Protein 8Q75 (pdb70)

InterPro domains:
  IPR001757 P-type ATPase [PR00120] (846-862)
  IPR001757 P-type ATPase [PR00120] (877-902)
  IPR001757 P-type ATPase [TIGR01494] (392-924)
  IPR006121 Heavy metal-associated domain, HMA [PF00403] (41-101)
  IPR006121 Heavy metal-associated domain, HMA [PF00403] (115-174)
  IPR006121 Heavy metal-associated domain, HMA [PS50846] (37-103)
  IPR006121 Heavy metal-associated domain, HMA [PS50846] (111-177)
  IPR006121 Heavy metal-associated domain, HMA [PS50846] (186-252)
  IPR006121 Heavy metal-associated domain, HMA [cd00371] (40-102)
  IPR006121 Heavy metal-associated domain, HMA [cd00371] (115-176)
  IPR006122 Heavy metal-associated domain, copper ion-binding [TIGR00003] (38-102)
  IPR006122 Heavy metal-associated domain, copper ion-binding [TIGR00003] (115-175)
  IPR008250 P-type ATPase, A domain superfamily [SSF81653] (439-525)
  IPR017969 Heavy-metal-associated, conserved site [PS01047] (117-146)
  IPR018303 P-type ATPase, phosphorylation site [PS00154] (641-647)
  IPR023214 HAD superfamily [G3DSA:3.40.50.1000] (606-903)
  IPR023298 P-type ATPase, transmembrane domain superfamily [SSF81665] (383-633)
  IPR023299 P-type ATPase, cytoplasmic domain N [G3DSA:3.40.1110.10] (646-725)
  IPR023299 P-type ATPase, cytoplasmic domain N [G3DSA:3.40.1110.10] (726-777)
  IPR027256 P-type ATPase, subfamily IB [TIGR01525] (352-955)

Solvent-accessible surface area: 35809 Å² total; per-residue (Å²): 83,36,76,104,14,56,2,55,2,67,29,13,100,45,77,115,37,3,107,75,0,35,56,78,2,95,92,38,151,55,32,111,90,26,46,60,57,60,98,49,46,15,2,20,0,13,4,71,61,97,70,65,1,4,77,97,9,34,106,14,0,25,82,2,25,114,119,116,118,120,2,58,6,51,113,111,79,95,122,116,103,66,64,41,76,32,95,98,64,41,84,62,53,92,58,56,34,78,169,0,21,125,77,1,63,34,0,79,93,61,16,54,62,35,23,158,87,81,101,121,4,101,168,10,129,124,120,53,85,77,26,14,6,63,0,21,70,61,12,80,129,30,0,26,46,0,1,79,103,26,1,158,66,1,68,75,12,20,151,110,2,120,182,180,18,172,7,30,26,28,20,4,0,8,56,1,1,30,16,0,6,115,16,0,24,59,7,0,86,33,2,72,93,13,134,64,12,137,29,97,2,21,0,31,12,0,0,42,2,1,7,25,3,4,41,2,53,39,36,50,13,57,12,132,15,136,21,76,28,30,44,55,74,0,74,96,54,29,11,117,40,16,34,34,0,44,46,102,88,146,65,42,51,135,39,81,53,122,41,34,12,116,34,9,36,98,92,15,28,0,59,7,88,69,46,47,81,1,4,18,22,0,38,2,81,106,19,84,0,52,3,65,3,39,1,60,52,30,35,57,145,54,54,61,10,111,68,51,50,125,3,41,4,15,4,61,2,105,68,26,31,3,6,1,75,0,14,104,28,56,63,96,14,21,14,14,67,7,33,88,55,0,81,57,19,36,146,79,64,79,109,62,130,10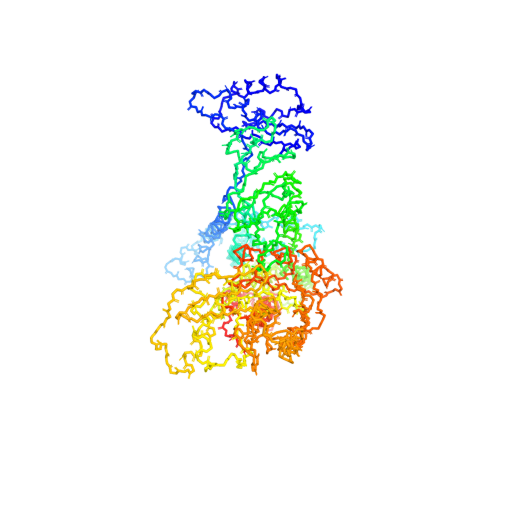5,77,12,49,125,20,0,100,100,19,10,71,66,4,72,86,26,10,104,102,17,56,78,27,28,50,59,20,9,97,149,80,125,23,54,166,129,61,37,24,125,58,23,80,23,88,29,0,0,61,36,1,4,36,0,1,30,11,6,0,2,1,3,0,2,17,15,2,36,5,31,12,76,17,44,8,58,36,61,0,48,84,33,7,2,73,4,45,8,5,47,2,4,39,43,0,38,79,0,79,0,0,1,1,16,10,20,24,9,6,1,78,24,86,34,19,9,74,96,28,102,60,3,6,125,42,93,47,37,45,0,3,15,6,5,9,0,0,6,43,90,11,118,78,50,30,3,80,0,8,50,92,11,3,74,116,8,10,134,123,91,64,75,79,64,103,132,45,65,90,3,82,80,95,35,54,45,128,70,0,22,26,0,0,39,1,81,56,66,46,0,0,5,0,36,118,108,0,0,71,54,80,122,11,99,64,49,80,33,15,86,22,21,34,50,97,25,58,96,68,26,5,0,16,61,73,23,1,2,1,65,40,29,61,1,0,6,0,9,7,31,30,77,20,119,33,3,22,150,0,7,63,76,1,65,82,52,40,0,52,15,18,0,0,2,14,15,73,103,46,40,0,101,10,17,2,158,81,14,51,14,51,61,31,70,4,98,34,63,2,61,14,3,3,80,47,0,106,68,18,46,150,123,57,60,29,0,0,0,0,0,18,11,16,7,0,0,1,0,0,0,15,0,29,0,0,0,0,6,33,81,24,52,105,4,0,45,12,5,6,22,2,10,0,79,135,66,6,9,12,0,0,2,2,2,2,20,8,0,85,101,26,44,56,110,20,128,69,2,6,79,94,0,23,30,102,0,62,146,8,19,60,50,0,17,2,82,48,10,58,165,71,45,99,69,22,30,55,147,131,13,15,40,19,12,54,45,0,19,108,25,11,89,44,59,40,154,52,88,64,135

Foldseek 3Di:
DQAKFKWQKDPDDDLVLVVQLVVLVVVDPQFPDKDRCSPRNIIITGGDPFDDFCVVSQVSQQVSQDPPGGIGIGDDDDPVVLVVVLVVVLVVLVVLLVVLCVLLVVLCVPPPPQLVDPPSVVQQCPPDQARQGVVLVSLLVRLVCQCPPSLPVLVVVQVVCPPVHQFFLSVLLVLQLVLQNVVLVVQNVVSNVDHPRDDHGLSNLNSVLSSLVSVLVSLCSLQQFDRAFPLCVLVVLAFQWFFFFLPDDVRRHGGGDIGTLQRDGAQTKGKAFAWDFARAKFAWQADWWFKQDCLWQNARDGHIHGHGDIGAGSITIHGGITMGRDDDGDCPGSSNVLSVLLVVLQVPQDFDDPCSRVCRSVLVVVLLVLLVVLLVPQLVCQVVVVDPPVLDDPPDDSNVVSSQLSSLLSNLQSLSCPSCQQSVCSLCCCPLVVVVQKHFRGSLQLQQLQQFQAEEFAVAVAQFVRQWAWDAWDAWDPDDPLVLLQVVLQLLAPPDDSVSVRSVVVNQVVCVVVPGPPDHWHHFAPQPDDVQFAGFGCTPNNTKGFGDDVSQCVVVADDDCQCQAADQLQGGHGAERHTTARIHGGPHHIHRGRHQGVCLLVLQVVCVVVNRAYHYEYQDDPSNQNNNCVVSVHDYRHYNGTLVVLLVVQVVVVVVPGQYEYEEAESSCLSVQSNGSFYEYELVGDPSSVSRGRMYRNPSHSSSSVQSNQSSNVVVVLSVPLNCLSSVLSVVCSCLSSCVCCVVPVDHDDSPVSSPSSVVSSVSSDDDNDDDDD

Nearest PDB structures (foldseek):
  8q76-assembly1_A  TM=9.875E-01  e=0.000E+00  Oryza sativa Japonica Group
  7si3-assembly1_A  TM=8.951E-01  e=1.256E-63  Xenopus tropicalis
  7si6-assembly1_A  TM=8.900E-01  e=1.781E-63  Xenopus tropicalis
  7si7-assembly1_A  TM=9.250E-01  e=3.108E-59  Xenopus tropicalis
  4byg-assembly1_A  TM=9.019E-01  e=8.913E-50  Legionella pneumophila subsp. pneumophila str. Philadelphia 1

Radius of gyration: 36.81 Å; Cα contacts (8 Å, |Δi|>4): 1569; chains: 1; bounding box: 63×71×120 Å

Sequence (774 aa):
DVNKVHLKLEGVSSPEDIKLIQSRLESVEGVNNVECDTAGQTIIVAYDPDVTGPRLLIQCIQDAAQPPKYFNASLYSPPKQREAERHHEIRNYRNQFLWSCLFSVPVFMFSMVLPMISPFGDWLFYKVCNNMTIGMLLRWLLCSPVQFIIGWRFYVGAYHALKRGYSNMDVLVALGTNAAYFYSVYIVLKALTSESFEGQDFFETSAMLISFILLGKYLEVVAKGKTSDALSKLTELAPETACLLTLDKDGNAISETEISTQLLQRNDVIKIVPGEKVPVDGVVIKGQSHVNESMITGEARPIAKKPGDKVIGGTVNDNGCIIVKVTHVGSETALSQIVQLVEAAQLARAPVQKLADRISRFFVPTVVVAAFLTWLGWFVAGQFDIYPREWIPKAMDSFELALQFGISVLVVACPCALGLATPTAVMVATGKGASQGVLIKGGNALEKAHKVKAIIFDKTGTLTVGKPSVVQTKVFSKIPLLELCDLAAGAEANSEHPLSKAIVEYTKKLREQYGSHSDHIMESKDFEVHPGAGVSANVEGKLVLVGNKRLMQEFEVPISSEVEGHMSETEELARTCVLVAIDRTICGALSVSDPLKPEAGRAISYLSSMGISSIMVTGDNWATAKSIAKEVGIGTVFAEIDPVGKAEKIKDLQMKGLTVAMVGDGINDSPALAAADVGLAIGAGTDVAIEAADIVLMRSSLEDVITAIDLSRKTLSRIRLNYVWALGYNVLGMPVAAGVLFPFTGIRLPPWLAGACMAASSVSVVCSSLLLQL

Organism: Oryza sativa subsp. japonica (NCBI:txid39947)

B-factor: mean 212.92, std 117.08, range [30.0, 550.79]

Structure (mmCIF, N/CA/C/O backbone):
data_8Q75
#
_entry.id   8Q75
#
_cell.length_a   1.00
_cell.length_b   1.00
_cell.length_c   1.00
_cell.angle_alpha   90.00
_cell.angle_beta   90.00
_cell.angle_gamma   90.00
#
_symmetry.space_group_name_H-M   'P 1'
#
loop_
_entity.id
_entity.type
_entity.pdbx_description
1 polymer 'Copper-transporting ATPase HMA4'
2 non-polymer 'TETRAFLUOROALUMINATE ION'
3 non-polymer 'MAGNESIUM ION'
#
loop_
_atom_site.group_PDB
_atom_site.id
_atom_site.type_symbol
_atom_site.label_atom_id
_atom_site.label_alt_id
_atom_site.label_comp_id
_atom_site.label_asym_id
_atom_site.label_entity_id
_atom_site.label_seq_id
_atom_site.pdbx_PDB_ins_code
_atom_site.Cartn_x
_atom_site.Cartn_y
_atom_site.Cartn_z
_atom_site.occupancy
_atom_site.B_iso_or_equiv
_atom_site.auth_seq_id
_atom_site.auth_comp_id
_atom_site.auth_asym_id
_atom_site.auth_atom_id
_atom_site.pdbx_PDB_model_num
ATOM 1 N N . ASP A 1 84 ? 157.624 155.934 165.203 1.00 550.68 184 ASP A N 1
ATOM 2 C CA . ASP A 1 84 ? 157.529 157.218 165.887 1.00 550.64 184 ASP A CA 1
ATOM 3 C C . ASP A 1 84 ? 158.872 157.628 166.478 1.00 550.43 184 ASP A C 1
ATOM 4 O O . ASP A 1 84 ? 159.539 158.525 165.964 1.00 550.53 184 ASP A O 1
ATOM 9 N N . VAL A 1 85 ? 159.265 156.959 167.565 1.00 537.16 185 VAL A N 1
ATOM 10 C CA . VAL A 1 85 ? 160.520 157.296 168.232 1.00 536.90 185 VAL A CA 1
ATOM 11 C C . VAL A 1 85 ? 161.706 157.039 167.313 1.00 536.86 185 VAL A C 1
ATOM 12 O O . VAL A 1 85 ? 162.751 157.691 167.434 1.00 536.90 185 VAL A O 1
ATOM 16 N N . ASN A 1 86 ? 161.568 156.102 166.377 1.00 540.93 186 ASN A N 1
ATOM 17 C CA . ASN A 1 86 ? 162.597 155.894 165.367 1.00 540.92 186 ASN A CA 1
ATOM 18 C C . ASN A 1 86 ? 162.440 156.918 164.250 1.00 541.06 186 ASN A C 1
ATOM 19 O O . ASN A 1 86 ? 163.337 157.731 164.010 1.00 541.29 186 ASN A O 1
ATOM 24 N N . LYS A 1 87 ? 161.300 156.885 163.564 1.00 545.48 187 LYS A N 1
ATOM 25 C CA . LYS A 1 87 ? 160.968 157.845 162.513 1.00 545.51 187 LYS A CA 1
ATOM 26 C C . LYS A 1 87 ? 159.521 158.280 162.714 1.00 545.53 187 LYS A C 1
ATOM 27 O O . LYS A 1 87 ? 158.593 157.559 162.335 1.00 545.58 187 LYS A O 1
ATOM 33 N N . VAL A 1 88 ? 159.325 159.455 163.309 1.00 546.81 188 VAL A N 1
ATOM 34 C CA . VAL A 1 88 ? 157.983 160.010 163.474 1.00 546.69 188 VAL A CA 1
ATOM 35 C C . VAL A 1 88 ? 157.615 160.720 162.173 1.00 546.46 188 VAL A C 1
ATOM 36 O O . VAL A 1 88 ? 158.363 161.557 161.664 1.00 546.59 188 VAL A O 1
ATOM 40 N N . HIS A 1 89 ? 156.475 160.344 161.601 1.00 530.45 189 HIS A N 1
ATOM 41 C CA . HIS A 1 89 ? 155.975 160.993 160.398 1.00 530.34 189 HIS A CA 1
ATOM 42 C C . HIS A 1 89 ? 155.065 162.144 160.803 1.00 530.57 189 HIS A C 1
ATOM 43 O O . HIS A 1 89 ? 154.013 161.925 161.413 1.00 530.54 189 HIS A O 1
ATOM 50 N N . LEU A 1 90 ? 155.469 163.367 160.474 1.00 546.85 190 LEU A N 1
ATOM 51 C CA . LEU A 1 90 ? 154.740 164.571 160.867 1.00 547.08 190 LEU A CA 1
ATOM 52 C C . LEU A 1 90 ? 154.119 165.184 159.617 1.00 547.33 190 LEU A C 1
ATOM 53 O O . LEU A 1 90 ? 154.700 166.068 158.983 1.00 547.52 190 LEU A O 1
ATOM 58 N N . LYS A 1 91 ? 152.927 164.709 159.267 1.00 543.65 191 LYS A N 1
ATOM 59 C CA . LYS A 1 91 ? 152.174 165.315 158.178 1.00 543.38 191 LYS A CA 1
ATOM 60 C C . LYS A 1 91 ? 151.535 166.608 158.662 1.00 543.30 191 LYS A C 1
ATOM 61 O O . LYS A 1 91 ? 150.608 166.586 159.478 1.00 543.44 191 LYS A O 1
ATOM 67 N N . LEU A 1 92 ? 152.036 167.733 158.164 1.00 539.80 192 LEU A N 1
ATOM 68 C CA . LEU A 1 92 ? 151.609 169.043 158.628 1.00 539.64 192 LEU A CA 1
ATOM 69 C C . LEU A 1 92 ? 150.140 169.282 158.303 1.00 539.54 192 LEU A C 1
ATOM 70 O O . LEU A 1 92 ? 149.662 168.968 157.210 1.00 539.32 192 LEU A O 1
ATOM 75 N N . GLU A 1 93 ? 149.425 169.846 159.275 1.00 531.38 193 GLU A N 1
ATOM 76 C CA . GLU A 1 93 ? 148.008 170.145 159.133 1.00 531.09 193 GLU A CA 1
ATOM 77 C C . GLU A 1 93 ? 147.834 171.654 159.095 1.00 531.13 193 GLU A C 1
ATOM 78 O O . GLU A 1 93 ? 148.397 172.366 159.931 1.00 531.20 193 GLU A O 1
ATOM 84 N N . GLY A 1 94 ? 147.056 172.133 158.129 1.00 531.06 194 GLY A N 1
ATOM 85 C CA . GLY A 1 94 ? 146.885 173.561 157.961 1.00 530.87 194 GLY A CA 1
ATOM 86 C C . GLY A 1 94 ? 148.071 174.256 157.338 1.00 531.08 194 GLY A C 1
ATOM 87 O O . GLY A 1 94 ? 148.166 175.485 157.403 1.00 531.17 194 GLY A O 1
ATOM 88 N N . VAL A 1 95 ? 148.986 173.500 156.732 1.00 529.62 195 VAL A N 1
ATOM 89 C CA . VAL A 1 95 ? 150.180 174.057 156.106 1.00 529.39 195 VAL A CA 1
ATOM 90 C C . VAL A 1 95 ? 150.074 173.829 154.606 1.00 529.18 195 VAL A C 1
ATOM 91 O O . VAL A 1 95 ? 149.954 172.683 154.156 1.00 529.18 195 VAL A O 1
ATOM 95 N N . SER A 1 96 ? 150.111 174.914 153.833 1.00 515.24 196 SER A N 1
ATOM 96 C CA . SER A 1 96 ? 150.083 174.820 152.382 1.00 514.75 196 SER A CA 1
ATOM 97 C C . SER A 1 96 ? 151.168 175.647 151.709 1.00 514.57 196 SER A C 1
ATOM 98 O O . SER A 1 96 ? 151.299 175.576 150.483 1.00 514.41 196 SER A O 1
ATOM 101 N N . SER A 1 97 ? 151.946 176.423 152.462 1.00 515.72 197 SER A N 1
ATOM 102 C CA . SER A 1 97 ? 153.002 177.251 151.908 1.00 515.70 197 SER A CA 1
ATOM 103 C C . SER A 1 97 ? 154.360 176.738 152.357 1.00 516.04 197 SER A C 1
ATOM 104 O O . SER A 1 97 ? 154.513 176.340 153.520 1.00 516.18 197 SER A O 1
ATOM 107 N N . PRO A 1 98 ? 155.361 176.723 151.473 1.00 528.17 198 PRO A N 1
ATOM 108 C CA . PRO A 1 98 ? 156.682 176.206 151.867 1.00 528.49 198 PRO A CA 1
ATOM 109 C C . PRO A 1 98 ? 157.384 177.043 152.924 1.00 528.49 198 PRO A C 1
ATOM 110 O O . PRO A 1 98 ? 158.325 176.545 153.552 1.00 528.81 198 PRO A O 1
ATOM 114 N N . GLU A 1 99 ? 156.975 178.297 153.134 1.00 524.03 199 GLU A N 1
ATOM 115 C CA . GLU A 1 99 ? 157.627 179.123 154.146 1.00 524.06 199 GLU A CA 1
ATOM 116 C C . GLU A 1 99 ? 157.385 178.579 155.549 1.00 524.18 199 GLU A C 1
ATOM 117 O O . GLU A 1 99 ? 158.295 178.582 156.388 1.00 524.45 199 GLU A O 1
ATOM 123 N N . ASP A 1 100 ? 156.166 178.111 155.825 1.00 528.65 200 ASP A N 1
ATOM 124 C CA . ASP A 1 100 ? 155.890 177.485 157.114 1.00 528.68 200 ASP A CA 1
ATOM 125 C C . ASP A 1 100 ? 156.717 176.218 157.294 1.00 528.93 200 ASP A C 1
ATOM 126 O O . ASP A 1 100 ? 157.241 175.957 158.386 1.00 528.98 200 ASP A O 1
ATOM 131 N N . ILE A 1 101 ? 156.846 175.423 156.230 1.00 540.77 201 ILE A N 1
ATOM 132 C CA . ILE A 1 101 ? 157.662 174.214 156.289 1.00 540.99 201 ILE A CA 1
ATOM 133 C C . ILE A 1 101 ? 159.113 174.570 156.585 1.00 541.12 201 ILE A C 1
ATOM 134 O O . ILE A 1 101 ? 159.790 173.891 157.362 1.00 541.29 201 ILE A O 1
ATOM 139 N N . LYS A 1 102 ? 159.612 175.642 155.965 1.00 537.12 202 LYS A N 1
ATOM 140 C CA . LYS A 1 102 ? 160.997 176.046 156.186 1.00 536.97 202 LYS A CA 1
ATOM 141 C C . LYS A 1 102 ? 161.207 176.573 157.602 1.00 536.93 202 LYS A C 1
ATOM 142 O O . LYS A 1 102 ? 162.257 176.331 158.208 1.00 536.99 202 LYS A O 1
ATOM 148 N N . LEU A 1 103 ? 160.229 177.303 158.141 1.00 529.28 203 LEU A N 1
ATOM 149 C CA . LEU A 1 103 ? 160.327 177.757 159.526 1.00 528.86 203 LEU A CA 1
ATOM 150 C C . LEU A 1 103 ? 160.347 176.568 160.482 1.00 528.89 203 LEU A C 1
ATOM 151 O O . LEU A 1 103 ? 161.137 176.529 161.436 1.00 528.77 203 LEU A O 1
ATOM 156 N N . ILE A 1 104 ? 159.486 175.580 160.228 1.00 529.85 204 ILE A N 1
ATOM 157 C CA . ILE A 1 104 ? 159.483 174.354 161.023 1.00 529.69 204 ILE A CA 1
ATOM 158 C C . ILE A 1 104 ? 160.829 173.647 160.911 1.00 529.66 204 ILE A C 1
ATOM 159 O O . ILE A 1 104 ? 161.374 173.141 161.900 1.00 529.60 204 ILE A O 1
ATOM 164 N N . GLN A 1 105 ? 161.381 173.604 159.698 1.00 528.58 205 GLN A N 1
ATOM 165 C CA . GLN A 1 105 ? 162.667 172.958 159.466 1.00 528.43 205 GLN A CA 1
ATOM 166 C C . GLN A 1 105 ? 163.775 173.644 160.251 1.00 528.25 205 GLN A C 1
ATOM 167 O O . GLN A 1 105 ? 164.628 172.984 160.850 1.00 528.09 205 GLN A O 1
ATOM 173 N N . SER A 1 106 ? 163.779 174.979 160.250 1.00 526.49 206 SER A N 1
ATOM 174 C CA . SER A 1 106 ? 164.780 175.719 161.011 1.00 526.31 206 SER A CA 1
ATOM 175 C C . SER A 1 106 ? 164.634 175.482 162.508 1.00 526.36 206 SER A C 1
ATOM 176 O O . SER A 1 106 ? 165.640 175.290 163.205 1.00 526.47 206 SER A O 1
ATOM 179 N N . ARG A 1 107 ? 163.400 175.483 163.018 1.00 523.67 207 ARG A N 1
ATOM 180 C CA . ARG A 1 107 ? 163.195 175.223 164.440 1.00 523.71 207 ARG A CA 1
ATOM 181 C C . ARG A 1 107 ? 163.666 173.823 164.815 1.00 523.72 207 ARG A C 1
ATOM 182 O O . ARG A 1 107 ? 164.254 173.618 165.884 1.00 523.92 207 ARG A O 1
ATOM 190 N N . LEU A 1 108 ? 163.416 172.841 163.945 1.00 517.78 208 LEU A N 1
ATOM 191 C CA . LEU A 1 108 ? 163.852 171.479 164.234 1.00 517.53 208 LEU A CA 1
ATOM 192 C C . LEU A 1 108 ? 165.367 171.339 164.138 1.00 517.59 208 LEU A C 1
ATOM 193 O O . LEU A 1 108 ? 165.971 170.612 164.936 1.00 517.72 208 LEU A O 1
ATOM 198 N N . GLU A 1 109 ? 165.997 172.017 163.174 1.00 510.88 209 GLU A N 1
ATOM 199 C CA . GLU A 1 109 ? 167.452 172.022 163.089 1.00 510.56 209 GLU A CA 1
ATOM 200 C C . GLU A 1 109 ? 168.091 172.704 164.288 1.00 510.60 209 GLU A C 1
ATOM 201 O O . GLU A 1 109 ? 169.214 172.351 164.662 1.00 510.35 209 GLU A O 1
ATOM 207 N N . SER A 1 110 ? 167.406 173.670 164.895 1.00 520.64 210 SER A N 1
ATOM 208 C CA . SER A 1 110 ? 167.869 174.280 166.133 1.00 520.56 210 SER A CA 1
ATOM 209 C C . SER A 1 110 ? 167.821 173.319 167.314 1.00 520.47 210 SER A C 1
ATOM 210 O O . SER A 1 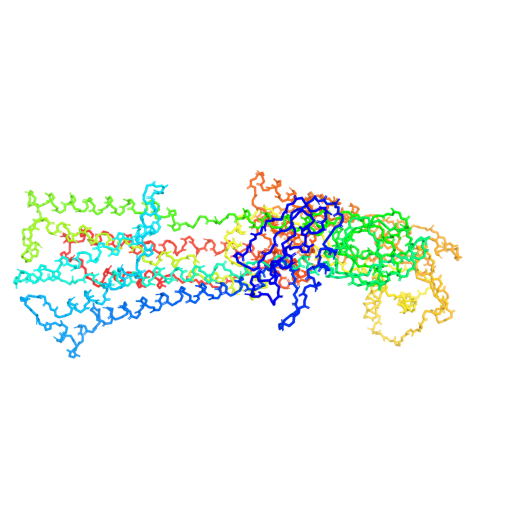110 ? 168.389 173.624 168.367 1.00 520.57 210 SER A O 1
ATOM 213 N N . VAL A 1 111 ? 167.161 172.173 167.164 1.00 506.83 211 VAL A N 1
ATOM 214 C CA . VAL A 1 111 ? 167.058 171.167 168.214 1.00 506.40 211 VAL A CA 1
ATOM 215 C C . VAL A 1 111 ? 168.001 170.020 167.880 1.00 506.25 211 VAL A C 1
ATOM 216 O O . VAL A 1 111 ? 167.968 169.483 166.765 1.00 506.60 211 VAL A O 1
ATOM 220 N N . GLU A 1 112 ? 168.840 169.644 168.841 1.00 491.57 212 GLU A N 1
ATOM 221 C CA . GLU A 1 112 ? 169.791 168.552 168.681 1.00 491.43 212 GLU A CA 1
ATOM 222 C C . GLU A 1 112 ? 169.264 167.318 169.396 1.00 491.43 212 GLU A C 1
ATOM 223 O O . GLU A 1 112 ? 168.682 167.424 170.481 1.00 491.28 212 GLU A O 1
ATOM 229 N N . GLY A 1 113 ? 169.469 166.156 168.785 1.00 509.89 213 GLY A N 1
ATOM 230 C CA . GLY A 1 113 ? 168.927 164.912 169.294 1.00 510.10 213 GLY A CA 1
ATOM 231 C C . GLY A 1 113 ? 168.299 164.102 168.180 1.00 510.29 213 GLY A C 1
ATOM 232 O O . GLY A 1 113 ? 168.098 162.890 168.309 1.00 510.45 213 GLY A O 1
ATOM 233 N N . VAL A 1 114 ? 167.983 164.774 167.078 1.00 521.46 214 VAL A N 1
ATOM 234 C CA . VAL A 1 114 ? 167.422 164.114 165.906 1.00 521.60 214 VAL A CA 1
ATOM 235 C C . VAL A 1 114 ? 168.561 163.638 165.016 1.00 521.52 214 VAL A C 1
ATOM 236 O O . VAL A 1 114 ? 169.410 164.433 164.594 1.00 521.79 214 VAL A O 1
ATOM 240 N N . ASN A 1 115 ? 168.585 162.336 164.731 1.00 513.00 215 ASN A N 1
ATOM 241 C CA . ASN A 1 115 ? 169.641 161.756 163.912 1.00 512.87 215 ASN A CA 1
ATOM 242 C C . ASN A 1 115 ? 169.649 162.295 162.489 1.00 512.98 215 ASN A C 1
ATOM 243 O O . ASN A 1 115 ? 170.723 162.601 161.958 1.00 512.85 215 ASN A O 1
ATOM 248 N N . ASN A 1 116 ? 168.480 162.423 161.863 1.00 524.76 216 ASN A N 1
ATOM 249 C CA . ASN A 1 116 ? 168.391 162.936 160.502 1.00 524.85 216 ASN A CA 1
ATOM 250 C C . ASN A 1 116 ? 166.977 163.399 160.182 1.00 524.99 216 ASN A C 1
ATOM 251 O O . ASN A 1 116 ? 166.000 162.767 160.598 1.00 525.11 216 ASN A O 1
ATOM 256 N N . VAL A 1 117 ? 166.858 164.499 159.449 1.00 531.60 217 VAL A N 1
ATOM 257 C CA . VAL A 1 117 ? 165.569 165.027 159.021 1.00 531.63 217 VAL A CA 1
ATOM 258 C C . VAL A 1 117 ? 165.469 164.836 157.514 1.00 531.50 217 VAL A C 1
ATOM 259 O O . VAL A 1 117 ? 166.219 165.451 156.749 1.00 531.54 217 VAL A O 1
ATOM 263 N N . GLU A 1 118 ? 164.543 163.984 157.084 1.00 526.93 218 GLU A N 1
ATOM 264 C CA . GLU A 1 118 ? 164.273 163.769 155.669 1.00 526.78 218 GLU A CA 1
ATOM 265 C C . GLU A 1 118 ? 163.270 164.822 155.216 1.00 526.87 218 GLU A C 1
ATOM 266 O O . GLU A 1 118 ? 162.075 164.716 155.510 1.00 527.19 218 GLU A O 1
ATOM 272 N N . CYS A 1 119 ? 163.760 165.831 154.503 1.00 516.13 219 CYS A N 1
ATOM 273 C CA . CYS A 1 119 ? 162.979 167.017 154.164 1.00 516.06 219 CYS A CA 1
ATOM 274 C C . CYS A 1 119 ? 162.170 166.728 152.905 1.00 515.96 219 CYS A C 1
ATOM 275 O O . CYS A 1 119 ? 162.658 166.899 151.785 1.00 515.77 219 CYS A O 1
ATOM 278 N N . ASP A 1 120 ? 160.926 166.285 153.093 1.00 518.97 220 ASP A N 1
ATOM 279 C CA . ASP A 1 120 ? 160.007 166.050 151.981 1.00 518.76 220 ASP A CA 1
ATOM 280 C C . ASP A 1 120 ? 159.208 167.328 151.743 1.00 518.72 220 ASP A C 1
ATOM 281 O O . ASP A 1 120 ? 158.021 167.434 152.063 1.00 519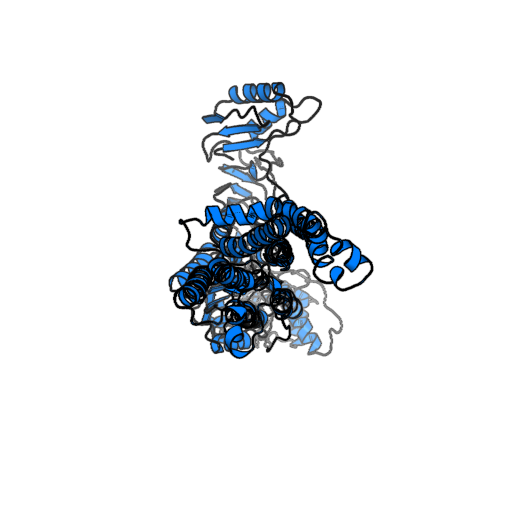.34 220 ASP A O 1
ATOM 286 N N . THR A 1 121 ? 159.887 168.322 151.163 1.00 497.81 221 THR A N 1
ATOM 287 C CA . THR A 1 121 ? 159.240 169.603 150.894 1.00 497.75 221 THR A CA 1
ATOM 288 C C . THR A 1 121 ? 158.059 169.437 149.947 1.00 497.62 221 THR A C 1
ATOM 289 O O . THR A 1 121 ? 157.022 170.089 150.118 1.00 497.99 221 THR A O 1
ATOM 293 N N . ALA A 1 122 ? 158.194 168.573 148.945 1.00 485.69 222 ALA A N 1
ATOM 294 C CA . ALA A 1 122 ? 157.089 168.235 148.060 1.00 485.69 222 ALA A CA 1
ATOM 295 C C . ALA A 1 122 ? 156.206 167.205 148.753 1.00 485.92 222 ALA A C 1
ATOM 296 O O . ALA A 1 122 ? 156.607 166.048 148.921 1.00 486.03 222 ALA A O 1
ATOM 298 N N . GLY A 1 123 ? 155.010 167.625 149.154 1.00 505.31 223 GLY A N 1
ATOM 299 C CA . GLY A 1 123 ? 154.096 166.787 149.910 1.00 505.53 223 GLY A CA 1
ATOM 300 C C . GLY A 1 123 ? 153.619 167.392 151.214 1.00 505.72 223 GLY A C 1
ATOM 301 O O . GLY A 1 123 ? 152.726 166.816 151.853 1.00 505.62 223 GLY A O 1
ATOM 302 N N . GLN A 1 124 ? 154.178 168.530 151.634 1.00 522.48 224 GLN A N 1
ATOM 303 C CA . GLN A 1 124 ? 153.773 169.227 152.857 1.00 522.61 224 GLN A CA 1
ATOM 304 C C . GLN A 1 124 ? 153.883 168.326 154.087 1.00 523.02 224 GLN A C 1
ATOM 305 O O . GLN A 1 124 ? 153.010 168.327 154.956 1.00 522.83 224 GLN A O 1
ATOM 311 N N . THR A 1 125 ? 154.964 167.554 154.161 1.00 548.43 225 THR A N 1
ATOM 312 C CA . THR A 1 125 ? 155.252 166.699 155.302 1.00 548.55 225 THR A CA 1
ATOM 313 C C . THR A 1 125 ? 156.742 166.763 155.612 1.00 548.72 225 THR A C 1
ATOM 314 O O . THR A 1 125 ? 157.565 167.097 154.756 1.00 548.95 225 THR A O 1
ATOM 318 N N . ILE A 1 126 ? 157.088 166.449 156.857 1.00 549.59 226 ILE A N 1
ATOM 319 C CA . ILE A 1 126 ? 158.476 166.414 157.299 1.00 549.44 226 ILE A CA 1
ATOM 320 C C . ILE A 1 126 ? 158.713 165.104 158.038 1.00 549.40 226 ILE A C 1
ATOM 321 O O . ILE A 1 126 ? 157.845 164.640 158.787 1.00 549.50 226 ILE A O 1
ATOM 326 N N . ILE A 1 127 ? 159.869 164.492 157.799 1.00 545.66 227 ILE A N 1
ATOM 327 C CA . ILE A 1 127 ? 160.226 163.213 158.401 1.00 545.50 227 ILE A CA 1
ATOM 328 C C . ILE A 1 127 ? 161.334 163.462 159.413 1.00 545.46 227 ILE A C 1
ATOM 329 O O . ILE A 1 127 ? 162.368 164.056 159.082 1.00 545.40 227 ILE A O 1
ATOM 334 N N . VAL A 1 128 ? 161.124 163.006 160.644 1.00 549.70 228 VAL A N 1
ATOM 335 C CA . VAL A 1 128 ? 162.077 163.187 161.733 1.00 549.54 228 VAL A CA 1
ATOM 336 C C . VAL A 1 128 ? 162.579 161.802 162.120 1.00 549.47 228 VAL A C 1
ATOM 337 O O . VAL A 1 128 ? 161.839 161.003 162.705 1.00 549.60 228 VAL A O 1
ATOM 341 N N . ALA A 1 129 ? 163.837 161.513 161.797 1.00 541.70 229 ALA A N 1
ATOM 342 C CA . ALA A 1 129 ? 164.446 160.227 162.107 1.00 541.67 229 ALA A CA 1
ATOM 343 C C . ALA A 1 129 ? 165.452 160.402 163.238 1.00 541.43 229 ALA A C 1
ATOM 344 O O . ALA A 1 129 ? 166.355 161.241 163.148 1.00 541.23 229 ALA A O 1
ATOM 346 N N . TYR A 1 130 ? 165.299 159.611 164.294 1.00 530.48 230 TYR A N 1
ATOM 347 C CA . TYR A 1 130 ? 166.207 159.658 165.435 1.00 530.17 230 TYR A CA 1
ATOM 348 C C . TYR A 1 130 ? 166.189 158.289 166.109 1.00 530.32 230 TYR A C 1
ATOM 349 O O . TYR A 1 130 ? 165.525 157.352 165.652 1.00 530.75 230 TYR A O 1
ATOM 358 N N . ASP A 1 131 ? 166.935 158.160 167.207 1.00 522.71 231 ASP A N 1
ATOM 359 C CA . ASP A 1 131 ? 167.146 156.880 167.879 1.00 522.69 231 ASP A CA 1
ATOM 360 C C . ASP A 1 131 ? 165.848 156.386 168.507 1.00 522.72 231 ASP A C 1
ATOM 361 O O . ASP A 1 131 ? 165.106 157.185 169.089 1.00 522.56 231 ASP A O 1
ATOM 366 N N . PRO A 1 132 ? 165.530 155.098 168.387 1.00 517.63 232 PRO A N 1
ATOM 367 C CA . PRO A 1 132 ? 164.391 154.552 169.132 1.00 517.29 232 PRO A CA 1
ATOM 368 C C . PRO A 1 132 ? 164.685 154.494 170.624 1.00 516.82 232 PRO A C 1
ATOM 369 O O . PRO A 1 132 ? 165.840 154.421 171.051 1.00 517.21 232 PRO A O 1
ATOM 373 N N . ASP A 1 133 ? 163.611 154.529 171.416 1.00 465.66 233 ASP A N 1
ATOM 374 C CA . ASP A 1 133 ? 163.683 154.416 172.875 1.00 464.93 233 ASP A CA 1
ATOM 375 C C . ASP A 1 133 ? 164.540 155.535 173.472 1.00 464.76 233 ASP A C 1
ATOM 376 O O . ASP A 1 133 ? 165.513 155.292 174.189 1.00 464.66 233 ASP A O 1
ATOM 381 N N . VAL A 1 134 ? 164.173 156.777 173.159 1.00 457.78 234 VAL A N 1
ATOM 382 C CA . VAL A 1 134 ? 164.815 157.950 173.748 1.00 457.01 234 VAL A CA 1
ATOM 383 C C . VAL A 1 134 ? 163.907 159.155 173.524 1.00 456.50 234 VAL A C 1
ATOM 384 O O . VAL A 1 134 ? 163.153 159.206 172.549 1.00 456.83 234 VAL A O 1
ATOM 388 N N . THR A 1 135 ? 163.984 160.121 174.447 1.00 416.96 235 THR A N 1
ATOM 389 C CA . THR A 1 135 ? 163.238 161.382 174.441 1.00 416.71 235 THR A CA 1
ATOM 390 C C . THR A 1 135 ? 161.793 161.235 173.951 1.00 416.23 235 THR A C 1
ATOM 391 O O . THR A 1 135 ? 160.971 160.651 174.663 1.00 415.92 235 THR A O 1
ATOM 395 N N . GLY A 1 136 ? 161.454 161.730 172.758 1.00 435.97 236 GLY A N 1
ATOM 396 C CA . GLY A 1 136 ? 160.125 161.537 172.230 1.00 436.34 236 GLY A CA 1
ATOM 397 C C . GLY A 1 136 ? 159.564 162.683 171.408 1.00 436.52 236 GLY A C 1
ATOM 398 O O . GLY A 1 136 ? 160.195 163.727 171.211 1.00 436.88 236 GLY A O 1
ATOM 399 N N . PRO A 1 137 ? 158.355 162.481 170.891 1.00 432.35 237 PRO A N 1
ATOM 400 C CA . PRO A 1 137 ? 157.696 163.501 170.057 1.00 432.26 237 PRO A CA 1
ATOM 401 C C . PRO A 1 137 ? 157.533 164.861 170.727 1.00 432.72 237 PRO A C 1
ATOM 402 O O . PRO A 1 137 ? 157.682 165.897 170.065 1.00 433.67 237 PRO A O 1
ATOM 406 N N . ARG A 1 138 ? 157.177 164.858 172.012 1.00 433.40 238 ARG A N 1
ATOM 407 C CA . ARG A 1 138 ? 156.660 166.006 172.757 1.00 433.92 238 ARG A CA 1
ATOM 408 C C . ARG A 1 138 ? 157.323 167.338 172.440 1.00 434.77 238 ARG A C 1
ATOM 409 O O . ARG A 1 138 ? 156.639 168.281 172.023 1.00 435.19 238 ARG A O 1
ATOM 417 N N . LEU A 1 139 ? 158.632 167.424 172.645 1.00 469.42 239 LEU A N 1
ATOM 418 C CA . LEU A 1 139 ? 159.349 168.673 172.430 1.00 469.48 239 LEU A CA 1
ATOM 419 C C . LEU A 1 139 ? 159.325 169.015 170.949 1.00 470.33 239 LEU A C 1
ATOM 420 O O . LEU A 1 139 ? 159.157 170.179 170.570 1.00 470.56 239 LEU A O 1
ATOM 425 N N . LEU A 1 140 ? 159.492 167.995 170.105 1.00 497.90 240 LEU A N 1
ATOM 426 C CA . LEU A 1 140 ? 159.434 168.216 168.665 1.00 498.33 240 LEU A CA 1
ATOM 427 C C . LEU A 1 140 ? 158.060 168.723 168.245 1.00 498.66 240 LEU A C 1
ATOM 428 O O . LEU A 1 140 ? 157.956 169.643 167.428 1.00 499.09 240 LEU A O 1
ATOM 433 N N . ILE A 1 141 ? 156.995 168.147 168.806 1.00 492.86 241 ILE A N 1
ATOM 434 C CA . ILE A 1 141 ? 155.647 168.590 168.457 1.00 492.69 241 ILE A CA 1
ATOM 435 C C . ILE A 1 141 ? 155.401 170.012 168.949 1.00 493.00 241 ILE A C 1
ATOM 436 O O . ILE A 1 141 ? 154.755 170.817 168.267 1.00 493.49 241 ILE A O 1
ATOM 441 N N . GLN A 1 142 ? 155.916 170.350 170.133 1.00 501.18 242 GLN A N 1
ATOM 442 C CA . GLN A 1 142 ? 155.811 171.727 170.607 1.00 501.12 242 GLN A CA 1
ATOM 443 C C . GLN A 1 142 ? 156.554 172.685 169.684 1.00 501.64 242 GLN A C 1
ATOM 444 O O . GLN A 1 142 ? 156.070 173.788 169.404 1.00 501.91 242 GLN A O 1
ATOM 450 N N . CYS A 1 143 ? 157.728 172.279 169.197 1.00 522.52 243 CYS A N 1
ATOM 451 C CA . CYS A 1 143 ? 158.444 173.100 168.224 1.00 522.67 243 CYS A CA 1
ATOM 452 C C . CYS A 1 143 ? 157.634 173.268 166.944 1.00 522.91 243 CYS A C 1
ATOM 453 O O . CYS A 1 143 ? 157.639 174.346 166.339 1.00 523.04 243 CYS A O 1
ATOM 456 N N . ILE A 1 144 ? 156.936 172.214 166.515 1.00 521.30 244 ILE A N 1
ATOM 457 C CA . ILE A 1 144 ? 156.054 172.335 165.353 1.00 521.02 244 ILE A CA 1
ATOM 458 C C . ILE A 1 144 ? 154.961 173.361 165.629 1.00 521.15 244 ILE A C 1
ATOM 459 O O . ILE A 1 144 ? 154.649 174.211 164.786 1.00 521.20 244 ILE A O 1
ATOM 464 N N . GLN A 1 145 ? 154.364 173.291 166.821 1.00 516.52 245 GLN A N 1
ATOM 465 C CA . GLN A 1 145 ? 153.259 174.184 167.163 1.00 516.18 245 GLN A CA 1
ATOM 466 C C . GLN A 1 145 ? 153.719 175.633 167.276 1.00 516.10 245 GLN A C 1
ATOM 467 O O . GLN A 1 145 ? 152.937 176.558 167.030 1.00 516.04 245 GLN A O 1
ATOM 473 N N . ASP A 1 146 ? 154.979 175.853 167.658 1.00 511.16 246 ASP A N 1
ATOM 474 C CA . ASP A 1 146 ? 155.463 177.217 167.862 1.00 510.65 246 ASP A CA 1
ATOM 475 C C . ASP A 1 146 ? 155.411 178.078 166.604 1.00 510.46 246 ASP A C 1
ATOM 476 O O . ASP A 1 146 ? 155.475 179.306 166.723 1.00 510.30 246 ASP A O 1
ATOM 481 N N . ALA A 1 147 ? 155.295 177.487 165.418 1.00 502.78 247 ALA A N 1
ATOM 482 C CA . ALA A 1 147 ? 155.169 178.253 164.185 1.00 502.61 247 ALA A CA 1
ATOM 483 C C . ALA A 1 147 ? 153.722 178.555 163.820 1.00 502.38 247 ALA A C 1
ATOM 484 O O . ALA A 1 147 ? 153.478 179.152 162.767 1.00 502.47 247 ALA A O 1
ATOM 486 N N . ALA A 1 148 ? 152.765 178.162 164.659 1.00 480.10 248 ALA A N 1
ATOM 487 C CA . ALA A 1 148 ? 151.355 178.324 164.331 1.00 479.77 248 ALA A CA 1
ATOM 488 C C . ALA A 1 148 ? 150.989 179.798 164.204 1.00 479.10 248 ALA A C 1
ATOM 489 O O . ALA A 1 148 ? 150.968 180.535 165.194 1.00 479.07 248 ALA A O 1
ATOM 491 N N . GLN A 1 149 ? 150.698 180.218 162.979 1.00 447.11 249 GLN A N 1
ATOM 492 C CA . GLN A 1 149 ? 150.258 181.576 162.690 1.00 446.41 249 GLN A CA 1
ATOM 493 C C . GLN A 1 149 ? 149.116 181.491 161.689 1.00 446.25 249 GLN A C 1
ATOM 494 O O . GLN A 1 149 ? 148.941 180.458 161.027 1.00 447.04 249 GLN A O 1
ATOM 500 N N . PRO A 1 150 ? 148.304 182.542 161.576 1.00 421.42 250 PRO A N 1
ATOM 501 C CA . PRO A 1 150 ? 147.194 182.536 160.606 1.00 421.08 250 PRO A CA 1
ATOM 502 C C . PRO A 1 150 ? 147.663 182.112 159.226 1.00 421.03 250 PRO A C 1
ATOM 503 O O . PRO A 1 150 ? 148.821 182.349 158.851 1.00 421.21 250 PRO A O 1
ATOM 507 N N . PRO A 1 151 ? 146.783 181.497 158.425 1.00 418.79 251 PRO A N 1
ATOM 508 C CA . PRO A 1 151 ? 145.353 181.252 158.680 1.00 418.76 251 PRO A CA 1
ATOM 509 C C . PRO A 1 151 ? 145.016 179.969 159.445 1.00 419.29 251 PRO A C 1
ATOM 510 O O . PRO A 1 151 ? 143.843 179.739 159.723 1.00 418.84 251 PRO A O 1
ATOM 514 N N . LYS A 1 152 ? 145.971 179.112 159.805 1.00 451.10 252 LYS A N 1
ATOM 515 C CA . LYS A 1 152 ? 145.635 177.818 160.387 1.00 451.56 252 LYS A CA 1
ATOM 516 C C . LYS A 1 152 ? 146.586 177.502 161.536 1.00 452.23 252 LYS A C 1
ATOM 517 O O . LYS A 1 152 ? 147.618 178.154 161.717 1.00 452.55 252 LYS A O 1
ATOM 523 N N . TYR A 1 153 ? 146.224 176.483 162.313 1.00 489.72 253 TYR A N 1
ATOM 524 C CA . TYR A 1 153 ? 147.056 175.983 163.399 1.00 489.85 253 TYR A CA 1
ATOM 525 C C . TYR A 1 153 ? 147.860 174.792 162.891 1.00 490.16 253 TYR A C 1
ATOM 526 O O . TYR A 1 153 ? 147.303 173.878 162.275 1.00 490.39 253 TYR A O 1
ATOM 535 N N . PHE A 1 154 ? 149.167 174.805 163.150 1.00 512.27 254 PHE A N 1
ATOM 536 C CA . PHE A 1 154 ? 150.100 173.926 162.442 1.00 512.72 254 PHE A CA 1
ATOM 537 C C . PHE A 1 154 ? 150.306 172.620 163.212 1.00 513.03 254 PHE A C 1
ATOM 538 O O . PHE A 1 154 ? 151.348 172.366 163.819 1.00 513.22 254 PHE A O 1
ATOM 546 N N . ASN A 1 155 ? 149.281 171.773 163.160 1.00 525.78 255 ASN A N 1
ATOM 547 C CA . ASN A 1 155 ? 149.404 170.418 163.672 1.00 525.96 255 ASN A CA 1
ATOM 548 C C . ASN A 1 155 ? 150.261 169.572 162.734 1.00 526.32 255 ASN A C 1
ATOM 549 O O . ASN A 1 155 ? 150.402 169.864 161.544 1.00 526.64 255 ASN A O 1
ATOM 554 N N . ALA A 1 156 ? 150.840 168.508 163.288 1.00 540.31 256 ALA A N 1
ATOM 555 C CA . ALA A 1 156 ? 151.676 167.607 162.508 1.00 540.26 256 ALA A CA 1
ATOM 556 C C . ALA A 1 156 ? 151.632 166.215 163.117 1.00 540.15 256 ALA A C 1
ATOM 557 O O . ALA A 1 156 ? 152.010 166.023 164.276 1.00 539.64 256 ALA A O 1
ATOM 559 N N . SER A 1 157 ? 151.175 165.250 162.320 1.00 545.21 257 SER A N 1
ATOM 560 C CA . SER A 1 157 ? 151.114 163.850 162.722 1.00 545.05 257 SER A CA 1
ATOM 561 C C . SER A 1 157 ? 150.841 162.984 161.500 1.00 545.06 257 SER A C 1
ATOM 562 O O . SER A 1 157 ? 150.172 163.429 160.562 1.00 545.26 257 SER A O 1
ATOM 565 N N . LEU A 1 158 ? 151.358 161.756 161.496 1.00 528.75 258 LEU A N 1
ATOM 566 C CA . LEU A 1 158 ? 151.162 160.854 160.368 1.00 528.36 258 LEU A CA 1
ATOM 567 C C . LEU A 1 158 ? 149.680 160.607 160.126 1.00 528.28 258 LEU A C 1
ATOM 568 O O . LEU A 1 158 ? 148.962 160.129 161.009 1.00 528.51 258 LEU A O 1
ATOM 573 N N . TYR A 1 159 ? 149.227 160.939 158.923 1.00 509.65 259 TYR A N 1
ATOM 574 C CA . TYR A 1 159 ? 147.836 160.764 158.540 1.00 509.22 259 TYR A CA 1
ATOM 575 C C . TYR A 1 159 ? 147.676 159.498 157.710 1.00 508.41 259 TYR A C 1
ATOM 576 O O . TYR A 1 159 ? 148.456 159.228 156.792 1.00 508.80 259 TYR A O 1
ATOM 585 N N . SER A 1 160 ? 146.652 158.726 158.043 1.00 424.15 260 SER A N 1
ATOM 586 C CA . SER A 1 160 ? 146.426 157.428 157.425 1.00 422.97 260 SER A CA 1
ATOM 587 C C . SER A 1 160 ? 145.034 157.428 156.823 1.00 422.12 260 SER A C 1
ATOM 588 O O . SER A 1 160 ? 144.155 158.179 157.264 1.00 422.34 260 SER A O 1
ATOM 591 N N . PRO A 1 161 ? 144.802 156.607 155.803 1.00 368.51 261 PRO A N 1
ATOM 592 C CA . PRO A 1 161 ? 143.474 156.536 155.191 1.00 367.75 261 PRO A CA 1
ATOM 593 C C . PRO A 1 161 ? 142.441 156.045 156.189 1.00 367.52 261 PRO A C 1
ATOM 594 O O . PRO A 1 161 ? 142.484 154.884 156.622 1.00 367.97 261 PRO A O 1
ATOM 598 N N . PRO A 1 162 ? 141.498 156.903 156.585 1.00 326.86 262 PRO A N 1
ATOM 599 C CA . PRO A 1 162 ? 140.492 156.488 157.570 1.00 325.64 262 PRO A CA 1
ATOM 600 C C . PRO A 1 162 ? 139.494 155.486 157.012 1.00 324.92 262 PRO A C 1
ATOM 601 O O . PRO A 1 162 ? 139.258 154.434 157.616 1.00 324.86 262 PRO A O 1
ATOM 605 N N . LYS A 1 163 ? 138.902 155.798 155.860 1.00 274.26 263 LYS A N 1
ATOM 606 C CA . LYS A 1 163 ? 137.917 154.928 155.237 1.00 272.81 263 LYS A CA 1
ATOM 607 C C . LYS A 1 163 ? 138.163 154.749 153.743 1.00 271.80 263 LYS A C 1
ATOM 608 O O . LYS A 1 163 ? 137.217 154.469 152.997 1.00 271.39 263 LYS A O 1
ATOM 614 N N . GLN A 1 164 ? 139.412 154.904 153.296 1.00 266.55 264 GLN A N 1
ATOM 615 C CA . GLN A 1 164 ? 139.767 154.625 151.908 1.00 265.76 264 GLN A CA 1
ATOM 616 C C . GLN A 1 164 ? 139.468 153.178 151.549 1.00 265.43 264 GLN A C 1
ATOM 617 O O . GLN A 1 164 ? 139.310 152.834 150.377 1.00 266.15 264 GLN A O 1
ATOM 623 N N . ARG A 1 165 ? 139.396 152.313 152.557 1.00 223.66 265 ARG A N 1
ATOM 624 C CA . ARG A 1 165 ? 138.995 150.930 152.338 1.00 220.95 265 ARG A CA 1
ATOM 625 C C . ARG A 1 165 ? 137.558 150.818 151.834 1.00 220.52 265 ARG A C 1
ATOM 626 O O . ARG A 1 165 ? 137.298 150.188 150.804 1.00 218.98 265 ARG A O 1
ATOM 634 N N . GLU A 1 166 ? 136.610 151.440 152.536 1.00 233.43 266 GLU A N 1
ATOM 635 C CA . GLU A 1 166 ? 135.216 151.355 152.119 1.00 233.35 266 GLU A CA 1
ATOM 636 C C . GLU A 1 166 ? 134.987 152.161 150.849 1.00 234.61 266 GLU A C 1
ATOM 637 O O . GLU A 1 166 ? 134.231 151.749 149.960 1.00 232.71 266 GLU A O 1
ATOM 643 N N . ALA A 1 167 ? 135.638 153.320 150.749 1.00 231.59 267 ALA A N 1
ATOM 644 C CA . ALA A 1 167 ? 135.546 154.126 149.540 1.00 229.91 267 ALA A CA 1
ATOM 645 C C . ALA A 1 167 ? 136.080 153.357 148.339 1.00 227.50 267 ALA A C 1
ATOM 646 O O . ALA A 1 167 ? 135.476 153.361 147.265 1.00 226.23 267 ALA A O 1
ATOM 648 N N . GLU A 1 168 ? 137.210 152.673 148.514 1.00 211.90 268 GLU A N 1
ATOM 649 C CA . GLU A 1 168 ? 137.808 151.888 147.442 1.00 210.30 268 GLU A CA 1
ATOM 650 C C . GLU A 1 168 ? 136.945 150.690 147.082 1.00 209.75 268 GLU A C 1
ATOM 651 O O . GLU A 1 168 ? 136.817 150.337 145.909 1.00 211.27 268 GLU A O 1
ATOM 657 N N . ARG A 1 169 ? 136.355 150.039 148.084 1.00 182.37 269 ARG A N 1
ATOM 658 C CA . ARG A 1 169 ? 135.444 148.932 147.820 1.00 182.58 269 ARG A CA 1
ATOM 659 C C . ARG A 1 169 ? 134.261 149.398 146.983 1.00 182.85 269 ARG A C 1
ATOM 660 O O . ARG A 1 169 ? 133.935 148.806 145.945 1.00 183.73 269 ARG A O 1
ATOM 668 N N . HIS A 1 170 ? 133.616 150.481 147.421 1.00 189.74 270 HIS A N 1
ATOM 669 C CA . HIS A 1 170 ? 132.486 151.030 146.685 1.00 191.37 270 HIS A CA 1
ATOM 670 C C . HIS A 1 170 ? 132.904 151.472 145.291 1.00 191.98 270 HIS A C 1
ATOM 671 O O . HIS A 1 170 ? 132.167 151.271 144.322 1.00 191.20 270 HIS A O 1
ATOM 678 N N . HIS A 1 171 ? 134.094 152.059 145.168 1.00 184.85 271 HIS A N 1
ATOM 679 C CA . HIS A 1 171 ? 134.547 152.559 143.878 1.00 184.35 271 HIS A CA 1
ATOM 680 C C . HIS A 1 171 ? 134.880 151.423 142.923 1.00 183.39 271 HIS A C 1
ATOM 681 O O . HIS A 1 171 ? 134.607 151.522 141.728 1.00 182.73 271 HIS A O 1
ATOM 688 N N . GLU A 1 172 ? 135.475 150.340 143.424 1.00 179.07 272 GLU A N 1
ATOM 689 C CA . GLU A 1 172 ? 135.744 149.186 142.573 1.00 178.24 272 GLU A CA 1
ATOM 690 C C . GLU A 1 172 ? 134.448 148.525 142.128 1.00 175.74 272 GLU A C 1
ATOM 691 O O . GLU A 1 172 ? 134.301 148.144 140.960 1.00 179.06 272 GLU A O 1
ATOM 697 N N . ILE A 1 173 ? 133.489 148.386 143.047 1.00 155.38 273 ILE A N 1
ATOM 698 C CA . ILE A 1 173 ? 132.195 147.819 142.672 1.00 157.73 273 ILE A CA 1
ATOM 699 C C . ILE A 1 173 ? 131.532 148.692 141.615 1.00 162.63 273 ILE A C 1
ATOM 700 O O . ILE A 1 173 ? 131.030 148.201 140.598 1.00 165.88 273 ILE A O 1
ATOM 705 N N . ARG A 1 174 ? 131.550 150.009 141.830 1.00 165.15 274 ARG A N 1
ATOM 706 C CA . ARG A 1 174 ? 130.936 150.929 140.881 1.00 162.62 274 ARG A CA 1
ATOM 707 C C . ARG A 1 174 ? 131.667 150.916 139.547 1.00 163.40 274 ARG A C 1
ATOM 708 O O . ARG A 1 174 ? 131.045 151.023 138.490 1.00 165.85 274 ARG A O 1
ATOM 716 N N . ASN A 1 175 ? 132.993 150.792 139.574 1.00 152.41 275 ASN A N 1
ATOM 717 C CA . ASN A 1 175 ? 133.777 150.794 138.346 1.00 154.01 275 ASN A CA 1
ATOM 718 C C . ASN A 1 175 ? 133.494 149.553 137.513 1.00 155.98 275 ASN A C 1
ATOM 719 O O . ASN A 1 175 ? 133.300 149.633 136.295 1.00 157.74 275 ASN A O 1
ATOM 724 N N . TYR A 1 176 ? 133.477 148.387 138.158 1.00 144.64 276 TYR A N 1
ATOM 725 C CA . TYR A 1 176 ? 133.150 147.165 137.435 1.00 141.44 276 TYR A CA 1
ATOM 726 C C . TYR A 1 176 ? 131.712 147.197 136.939 1.00 140.42 276 TYR A C 1
ATOM 727 O O . TYR A 1 176 ? 131.425 146.763 135.817 1.00 144.15 276 TYR A O 1
ATOM 736 N N . ARG A 1 177 ? 130.796 147.731 137.750 1.00 132.64 277 ARG A N 1
ATOM 737 C CA . ARG A 1 177 ? 129.416 147.878 137.308 1.00 134.81 277 ARG A CA 1
ATOM 738 C C . ARG A 1 177 ? 129.328 148.794 136.096 1.00 138.43 277 ARG A C 1
ATOM 739 O O . ARG A 1 177 ? 128.588 148.519 135.148 1.00 142.69 277 ARG A O 1
ATOM 747 N N . ASN A 1 178 ? 130.073 149.898 136.117 1.00 148.90 278 ASN A N 1
ATOM 748 C CA . ASN A 1 178 ? 130.047 150.841 135.010 1.00 150.86 278 ASN A CA 1
ATOM 749 C C . ASN A 1 178 ? 130.620 150.220 133.747 1.00 149.47 278 ASN A C 1
ATOM 750 O O . ASN A 1 178 ? 130.091 150.424 132.653 1.00 151.17 278 ASN A O 1
ATOM 755 N N . GLN A 1 179 ? 131.710 149.463 133.876 1.00 144.81 279 GLN A N 1
ATOM 756 C CA . GLN A 1 179 ? 132.269 148.794 132.707 1.00 144.00 279 GLN A CA 1
ATOM 757 C C . GLN A 1 179 ? 131.281 147.784 132.142 1.00 144.35 279 GLN A C 1
ATOM 758 O O . GLN A 1 179 ? 131.087 147.698 130.925 1.00 152.90 279 GLN A O 1
ATOM 764 N N . PHE A 1 180 ? 130.628 147.021 133.019 1.00 117.66 280 PHE A N 1
ATOM 765 C CA . PHE A 1 180 ? 129.637 146.061 132.553 1.00 121.20 280 PHE A CA 1
ATOM 766 C C . PHE A 1 180 ? 128.466 146.749 131.865 1.00 125.39 280 PHE A C 1
ATOM 767 O O . PHE A 1 180 ? 128.017 146.301 130.804 1.00 131.11 280 PHE A O 1
ATOM 775 N N . LEU A 1 181 ? 127.973 147.849 132.434 1.00 136.42 281 LEU A N 1
ATOM 776 C CA . LEU A 1 181 ? 126.837 148.544 131.839 1.00 138.88 281 LEU A CA 1
ATOM 777 C C . LEU A 1 181 ? 127.224 149.209 130.524 1.00 142.56 281 LEU A C 1
ATOM 778 O O . LEU A 1 181 ? 126.433 149.238 129.578 1.00 147.54 281 LEU A O 1
ATOM 783 N N . TRP A 1 182 ? 128.435 149.758 130.448 1.00 133.89 282 TRP A N 1
ATOM 784 C CA . TRP A 1 182 ? 128.910 150.332 129.197 1.00 133.22 282 TRP A CA 1
ATOM 785 C C . TRP A 1 182 ? 129.035 149.262 128.124 1.00 131.95 282 TRP A C 1
ATOM 786 O O . TRP A 1 182 ? 128.685 149.487 126.961 1.00 135.02 282 TRP A O 1
ATOM 797 N N . SER A 1 183 ? 129.536 148.085 128.500 1.00 117.47 283 SER A N 1
ATOM 798 C CA . SER A 1 183 ? 129.602 146.977 127.557 1.00 114.50 283 SER A CA 1
ATOM 799 C C . SER A 1 183 ? 128.208 146.596 127.088 1.00 118.99 283 SER A C 1
ATOM 800 O O . SER A 1 183 ? 127.992 146.312 125.907 1.00 133.67 283 SER A O 1
ATOM 803 N N . CYS A 1 184 ? 127.249 146.582 128.010 1.00 121.19 284 CYS A N 1
ATOM 804 C CA . CYS A 1 184 ? 125.869 146.283 127.653 1.00 125.52 284 CYS A CA 1
ATOM 805 C C . CYS A 1 184 ? 125.319 147.310 126.673 1.00 132.32 284 CYS A C 1
ATOM 806 O O . CYS A 1 184 ? 124.701 146.937 125.675 1.00 134.42 284 CYS A O 1
ATOM 809 N N . LEU A 1 185 ? 125.576 148.591 126.912 1.00 133.33 285 LEU A N 1
ATOM 810 C CA . LEU A 1 185 ? 124.998 149.651 126.085 1.00 129.87 285 LEU A CA 1
ATOM 811 C C . LEU A 1 185 ? 125.623 149.736 124.698 1.00 129.47 285 LEU A C 1
ATOM 812 O O . LEU A 1 185 ? 125.384 150.697 123.964 1.00 132.52 285 LEU A O 1
ATOM 817 N N . PHE A 1 186 ? 126.434 148.750 124.321 1.00 129.02 286 PHE A N 1
ATOM 818 C CA . PHE A 1 186 ? 126.850 148.588 122.934 1.00 127.74 286 PHE A CA 1
ATOM 819 C C . PHE A 1 186 ? 126.591 147.164 122.460 1.00 128.69 286 PHE A C 1
ATOM 820 O O . PHE A 1 186 ? 126.340 146.938 121.273 1.00 136.54 286 PHE A O 1
ATOM 828 N N . SER A 1 187 ? 126.632 146.197 123.377 1.00 112.43 287 SER A N 1
ATOM 829 C CA . SER A 1 187 ? 126.440 144.804 122.995 1.00 112.59 287 SER A CA 1
ATOM 830 C C . SER A 1 187 ? 124.963 144.488 122.817 1.00 120.20 287 SER A C 1
ATOM 831 O O . SER A 1 187 ? 124.557 143.891 121.814 1.00 130.04 287 SER A O 1
ATOM 834 N N . VAL A 1 188 ? 124.145 144.873 123.790 1.00 117.99 288 VAL A N 1
ATOM 835 C CA . VAL A 1 188 ? 122.697 144.720 123.718 1.00 121.44 288 VAL A CA 1
ATOM 836 C C . VAL A 1 188 ? 122.198 145.396 122.445 1.00 126.16 288 VAL A C 1
ATOM 837 O O . VAL A 1 188 ? 121.239 144.908 121.841 1.00 126.23 288 VAL A O 1
ATOM 841 N N . PRO A 1 189 ? 122.776 146.527 122.008 1.00 137.13 289 PRO A N 1
ATOM 842 C CA . PRO A 1 189 ? 122.515 146.979 120.638 1.00 136.72 289 PRO A CA 1
ATOM 843 C C . PRO A 1 189 ? 122.772 145.921 119.571 1.00 136.16 289 PRO A C 1
ATOM 844 O O . PRO A 1 189 ? 121.892 145.673 118.749 1.00 139.03 289 PRO A O 1
ATOM 848 N N . VAL A 1 190 ? 123.948 145.292 119.565 1.00 125.29 290 VAL A N 1
ATOM 849 C CA . VAL A 1 190 ? 124.331 144.337 118.523 1.00 125.14 290 VAL A CA 1
ATOM 850 C C . VAL A 1 190 ? 123.382 143.144 118.510 1.00 127.00 290 VAL A C 1
ATOM 851 O O . VAL A 1 190 ? 123.096 142.561 117.450 1.00 134.50 290 VAL A O 1
ATOM 855 N N . PHE A 1 191 ? 122.891 142.784 119.697 1.00 151.02 291 PHE A N 1
ATOM 856 C CA . PHE A 1 191 ? 122.055 141.600 119.858 1.00 153.97 291 PHE A CA 1
ATOM 857 C C . PHE A 1 191 ? 120.578 141.925 119.649 1.00 156.19 291 PHE A C 1
ATOM 858 O O . PHE A 1 191 ? 119.797 141.055 119.252 1.00 158.28 291 PHE A O 1
ATOM 866 N N . MET A 1 192 ? 120.173 143.169 119.921 1.00 173.43 292 MET A N 1
ATOM 867 C CA . MET A 1 192 ? 118.843 143.635 119.535 1.00 177.12 292 MET A CA 1
ATOM 868 C C . MET A 1 192 ? 118.748 143.792 118.025 1.00 176.64 292 MET A C 1
ATOM 869 O O . MET A 1 192 ? 117.718 143.489 117.417 1.00 175.92 292 MET A O 1
ATOM 874 N N . PHE A 1 193 ? 119.842 144.226 117.408 1.00 144.87 293 PHE A N 1
ATOM 875 C CA . PHE A 1 193 ? 120.143 144.072 115.994 1.00 140.72 293 PHE A CA 1
ATOM 876 C C . PHE A 1 193 ? 120.491 142.603 115.840 1.00 143.79 293 PHE A C 1
ATOM 877 O O . PHE A 1 193 ? 119.899 141.771 116.532 1.00 145.24 293 PHE A O 1
ATOM 885 N N . SER A 1 194 ? 121.421 142.236 114.971 1.00 151.21 294 SER A N 1
ATOM 886 C CA . SER A 1 194 ? 121.175 141.020 114.198 1.00 152.81 294 SER A CA 1
ATOM 887 C C . SER A 1 194 ? 121.085 139.734 115.009 1.00 152.35 294 SER A C 1
ATOM 888 O O . SER A 1 194 ? 121.901 138.819 114.862 1.00 151.85 294 SER A O 1
ATOM 891 N N . MET A 1 195 ? 120.053 139.666 115.849 1.00 167.67 295 MET A N 1
ATOM 892 C CA . MET A 1 195 ? 119.524 138.444 116.440 1.00 167.78 295 MET A CA 1
ATOM 893 C C . MET A 1 195 ? 117.999 138.359 116.359 1.00 172.21 295 MET A C 1
ATOM 894 O O . MET A 1 195 ? 117.452 137.279 116.120 1.00 174.50 295 MET A O 1
ATOM 899 N N . VAL A 1 196 ? 117.308 139.492 116.515 1.00 177.47 296 VAL A N 1
ATOM 900 C CA . VAL A 1 196 ? 115.847 139.513 116.553 1.00 177.17 296 VAL A CA 1
ATOM 901 C C . VAL A 1 196 ? 115.259 140.522 115.569 1.00 178.19 296 VAL A C 1
ATOM 902 O O . VAL A 1 196 ? 114.356 140.183 114.797 1.00 180.79 296 VAL A O 1
ATOM 906 N N . LEU A 1 197 ? 115.739 141.764 115.597 1.00 175.49 297 LEU A N 1
ATOM 907 C CA . LEU A 1 197 ? 115.200 142.791 114.704 1.00 176.18 297 LEU A CA 1
ATOM 908 C C . LEU A 1 197 ? 115.305 142.434 113.226 1.00 177.65 297 LEU A C 1
ATOM 909 O O . LEU A 1 197 ? 114.363 142.739 112.481 1.00 178.68 297 LEU A O 1
ATOM 914 N N . PRO A 1 198 ? 116.389 141.827 112.729 1.00 173.38 298 PRO A N 1
ATOM 915 C CA . PRO A 1 198 ? 116.382 141.404 111.319 1.00 172.13 298 PRO A CA 1
ATOM 916 C C . PRO A 1 198 ? 115.253 140.443 110.995 1.00 173.61 298 PRO A C 1
ATOM 917 O O . PRO A 1 198 ? 114.775 140.407 109.856 1.00 175.94 298 PRO A O 1
ATOM 921 N N . MET A 1 199 ? 114.809 139.664 111.979 1.00 184.35 299 MET A N 1
ATOM 922 C CA . MET A 1 199 ? 113.745 138.690 111.781 1.00 186.67 299 MET A CA 1
ATOM 923 C C . MET A 1 199 ? 112.424 139.422 111.560 1.00 188.71 299 MET A C 1
ATOM 924 O O . MET A 1 199 ? 111.546 138.931 110.844 1.00 187.31 299 MET A O 1
ATOM 929 N N . ILE A 1 200 ? 112.300 140.629 112.107 1.00 193.55 300 ILE A N 1
ATOM 930 C CA . ILE A 1 200 ? 111.029 141.345 112.102 1.00 191.75 300 ILE A CA 1
ATOM 931 C C . ILE A 1 200 ? 111.134 142.550 111.176 1.00 191.49 300 ILE A C 1
ATOM 932 O O . ILE A 1 200 ? 112.171 143.214 111.102 1.00 193.22 300 ILE A O 1
ATOM 937 N N . SER A 1 201 ? 110.057 142.803 110.437 1.00 180.15 301 SER A N 1
ATOM 938 C CA . SER A 1 201 ? 109.960 143.977 109.590 1.00 180.01 301 SER A CA 1
ATOM 939 C C . SER A 1 201 ? 109.347 145.123 110.391 1.00 181.08 301 SER A C 1
ATOM 940 O O . SER A 1 201 ? 108.741 144.902 111.441 1.00 179.95 301 SER A O 1
ATOM 943 N N . PRO A 1 202 ? 109.492 146.378 109.928 1.00 181.21 302 PRO A N 1
ATOM 944 C CA . PRO A 1 202 ? 110.243 146.850 108.749 1.00 179.89 302 PRO A CA 1
ATOM 945 C C . PRO A 1 202 ? 111.738 146.928 109.012 1.00 180.27 302 PRO A C 1
ATOM 946 O O . PRO A 1 202 ? 112.528 147.140 108.096 1.00 178.48 302 PRO A O 1
ATOM 950 N N . PHE A 1 203 ? 112.142 146.769 110.273 1.00 183.58 303 PHE A N 1
ATOM 951 C CA . PHE A 1 203 ? 113.545 146.912 110.641 1.00 182.79 303 PHE A CA 1
ATOM 952 C C . PHE A 1 203 ? 114.422 145.904 109.913 1.00 182.71 303 PHE A C 1
ATOM 953 O O . PHE A 1 203 ? 115.568 146.200 109.559 1.00 181.44 303 PHE A O 1
ATOM 961 N N . GLY A 1 204 ? 113.900 144.702 109.691 1.00 183.87 304 GLY A N 1
ATOM 962 C CA . GLY A 1 204 ? 114.627 143.693 108.949 1.00 182.69 304 GLY A CA 1
ATOM 963 C C . GLY A 1 204 ? 114.938 144.143 107.538 1.00 181.39 304 GLY A C 1
ATOM 964 O O . GLY A 1 204 ? 116.027 143.881 107.020 1.00 181.68 304 GLY A O 1
ATOM 965 N N . ASP A 1 205 ? 113.982 144.828 106.908 1.00 187.25 305 ASP A N 1
ATOM 966 C CA . ASP A 1 205 ? 114.208 145.348 105.564 1.00 189.25 305 ASP A CA 1
ATOM 967 C C . ASP A 1 205 ? 115.333 146.375 105.555 1.00 189.80 305 ASP A C 1
ATOM 968 O O . ASP A 1 205 ? 116.203 146.353 104.677 1.00 189.87 305 ASP A O 1
ATOM 973 N N . TRP A 1 206 ? 115.329 147.289 106.528 1.00 172.84 306 TRP A N 1
ATOM 974 C CA . TRP A 1 206 ? 116.379 148.301 106.591 1.00 171.75 306 TRP A CA 1
ATOM 975 C C . TRP A 1 206 ? 117.738 147.669 106.860 1.00 171.14 306 TRP A C 1
ATOM 976 O O . TRP A 1 206 ? 118.739 148.044 106.239 1.00 169.62 306 TRP A O 1
ATOM 987 N N . LEU A 1 207 ? 117.794 146.707 107.783 1.00 167.79 307 LEU A N 1
ATOM 988 C CA . LEU A 1 207 ? 119.048 146.014 108.056 1.00 166.56 307 LEU A CA 1
ATOM 989 C C . LEU A 1 207 ? 119.520 145.240 106.834 1.00 166.84 307 LEU A C 1
ATOM 990 O O . LEU A 1 207 ? 120.711 145.241 106.504 1.00 167.18 307 LEU A O 1
ATOM 995 N N . PHE A 1 208 ? 118.596 144.573 106.147 1.00 168.50 308 PHE A N 1
ATOM 996 C CA . PHE A 1 208 ? 118.930 143.817 104.949 1.00 167.54 308 PHE A CA 1
ATOM 997 C C . PHE A 1 208 ? 118.961 144.675 103.696 1.00 168.88 308 PHE A C 1
ATOM 998 O O . PHE A 1 208 ? 119.267 144.152 102.620 1.00 169.50 308 PHE A O 1
ATOM 1006 N N . TYR A 1 209 ? 118.645 145.963 103.797 1.00 164.29 309 TYR A N 1
ATOM 1007 C CA . TYR A 1 209 ? 118.841 146.851 102.663 1.00 164.31 309 TYR A CA 1
ATOM 1008 C C . TYR A 1 209 ? 120.324 146.921 102.332 1.00 162.37 309 TYR A C 1
ATOM 1009 O O . TYR A 1 209 ? 121.157 147.210 103.194 1.00 163.34 309 TYR A O 1
ATOM 1018 N N . LYS A 1 210 ? 120.651 146.654 101.077 1.00 141.72 310 LYS A N 1
ATOM 1019 C CA . LYS A 1 210 ? 122.027 146.409 100.682 1.00 140.48 310 LYS A CA 1
ATOM 1020 C C . LYS A 1 210 ? 122.791 147.710 100.479 1.00 141.71 310 LYS A C 1
ATOM 1021 O O . LYS A 1 210 ? 122.223 148.795 100.338 1.00 140.53 310 LYS A O 1
ATOM 1027 N N . VAL A 1 211 ? 124.112 147.572 100.477 1.00 145.25 311 VAL A N 1
ATOM 1028 C CA . VAL A 1 211 ? 125.058 148.634 100.166 1.00 144.25 311 VAL A CA 1
ATOM 1029 C C . VAL A 1 211 ? 125.904 147.992 99.071 1.00 147.48 311 VAL A C 1
ATOM 1030 O O . VAL A 1 211 ? 125.532 146.925 98.570 1.00 148.35 311 VAL A O 1
ATOM 1034 N N . CYS A 1 212 ? 126.997 148.639 98.656 1.00 163.84 312 CYS A N 1
ATOM 1035 C CA . CYS A 1 212 ? 127.828 148.154 97.557 1.00 164.61 312 CYS A CA 1
ATOM 1036 C C . CYS A 1 212 ? 127.949 146.635 97.566 1.00 161.97 312 CYS A C 1
ATOM 1037 O O . CYS A 1 212 ? 128.294 146.026 98.581 1.00 161.91 312 CYS A O 1
ATOM 1040 N N . ASN A 1 213 ? 127.664 146.034 96.410 1.00 152.76 313 ASN A N 1
ATOM 1041 C CA . ASN A 1 213 ? 127.527 144.591 96.250 1.00 151.88 313 ASN A CA 1
ATOM 1042 C C . ASN A 1 213 ? 126.616 143.971 97.304 1.00 149.95 313 ASN A C 1
ATOM 1043 O O . ASN A 1 213 ? 125.409 144.230 97.311 1.00 149.86 313 ASN A O 1
ATOM 1048 N N . ASN A 1 214 ? 127.176 143.159 98.203 1.00 156.51 314 ASN A N 1
ATOM 1049 C CA . ASN A 1 214 ? 126.364 142.382 99.129 1.00 155.79 314 ASN A CA 1
ATOM 1050 C C . ASN A 1 214 ? 126.481 142.810 100.581 1.00 162.19 314 ASN A C 1
ATOM 1051 O O . ASN A 1 214 ? 125.666 142.368 101.396 1.00 166.81 314 ASN A O 1
ATOM 1056 N N . MET A 1 215 ? 127.468 143.631 100.933 1.00 159.23 315 MET A N 1
ATOM 1057 C CA . MET A 1 215 ? 127.528 144.157 102.290 1.00 154.62 315 MET A CA 1
ATOM 1058 C C . MET A 1 215 ? 126.261 144.937 102.605 1.00 154.02 315 MET A C 1
ATOM 1059 O O . MET A 1 215 ? 126.017 145.992 102.015 1.00 159.34 315 MET A O 1
ATOM 1064 N N . THR A 1 216 ? 125.446 144.429 103.518 1.00 147.29 316 THR A N 1
ATOM 1065 C CA . THR A 1 216 ? 124.254 145.155 103.914 1.00 155.20 316 THR A CA 1
ATOM 1066 C C . THR A 1 216 ? 124.600 146.162 105.003 1.00 158.97 316 THR A C 1
ATOM 1067 O O . THR A 1 216 ? 125.629 146.057 105.675 1.00 157.21 316 THR A O 1
ATOM 1071 N N . ILE A 1 217 ? 123.726 147.156 105.164 1.00 148.32 317 ILE A N 1
ATOM 1072 C CA . ILE A 1 217 ? 123.980 148.195 106.156 1.00 140.67 317 ILE A CA 1
ATOM 1073 C C . ILE A 1 217 ? 123.958 147.606 107.558 1.00 141.36 317 ILE A C 1
ATOM 1074 O O . ILE A 1 217 ? 124.523 148.181 108.495 1.00 144.95 317 ILE A O 1
ATOM 1079 N N . GLY A 1 218 ? 123.313 146.456 107.727 1.00 124.89 318 GLY A N 1
ATOM 1080 C CA . GLY A 1 218 ? 123.340 145.770 108.999 1.00 122.66 318 GLY A CA 1
ATOM 1081 C C . GLY A 1 218 ? 124.751 145.385 109.387 1.00 123.27 318 GLY A C 1
ATOM 1082 O O . GLY A 1 218 ? 125.159 145.579 110.536 1.00 126.72 318 GLY A O 1
ATOM 1083 N N . MET A 1 219 ? 125.508 144.841 108.433 1.00 139.02 319 MET A N 1
ATOM 1084 C CA . MET A 1 219 ? 126.879 144.437 108.723 1.00 142.10 319 MET A CA 1
ATOM 1085 C C . MET A 1 219 ? 127.736 145.636 109.100 1.00 140.34 319 MET A C 1
ATOM 1086 O O . MET A 1 219 ? 128.517 145.573 110.054 1.00 146.25 319 MET A O 1
ATOM 1091 N N . LEU A 1 220 ? 127.600 146.742 108.367 1.00 125.60 320 LEU A N 1
ATOM 1092 C CA . LEU A 1 220 ? 128.357 147.941 108.710 1.00 129.36 320 LEU A CA 1
ATOM 1093 C C . LEU A 1 220 ? 127.978 148.454 110.089 1.00 136.23 320 LEU A C 1
ATOM 1094 O O . LEU A 1 220 ? 128.848 148.833 110.882 1.00 140.87 320 LEU A O 1
ATOM 1099 N N . LEU A 1 221 ? 126.682 148.472 110.392 1.00 137.62 321 LEU A N 1
ATOM 1100 C CA . LEU A 1 221 ? 126.231 148.969 111.684 1.00 134.09 321 LEU A CA 1
ATOM 1101 C C . LEU A 1 221 ? 126.785 148.119 112.816 1.00 133.81 321 LEU A C 1
ATOM 1102 O O . LEU A 1 221 ? 127.257 148.647 113.828 1.00 132.88 321 LEU A O 1
ATOM 1107 N N . ARG A 1 222 ? 126.751 146.797 112.657 1.00 127.79 322 ARG A N 1
ATOM 1108 C CA . ARG A 1 222 ? 127.241 145.914 113.709 1.00 127.77 322 ARG A CA 1
ATOM 1109 C C . ARG A 1 222 ? 128.753 146.011 113.842 1.00 126.49 322 ARG A C 1
ATOM 1110 O O . ARG A 1 222 ? 129.296 145.959 114.948 1.00 133.37 322 ARG A O 1
ATOM 1118 N N . TRP A 1 223 ? 129.452 146.151 112.720 1.00 108.44 323 TRP A N 1
ATOM 1119 C CA . TRP A 1 223 ? 130.897 146.312 112.738 1.00 106.80 323 TRP A CA 1
ATOM 1120 C C . TRP A 1 223 ? 131.275 147.583 113.480 1.00 119.10 323 TRP A C 1
ATOM 1121 O O . TRP A 1 223 ? 132.246 147.600 114.242 1.00 129.18 323 TRP A O 1
ATOM 1132 N N . LEU A 1 224 ? 130.514 148.652 113.262 1.00 127.04 324 LEU A N 1
ATOM 1133 C CA . LEU A 1 224 ? 130.790 149.919 113.922 1.00 125.44 324 LEU A CA 1
ATOM 1134 C C . LEU A 1 224 ? 130.437 149.846 115.403 1.00 126.50 324 LEU A C 1
ATOM 1135 O O . LEU A 1 224 ? 131.136 150.425 116.235 1.00 130.84 324 LEU A O 1
ATOM 1140 N N . LEU A 1 225 ? 129.344 149.164 115.741 1.00 121.56 325 LEU A N 1
ATOM 1141 C CA . LEU A 1 225 ? 128.877 149.108 117.121 1.00 121.89 325 LEU A CA 1
ATOM 1142 C C . LEU A 1 225 ? 129.710 148.184 118.002 1.00 121.36 325 LEU A C 1
ATOM 1143 O O . LEU A 1 225 ? 129.998 148.520 119.154 1.00 128.00 325 LEU A O 1
ATOM 1148 N N . CYS A 1 226 ? 130.081 147.012 117.489 1.00 116.28 326 CYS A N 1
ATOM 1149 C CA . CYS A 1 226 ? 130.849 146.062 118.283 1.00 119.18 326 CYS A CA 1
ATOM 1150 C C . CYS A 1 226 ? 132.311 146.465 118.405 1.00 121.30 326 CYS A C 1
ATOM 1151 O O . CYS A 1 226 ? 132.977 146.049 119.358 1.00 131.24 326 CYS A O 1
ATOM 1154 N N . SER A 1 227 ? 132.817 147.276 117.480 1.00 108.79 327 SER A N 1
ATOM 1155 C CA . SER A 1 227 ? 134.223 147.678 117.516 1.00 110.52 327 SER A CA 1
ATOM 1156 C C . SER A 1 227 ? 134.626 148.384 118.805 1.00 119.19 327 SER A C 1
ATOM 1157 O O . SER A 1 227 ? 135.670 148.020 119.371 1.00 127.88 327 SER A O 1
ATOM 1160 N N . PRO A 1 228 ? 133.887 149.392 119.317 1.00 119.44 328 PRO A N 1
ATOM 1161 C CA . PRO A 1 228 ? 134.296 150.006 120.587 1.00 120.66 328 PRO A CA 1
ATOM 1162 C C . PRO A 1 228 ? 134.364 148.991 121.709 1.00 120.00 328 PRO A C 1
ATOM 1163 O O . PRO A 1 228 ? 135.308 149.024 122.498 1.00 120.75 328 PRO A O 1
ATOM 1167 N N . VAL A 1 229 ? 133.409 148.060 121.763 1.00 118.13 329 VAL A N 1
ATOM 1168 C CA . VAL A 1 229 ? 133.453 147.014 122.784 1.00 117.93 329 VAL A CA 1
ATOM 1169 C C . VAL A 1 229 ? 134.784 146.282 122.719 1.00 116.20 329 VAL A C 1
ATOM 1170 O O . VAL A 1 229 ? 135.638 146.426 123.601 1.00 120.10 329 VAL A O 1
ATOM 1174 N N . GLN A 1 230 ? 135.014 145.587 121.605 1.00 121.23 330 GLN A N 1
ATOM 1175 C CA . GLN A 1 230 ? 136.152 144.685 121.488 1.00 124.09 330 GLN A CA 1
ATOM 1176 C C . GLN A 1 230 ? 137.473 145.427 121.640 1.00 127.70 330 GLN A C 1
ATOM 1177 O O . GLN A 1 230 ? 138.434 144.894 122.204 1.00 131.25 330 GLN A O 1
ATOM 1183 N N . PHE A 1 231 ? 137.544 146.662 121.147 1.00 123.22 331 PHE A N 1
ATOM 1184 C CA . PHE A 1 231 ? 138.834 147.332 121.066 1.00 120.97 331 PHE A CA 1
ATOM 1185 C C . PHE A 1 231 ? 139.051 148.391 122.139 1.00 123.88 331 PHE A C 1
ATOM 1186 O O . PHE A 1 231 ? 140.123 149.005 122.172 1.00 133.21 331 PHE A O 1
ATOM 1194 N N . ILE A 1 232 ? 138.080 148.622 123.021 1.00 114.82 332 ILE A N 1
ATOM 1195 C CA . ILE A 1 232 ? 138.253 149.567 124.114 1.00 116.29 332 ILE A CA 1
ATOM 1196 C C . ILE A 1 232 ? 137.957 148.854 125.422 1.00 118.32 332 ILE A C 1
ATOM 1197 O O . ILE A 1 232 ? 138.811 148.781 126.312 1.00 124.58 332 ILE A O 1
ATOM 1202 N N . ILE A 1 233 ? 136.744 148.321 125.544 1.00 102.17 333 ILE A N 1
ATOM 1203 C CA . ILE A 1 233 ? 136.311 147.682 126.775 1.00 97.71 333 ILE A CA 1
ATOM 1204 C C . ILE A 1 233 ? 137.138 146.418 126.946 1.00 100.07 333 ILE A C 1
ATOM 1205 O O . ILE A 1 233 ? 137.356 145.944 128.065 1.00 109.46 333 ILE A O 1
ATOM 1210 N N . GLY A 1 234 ? 137.629 145.886 125.833 1.00 121.38 334 GLY A N 1
ATOM 1211 C CA . GLY A 1 234 ? 138.375 144.650 125.859 1.00 127.81 334 GLY A CA 1
ATOM 1212 C C . GLY A 1 234 ? 139.880 144.787 125.959 1.00 131.46 334 GLY A C 1
ATOM 1213 O O . GLY A 1 234 ? 140.585 143.786 125.806 1.00 137.62 334 GLY A O 1
ATOM 1214 N N . TRP A 1 235 ? 140.401 145.991 126.212 1.00 134.53 335 TRP A N 1
ATOM 1215 C CA . TRP A 1 235 ? 141.828 146.093 126.500 1.00 133.55 335 TRP A CA 1
ATOM 1216 C C . TRP A 1 235 ? 142.201 145.209 127.677 1.00 136.81 335 TRP A C 1
ATOM 1217 O O . TRP A 1 235 ? 143.313 144.679 127.723 1.00 138.46 335 TRP A O 1
ATOM 1228 N N . ARG A 1 236 ? 141.289 145.058 128.636 1.00 135.37 336 ARG A N 1
ATOM 1229 C CA . ARG A 1 236 ? 141.541 144.199 129.784 1.00 140.23 336 ARG A CA 1
ATOM 1230 C C . ARG A 1 236 ? 141.912 142.801 129.317 1.00 141.02 336 ARG A C 1
ATOM 1231 O O . ARG A 1 236 ? 142.916 142.237 129.758 1.00 147.76 336 ARG A O 1
ATOM 1239 N N . PHE A 1 237 ? 141.120 142.249 128.400 1.00 123.88 337 PHE A N 1
ATOM 1240 C CA . PHE A 1 237 ? 141.328 140.876 127.962 1.00 123.43 337 PHE A CA 1
ATOM 1241 C C . PHE A 1 237 ? 142.600 140.742 127.140 1.00 124.57 337 PHE A C 1
ATOM 1242 O O . PHE A 1 237 ? 143.346 139.768 127.281 1.00 121.09 337 PHE A O 1
ATOM 1250 N N . TYR A 1 238 ? 142.867 141.723 126.278 1.00 131.59 338 TYR A N 1
ATOM 1251 C CA . TYR A 1 238 ? 144.074 141.675 125.462 1.00 134.13 338 TYR A CA 1
ATOM 1252 C C . TYR A 1 238 ? 145.326 141.753 126.326 1.00 136.67 338 TYR A C 1
ATOM 1253 O O . TYR A 1 238 ? 146.271 140.978 126.139 1.00 136.65 338 TYR A O 1
ATOM 1262 N N . VAL A 1 239 ? 145.349 142.677 127.290 1.00 149.42 339 VAL A N 1
ATOM 1263 C CA . VAL A 1 239 ? 146.529 142.809 128.139 1.00 151.04 339 VAL A CA 1
ATOM 1264 C C . VAL A 1 239 ? 146.654 141.609 129.067 1.00 153.55 339 VAL A C 1
ATOM 1265 O O . VAL A 1 239 ? 147.764 141.176 129.388 1.00 156.58 339 VAL A O 1
ATOM 1269 N N . GLY A 1 240 ? 145.527 141.037 129.498 1.00 160.23 340 GLY A N 1
ATOM 1270 C CA . GLY A 1 240 ? 145.592 139.817 130.280 1.00 159.79 340 GLY A CA 1
ATOM 1271 C C . GLY A 1 240 ? 146.168 138.656 129.500 1.00 159.42 340 GLY A C 1
ATOM 1272 O O . GLY A 1 240 ? 146.980 137.893 130.027 1.00 159.55 340 GLY A O 1
ATOM 1273 N N . ALA A 1 241 ? 145.774 138.515 128.235 1.00 147.04 341 ALA A N 1
ATOM 1274 C CA . ALA A 1 241 ? 146.358 137.477 127.396 1.00 148.64 341 ALA A CA 1
ATOM 1275 C C . ALA A 1 241 ? 147.844 137.721 127.171 1.00 152.38 341 ALA A C 1
ATOM 1276 O O . ALA A 1 241 ? 148.650 136.783 127.224 1.00 152.29 341 ALA A O 1
ATOM 1278 N N . TYR A 1 242 ? 148.226 138.974 126.922 1.00 165.58 342 TYR A N 1
ATOM 1279 C CA . TYR A 1 242 ? 149.623 139.265 126.627 1.00 166.31 342 TYR A CA 1
ATOM 1280 C C . TYR A 1 242 ? 150.491 139.127 127.872 1.00 166.19 342 TYR A C 1
ATOM 1281 O O . TYR A 1 242 ? 151.694 138.864 127.771 1.00 165.57 342 TYR A O 1
ATOM 1290 N N . HIS A 1 243 ? 149.905 139.313 129.055 1.00 165.53 343 HIS A N 1
ATOM 1291 C CA . HIS A 1 243 ? 150.630 139.076 130.296 1.00 163.54 343 HIS A CA 1
ATOM 1292 C C . HIS A 1 243 ? 150.625 137.616 130.706 1.00 165.61 343 HIS A C 1
ATOM 1293 O O . HIS A 1 243 ? 151.519 137.204 131.451 1.00 167.43 343 HIS A O 1
ATOM 1300 N N . ALA A 1 244 ? 149.646 136.832 130.262 1.00 162.96 344 ALA A N 1
ATOM 1301 C CA . ALA A 1 244 ? 149.741 135.387 130.400 1.00 162.01 344 ALA A CA 1
ATOM 1302 C C . ALA A 1 244 ? 150.870 134.837 129.546 1.00 162.13 344 ALA A C 1
ATOM 1303 O O . ALA A 1 244 ? 151.700 134.068 130.043 1.00 160.78 344 ALA A O 1
ATOM 1305 N N . LEU A 1 245 ? 150.910 135.246 128.274 1.00 162.10 345 LEU A N 1
ATOM 1306 C CA . LEU A 1 245 ? 152.041 135.041 127.373 1.00 163.02 345 LEU A CA 1
ATOM 1307 C C . LEU A 1 245 ? 152.617 133.638 127.534 1.00 164.25 345 LEU A C 1
ATOM 1308 O O . LEU A 1 245 ? 151.929 132.647 127.273 1.00 164.02 345 LEU A O 1
ATOM 1313 N N . LYS A 1 246 ? 153.873 133.543 127.970 1.00 170.50 346 LYS A N 1
ATOM 1314 C CA . LYS A 1 246 ? 154.507 132.271 128.269 1.00 170.59 346 LYS A CA 1
ATOM 1315 C C . LYS A 1 246 ? 154.805 132.098 129.751 1.00 169.08 346 LYS A C 1
ATOM 1316 O O . LYS A 1 246 ? 154.981 130.960 130.201 1.00 171.43 346 LYS A O 1
ATOM 1322 N N . ARG A 1 247 ? 154.845 133.189 130.523 1.00 178.99 347 ARG A N 1
ATOM 1323 C CA . ARG A 1 247 ? 155.063 133.074 131.963 1.00 182.96 347 ARG A CA 1
ATOM 1324 C C . ARG A 1 247 ? 154.002 132.190 132.604 1.00 185.34 347 ARG A C 1
ATOM 1325 O O . ARG A 1 247 ? 154.275 131.483 133.581 1.00 184.96 347 ARG A O 1
ATOM 1333 N N . GLY A 1 248 ? 152.787 132.220 132.067 1.00 178.54 348 GLY A N 1
ATOM 1334 C CA . GLY A 1 248 ? 151.763 131.269 132.436 1.00 175.57 348 GLY A CA 1
ATOM 1335 C C . GLY A 1 248 ? 151.492 130.351 131.266 1.00 173.92 348 GLY A C 1
ATOM 1336 O O . GLY A 1 248 ? 152.151 130.462 130.228 1.00 171.82 348 GLY A O 1
ATOM 1337 N N . TYR A 1 249 ? 150.529 129.443 131.404 1.00 151.05 349 TYR A N 1
ATOM 1338 C CA . TYR A 1 249 ? 150.199 128.513 130.332 1.00 151.08 349 TYR A CA 1
ATOM 1339 C C . TYR A 1 249 ? 148.988 129.017 129.557 1.00 150.45 349 TYR A C 1
ATOM 1340 O O . TYR A 1 249 ? 149.100 129.316 128.366 1.00 151.38 349 TYR A O 1
ATOM 1349 N N . SER A 1 250 ? 147.834 129.136 130.208 1.00 128.82 350 SER A N 1
ATOM 1350 C CA . SER A 1 250 ? 146.668 129.773 129.614 1.00 125.61 350 SER A CA 1
ATOM 1351 C C . SER A 1 250 ? 145.652 130.102 130.698 1.00 127.27 350 SER A C 1
ATOM 1352 O O . SER A 1 250 ? 145.085 129.196 131.316 1.00 131.33 350 SER A O 1
ATOM 1355 N N . ASN A 1 251 ? 145.403 131.383 130.930 1.00 126.36 351 ASN A N 1
ATOM 1356 C CA . ASN A 1 251 ? 144.431 131.800 131.929 1.00 123.35 351 ASN A CA 1
ATOM 1357 C C . ASN A 1 251 ? 143.061 131.936 131.263 1.00 121.82 351 ASN A C 1
ATOM 1358 O O . ASN A 1 251 ? 142.865 131.501 130.127 1.00 128.97 351 ASN A O 1
ATOM 1363 N N . MET A 1 252 ? 142.091 132.517 131.964 1.00 115.40 352 MET A N 1
ATOM 1364 C CA . MET A 1 252 ? 140.798 132.777 131.346 1.00 118.50 352 MET A CA 1
ATOM 1365 C C . MET A 1 252 ? 140.896 133.879 130.299 1.00 123.17 352 MET A C 1
ATOM 1366 O O . MET A 1 252 ? 140.136 133.879 129.321 1.00 123.93 352 MET A O 1
ATOM 1371 N N . ASP A 1 253 ? 141.841 134.804 130.480 1.00 134.46 353 ASP A N 1
ATOM 1372 C CA . ASP A 1 253 ? 141.967 135.941 129.576 1.00 134.82 353 ASP A CA 1
ATOM 1373 C C . ASP A 1 253 ? 142.297 135.494 128.159 1.00 133.46 353 ASP A C 1
ATOM 1374 O O . ASP A 1 253 ? 141.735 136.011 127.191 1.00 137.27 353 ASP A O 1
ATOM 1379 N N . VAL A 1 254 ? 143.211 134.531 128.013 1.00 122.05 354 VAL A N 1
ATOM 1380 C CA . VAL A 1 254 ? 143.554 134.064 126.671 1.00 121.08 354 VAL A CA 1
ATOM 1381 C C . VAL A 1 254 ? 142.366 133.357 126.038 1.00 117.59 354 VAL A C 1
ATOM 1382 O O . VAL A 1 254 ? 142.150 133.442 124.827 1.00 127.61 354 VAL A O 1
ATOM 1386 N N . LEU A 1 255 ? 141.581 132.642 126.841 1.00 105.99 355 LEU A N 1
ATOM 1387 C CA . LEU A 1 255 ? 140.404 131.968 126.308 1.00 111.73 355 LEU A CA 1
ATOM 1388 C C . LEU A 1 255 ? 139.403 132.979 125.766 1.00 115.55 355 LEU A C 1
ATOM 1389 O O . LEU A 1 255 ? 138.880 132.827 124.651 1.00 124.89 355 LEU A O 1
ATOM 1394 N N . VAL A 1 256 ? 139.147 134.038 126.536 1.00 107.50 356 VAL A N 1
ATOM 1395 C CA . VAL A 1 256 ? 138.275 135.105 126.055 1.00 111.28 356 VAL A CA 1
ATOM 1396 C C . VAL A 1 256 ? 138.869 135.754 124.814 1.00 112.37 356 VAL A C 1
ATOM 1397 O O . VAL A 1 256 ? 138.147 136.122 123.880 1.00 110.82 356 VAL A O 1
ATOM 1401 N N . ALA A 1 257 ? 140.194 135.904 124.782 1.00 111.61 357 ALA A N 1
ATOM 1402 C CA . ALA A 1 257 ? 140.847 136.530 123.641 1.00 106.17 357 ALA A CA 1
ATOM 1403 C C . ALA A 1 257 ? 140.628 135.717 122.373 1.00 114.83 357 ALA A C 1
ATOM 1404 O O . ALA A 1 257 ? 140.182 136.248 121.354 1.00 121.11 357 ALA A O 1
ATOM 1406 N N . LEU A 1 258 ? 140.935 134.421 122.418 1.00 131.21 358 LEU A N 1
ATOM 1407 C CA . LEU A 1 258 ? 140.678 133.566 121.265 1.00 129.21 358 LEU A CA 1
ATOM 1408 C C . LEU A 1 258 ? 139.221 133.637 120.842 1.00 131.74 358 LEU A C 1
ATOM 1409 O O . LEU A 1 258 ? 138.942 133.924 119.676 1.00 136.52 358 LEU A O 1
ATOM 1414 N N . GLY A 1 259 ? 138.290 133.421 121.768 1.00 122.44 359 GLY A N 1
ATOM 1415 C CA . GLY A 1 259 ? 136.889 133.477 121.392 1.00 121.81 359 GLY A CA 1
ATOM 1416 C C . GLY A 1 259 ? 136.500 134.764 120.687 1.00 127.52 359 GLY A C 1
ATOM 1417 O O . GLY A 1 259 ? 136.077 134.754 119.520 1.00 133.43 359 GLY A O 1
ATOM 1418 N N . THR A 1 260 ? 136.677 135.885 121.388 1.00 126.73 360 THR A N 1
ATOM 1419 C CA . THR A 1 260 ? 136.217 137.172 120.884 1.00 124.90 360 THR A CA 1
ATOM 1420 C C . THR A 1 260 ? 136.942 137.563 119.604 1.00 126.45 360 THR A C 1
ATOM 1421 O O . THR A 1 260 ? 136.312 137.970 118.624 1.00 133.24 360 THR A O 1
ATOM 1425 N N . ASN A 1 261 ? 138.275 137.478 119.599 1.00 120.03 361 ASN A N 1
ATOM 1426 C CA . ASN A 1 261 ? 139.038 137.894 118.432 1.00 122.24 361 ASN A CA 1
ATOM 1427 C C . ASN A 1 261 ? 138.746 137.023 117.221 1.00 124.88 361 ASN A C 1
ATOM 1428 O O . ASN A 1 261 ? 138.622 137.530 116.104 1.00 129.99 361 ASN A O 1
ATOM 1433 N N . ALA A 1 262 ? 138.648 135.706 117.411 1.00 98.44 362 ALA A N 1
ATOM 1434 C CA . ALA A 1 262 ? 138.305 134.836 116.296 1.00 101.38 362 ALA A CA 1
ATOM 1435 C C . ALA A 1 262 ? 136.955 135.223 115.714 1.00 103.67 362 ALA A C 1
ATOM 1436 O O . ALA A 1 262 ? 136.823 135.423 114.501 1.00 112.94 362 ALA A O 1
ATOM 1438 N N . ALA A 1 263 ? 135.942 135.367 116.575 1.00 106.24 363 ALA A N 1
ATOM 1439 C CA . ALA A 1 263 ? 134.623 135.734 116.074 1.00 109.01 363 ALA A CA 1
ATOM 1440 C C . ALA A 1 263 ? 134.647 137.075 115.352 1.00 116.37 363 ALA A C 1
ATOM 1441 O O . ALA A 1 263 ? 134.112 137.195 114.243 1.00 122.04 363 ALA A O 1
ATOM 1443 N N . TYR A 1 264 ? 135.293 138.079 115.941 1.00 117.30 364 TYR A N 1
ATOM 1444 C CA . TYR A 1 264 ? 135.330 139.418 115.369 1.00 112.69 364 TYR A CA 1
ATOM 1445 C C . TYR A 1 264 ? 136.049 139.444 114.029 1.00 114.05 364 TYR A C 1
ATOM 1446 O O . TYR A 1 264 ? 135.528 139.992 113.055 1.00 126.17 364 TYR A O 1
ATOM 1455 N N . PHE A 1 265 ? 137.252 138.874 113.967 1.00 104.43 365 PHE A N 1
ATOM 1456 C CA . PHE A 1 265 ? 138.011 138.929 112.727 1.00 110.88 365 PHE A CA 1
ATOM 1457 C C . PHE A 1 265 ? 137.364 138.087 111.641 1.00 117.11 365 PHE A C 1
ATOM 1458 O O . PHE A 1 265 ? 137.411 138.450 110.461 1.00 124.99 365 PHE A O 1
ATOM 1466 N N . TYR A 1 266 ? 136.735 136.970 112.008 1.00 112.38 366 TYR A N 1
ATOM 1467 C CA . TYR A 1 266 ? 136.019 136.205 110.998 1.00 114.05 366 TYR A CA 1
ATOM 1468 C C . TYR A 1 266 ? 134.823 136.993 110.483 1.00 113.42 366 TYR A C 1
ATOM 1469 O O . TYR A 1 266 ? 134.494 136.940 109.293 1.00 123.59 366 TYR A O 1
ATOM 1478 N N . SER A 1 267 ? 134.162 137.741 111.369 1.00 112.62 367 SER A N 1
ATOM 1479 C CA . SER A 1 267 ? 133.070 138.598 110.926 1.00 118.69 367 SER A CA 1
ATOM 1480 C C . SER A 1 267 ? 133.568 139.675 109.973 1.00 120.10 367 SER A C 1
ATOM 1481 O O . SER A 1 267 ? 132.913 139.980 108.971 1.00 127.96 367 SER A O 1
ATOM 1484 N N . VAL A 1 268 ? 134.721 140.272 110.278 1.00 112.29 368 VAL A N 1
ATOM 1485 C CA . VAL A 1 268 ? 135.293 141.283 109.390 1.00 111.13 368 VAL A CA 1
ATOM 1486 C C . VAL A 1 268 ? 135.618 140.670 108.036 1.00 115.81 368 VAL A C 1
ATOM 1487 O O . VAL A 1 268 ? 135.377 141.272 106.984 1.00 120.98 368 VAL A O 1
ATOM 1491 N N . TYR A 1 269 ? 136.185 139.463 108.049 1.00 117.46 369 TYR A N 1
ATOM 1492 C CA . TYR A 1 269 ? 136.445 138.735 106.814 1.00 115.13 369 TYR A CA 1
ATOM 1493 C C . TYR A 1 269 ? 135.167 138.554 106.008 1.00 116.63 369 TYR A C 1
ATOM 1494 O O . TYR A 1 269 ? 135.135 138.806 104.799 1.00 124.87 369 TYR A O 1
ATOM 1503 N N . ILE A 1 270 ? 134.099 138.122 106.672 1.00 110.40 370 ILE A N 1
ATOM 1504 C CA . ILE A 1 270 ? 132.826 137.862 106.013 1.00 111.24 370 ILE A CA 1
ATOM 1505 C C . ILE A 1 270 ? 132.291 139.143 105.388 1.00 118.46 370 ILE A C 1
ATOM 1506 O O . ILE A 1 270 ? 131.866 139.147 104.228 1.00 124.68 370 ILE A O 1
ATOM 1511 N N . VAL A 1 271 ? 132.318 140.239 106.143 1.00 117.27 371 VAL A N 1
ATOM 1512 C CA . VAL A 1 271 ? 131.781 141.510 105.665 1.00 111.15 371 VAL A CA 1
ATOM 1513 C C . VAL A 1 271 ? 132.584 142.015 104.475 1.00 113.70 371 VAL A C 1
ATOM 1514 O O . VAL A 1 271 ? 132.011 142.421 103.457 1.00 121.82 371 VAL A O 1
ATOM 1518 N N . LEU A 1 272 ? 133.911 141.994 104.584 1.00 121.06 372 LEU A N 1
ATOM 1519 C CA . LEU A 1 272 ? 134.741 142.507 103.504 1.00 124.56 372 LEU A CA 1
ATOM 1520 C C . LEU A 1 272 ? 134.569 141.653 102.253 1.00 130.42 372 LEU A C 1
ATOM 1521 O O . LEU A 1 272 ? 134.527 142.183 101.137 1.00 136.63 372 LEU A O 1
ATOM 1526 N N . LYS A 1 273 ? 134.457 140.334 102.420 1.00 129.28 373 LYS A N 1
ATOM 1527 C CA . LYS A 1 273 ? 134.261 139.477 101.258 1.00 128.03 373 LYS A CA 1
ATOM 1528 C C . LYS A 1 273 ? 132.909 139.734 100.611 1.00 130.58 373 LYS A C 1
ATOM 1529 O O . LYS A 1 273 ? 132.805 139.828 99.383 1.00 139.59 373 LYS A O 1
ATOM 1535 N N . ALA A 1 274 ? 131.856 139.859 101.422 1.00 134.01 374 ALA A N 1
ATOM 1536 C CA . ALA A 1 274 ? 130.540 140.177 100.882 1.00 138.68 374 ALA A CA 1
ATOM 1537 C C . ALA A 1 274 ? 130.579 141.498 100.130 1.00 140.40 374 ALA A C 1
ATOM 1538 O O . ALA A 1 274 ? 129.873 141.688 99.135 1.00 141.33 374 ALA A O 1
ATOM 1540 N N . LEU A 1 275 ? 131.406 142.429 100.606 1.00 143.33 375 LEU A N 1
ATOM 1541 C CA . LEU A 1 275 ? 131.616 143.670 99.873 1.00 142.90 375 LEU A CA 1
ATOM 1542 C C . LEU A 1 275 ? 132.274 143.414 98.525 1.00 139.52 375 LEU A C 1
ATOM 1543 O O . LEU A 1 275 ? 131.856 143.970 97.505 1.00 140.58 375 LEU A O 1
ATOM 1548 N N . THR A 1 276 ? 133.308 142.575 98.497 1.00 149.00 376 THR A N 1
ATOM 1549 C CA . THR A 1 276 ? 134.058 142.391 97.261 1.00 151.69 376 THR A CA 1
ATOM 1550 C C . THR A 1 276 ? 133.504 141.284 96.374 1.00 154.72 376 THR A C 1
ATOM 1551 O O . THR A 1 276 ? 133.994 141.117 95.253 1.00 156.36 376 THR A O 1
ATOM 1555 N N . SER A 1 277 ? 132.510 140.527 96.833 1.00 163.51 377 SER A N 1
ATOM 1556 C CA . SER A 1 277 ? 131.933 139.459 96.035 1.00 162.07 377 SER A CA 1
ATOM 1557 C C . SER A 1 277 ? 130.569 139.893 95.495 1.00 162.27 377 SER A C 1
ATOM 1558 O O . SER A 1 277 ? 130.143 141.038 95.698 1.00 165.33 377 SER A O 1
ATOM 1561 N N . GLU A 1 278 ? 129.888 138.977 94.808 1.00 171.36 378 GLU A N 1
ATOM 1562 C CA . GLU A 1 278 ? 128.570 139.264 94.248 1.00 172.72 378 GLU A CA 1
ATOM 1563 C C . GLU A 1 278 ? 127.468 138.343 94.742 1.00 172.09 378 GLU A C 1
ATOM 1564 O O . GLU A 1 278 ? 126.309 138.770 94.770 1.00 172.62 378 GLU A O 1
ATOM 1570 N N . SER A 1 279 ? 127.768 137.106 95.135 1.00 168.45 379 SER A N 1
ATOM 1571 C CA . SER A 1 279 ? 126.757 136.213 95.692 1.00 170.06 379 SER A CA 1
ATOM 1572 C C . SER A 1 279 ? 127.124 135.636 97.047 1.00 169.91 379 SER A C 1
ATOM 1573 O O . SER A 1 279 ? 126.340 134.848 97.587 1.00 170.67 379 SER A O 1
ATOM 1576 N N . PHE A 1 280 ? 128.275 135.985 97.618 1.00 150.23 380 PHE A N 1
ATOM 1577 C CA . PHE A 1 280 ? 128.697 135.452 98.905 1.00 151.61 380 PHE A CA 1
ATOM 1578 C C . PHE A 1 280 ? 127.751 135.869 100.021 1.00 150.35 380 PHE A C 1
ATOM 1579 O O . PHE A 1 280 ? 127.701 137.044 100.394 1.00 152.63 380 PHE A O 1
ATOM 1587 N N . GLU A 1 281 ? 127.004 134.915 100.564 1.00 153.39 381 GLU A N 1
ATOM 1588 C CA . GLU A 1 281 ? 126.171 135.185 101.721 1.00 152.26 381 GLU A CA 1
ATOM 1589 C C . GLU A 1 281 ? 126.913 134.778 102.992 1.00 152.67 381 GLU A C 1
ATOM 1590 O O . GLU A 1 281 ? 128.106 134.467 102.975 1.00 154.13 381 GLU A O 1
ATOM 1596 N N . GLY A 1 282 ? 126.202 134.787 104.114 1.00 134.50 382 GLY A N 1
ATOM 1597 C CA . GLY A 1 282 ? 126.799 134.387 105.372 1.00 133.59 382 GLY A CA 1
ATOM 1598 C C . GLY A 1 282 ? 126.707 135.452 106.441 1.00 131.94 382 GLY A C 1
ATOM 1599 O O . GLY A 1 282 ? 127.195 136.571 106.258 1.00 132.35 382 GLY A O 1
ATOM 1600 N N . GLN A 1 283 ? 126.085 135.113 107.564 1.00 155.08 383 GLN A N 1
ATOM 1601 C CA . GLN A 1 283 ? 125.915 136.068 108.644 1.00 156.81 383 GLN A CA 1
ATOM 1602 C C . GLN A 1 283 ? 127.251 136.339 109.330 1.00 154.63 383 GLN A C 1
ATOM 1603 O O . GLN A 1 283 ? 128.172 135.518 109.314 1.00 154.72 383 GLN A O 1
ATOM 1609 N N . ASP A 1 284 ? 127.350 137.515 109.933 1.00 146.95 384 ASP A N 1
ATOM 1610 C CA . ASP A 1 284 ? 128.510 137.893 110.722 1.00 145.68 384 ASP A CA 1
ATOM 1611 C C . ASP A 1 284 ? 128.373 137.362 112.143 1.00 145.20 384 ASP A C 1
ATOM 1612 O O . ASP A 1 284 ? 127.278 137.291 112.704 1.00 146.96 384 ASP A O 1
ATOM 1617 N N . PHE A 1 285 ? 129.509 136.983 112.723 1.00 138.58 385 PHE A N 1
ATOM 1618 C CA . PHE A 1 285 ? 129.565 136.508 114.099 1.00 138.75 385 PHE A CA 1
ATOM 1619 C C . PHE A 1 285 ? 129.795 137.653 115.077 1.00 139.04 385 PHE A C 1
ATOM 1620 O O . PHE A 1 285 ? 130.293 137.442 116.185 1.00 142.37 385 PHE A O 1
ATOM 1628 N N . PHE A 1 286 ? 129.440 138.874 114.675 1.00 125.64 386 PHE A N 1
ATOM 1629 C CA . PHE A 1 286 ? 129.640 140.038 115.526 1.00 125.27 386 PHE A CA 1
ATOM 1630 C C . PHE A 1 286 ? 128.850 139.950 116.818 1.00 127.58 386 PHE A C 1
ATOM 1631 O O . PHE A 1 286 ? 129.203 140.622 117.792 1.00 124.80 386 PHE A O 1
ATOM 1639 N N . GLU A 1 287 ? 127.791 139.143 116.845 1.00 151.16 387 GLU A N 1
ATOM 1640 C CA . GLU A 1 287 ? 126.970 139.014 118.041 1.00 149.39 387 GLU A CA 1
ATOM 1641 C C . GLU A 1 287 ? 127.769 138.403 119.182 1.00 147.40 387 GLU A C 1
ATOM 1642 O O . GLU A 1 287 ? 127.815 138.950 120.289 1.00 150.60 387 GLU A O 1
ATOM 1648 N N . THR A 1 288 ? 128.419 137.268 118.921 1.00 132.88 388 THR A N 1
ATOM 1649 C CA . THR A 1 288 ? 129.119 136.539 119.970 1.00 135.54 388 THR A CA 1
ATOM 1650 C C . THR A 1 288 ? 130.265 137.350 120.555 1.00 134.58 388 THR A C 1
ATOM 1651 O O . THR A 1 288 ? 130.462 137.377 121.772 1.00 141.89 388 THR A O 1
ATOM 1655 N N . SER A 1 289 ? 131.031 138.023 119.696 1.00 129.63 389 SER A N 1
ATOM 1656 C CA . SER A 1 289 ? 132.190 138.775 120.162 1.00 134.14 389 SER A CA 1
ATOM 1657 C C . SER A 1 289 ? 131.784 139.849 121.162 1.00 136.20 389 SER A C 1
ATOM 1658 O O . SER A 1 289 ? 132.385 139.983 122.232 1.00 143.99 389 SER A O 1
ATOM 1661 N N . ALA A 1 290 ? 130.759 140.629 120.824 1.00 130.39 390 ALA A N 1
ATOM 1662 C CA . ALA A 1 290 ? 130.306 141.679 121.728 1.00 134.24 390 ALA A CA 1
ATOM 1663 C C . ALA A 1 290 ? 129.605 141.092 122.945 1.00 133.52 390 ALA A C 1
ATOM 1664 O O . ALA A 1 290 ? 129.762 141.589 124.065 1.00 137.68 390 ALA A O 1
ATOM 1666 N N . MET A 1 291 ? 128.822 140.034 122.744 1.00 123.41 391 MET A N 1
ATOM 1667 C CA . MET A 1 291 ? 128.006 139.491 123.822 1.00 122.64 391 MET A CA 1
ATOM 1668 C C . MET A 1 291 ? 128.889 138.747 124.815 1.00 124.89 391 MET A C 1
ATOM 1669 O O . MET A 1 291 ? 128.561 138.656 126.001 1.00 128.82 391 MET A O 1
ATOM 1674 N N . LEU A 1 292 ? 130.010 138.207 124.335 1.00 114.66 392 LEU A N 1
ATOM 1675 C CA . LEU A 1 292 ? 130.967 137.554 125.222 1.00 110.57 392 LEU A CA 1
ATOM 1676 C C . LEU A 1 292 ? 131.543 138.540 126.225 1.00 117.80 392 LEU A C 1
ATOM 1677 O O . LEU A 1 292 ? 131.694 138.227 127.411 1.00 129.11 392 LEU A O 1
ATOM 1682 N N . ILE A 1 293 ? 131.877 139.744 125.760 1.00 109.21 393 ILE A N 1
ATOM 1683 C CA . ILE A 1 293 ? 132.484 140.741 126.636 1.00 112.25 393 ILE A CA 1
ATOM 1684 C C . ILE A 1 293 ? 131.551 141.059 127.793 1.00 109.82 393 ILE A C 1
ATOM 1685 O O . ILE A 1 293 ? 131.989 141.268 128.930 1.00 108.87 393 ILE A O 1
ATOM 1690 N N . SER A 1 294 ? 130.247 141.096 127.520 1.00 97.90 394 SER A N 1
ATOM 1691 C CA . SER A 1 294 ? 129.270 141.386 128.562 1.00 100.11 394 SER A CA 1
ATOM 1692 C C . SER A 1 294 ? 129.304 140.331 129.661 1.00 109.15 394 SER A C 1
ATOM 1693 O O . SER A 1 294 ? 129.285 140.658 130.852 1.00 120.67 394 SER A O 1
ATOM 1696 N N . PHE A 1 295 ? 129.356 139.054 129.280 1.00 111.27 395 PHE A N 1
ATOM 1697 C CA . PHE A 1 295 ? 129.286 1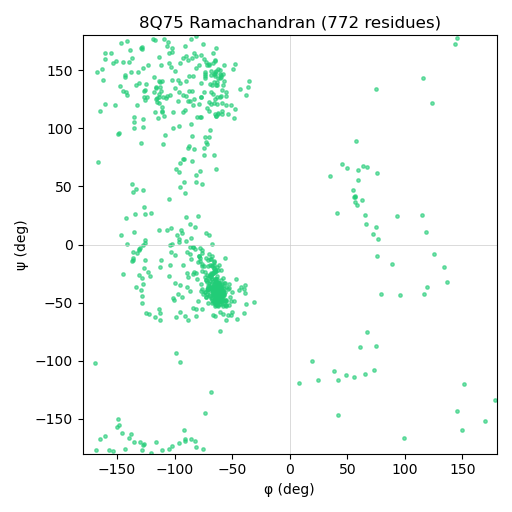37.994 130.279 1.00 112.82 395 PHE A CA 1
ATOM 1698 C C . PHE A 1 295 ? 130.551 137.929 131.122 1.00 116.76 395 PHE A C 1
ATOM 1699 O O . PHE A 1 295 ? 130.479 137.774 132.346 1.00 123.04 395 PHE A O 1
ATOM 1707 N N . ILE A 1 296 ? 131.720 138.045 130.492 1.00 110.69 396 ILE A N 1
ATOM 1708 C CA . ILE A 1 296 ? 132.966 137.979 131.250 1.00 115.28 396 ILE A CA 1
ATOM 1709 C C . ILE A 1 296 ? 133.064 139.159 132.207 1.00 123.51 396 ILE A C 1
ATOM 1710 O O . ILE A 1 296 ? 133.500 139.016 133.355 1.00 124.44 396 ILE A O 1
ATOM 1715 N N . LEU A 1 297 ? 132.659 140.345 131.749 1.00 113.78 397 LEU A N 1
ATOM 1716 C CA . LEU A 1 297 ? 132.604 141.491 132.649 1.00 108.39 397 LEU A CA 1
ATOM 1717 C C . LEU A 1 297 ? 131.620 141.247 133.782 1.00 110.20 397 LEU A C 1
ATOM 1718 O O . LEU A 1 297 ? 131.871 141.637 134.927 1.00 116.62 397 LEU A O 1
ATOM 1723 N N . LEU A 1 298 ? 130.493 140.603 133.481 1.00 97.50 398 LEU A N 1
ATOM 1724 C CA . LEU A 1 298 ? 129.538 140.258 134.526 1.00 94.51 398 LEU A CA 1
ATOM 1725 C C . LEU A 1 298 ? 130.184 139.351 135.562 1.00 94.17 398 LEU A C 1
ATOM 1726 O O . LEU A 1 298 ? 129.961 139.504 136.767 1.00 101.09 398 LEU A O 1
ATOM 1731 N N . GLY A 1 299 ? 130.993 138.402 135.106 1.00 103.46 399 GLY A N 1
ATOM 1732 C CA . GLY A 1 299 ? 131.738 137.553 136.011 1.00 114.50 399 GLY A CA 1
ATOM 1733 C C . GLY A 1 299 ? 132.726 138.339 136.841 1.00 116.19 399 GLY A C 1
ATOM 1734 O O . GLY A 1 299 ? 132.834 138.131 138.053 1.00 120.98 399 GLY A O 1
ATOM 1735 N N . LYS A 1 300 ? 133.454 139.254 136.198 1.00 112.98 400 LYS A N 1
ATOM 1736 C CA . LYS A 1 300 ? 134.390 140.094 136.932 1.00 118.48 400 LYS A CA 1
ATOM 1737 C C . LYS A 1 300 ? 133.673 140.981 137.936 1.00 124.42 400 LYS A C 1
ATOM 1738 O O . LYS A 1 300 ? 134.170 141.191 139.047 1.00 128.78 400 LYS A O 1
ATOM 1744 N N . TYR A 1 301 ? 132.511 141.519 137.564 1.00 128.54 401 TYR A N 1
ATOM 1745 C CA . TYR A 1 301 ? 131.721 142.298 138.510 1.00 125.85 401 TYR A CA 1
ATOM 1746 C C . TYR A 1 301 ? 131.259 141.436 139.676 1.00 129.03 401 TYR A C 1
ATOM 1747 O O . TYR A 1 301 ? 131.370 141.832 140.841 1.00 132.37 401 TYR A O 1
ATOM 1756 N N . LEU A 1 302 ? 130.737 140.245 139.378 1.00 123.01 402 LEU A N 1
ATOM 1757 C CA . LEU A 1 302 ? 130.266 139.366 140.441 1.00 121.70 402 LEU A CA 1
ATOM 1758 C C . LEU A 1 302 ? 131.423 138.851 141.280 1.00 124.43 402 LEU A C 1
ATOM 1759 O O . LEU A 1 302 ? 131.243 138.495 142.449 1.00 127.49 402 LEU A O 1
ATOM 1764 N N . GLU A 1 303 ? 132.621 138.802 140.701 1.00 147.31 403 GLU A N 1
ATOM 1765 C CA . GLU A 1 303 ? 133.809 138.420 141.450 1.00 147.96 403 GLU A CA 1
ATOM 1766 C C . GLU A 1 303 ? 134.040 139.384 142.603 1.00 148.86 403 GLU A C 1
ATOM 1767 O O . GLU A 1 303 ? 134.281 138.962 143.738 1.00 151.91 403 GLU A O 1
ATOM 1773 N N . VAL A 1 304 ? 133.964 140.682 142.320 1.00 140.74 404 VAL A N 1
ATOM 1774 C CA . VAL A 1 304 ? 134.223 141.710 143.318 1.00 140.37 404 VAL A CA 1
ATOM 1775 C C . VAL A 1 304 ? 133.125 141.707 144.370 1.00 141.22 404 VAL A C 1
ATOM 1776 O O . VAL A 1 304 ? 133.405 141.758 145.572 1.00 145.64 404 VAL A O 1
ATOM 1780 N N . VAL A 1 305 ? 131.868 141.645 143.928 1.00 133.73 405 VAL A N 1
ATOM 1781 C CA . VAL A 1 305 ? 130.750 141.680 144.868 1.00 135.56 405 VAL A CA 1
ATOM 1782 C C . VAL A 1 305 ? 130.810 140.482 145.805 1.00 139.09 405 VAL A C 1
ATOM 1783 O O . VAL A 1 305 ? 130.620 140.607 147.020 1.00 140.54 405 VAL A O 1
ATOM 1787 N N . ALA A 1 306 ? 131.084 139.302 145.253 1.00 146.42 406 ALA A N 1
ATOM 1788 C CA . ALA A 1 306 ? 131.142 138.096 146.065 1.00 144.72 406 ALA A CA 1
ATOM 1789 C C . ALA A 1 306 ? 132.492 137.903 146.736 1.00 143.72 406 ALA A C 1
ATOM 1790 O O . ALA A 1 306 ? 132.663 136.930 147.478 1.00 145.61 406 ALA A O 1
ATOM 1792 N N . LYS A 1 307 ? 133.455 138.792 146.489 1.00 149.82 407 LYS A N 1
ATOM 1793 C CA . LYS A 1 307 ? 134.751 138.691 147.148 1.00 149.96 407 LYS A CA 1
ATOM 1794 C C . LYS A 1 307 ? 134.604 138.814 148.657 1.00 149.47 407 LYS A C 1
ATOM 1795 O O . LYS A 1 307 ? 135.241 138.080 149.420 1.00 153.29 407 LYS A O 1
ATOM 1801 N N . GLY A 1 308 ? 133.771 139.747 149.104 1.00 157.88 408 GLY A N 1
ATOM 1802 C CA . GLY A 1 308 ? 133.482 139.855 150.517 1.00 161.34 408 GLY A CA 1
ATOM 1803 C C . GLY A 1 308 ? 133.307 141.269 151.021 1.00 161.64 408 GLY A C 1
ATOM 1804 O O . GLY A 1 308 ? 133.536 142.236 150.290 1.00 162.43 408 GLY A O 1
ATOM 1805 N N . LYS A 1 309 ? 132.896 141.394 152.280 1.00 169.96 409 LYS A N 1
ATOM 1806 C CA . LYS A 1 309 ? 132.783 142.693 152.925 1.00 172.64 409 LYS A CA 1
ATOM 1807 C C . LYS A 1 309 ? 134.172 143.308 153.046 1.00 172.50 409 LYS A C 1
ATOM 1808 O O . LYS A 1 309 ? 135.180 142.598 152.992 1.00 167.99 409 LYS A O 1
ATOM 1814 N N . THR A 1 310 ? 134.222 144.634 153.177 1.00 196.41 410 THR A N 1
ATOM 1815 C CA . THR A 1 310 ? 135.479 145.368 153.264 1.00 196.28 410 THR A CA 1
ATOM 1816 C C . THR A 1 310 ? 136.410 144.729 154.284 1.00 195.81 410 THR A C 1
ATOM 1817 O O . THR A 1 310 ? 136.172 144.845 155.490 1.00 197.75 410 THR A O 1
ATOM 1821 N N . SER A 1 311 ? 137.483 144.096 153.792 1.00 191.24 411 SER A N 1
ATOM 1822 C CA . SER A 1 311 ? 138.458 143.306 154.548 1.00 193.02 411 SER A CA 1
ATOM 1823 C C . SER A 1 311 ? 138.082 143.057 156.006 1.00 193.93 411 SER A C 1
ATOM 1824 O O . SER A 1 311 ? 137.056 142.426 156.281 1.00 192.19 411 SER A O 1
ATOM 1827 N N . ASP A 1 312 ? 138.906 143.517 156.950 1.00 202.94 412 ASP A N 1
ATOM 1828 C CA . ASP A 1 312 ? 138.671 143.168 158.346 1.00 202.79 412 ASP A CA 1
ATOM 1829 C C . ASP A 1 312 ? 138.617 144.370 159.287 1.00 201.23 412 ASP A C 1
ATOM 1830 O O . ASP A 1 312 ? 137.833 144.357 160.238 1.00 199.77 412 ASP A O 1
ATOM 1835 N N . ALA A 1 313 ? 139.406 145.416 159.015 1.00 177.87 413 ALA A N 1
ATOM 1836 C CA . ALA A 1 313 ? 139.588 146.573 159.897 1.00 178.29 413 ALA A CA 1
ATOM 1837 C C . ALA A 1 313 ? 140.304 146.269 161.209 1.00 177.60 413 ALA A C 1
ATOM 1838 O O . ALA A 1 313 ? 139.698 146.346 162.282 1.00 175.71 413 ALA A O 1
ATOM 1840 N N . LEU A 1 314 ? 141.593 145.914 161.122 1.00 162.69 414 LEU A N 1
ATOM 1841 C CA . LEU A 1 314 ? 142.461 145.695 162.278 1.00 157.82 414 LEU A CA 1
ATOM 1842 C C . LEU A 1 314 ? 142.266 146.755 163.353 1.00 159.55 414 LEU A C 1
ATOM 1843 O O . LEU A 1 314 ? 142.337 146.455 164.549 1.00 161.37 414 LEU A O 1
ATOM 1848 N N . SER A 1 315 ? 142.028 147.995 162.918 1.00 155.50 415 SER A N 1
ATOM 1849 C CA . SER A 1 315 ? 142.036 149.201 163.741 1.00 155.26 415 SER A CA 1
ATOM 1850 C C . SER A 1 315 ? 141.431 149.010 165.124 1.00 156.12 415 SER A C 1
ATOM 1851 O O . SER A 1 315 ? 141.893 149.622 166.091 1.00 157.36 415 SER A O 1
ATOM 1854 N N . LYS A 1 316 ? 140.397 148.173 165.225 1.00 150.38 416 LYS A N 1
ATOM 1855 C CA . LYS A 1 316 ? 139.693 147.949 166.481 1.00 149.70 416 LYS A CA 1
ATOM 1856 C C . LYS A 1 316 ? 140.656 147.573 167.602 1.00 150.88 416 LYS A C 1
ATOM 1857 O O . LYS A 1 316 ? 140.435 147.941 168.760 1.00 154.86 416 LYS A O 1
ATOM 1863 N N . LEU A 1 317 ? 141.725 146.847 167.271 1.00 146.57 417 LEU A N 1
ATOM 1864 C CA . LEU A 1 317 ? 142.756 146.554 168.260 1.00 147.84 417 LEU A CA 1
ATOM 1865 C C . LEU A 1 317 ? 143.387 147.836 168.790 1.00 150.47 417 LEU A C 1
ATOM 1866 O O . LEU A 1 317 ? 143.592 147.992 169.999 1.00 150.82 417 LEU A O 1
ATOM 1871 N N . THR A 1 318 ? 143.704 148.769 167.891 1.00 160.57 418 THR A N 1
ATOM 1872 C CA . THR A 1 318 ? 144.299 150.030 168.318 1.00 160.33 418 THR A CA 1
ATOM 1873 C C . THR A 1 318 ? 143.334 150.833 169.179 1.00 161.13 418 THR A C 1
ATOM 1874 O O . THR A 1 318 ? 143.754 151.548 170.096 1.00 160.09 418 THR A O 1
ATOM 1878 N N . GLU A 1 319 ? 142.033 150.725 168.903 1.00 172.24 419 GLU A N 1
ATOM 1879 C CA . GLU A 1 319 ? 141.053 151.432 169.717 1.00 171.08 419 GLU A CA 1
ATOM 1880 C C . GLU A 1 319 ? 140.925 150.837 171.110 1.00 170.23 419 GLU A C 1
ATOM 1881 O O . GLU A 1 319 ? 140.405 151.505 172.010 1.00 171.06 419 GLU A O 1
ATOM 1887 N N . LEU A 1 320 ? 141.381 149.598 171.311 1.00 161.78 420 LEU A N 1
ATOM 1888 C CA . LEU A 1 320 ? 141.357 149.019 172.648 1.00 162.17 420 LEU A CA 1
ATOM 1889 C C . LEU A 1 320 ? 142.223 149.805 173.618 1.00 162.84 420 LEU A C 1
ATOM 1890 O O . LEU A 1 320 ? 141.812 150.026 174.761 1.00 160.84 420 LEU A O 1
ATOM 1895 N N . ALA A 1 321 ? 143.403 150.226 173.196 1.00 168.50 421 ALA A N 1
ATOM 1896 C CA . ALA A 1 321 ? 144.180 151.129 174.022 1.00 166.84 421 ALA A CA 1
ATOM 1897 C C . ALA A 1 321 ? 143.560 152.522 173.996 1.00 166.19 421 ALA A C 1
ATOM 1898 O O . ALA A 1 321 ? 143.049 152.961 172.962 1.00 165.49 421 ALA A O 1
ATOM 1900 N N . PRO A 1 322 ? 143.584 153.233 175.117 1.00 174.88 422 PRO A N 1
ATOM 1901 C CA . PRO A 1 322 ? 143.099 154.613 175.118 1.00 176.38 422 PRO A CA 1
ATOM 1902 C C . PRO A 1 322 ? 144.013 155.519 174.312 1.00 178.96 422 PRO A C 1
ATOM 1903 O O . PRO A 1 322 ? 145.222 155.297 174.210 1.00 181.79 422 PRO A O 1
ATOM 1907 N N . GLU A 1 323 ? 143.411 156.548 173.724 1.00 185.17 423 GLU A N 1
ATOM 1908 C CA . GLU A 1 323 ? 144.153 157.487 172.895 1.00 184.39 423 GLU A CA 1
ATOM 1909 C C . GLU A 1 323 ? 144.947 158.499 173.706 1.00 182.52 423 GLU A C 1
ATOM 1910 O O . GLU A 1 323 ? 145.822 159.170 173.146 1.00 182.73 423 GLU A O 1
ATOM 1916 N N . THR A 1 324 ? 144.673 158.620 175.000 1.00 189.99 424 THR A N 1
ATOM 1917 C CA . THR A 1 324 ? 145.293 159.650 175.820 1.00 192.90 424 THR A CA 1
ATOM 1918 C C . THR A 1 324 ? 145.289 159.190 177.268 1.00 193.17 424 THR A C 1
ATOM 1919 O O . THR A 1 324 ? 144.581 158.250 177.637 1.00 194.05 424 THR A O 1
ATOM 1923 N N . ALA A 1 325 ? 146.089 159.871 178.085 1.00 194.59 425 ALA A N 1
ATOM 1924 C CA . ALA A 1 325 ? 146.246 159.513 179.486 1.00 193.39 425 ALA A CA 1
ATOM 1925 C C . ALA A 1 325 ? 146.723 160.734 180.258 1.00 194.91 425 ALA A C 1
ATOM 1926 O O . ALA A 1 325 ? 146.858 161.830 179.709 1.00 197.20 425 ALA A O 1
ATOM 1928 N N . CYS A 1 326 ? 146.979 160.534 181.547 1.00 210.27 426 CYS A N 1
ATOM 1929 C CA . CYS A 1 326 ? 147.432 161.617 182.405 1.00 212.19 426 CYS A CA 1
ATOM 1930 C C . CYS A 1 326 ? 148.843 161.353 182.917 1.00 212.22 426 CYS A C 1
ATOM 1931 O O . CYS A 1 326 ? 149.130 160.305 183.503 1.00 211.80 426 CYS A O 1
ATOM 1934 N N . LEU A 1 327 ? 149.727 162.325 182.692 1.00 220.18 427 LEU A N 1
ATOM 1935 C CA . LEU A 1 327 ? 151.083 162.265 183.225 1.00 220.06 427 LEU A CA 1
ATOM 1936 C C . LEU A 1 327 ? 151.032 162.562 184.718 1.00 220.53 427 LEU A C 1
ATOM 1937 O O . LEU A 1 327 ? 150.056 163.150 185.195 1.00 221.17 427 LEU A O 1
ATOM 1942 N N . LEU A 1 328 ? 152.059 162.173 185.471 1.00 233.89 428 LEU A N 1
ATOM 1943 C CA . LEU A 1 328 ? 151.930 162.245 186.919 1.00 234.82 428 LEU A CA 1
ATOM 1944 C C . LEU A 1 328 ? 152.847 163.282 187.556 1.00 236.11 428 LEU A C 1
ATOM 1945 O O . LEU A 1 328 ? 152.362 164.289 188.077 1.00 237.44 428 LEU A O 1
ATOM 1950 N N . THR A 1 329 ? 154.163 163.074 187.462 1.00 248.70 429 THR A N 1
ATOM 1951 C CA . THR A 1 329 ? 155.166 163.966 188.042 1.00 249.45 429 THR A CA 1
ATOM 1952 C C . THR A 1 329 ? 154.688 164.564 189.368 1.00 250.40 429 THR A C 1
ATOM 1953 O O . THR A 1 329 ? 154.564 165.786 189.494 1.00 250.01 429 THR A O 1
ATOM 1957 N N . LEU A 1 330 ? 154.382 163.715 190.351 1.00 265.95 430 LEU A N 1
ATOM 1958 C CA . LEU A 1 330 ? 153.664 164.140 191.548 1.00 265.70 430 LEU A CA 1
ATOM 1959 C C . LEU A 1 330 ? 154.165 163.417 192.795 1.00 265.80 430 LEU A C 1
ATOM 1960 O O . LEU A 1 330 ? 154.536 162.242 192.738 1.00 265.78 430 LEU A O 1
ATOM 1965 N N . ASP A 1 331 ? 154.186 164.155 193.914 1.00 267.44 431 ASP A N 1
ATOM 1966 C CA . ASP A 1 331 ? 154.651 163.716 195.233 1.00 267.19 431 ASP A CA 1
ATOM 1967 C C . ASP A 1 331 ? 156.149 163.446 195.304 1.00 267.06 431 ASP A C 1
ATOM 1968 O O . ASP A 1 331 ? 156.894 164.250 195.874 1.00 267.03 431 ASP A O 1
ATOM 1973 N N . LYS A 1 332 ? 156.590 162.317 194.750 1.00 263.76 432 LYS A N 1
ATOM 1974 C CA . LYS A 1 332 ? 157.963 161.844 194.913 1.00 263.35 432 LYS A CA 1
ATOM 1975 C C . LYS A 1 332 ? 158.983 162.922 194.572 1.00 264.23 432 LYS A C 1
ATOM 1976 O O . LYS A 1 332 ? 159.019 163.405 193.437 1.00 265.73 432 LYS A O 1
ATOM 1982 N N . ASP A 1 333 ? 159.814 163.284 195.557 1.00 256.99 433 ASP A N 1
ATOM 1983 C CA . ASP A 1 333 ? 160.789 164.378 195.522 1.00 257.66 433 ASP A CA 1
ATOM 1984 C C . ASP A 1 333 ? 160.527 165.421 194.433 1.00 259.29 433 ASP A C 1
ATOM 1985 O O . ASP A 1 333 ? 159.672 166.294 194.613 1.00 259.77 433 ASP A O 1
ATOM 1990 N N . GLY A 1 334 ? 161.244 165.352 193.309 1.00 265.96 434 GLY A N 1
ATOM 1991 C CA . GLY A 1 334 ? 161.059 166.346 192.262 1.00 264.92 434 GLY A CA 1
ATOM 1992 C C . GLY A 1 334 ? 159.680 166.295 191.636 1.00 265.00 434 GLY A C 1
ATOM 1993 O O . GLY A 1 334 ? 159.104 167.326 191.280 1.00 265.07 434 GLY A O 1
ATOM 1994 N N . ASN A 1 335 ? 159.136 165.091 191.483 1.00 267.01 435 ASN A N 1
ATOM 1995 C CA . ASN A 1 335 ? 157.807 164.913 190.913 1.00 266.46 435 ASN A CA 1
ATOM 1996 C C . ASN A 1 335 ? 156.766 165.587 191.802 1.00 266.81 435 ASN A C 1
ATOM 1997 O O . ASN A 1 335 ? 156.549 165.166 192.940 1.00 267.48 435 ASN A O 1
ATOM 2002 N N . ALA A 1 336 ? 156.137 166.655 191.299 1.00 264.26 436 ALA A N 1
ATOM 2003 C CA . ALA A 1 336 ? 155.292 167.439 192.196 1.00 264.11 436 ALA A CA 1
ATOM 2004 C C . ALA A 1 336 ? 153.801 167.492 191.862 1.00 264.20 436 ALA A C 1
ATOM 2005 O O . ALA A 1 336 ? 152.978 167.038 192.664 1.00 263.81 436 ALA A O 1
ATOM 2007 N N . ILE A 1 337 ? 153.427 168.037 190.699 1.00 255.75 437 ILE A N 1
ATOM 2008 C CA . ILE A 1 337 ? 152.031 168.424 190.483 1.00 255.07 437 ILE A CA 1
ATOM 2009 C C . ILE A 1 337 ? 151.509 168.006 189.108 1.00 254.89 437 ILE A C 1
ATOM 2010 O O . ILE A 1 337 ? 150.293 167.963 188.881 1.00 254.14 437 ILE A O 1
ATOM 2015 N N . SER A 1 338 ? 152.406 167.621 188.203 1.00 254.40 438 SER A N 1
ATOM 2016 C CA . SER A 1 338 ? 152.139 167.724 186.765 1.00 254.48 438 SER A CA 1
ATOM 2017 C C . SER A 1 338 ? 151.104 166.693 186.314 1.00 253.66 438 SER A C 1
ATOM 2018 O O . SER A 1 338 ? 151.422 165.593 185.854 1.00 253.01 438 SER A O 1
ATOM 2021 N N . GLU A 1 339 ? 149.835 167.077 186.430 1.00 240.70 439 GLU A N 1
ATOM 2022 C CA . GLU A 1 339 ? 148.715 166.284 185.919 1.00 239.98 439 GLU A CA 1
ATOM 2023 C C . GLU A 1 339 ? 148.313 166.755 184.522 1.00 239.08 439 GLU A C 1
ATOM 2024 O O . GLU A 1 339 ? 147.254 167.348 184.316 1.00 238.68 439 GLU A O 1
ATOM 2030 N N . THR A 1 340 ? 149.176 166.482 183.546 1.00 230.77 440 THR A N 1
ATOM 2031 C CA . THR A 1 340 ? 148.875 166.846 182.167 1.00 230.64 440 THR A CA 1
ATOM 2032 C C . THR A 1 340 ? 147.963 165.814 181.518 1.00 230.88 440 THR A C 1
ATOM 2033 O O . THR A 1 340 ? 147.497 164.882 182.180 1.00 231.74 440 THR A O 1
ATOM 2037 N N . GLU A 1 341 ? 147.705 165.973 180.221 1.00 225.54 441 GLU A N 1
ATOM 2038 C CA . GLU A 1 341 ? 146.766 165.106 179.522 1.00 225.15 441 GLU A CA 1
ATOM 2039 C C . GLU A 1 341 ? 147.381 164.729 178.176 1.00 224.70 441 GLU A C 1
ATOM 2040 O O . GLU A 1 341 ? 146.727 164.777 177.133 1.00 225.71 441 GLU A O 1
ATOM 2046 N N . ILE A 1 342 ? 148.667 164.369 178.192 1.00 209.87 442 ILE A N 1
ATOM 2047 C CA . ILE A 1 342 ? 149.339 163.987 176.958 1.00 210.13 442 ILE A CA 1
ATOM 2048 C C . ILE A 1 342 ? 148.725 162.706 176.403 1.00 211.16 442 ILE A C 1
ATOM 2049 O O . ILE A 1 342 ? 148.275 161.826 177.149 1.00 211.93 442 ILE A O 1
ATOM 2054 N N . SER A 1 343 ? 148.700 162.605 175.077 1.00 207.45 443 SER A N 1
ATOM 2055 C CA . SER A 1 343 ? 148.176 161.414 174.428 1.00 206.96 443 SER A CA 1
ATOM 2056 C C . SER A 1 343 ? 149.117 160.234 174.637 1.00 207.18 443 SER A C 1
ATOM 2057 O O . SER A 1 343 ? 150.320 160.397 174.857 1.00 207.06 443 SER A O 1
ATOM 2060 N N . THR A 1 344 ? 148.548 159.029 174.562 1.00 203.31 444 THR A N 1
ATOM 2061 C CA . THR A 1 344 ? 149.309 157.821 174.866 1.00 203.06 444 THR A CA 1
ATOM 2062 C C . THR A 1 344 ? 150.459 157.611 173.890 1.00 201.04 444 THR A C 1
ATOM 2063 O O . THR A 1 344 ? 151.504 157.064 174.259 1.00 200.53 444 THR A O 1
ATOM 2067 N N . GLN A 1 345 ? 150.286 158.037 172.638 1.00 200.34 445 GLN A N 1
ATOM 2068 C CA . GLN A 1 345 ? 151.332 157.840 171.640 1.00 201.00 445 GLN A CA 1
ATOM 2069 C C . GLN A 1 345 ? 152.612 158.564 172.036 1.00 201.41 445 GLN A C 1
ATOM 2070 O O . GLN A 1 345 ? 153.716 158.039 171.860 1.00 204.13 445 GLN A O 1
ATOM 2076 N N . LEU A 1 346 ? 152.482 159.776 172.576 1.00 218.62 446 LEU A N 1
ATOM 2077 C CA . LEU A 1 346 ? 153.668 160.553 172.918 1.00 220.70 446 LEU A CA 1
ATOM 2078 C C . LEU A 1 346 ? 154.322 160.043 174.196 1.00 220.78 446 LEU A C 1
ATOM 2079 O O . LEU A 1 346 ? 155.490 160.344 174.465 1.00 222.51 446 LEU A O 1
ATOM 2084 N N . LEU A 1 347 ? 153.585 159.279 175.000 1.00 207.02 447 LEU A N 1
ATOM 2085 C CA . LEU A 1 347 ? 154.155 158.697 176.209 1.00 207.74 447 LEU A CA 1
ATOM 2086 C C . LEU A 1 347 ? 155.274 157.728 175.855 1.00 207.59 447 LEU A C 1
ATOM 2087 O O . LEU A 1 347 ? 155.155 156.940 174.914 1.00 208.34 447 LEU A O 1
ATOM 2092 N N . GLN A 1 348 ? 156.366 157.792 176.615 1.00 225.15 448 GLN A N 1
ATOM 2093 C CA . GLN A 1 348 ? 157.551 157.013 176.283 1.00 225.43 448 GLN A CA 1
ATOM 2094 C C . GLN A 1 348 ? 158.078 156.218 177.471 1.00 225.09 448 GLN A C 1
ATOM 2095 O O . GLN A 1 348 ? 157.423 156.120 178.513 1.00 223.84 448 GLN A O 1
ATOM 2101 N N . ARG A 1 349 ? 159.266 155.644 177.304 1.00 209.02 449 ARG A N 1
ATOM 2102 C CA . ARG A 1 349 ? 159.960 154.880 178.325 1.00 208.52 449 ARG A CA 1
ATOM 2103 C C . ARG A 1 349 ? 160.248 155.766 179.538 1.00 208.33 449 ARG A C 1
ATOM 2104 O O . ARG A 1 349 ? 160.410 156.983 179.427 1.00 208.48 449 ARG A O 1
ATOM 2112 N N . ASN A 1 350 ? 160.298 155.141 180.717 1.00 200.66 450 ASN A N 1
ATOM 2113 C CA . ASN A 1 350 ? 160.575 155.821 181.979 1.00 200.98 450 ASN A CA 1
ATOM 2114 C C . ASN A 1 350 ? 159.588 156.948 182.252 1.00 200.86 450 ASN A C 1
ATOM 2115 O O . ASN A 1 350 ? 159.981 158.022 182.718 1.00 201.35 450 ASN A O 1
ATOM 2120 N N . ASP A 1 351 ? 158.314 156.721 181.965 1.00 210.41 451 ASP A N 1
ATOM 2121 C CA . ASP A 1 351 ? 157.273 157.692 182.252 1.00 212.67 451 ASP A CA 1
ATOM 2122 C C . ASP A 1 351 ? 156.447 157.220 183.447 1.00 211.96 451 ASP A C 1
ATOM 2123 O O . ASP A 1 351 ? 156.584 156.086 183.919 1.00 211.90 451 ASP A O 1
ATOM 2128 N N . VAL A 1 352 ? 155.582 158.104 183.942 1.00 205.05 452 VAL A N 1
ATOM 2129 C CA . VAL A 1 352 ? 154.706 157.795 185.066 1.00 204.44 452 VAL A CA 1
ATOM 2130 C C . VAL A 1 352 ? 153.297 158.257 184.722 1.00 205.17 452 VAL A C 1
ATOM 2131 O O . VAL A 1 352 ? 153.096 159.338 184.164 1.00 207.13 452 VAL A O 1
ATOM 2135 N N . ILE A 1 353 ? 152.316 157.415 185.044 1.00 194.73 453 ILE A N 1
ATOM 2136 C CA . ILE A 1 353 ? 150.924 157.680 184.694 1.00 194.81 453 ILE A CA 1
ATOM 2137 C C . ILE A 1 353 ? 150.041 157.519 185.924 1.00 195.25 453 ILE A C 1
ATOM 2138 O O . ILE A 1 353 ? 150.484 157.003 186.956 1.00 195.48 453 ILE A O 1
ATOM 2143 N N . LYS A 1 354 ? 148.782 157.944 185.818 1.00 194.92 454 LYS A N 1
ATOM 2144 C CA . LYS A 1 354 ? 147.903 158.036 186.979 1.00 195.95 454 LYS A CA 1
ATOM 2145 C C . LYS A 1 354 ? 146.926 156.871 187.073 1.00 196.10 454 LYS A C 1
ATOM 2146 O O . LYS A 1 354 ? 146.740 156.303 188.153 1.00 197.58 454 LYS A O 1
ATOM 2152 N N . ILE A 1 355 ? 146.291 156.525 185.954 1.00 184.93 455 ILE A N 1
ATOM 2153 C CA . ILE A 1 355 ? 145.309 155.444 185.885 1.00 185.25 455 ILE A CA 1
ATOM 2154 C C . ILE A 1 355 ? 144.158 155.686 186.855 1.00 184.67 455 ILE A C 1
ATOM 2155 O O . ILE A 1 355 ? 144.194 155.249 188.011 1.00 184.38 455 ILE A O 1
ATOM 2160 N N . VAL A 1 356 ? 143.137 156.392 186.379 1.00 181.89 456 VAL A N 1
ATOM 2161 C CA . VAL A 1 356 ? 141.915 156.639 187.152 1.00 181.65 456 VAL A CA 1
ATOM 2162 C C . VAL A 1 356 ? 141.269 155.305 187.505 1.00 181.26 456 VAL A C 1
ATOM 2163 O O . VAL A 1 356 ? 141.387 154.338 186.727 1.00 180.89 456 VAL A O 1
ATOM 2167 N N . PRO A 1 357 ? 140.619 155.165 188.668 1.00 180.60 457 PRO A N 1
ATOM 2168 C CA . PRO A 1 357 ? 139.847 153.943 188.928 1.00 180.26 457 PRO A CA 1
ATOM 2169 C C . PRO A 1 357 ? 138.809 153.680 187.848 1.00 181.08 457 PRO A C 1
ATOM 2170 O O . PRO A 1 357 ? 137.920 154.504 187.615 1.00 181.11 457 PRO A O 1
ATOM 2174 N N . GLY A 1 358 ? 138.919 152.534 187.183 1.00 182.57 458 GLY A N 1
ATOM 2175 C CA . GLY A 1 358 ? 137.991 152.176 186.129 1.00 182.56 458 GLY A CA 1
ATOM 2176 C C . GLY A 1 358 ? 138.216 152.907 184.822 1.00 182.58 458 GLY A C 1
ATOM 2177 O O . GLY A 1 358 ? 137.338 153.640 184.357 1.00 183.38 458 GLY A O 1
ATOM 2178 N N . GLU A 1 359 ? 139.387 152.716 184.216 1.00 188.36 459 GLU A N 1
ATOM 2179 C CA . GLU A 1 359 ? 139.665 153.287 182.904 1.00 188.82 459 GLU A CA 1
ATOM 2180 C C . GLU A 1 359 ? 140.699 152.433 182.181 1.00 190.13 459 GLU A C 1
ATOM 2181 O O . GLU A 1 359 ? 141.475 151.718 182.823 1.00 191.89 459 GLU A O 1
ATOM 2187 N N . LYS A 1 360 ? 140.714 152.497 180.853 1.00 169.48 460 LYS A N 1
ATOM 2188 C CA . LYS A 1 360 ? 141.597 151.653 180.058 1.00 167.73 460 LYS A CA 1
ATOM 2189 C C . LYS A 1 360 ? 143.058 151.966 180.346 1.00 168.46 460 LYS A C 1
ATOM 2190 O O . LYS A 1 360 ? 143.510 153.096 180.145 1.00 170.91 460 LYS A O 1
ATOM 2196 N N . VAL A 1 361 ? 143.795 150.960 180.806 1.00 165.14 461 VAL A N 1
ATOM 2197 C CA . VAL A 1 361 ? 145.208 151.171 181.145 1.00 164.93 461 VAL A CA 1
ATOM 2198 C C . VAL A 1 361 ? 145.958 151.642 179.906 1.00 163.56 461 VAL A C 1
ATOM 2199 O O . VAL A 1 361 ? 145.857 151.004 178.840 1.00 162.05 461 VAL A O 1
ATOM 2203 N N . PRO A 1 362 ? 146.699 152.749 179.979 1.00 171.87 462 PRO A N 1
ATOM 2204 C CA . PRO A 1 362 ? 147.296 153.334 178.772 1.00 171.45 462 PRO A CA 1
ATOM 2205 C C . PRO A 1 362 ? 148.203 152.378 178.022 1.00 172.05 462 PRO A C 1
ATOM 2206 O O . PRO A 1 362 ? 147.958 152.055 176.856 1.00 173.25 462 PRO A O 1
ATOM 2210 N N . VAL A 1 363 ? 149.250 151.913 178.695 1.00 169.11 463 VAL A N 1
ATOM 2211 C CA . VAL A 1 363 ? 150.185 150.945 178.136 1.00 169.94 463 VAL A CA 1
ATOM 2212 C C . VAL A 1 363 ? 150.564 149.976 179.243 1.00 171.48 463 VAL A C 1
ATOM 2213 O O . VAL A 1 363 ? 150.163 150.152 180.398 1.00 174.58 463 VAL A O 1
ATOM 2217 N N . ASP A 1 364 ? 151.338 148.951 178.907 1.00 183.69 464 ASP A N 1
ATOM 2218 C CA . ASP A 1 364 ? 151.826 148.007 179.898 1.00 184.29 464 ASP A CA 1
ATOM 2219 C C . ASP A 1 364 ? 152.923 148.660 180.727 1.00 183.62 464 ASP A C 1
ATOM 2220 O O . ASP A 1 364 ? 153.665 149.513 180.233 1.00 183.56 464 ASP A O 1
ATOM 2225 N N . GLY A 1 365 ? 152.998 148.283 181.994 1.00 170.99 465 GLY A N 1
ATOM 2226 C CA . GLY A 1 365 ? 153.955 148.903 182.881 1.00 170.46 465 GLY A CA 1
ATOM 2227 C C . GLY A 1 365 ? 154.089 148.150 184.182 1.00 172.53 465 GLY A C 1
ATOM 2228 O O . GLY A 1 365 ? 153.474 147.101 184.379 1.00 173.50 465 GLY A O 1
ATOM 2229 N N . VAL A 1 366 ? 154.911 148.702 185.070 1.00 183.14 466 VAL A N 1
ATOM 2230 C CA . VAL A 1 366 ? 155.126 148.156 186.404 1.00 182.34 466 VAL A CA 1
ATOM 2231 C C . VAL A 1 366 ? 154.615 149.167 187.418 1.00 181.51 466 VAL A C 1
ATOM 2232 O O . VAL A 1 366 ? 155.060 150.321 187.432 1.00 183.33 466 VAL A O 1
ATOM 2236 N N . VAL A 1 367 ? 153.680 148.733 188.262 1.00 182.96 467 VAL A N 1
ATOM 2237 C CA . VAL A 1 367 ? 153.078 149.620 189.250 1.00 186.08 467 VAL A CA 1
ATOM 2238 C C . VAL A 1 367 ? 154.114 150.002 190.300 1.00 186.85 467 VAL A C 1
ATOM 2239 O O . VAL A 1 367 ? 154.999 149.208 190.644 1.00 184.34 467 VAL A O 1
ATOM 2243 N N . ILE A 1 368 ? 154.016 151.232 190.804 1.00 184.25 468 ILE A N 1
ATOM 2244 C CA . ILE A 1 368 ? 154.914 151.725 191.842 1.00 182.26 468 ILE A CA 1
ATOM 2245 C C . ILE A 1 368 ? 154.226 151.645 193.197 1.00 183.08 468 ILE A C 1
ATOM 2246 O O . ILE A 1 368 ? 154.813 151.168 194.174 1.00 183.98 468 ILE A O 1
ATOM 2251 N N . LYS A 1 369 ? 152.985 152.120 193.273 1.00 187.84 469 LYS A N 1
ATOM 2252 C CA . LYS A 1 369 ? 152.217 152.001 194.502 1.00 189.56 469 LYS A CA 1
ATOM 2253 C C . LYS A 1 369 ? 150.738 151.934 194.156 1.00 189.27 469 LYS A C 1
ATOM 2254 O O . LYS A 1 369 ? 150.315 152.367 193.081 1.00 186.14 469 LYS A O 1
ATOM 2260 N N . GLY A 1 370 ? 149.957 151.387 195.083 1.00 187.66 470 GLY A N 1
ATOM 2261 C CA . GLY A 1 370 ? 148.530 151.249 194.885 1.00 185.52 470 GLY A CA 1
ATOM 2262 C C . GLY A 1 370 ? 148.084 149.804 194.827 1.00 185.23 470 GLY A C 1
ATOM 2263 O O . GLY A 1 370 ? 148.795 148.947 194.294 1.00 186.97 470 GLY A O 1
ATOM 2264 N N . GLN A 1 371 ? 146.907 149.521 195.376 1.00 172.90 471 GLN A N 1
ATOM 2265 C CA . GLN A 1 371 ? 146.327 148.185 195.363 1.00 172.53 471 GLN A CA 1
ATOM 2266 C C . GLN A 1 371 ? 145.040 148.229 194.556 1.00 174.15 471 GLN A C 1
ATOM 2267 O O . GLN A 1 371 ? 144.150 149.036 194.847 1.00 174.96 471 GLN A O 1
ATOM 2273 N N . SER A 1 372 ? 144.941 147.366 193.550 1.00 170.83 472 SER A N 1
ATOM 2274 C CA . SER A 1 372 ? 143.738 147.297 192.735 1.00 172.61 472 SER A CA 1
ATOM 2275 C C . SER A 1 372 ? 143.699 145.959 192.019 1.00 170.19 472 SER A C 1
ATOM 2276 O O . SER A 1 372 ? 144.698 145.240 191.943 1.00 167.11 472 SER A O 1
ATOM 2279 N N . HIS A 1 373 ? 142.523 145.639 191.495 1.00 165.69 473 HIS A N 1
ATOM 2280 C CA . HIS A 1 373 ? 142.320 144.466 190.664 1.00 164.56 473 HIS A CA 1
ATOM 2281 C C . HIS A 1 373 ? 141.983 144.902 189.245 1.00 165.41 473 HIS A C 1
ATOM 2282 O O . HIS A 1 373 ? 141.257 145.877 189.033 1.00 164.60 473 HIS A O 1
ATOM 2289 N N . VAL A 1 374 ? 142.523 144.170 188.273 1.00 154.53 474 VAL A N 1
ATOM 2290 C CA . VAL A 1 374 ? 142.412 144.535 186.869 1.00 150.82 474 VAL A CA 1
ATOM 2291 C C . VAL A 1 374 ? 141.661 143.447 186.118 1.00 151.54 474 VAL A C 1
ATOM 2292 O O . VAL A 1 374 ? 141.961 142.257 186.229 1.00 151.03 474 VAL A O 1
ATOM 2296 N N . ASN A 1 375 ? 140.669 143.878 185.340 1.00 156.35 475 ASN A N 1
ATOM 2297 C CA . ASN A 1 375 ? 139.917 142.973 184.479 1.00 157.48 475 ASN A CA 1
ATOM 2298 C C . ASN A 1 375 ? 140.730 142.647 183.235 1.00 154.97 475 ASN A C 1
ATOM 2299 O O . ASN A 1 375 ? 140.330 142.983 182.116 1.00 152.00 475 ASN A O 1
ATOM 2304 N N . GLU A 1 376 ? 141.878 142.004 183.423 1.00 165.34 476 GLU A N 1
ATOM 2305 C CA . GLU A 1 376 ? 142.765 141.712 182.307 1.00 165.07 476 GLU A CA 1
ATOM 2306 C C . GLU A 1 376 ? 142.148 140.649 181.408 1.00 165.62 476 GLU A C 1
ATOM 2307 O O . GLU A 1 376 ? 141.973 139.500 181.824 1.00 168.29 476 GLU A O 1
ATOM 2313 N N . SER A 1 377 ? 141.817 141.024 180.172 1.00 154.99 477 SER A N 1
ATOM 2314 C CA . SER A 1 377 ? 141.276 140.087 179.195 1.00 156.47 477 SER A CA 1
ATOM 2315 C C . SER A 1 377 ? 142.086 140.098 177.905 1.00 155.09 477 SER A C 1
ATOM 2316 O O . SER A 1 377 ? 141.553 139.775 176.841 1.00 151.24 477 SER A O 1
ATOM 2319 N N . MET A 1 378 ? 143.365 140.465 177.982 1.00 174.46 478 MET A N 1
ATOM 2320 C CA . MET A 1 378 ? 144.225 140.568 176.810 1.00 174.27 478 MET A CA 1
ATOM 2321 C C . MET A 1 378 ? 145.184 139.388 176.708 1.00 174.65 478 MET A C 1
ATOM 2322 O O . MET A 1 378 ? 145.747 139.137 175.638 1.00 178.97 478 MET A O 1
ATOM 2327 N N . ILE A 1 379 ? 145.378 138.654 177.799 1.00 158.07 479 ILE A N 1
ATOM 2328 C CA . ILE A 1 379 ? 146.226 137.470 177.780 1.00 160.41 479 ILE A CA 1
ATOM 2329 C C . ILE A 1 379 ? 145.399 136.273 178.221 1.00 158.82 479 ILE A C 1
ATOM 2330 O O . ILE A 1 379 ? 145.239 135.303 177.473 1.00 158.55 479 ILE A O 1
ATOM 2335 N N . THR A 1 380 ? 144.867 136.335 179.441 1.00 165.25 480 THR A N 1
ATOM 2336 C CA . THR A 1 380 ? 144.046 135.245 179.951 1.00 166.44 480 THR A CA 1
ATOM 2337 C C . THR A 1 380 ? 142.740 135.125 179.179 1.00 166.12 480 THR A C 1
ATOM 2338 O O . THR A 1 380 ? 142.285 134.017 178.880 1.00 168.03 480 THR A O 1
ATOM 2342 N N . GLY A 1 381 ? 142.121 136.255 178.849 1.00 162.70 481 GLY A N 1
ATOM 2343 C CA . GLY A 1 381 ? 140.824 136.251 178.216 1.00 163.76 481 GLY A CA 1
ATOM 2344 C C . GLY A 1 381 ? 139.674 135.961 179.151 1.00 164.89 481 GLY A C 1
ATOM 2345 O O . GLY A 1 381 ? 138.534 135.841 178.687 1.00 166.29 481 GLY A O 1
ATOM 2346 N N . GLU A 1 382 ? 139.936 135.838 180.446 1.00 171.42 482 GLU A N 1
ATOM 2347 C CA . GLU A 1 382 ? 138.906 135.532 181.426 1.00 172.92 482 GLU A CA 1
ATOM 2348 C C . GLU A 1 382 ? 138.736 136.745 182.345 1.00 173.23 482 GLU A C 1
ATOM 2349 O O . GLU A 1 382 ? 139.618 137.603 182.426 1.00 173.15 482 GLU A O 1
ATOM 2355 N N . ALA A 1 383 ? 137.610 136.830 183.052 1.00 177.17 483 ALA A N 1
ATOM 2356 C CA . ALA A 1 383 ? 137.218 138.078 183.695 1.00 178.01 483 ALA A CA 1
ATOM 2357 C C . ALA A 1 383 ? 137.464 138.108 185.199 1.00 176.81 483 ALA A C 1
ATOM 2358 O O . ALA A 1 383 ? 136.935 138.987 185.887 1.00 177.85 483 ALA A O 1
ATOM 2360 N N . ARG A 1 384 ? 138.241 137.170 185.730 1.00 164.08 484 ARG A N 1
ATOM 2361 C CA . ARG A 1 384 ? 138.606 137.252 187.135 1.00 163.73 484 ARG A CA 1
ATOM 2362 C C . ARG A 1 384 ? 139.466 138.491 187.371 1.00 163.30 484 ARG A C 1
ATOM 2363 O O . ARG A 1 384 ? 140.489 138.664 186.692 1.00 162.73 484 ARG A O 1
ATOM 2371 N N . PRO A 1 385 ? 139.089 139.366 188.294 1.00 161.47 485 PRO A N 1
ATOM 2372 C CA . PRO A 1 385 ? 139.951 140.508 188.615 1.00 163.41 485 PRO A CA 1
ATOM 2373 C C . PRO A 1 385 ? 141.263 140.052 189.228 1.00 162.11 485 PRO A C 1
ATOM 2374 O O . PRO A 1 385 ? 141.279 139.528 190.346 1.00 161.62 485 PRO A O 1
ATOM 2378 N N . ILE A 1 386 ? 142.370 140.239 188.510 1.00 154.72 486 ILE A N 1
ATOM 2379 C CA . ILE A 1 386 ? 143.655 139.773 189.009 1.00 154.97 486 ILE A CA 1
ATOM 2380 C C . ILE A 1 386 ? 144.287 140.845 189.890 1.00 157.90 486 ILE A C 1
ATOM 2381 O O . ILE A 1 386 ? 144.130 142.051 189.659 1.00 160.47 486 ILE A O 1
ATOM 2386 N N . ALA A 1 387 ? 144.991 140.401 190.924 1.00 162.47 487 ALA A N 1
ATOM 2387 C CA . ALA A 1 387 ? 145.551 141.281 191.936 1.00 161.71 487 ALA A CA 1
ATOM 2388 C C . ALA A 1 387 ? 146.753 142.045 191.398 1.00 162.57 487 ALA A C 1
ATOM 2389 O O . ALA A 1 387 ? 147.534 141.540 190.588 1.00 163.40 487 ALA A O 1
ATOM 2391 N N . LYS A 1 388 ? 146.891 143.284 191.865 1.00 160.88 488 LYS A N 1
ATOM 2392 C CA . LYS A 1 388 ? 148.038 144.117 191.519 1.00 160.61 488 LYS A CA 1
ATOM 2393 C C . LYS A 1 388 ? 148.558 144.793 192.775 1.00 162.65 488 LYS A C 1
ATOM 2394 O O . LYS A 1 388 ? 147.940 145.737 193.277 1.00 161.51 488 LYS A O 1
ATOM 2400 N N . LYS A 1 389 ? 149.688 144.311 193.273 1.00 170.54 489 LYS A N 1
ATOM 2401 C CA . LYS A 1 389 ? 150.418 144.899 194.381 1.00 168.70 489 LYS A CA 1
ATOM 2402 C C . LYS A 1 389 ? 151.628 145.647 193.843 1.00 167.43 489 LYS A C 1
ATOM 2403 O O . LYS A 1 389 ? 152.147 145.308 192.774 1.00 167.85 489 LYS A O 1
ATOM 2409 N N . PRO A 1 390 ? 152.098 146.680 194.550 1.00 170.49 490 PRO A N 1
ATOM 2410 C CA . PRO A 1 390 ? 153.237 147.459 194.045 1.00 170.97 490 PRO A CA 1
ATOM 2411 C C . PRO A 1 390 ? 154.441 146.596 193.708 1.00 169.66 490 PRO A C 1
ATOM 2412 O O . PRO A 1 390 ? 155.068 146.011 194.596 1.00 169.40 490 PRO A O 1
ATOM 2416 N N . GLY A 1 391 ? 154.770 146.513 192.421 1.00 169.10 491 GLY A N 1
ATOM 2417 C CA . GLY A 1 391 ? 155.900 145.719 191.987 1.00 170.94 491 GLY A CA 1
ATOM 2418 C C . GLY A 1 391 ? 155.654 144.871 190.755 1.00 172.22 491 GLY A C 1
ATOM 2419 O O . GLY A 1 391 ? 156.578 144.647 189.968 1.00 172.76 491 GLY A O 1
ATOM 2420 N N . ASP A 1 392 ? 154.426 144.392 190.564 1.00 173.33 492 ASP A N 1
ATOM 2421 C CA . ASP A 1 392 ? 154.155 143.513 189.436 1.00 171.40 492 ASP A CA 1
ATOM 2422 C C . ASP A 1 392 ? 153.948 144.336 188.167 1.00 169.98 492 ASP A C 1
ATOM 2423 O O . ASP A 1 392 ? 154.002 145.569 188.171 1.00 169.44 492 ASP A O 1
ATOM 2428 N N . LYS A 1 393 ? 153.699 143.639 187.064 1.00 163.26 493 LYS A N 1
ATOM 2429 C CA . LYS A 1 393 ? 153.568 144.257 185.752 1.00 164.41 493 LYS A CA 1
ATOM 2430 C C . LYS A 1 393 ? 152.104 144.262 185.339 1.00 165.55 493 LYS A C 1
ATOM 2431 O O . LYS A 1 393 ? 151.444 143.218 185.365 1.00 165.81 493 LYS A O 1
ATOM 2437 N N . VAL A 1 394 ? 151.603 145.430 184.963 1.00 158.64 494 VAL A N 1
ATOM 2438 C CA . VAL A 1 394 ? 150.256 145.571 184.426 1.00 156.01 494 VAL A CA 1
ATOM 2439 C C . VAL A 1 394 ? 150.343 145.573 182.908 1.00 152.61 494 VAL A C 1
ATOM 2440 O O . VAL A 1 394 ? 151.280 146.130 182.328 1.00 152.80 494 VAL A O 1
ATOM 2444 N N . ILE A 1 395 ? 149.377 144.927 182.259 1.00 144.91 495 ILE A N 1
ATOM 2445 C CA . ILE A 1 395 ? 149.362 144.824 180.805 1.00 145.51 495 ILE A CA 1
ATOM 2446 C C . ILE A 1 395 ? 148.479 145.927 180.237 1.00 147.35 495 ILE A C 1
ATOM 2447 O O . ILE A 1 395 ? 147.409 146.221 180.781 1.00 151.28 495 ILE A O 1
ATOM 2452 N N . GLY A 1 396 ? 148.919 146.543 179.143 1.00 154.63 496 GLY A N 1
ATOM 2453 C CA . GLY A 1 396 ? 148.170 147.622 178.530 1.00 157.47 496 GLY A CA 1
ATOM 2454 C C . GLY A 1 396 ? 146.856 147.168 177.933 1.00 157.92 496 GLY A C 1
ATOM 2455 O O . GLY A 1 396 ? 146.634 145.970 177.746 1.00 157.48 496 GLY A O 1
ATOM 2456 N N . GLY A 1 397 ? 145.974 148.117 177.634 1.00 167.06 497 GLY A N 1
ATOM 2457 C CA . GLY A 1 397 ? 144.667 147.796 177.099 1.00 165.54 497 GLY A CA 1
ATOM 2458 C C . GLY A 1 397 ? 143.822 146.980 178.055 1.00 165.98 497 GLY A C 1
ATOM 2459 O O . GLY A 1 397 ? 143.085 146.083 177.638 1.00 165.59 497 GLY A O 1
ATOM 2460 N N . THR A 1 398 ? 143.916 147.288 179.344 1.00 160.60 498 THR A N 1
ATOM 2461 C CA . THR A 1 398 ? 143.174 146.583 180.376 1.00 158.52 498 THR A CA 1
ATOM 2462 C C . THR A 1 398 ? 142.436 147.589 181.245 1.00 160.59 498 THR A C 1
ATOM 2463 O O . THR A 1 398 ? 142.674 148.796 181.161 1.00 163.31 498 THR A O 1
ATOM 2467 N N . VAL A 1 399 ? 141.526 147.085 182.072 1.00 165.49 499 VAL A N 1
ATOM 2468 C CA . VAL A 1 399 ? 140.654 147.922 182.887 1.00 167.05 499 VAL A CA 1
ATOM 2469 C C . VAL A 1 399 ? 140.791 147.503 184.344 1.00 168.58 499 VAL A C 1
ATOM 2470 O O . VAL A 1 399 ? 140.584 146.332 184.683 1.00 168.74 499 VAL A O 1
ATOM 2474 N N . ASN A 1 400 ? 141.132 148.456 185.210 1.00 179.02 500 ASN A N 1
ATOM 2475 C CA . ASN A 1 400 ? 141.133 148.204 186.642 1.00 179.05 500 ASN A CA 1
ATOM 2476 C C . ASN A 1 400 ? 139.772 148.552 187.241 1.00 180.17 500 ASN A C 1
ATOM 2477 O O . ASN A 1 400 ? 138.903 149.133 186.585 1.00 179.51 500 ASN A O 1
ATOM 2482 N N . ASP A 1 401 ? 139.574 148.184 188.506 1.00 194.56 501 ASP A N 1
ATOM 2483 C CA . ASP A 1 401 ? 138.343 148.545 189.196 1.00 195.48 501 ASP A CA 1
ATOM 2484 C C . ASP A 1 401 ? 138.591 149.193 190.553 1.00 195.48 501 ASP A C 1
ATOM 2485 O O . ASP A 1 401 ? 137.890 150.136 190.933 1.00 195.23 501 ASP A O 1
ATOM 2490 N N . ASN A 1 402 ? 139.582 148.698 191.292 1.00 190.94 502 ASN A N 1
ATOM 2491 C CA . ASN A 1 402 ? 139.711 149.055 192.700 1.00 190.56 502 ASN A CA 1
ATOM 2492 C C . ASN A 1 402 ? 140.734 150.153 192.968 1.00 190.35 502 ASN A C 1
ATOM 2493 O O . ASN A 1 402 ? 141.742 149.913 193.638 1.00 189.82 502 ASN A O 1
ATOM 2498 N N . GLY A 1 403 ? 140.479 151.356 192.478 1.00 195.50 503 GLY A N 1
ATOM 2499 C CA . GLY A 1 403 ? 141.268 152.504 192.875 1.00 195.56 503 GLY A CA 1
ATOM 2500 C C . GLY A 1 403 ? 142.341 152.879 191.874 1.00 196.23 503 GLY A C 1
ATOM 2501 O O . GLY A 1 403 ? 142.367 152.435 190.722 1.00 195.75 503 GLY A O 1
ATOM 2502 N N . CYS A 1 404 ? 143.246 153.730 192.346 1.00 209.54 504 CYS A N 1
ATOM 2503 C CA . CYS A 1 404 ? 144.292 154.321 191.527 1.00 210.91 504 CYS A CA 1
ATOM 2504 C C . CYS A 1 404 ? 145.543 153.452 191.533 1.00 209.45 504 CYS A C 1
ATOM 2505 O O . CYS A 1 404 ? 145.929 152.887 192.559 1.00 206.27 504 CYS A O 1
ATOM 2508 N N . ILE A 1 405 ? 146.178 153.356 190.368 1.00 190.10 505 ILE A N 1
ATOM 2509 C CA . ILE A 1 405 ? 147.368 152.537 190.174 1.00 188.32 505 ILE A CA 1
ATOM 2510 C C . ILE A 1 405 ? 148.463 153.410 189.580 1.00 188.67 505 ILE A C 1
ATOM 2511 O O . ILE A 1 405 ? 148.251 154.066 188.556 1.00 188.10 505 ILE A O 1
ATOM 2516 N N . ILE A 1 406 ? 149.631 153.408 190.209 1.00 185.92 506 ILE A N 1
ATOM 2517 C CA . ILE A 1 406 ? 150.702 154.328 189.848 1.00 186.24 506 ILE A CA 1
ATOM 2518 C C . ILE A 1 406 ? 151.829 153.533 189.209 1.00 186.69 506 ILE A C 1
ATOM 2519 O O . ILE A 1 406 ? 152.436 152.670 189.851 1.00 186.42 506 ILE A O 1
ATOM 2524 N N . VAL A 1 407 ? 152.133 153.835 187.946 1.00 186.36 507 VAL A N 1
ATOM 2525 C CA . VAL A 1 407 ? 152.915 152.935 187.103 1.00 187.24 507 VAL A CA 1
ATOM 2526 C C . VAL A 1 407 ? 154.123 153.663 186.530 1.00 187.20 507 VAL A C 1
ATOM 2527 O O . VAL A 1 407 ? 153.995 154.782 186.022 1.00 187.86 507 VAL A O 1
ATOM 2531 N N . LYS A 1 408 ? 155.290 153.027 186.609 1.00 181.44 508 LYS A N 1
ATOM 2532 C CA . LYS A 1 408 ? 156.401 153.379 185.736 1.00 180.90 508 LYS A CA 1
ATOM 2533 C C . LYS A 1 408 ? 156.249 152.633 184.417 1.00 180.89 508 LYS A C 1
ATOM 2534 O O . LYS A 1 408 ? 156.009 151.422 184.401 1.00 180.24 508 LYS A O 1
ATOM 2540 N N . VAL A 1 409 ? 156.394 153.352 183.312 1.00 188.72 509 VAL A N 1
ATOM 2541 C CA . VAL A 1 409 ? 156.046 152.812 182.003 1.00 188.81 509 VAL A CA 1
ATOM 2542 C C . VAL A 1 409 ? 157.131 151.861 181.517 1.00 189.02 509 VAL A C 1
ATOM 2543 O O . VAL A 1 409 ? 158.316 152.212 181.472 1.00 190.39 509 VAL A O 1
ATOM 2547 N N . THR A 1 410 ? 156.720 150.656 181.153 1.00 177.30 510 THR A N 1
ATOM 2548 C CA . THR A 1 410 ? 157.579 149.655 180.526 1.00 176.75 510 THR A CA 1
ATOM 2549 C C . THR A 1 410 ? 157.472 149.816 179.007 1.00 176.88 510 THR A C 1
ATOM 2550 O O . THR A 1 410 ? 157.116 150.910 178.558 1.00 176.93 510 THR A O 1
ATOM 2554 N N . HIS A 1 411 ? 157.815 148.801 178.212 1.00 183.91 511 HIS A N 1
ATOM 2555 C CA . HIS A 1 411 ? 157.830 148.849 176.752 1.00 185.35 511 HIS A CA 1
ATOM 2556 C C . HIS A 1 411 ? 156.691 149.688 176.187 1.00 185.31 511 HIS A C 1
ATOM 2557 O O . HIS A 1 411 ? 155.546 149.586 176.630 1.00 184.69 511 HIS A O 1
ATOM 2564 N N . VAL A 1 412 ? 157.016 150.523 175.202 1.00 178.30 512 VAL A N 1
ATOM 2565 C CA . VAL A 1 412 ? 156.030 151.394 174.573 1.00 176.03 512 VAL A CA 1
ATOM 2566 C C . VAL A 1 412 ? 155.930 151.061 173.092 1.00 176.90 512 VAL A C 1
ATOM 2567 O O . VAL A 1 412 ? 156.668 150.210 172.585 1.00 177.15 512 VAL A O 1
ATOM 2571 N N . GLY A 1 413 ? 155.018 151.732 172.393 1.00 180.24 513 GLY A N 1
ATOM 2572 C CA . GLY A 1 413 ? 154.898 151.611 170.953 1.00 180.84 513 GLY A CA 1
ATOM 2573 C C . GLY A 1 413 ? 154.699 150.204 170.430 1.00 182.16 513 GLY A C 1
ATOM 2574 O O . GLY A 1 413 ? 153.669 149.574 170.685 1.00 183.75 513 GLY A O 1
ATOM 2575 N N . SER A 1 414 ? 155.690 149.700 169.695 1.00 187.79 514 SER A N 1
ATOM 2576 C CA . SER A 1 414 ? 155.591 148.425 169.000 1.00 187.95 514 SER A CA 1
ATOM 2577 C C . SER A 1 414 ? 155.960 147.238 169.881 1.00 188.81 514 SER A C 1
ATOM 2578 O O . SER A 1 414 ? 156.020 146.107 169.385 1.00 188.59 514 SER A O 1
ATOM 2581 N N . GLU A 1 415 ? 156.210 147.463 171.168 1.00 190.45 515 GLU A N 1
ATOM 2582 C CA . GLU A 1 415 ? 156.528 146.381 172.085 1.00 189.84 515 GLU A CA 1
ATOM 2583 C C . GLU A 1 415 ? 155.462 146.155 173.148 1.00 190.84 515 GLU A C 1
ATOM 2584 O O . GLU A 1 415 ? 155.722 145.434 174.118 1.00 191.20 515 GLU A O 1
ATOM 2590 N N . THR A 1 416 ? 154.280 146.746 173.002 1.00 181.77 516 THR A N 1
ATOM 2591 C CA . THR A 1 416 ? 153.187 146.458 173.917 1.00 179.82 516 THR A CA 1
ATOM 2592 C C . THR A 1 416 ? 152.469 145.181 173.499 1.00 178.68 516 THR A C 1
ATOM 2593 O O . THR A 1 416 ? 152.631 144.689 172.379 1.00 180.45 516 THR A O 1
ATOM 2597 N N . ALA A 1 417 ? 151.668 144.640 174.417 1.00 159.52 517 ALA A N 1
ATOM 2598 C CA . ALA A 1 417 ? 150.904 143.436 174.111 1.00 161.39 517 ALA A CA 1
ATOM 2599 C C . ALA A 1 417 ? 149.941 143.681 172.957 1.00 162.97 517 ALA A C 1
ATOM 2600 O O . ALA A 1 417 ? 149.845 142.872 172.026 1.00 163.82 517 ALA A O 1
ATOM 2602 N N . LEU A 1 418 ? 149.230 144.811 172.995 1.00 155.03 518 LEU A N 1
ATOM 2603 C CA . LEU A 1 418 ? 148.353 145.171 171.887 1.00 153.75 518 LEU A CA 1
ATOM 2604 C C . LEU A 1 418 ? 149.140 145.299 170.595 1.00 156.60 518 LEU A C 1
ATOM 2605 O O . LEU A 1 418 ? 148.682 144.873 169.529 1.00 160.59 518 LEU A O 1
ATOM 2610 N N . SER A 1 419 ? 150.332 145.890 170.672 1.00 168.76 519 SER A N 1
ATOM 2611 C CA . SER A 1 419 ? 151.187 145.977 169.496 1.00 171.06 519 SER A CA 1
ATOM 2612 C C . SER A 1 419 ? 151.454 144.595 168.917 1.00 173.60 519 SER A C 1
ATOM 2613 O O . SER A 1 419 ? 151.223 144.358 167.726 1.00 174.14 519 SER A O 1
ATOM 2616 N N . GLN A 1 420 ? 151.908 143.662 169.757 1.00 171.24 520 GLN A N 1
ATOM 2617 C CA . GLN A 1 420 ? 152.206 142.311 169.295 1.00 168.90 520 GLN A CA 1
ATOM 2618 C C . GLN A 1 420 ? 150.984 141.670 168.655 1.00 167.48 520 GLN A C 1
ATOM 2619 O O . GLN A 1 420 ? 151.083 141.009 167.616 1.00 170.68 520 GLN A O 1
ATOM 2625 N N . ILE A 1 421 ? 149.814 141.856 169.270 1.00 148.67 521 ILE A N 1
ATOM 2626 C CA . ILE A 1 421 ? 148.583 141.349 168.669 1.00 151.05 521 ILE A CA 1
ATOM 2627 C C . ILE A 1 421 ? 148.403 141.940 167.277 1.00 153.47 521 ILE A C 1
ATOM 2628 O O . ILE A 1 421 ? 148.007 141.247 166.331 1.00 155.23 521 ILE A O 1
ATOM 2633 N N . VAL A 1 422 ? 148.704 143.232 167.133 1.00 149.32 522 VAL A N 1
ATOM 2634 C CA . VAL A 1 422 ? 148.525 143.908 165.848 1.00 147.91 522 VAL A CA 1
ATOM 2635 C C . VAL A 1 422 ? 149.440 143.306 164.789 1.00 149.80 522 VAL A C 1
ATOM 2636 O O . VAL A 1 422 ? 149.006 142.993 163.675 1.00 151.93 522 VAL A O 1
ATOM 2640 N N . GLN A 1 423 ? 150.728 143.145 165.111 1.00 159.10 523 GLN A N 1
ATOM 2641 C CA . GLN A 1 423 ? 151.623 142.549 164.116 1.00 159.54 523 GLN A CA 1
ATOM 2642 C C . GLN A 1 423 ? 151.228 141.116 163.784 1.00 158.57 523 GLN A C 1
ATOM 2643 O O . GLN A 1 423 ? 151.271 140.719 162.615 1.00 158.62 523 GLN A O 1
ATOM 2649 N N . LEU A 1 424 ? 150.848 140.320 164.784 1.00 146.58 524 LEU A N 1
ATOM 2650 C CA . LEU A 1 424 ? 150.455 138.942 164.500 1.00 145.00 524 LEU A CA 1
ATOM 2651 C C . LEU A 1 424 ? 149.242 138.887 163.580 1.00 146.74 524 LEU A C 1
ATOM 2652 O O . LEU A 1 424 ? 149.234 138.146 162.589 1.00 150.58 524 LEU A O 1
ATOM 2657 N N . VAL A 1 425 ? 148.206 139.676 163.878 1.00 136.99 525 VAL A N 1
ATOM 2658 C CA . VAL A 1 425 ? 147.016 139.632 163.039 1.00 137.04 525 VAL A CA 1
ATOM 2659 C C . VAL A 1 425 ? 147.301 140.192 161.653 1.00 140.74 525 VAL A C 1
ATOM 2660 O O . VAL A 1 425 ? 146.796 139.660 160.658 1.00 142.63 525 VAL A O 1
ATOM 2664 N N . GLU A 1 426 ? 148.125 141.237 161.554 1.00 154.52 526 GLU A N 1
ATOM 2665 C CA . GLU A 1 426 ? 148.468 141.795 160.252 1.00 154.86 526 GLU A CA 1
ATOM 2666 C C . GLU A 1 426 ? 149.221 140.778 159.407 1.00 156.95 526 GLU A C 1
ATOM 2667 O O . GLU A 1 426 ? 148.918 140.586 158.225 1.00 159.52 526 GLU A O 1
ATOM 2673 N N . ALA A 1 427 ? 150.206 140.105 160.004 1.00 148.00 527 ALA A N 1
ATOM 2674 C CA . ALA A 1 427 ? 150.974 139.096 159.291 1.00 149.71 527 ALA A CA 1
ATOM 2675 C C . ALA A 1 427 ? 150.090 137.938 158.850 1.00 146.66 527 ALA A C 1
ATOM 2676 O O . ALA A 1 427 ? 150.195 137.455 157.718 1.00 146.37 527 ALA A O 1
ATOM 2678 N N . ALA A 1 428 ? 149.206 137.483 159.740 1.00 139.26 528 ALA A N 1
ATOM 2679 C CA . ALA A 1 428 ? 148.317 136.380 159.394 1.00 141.85 528 ALA A CA 1
ATOM 2680 C C . ALA A 1 428 ? 147.404 136.756 158.236 1.00 143.00 528 ALA A C 1
ATOM 2681 O O . ALA A 1 428 ? 147.200 135.969 157.306 1.00 144.99 528 ALA A O 1
ATOM 2683 N N . GLN A 1 429 ? 146.850 137.968 158.275 1.00 150.94 529 GLN A N 1
ATOM 2684 C CA . GLN A 1 429 ? 145.925 138.395 157.233 1.00 151.42 529 GLN A CA 1
ATOM 2685 C C . GLN A 1 429 ? 146.640 138.648 155.913 1.00 154.28 529 GLN A C 1
ATOM 2686 O O . GLN A 1 429 ? 146.110 138.338 154.840 1.00 156.87 529 GLN A O 1
ATOM 2692 N N . LEU A 1 430 ? 147.844 139.209 155.970 1.00 161.50 530 LEU A N 1
ATOM 2693 C CA . LEU A 1 430 ? 148.599 139.575 154.775 1.00 163.80 530 LEU A CA 1
ATOM 2694 C C . LEU A 1 430 ? 149.258 138.358 154.141 1.00 165.68 530 LEU A C 1
ATOM 2695 O O . LEU A 1 430 ? 149.724 138.410 153.000 1.00 165.17 530 LEU A O 1
ATOM 2700 N N . ALA A 1 431 ? 149.269 137.230 154.848 1.00 158.11 531 ALA A N 1
ATOM 2701 C CA . ALA A 1 431 ? 149.862 136.010 154.317 1.00 155.81 531 ALA A CA 1
ATOM 2702 C C . ALA A 1 431 ? 148.788 135.055 153.818 1.00 153.86 531 ALA A C 1
ATOM 2703 O O . ALA A 1 431 ? 149.098 133.959 153.340 1.00 153.78 531 ALA A O 1
ATOM 2705 N N . ARG A 1 432 ? 147.522 135.455 153.923 1.00 153.09 532 ARG A N 1
ATOM 2706 C CA . ARG A 1 432 ? 146.442 134.632 153.396 1.00 154.19 532 ARG A CA 1
ATOM 2707 C C . ARG A 1 432 ? 146.425 134.702 151.876 1.00 155.68 532 ARG A C 1
ATOM 2708 O O . ARG A 1 432 ? 145.799 135.595 151.296 1.00 154.78 532 ARG A O 1
ATOM 2716 N N . ALA A 1 433 ? 147.111 133.767 151.226 1.00 176.78 533 ALA A N 1
ATOM 2717 C CA . ALA A 1 433 ? 147.175 133.754 149.776 1.00 177.32 533 ALA A CA 1
ATOM 2718 C C . ALA A 1 433 ? 145.817 133.395 149.179 1.00 177.11 533 ALA A C 1
ATOM 2719 O O . ALA A 1 433 ? 145.127 132.502 149.678 1.00 175.80 533 ALA A O 1
ATOM 2721 N N . PRO A 1 434 ? 145.408 134.081 148.118 1.00 183.89 534 PRO A N 1
ATOM 2722 C CA . PRO A 1 434 ? 144.143 133.748 147.462 1.00 184.17 534 PRO A CA 1
ATOM 2723 C C . PRO A 1 434 ? 144.195 132.373 146.815 1.00 185.56 534 PRO A C 1
ATOM 2724 O O . PRO A 1 434 ? 145.232 131.917 146.329 1.00 185.17 534 PRO A O 1
ATOM 2728 N N . VAL A 1 435 ? 143.040 131.712 146.817 1.00 192.97 535 VAL A N 1
ATOM 2729 C CA . VAL A 1 435 ? 142.927 130.373 146.254 1.00 192.29 535 VAL A CA 1
ATOM 2730 C C . VAL A 1 435 ? 142.960 130.473 144.735 1.00 192.14 535 VAL A C 1
ATOM 2731 O O . VAL A 1 435 ? 142.521 131.474 144.158 1.00 192.81 535 VAL A O 1
ATOM 2735 N N . GLN A 1 436 ? 143.494 129.448 144.078 1.00 197.22 536 GLN A N 1
ATOM 2736 C CA . GLN A 1 436 ? 143.543 129.380 142.623 1.00 196.95 536 GLN A CA 1
ATOM 2737 C C . GLN A 1 436 ? 142.162 128.986 142.120 1.00 195.66 536 GLN A C 1
ATOM 2738 O O . GLN A 1 436 ? 141.728 127.845 142.314 1.00 197.22 536 GLN A O 1
ATOM 2744 N N . LYS A 1 437 ? 141.473 129.934 141.492 1.00 156.63 537 LYS A N 1
ATOM 2745 C CA . LYS A 1 437 ? 140.173 129.656 140.900 1.00 155.88 537 LYS A CA 1
ATOM 2746 C C . LYS A 1 437 ? 140.297 128.549 139.865 1.00 157.70 537 LYS A C 1
ATOM 2747 O O . LYS A 1 437 ? 141.197 128.568 139.022 1.00 159.22 537 LYS A O 1
ATOM 2753 N N . LEU A 1 438 ? 139.385 127.576 139.934 1.00 152.75 538 LEU A N 1
ATOM 2754 C CA . LEU A 1 438 ? 139.453 126.443 139.018 1.00 151.87 538 LEU A CA 1
ATOM 2755 C C . LEU A 1 438 ? 139.210 126.878 137.581 1.00 149.76 538 LEU A C 1
ATOM 2756 O O . LEU A 1 438 ? 139.500 126.130 136.640 1.00 153.38 538 LEU A O 1
ATOM 2761 N N . ALA A 1 439 ? 138.674 128.085 137.390 1.00 146.48 539 ALA A N 1
ATOM 2762 C CA . ALA A 1 439 ? 138.550 128.647 136.054 1.00 150.80 539 ALA A CA 1
ATOM 2763 C C . ALA A 1 439 ? 139.916 128.741 135.387 1.00 153.74 539 ALA A C 1
ATOM 2764 O O . ALA A 1 439 ? 140.075 128.401 134.211 1.00 157.44 539 ALA A O 1
ATOM 2766 N N . ASP A 1 440 ? 140.916 129.202 136.138 1.00 160.54 540 ASP A N 1
ATOM 2767 C CA . ASP A 1 440 ? 142.282 129.208 135.629 1.00 162.14 540 ASP A CA 1
ATOM 2768 C C . ASP A 1 440 ? 142.778 127.790 135.375 1.00 160.79 540 ASP A C 1
ATOM 2769 O O . ASP A 1 440 ? 143.427 127.519 134.359 1.00 161.59 540 ASP A O 1
ATOM 2774 N N . ARG A 1 441 ? 142.490 126.871 136.299 1.00 147.64 541 ARG A N 1
ATOM 2775 C CA . ARG A 1 441 ? 142.879 125.479 136.099 1.00 147.20 541 ARG A CA 1
ATOM 2776 C C . ARG A 1 441 ? 142.190 124.893 134.875 1.00 147.80 541 ARG A C 1
ATOM 2777 O O . ARG A 1 441 ? 142.820 124.204 134.065 1.00 149.66 541 ARG A O 1
ATOM 2785 N N . ILE A 1 442 ? 140.889 125.150 134.727 1.00 138.79 542 ILE A N 1
ATOM 2786 C CA . ILE A 1 442 ? 140.167 124.651 133.561 1.00 138.19 542 ILE A CA 1
ATOM 2787 C C . ILE A 1 442 ? 140.734 125.268 132.292 1.00 136.84 542 ILE A C 1
ATOM 2788 O O . ILE A 1 442 ? 141.015 124.573 131.310 1.00 139.35 542 ILE A O 1
ATOM 2793 N N . SER A 1 443 ? 140.940 126.584 132.308 1.00 131.39 543 SER A N 1
ATOM 2794 C CA . SER A 1 443 ? 141.447 127.262 131.121 1.00 130.90 543 SER A CA 1
ATOM 2795 C C . SER A 1 443 ? 142.893 126.880 130.839 1.00 131.46 543 SER A C 1
ATOM 2796 O O . SER A 1 443 ? 143.394 127.102 129.731 1.00 134.92 543 SER A O 1
ATOM 2799 N N . ARG A 1 444 ? 143.587 126.319 131.827 1.00 133.12 544 ARG A N 1
ATOM 2800 C CA . ARG A 1 444 ? 144.976 125.931 131.629 1.00 133.52 544 ARG A CA 1
ATOM 2801 C C . ARG A 1 444 ? 145.065 124.815 130.597 1.00 135.12 544 ARG A C 1
ATOM 2802 O O . ARG A 1 444 ? 145.976 124.803 129.764 1.00 136.70 544 ARG A O 1
ATOM 2810 N N . PHE A 1 445 ? 144.117 123.881 130.636 1.00 129.15 545 PHE A N 1
ATOM 2811 C CA . PHE A 1 445 ? 144.069 122.778 129.685 1.00 125.10 545 PHE A CA 1
ATOM 2812 C C . PHE A 1 445 ? 143.076 123.017 128.556 1.00 126.58 545 PHE A C 1
ATOM 2813 O O . PHE A 1 445 ? 143.302 122.570 127.429 1.00 133.07 545 PHE A O 1
ATOM 2821 N N . PHE A 1 446 ? 141.972 123.708 128.841 1.00 115.19 546 PHE A N 1
ATOM 2822 C CA . PHE A 1 446 ? 140.895 123.818 127.865 1.00 115.39 546 PHE A CA 1
ATOM 2823 C C . PHE A 1 446 ? 141.332 124.607 126.636 1.00 114.01 546 PHE A C 1
ATOM 2824 O O . PHE A 1 446 ? 140.984 124.254 125.505 1.00 119.01 546 PHE A O 1
ATOM 2832 N N . VAL A 1 447 ? 142.089 125.681 126.838 1.00 110.36 547 VAL A N 1
ATOM 2833 C CA . VAL A 1 447 ? 142.552 126.507 125.724 1.00 109.08 547 VAL A CA 1
ATOM 2834 C C . VAL A 1 447 ? 143.433 125.682 124.790 1.00 110.87 547 VAL A C 1
ATOM 2835 O O . VAL A 1 447 ? 143.250 125.760 123.568 1.00 122.00 547 VAL A O 1
ATOM 2839 N N . PRO A 1 448 ? 144.398 124.894 125.286 1.00 111.61 548 PRO A N 1
ATOM 2840 C CA . PRO A 1 448 ? 145.101 123.980 124.372 1.00 117.42 548 PRO A CA 1
ATOM 2841 C C . PRO A 1 448 ? 144.170 123.030 123.640 1.00 118.02 548 PRO A C 1
ATOM 2842 O O . PRO A 1 448 ? 144.392 122.734 122.461 1.00 121.86 548 PRO A O 1
ATOM 2846 N N . THR A 1 449 ? 143.124 122.547 124.313 1.00 118.33 549 THR A N 1
ATOM 2847 C CA . THR A 1 449 ? 142.213 121.589 123.697 1.00 117.73 549 THR A CA 1
ATOM 2848 C C . THR A 1 449 ? 141.506 122.196 122.492 1.00 119.87 549 THR A C 1
ATOM 2849 O O . THR A 1 449 ? 141.376 121.558 121.443 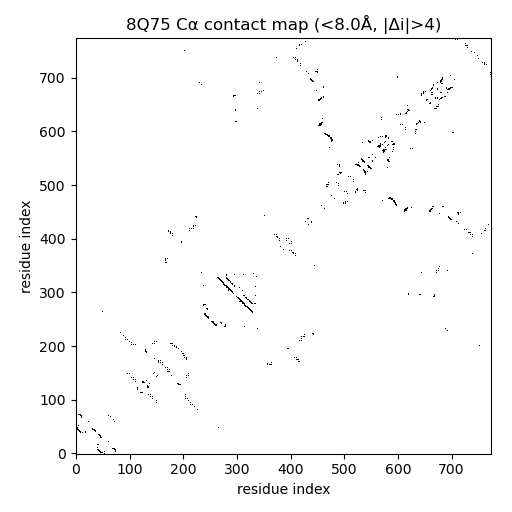1.00 124.88 549 THR A O 1
ATOM 2853 N N . VAL A 1 450 ? 141.047 123.436 122.625 1.00 117.73 550 VAL A N 1
ATOM 2854 C CA . VAL A 1 450 ? 140.326 124.103 121.548 1.00 113.52 550 VAL A CA 1
ATOM 2855 C C . VAL A 1 450 ? 141.232 124.267 120.337 1.00 112.06 550 VAL A C 1
ATOM 2856 O O . VAL A 1 450 ? 140.821 124.003 119.202 1.00 113.32 550 VAL A O 1
ATOM 2860 N N . VAL A 1 451 ? 142.473 124.695 120.569 1.00 109.50 551 VAL A N 1
ATOM 2861 C CA . VAL A 1 451 ? 143.385 124.947 119.457 1.00 110.73 551 VAL A CA 1
ATOM 2862 C C . VAL A 1 451 ? 143.727 123.647 118.743 1.00 118.02 551 VAL A C 1
ATOM 2863 O O . VAL A 1 451 ? 143.822 123.601 117.511 1.00 126.18 551 VAL A O 1
ATOM 2867 N N . VAL A 1 452 ? 143.900 122.565 119.499 1.00 120.74 552 VAL A N 1
ATOM 2868 C CA . VAL A 1 452 ? 144.263 121.290 118.891 1.00 119.48 552 VAL A CA 1
A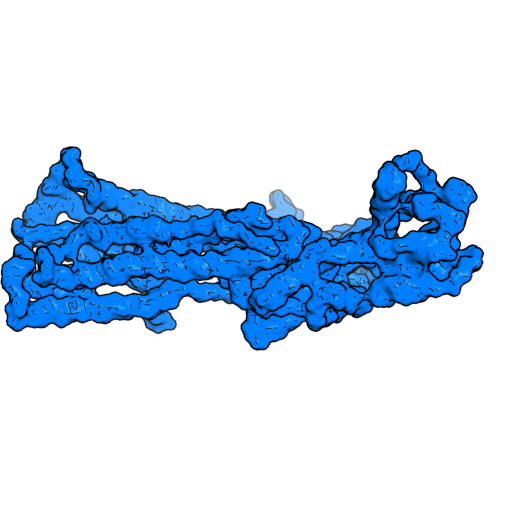TOM 2869 C C . VAL A 1 452 ? 142.990 120.641 118.363 1.00 119.36 552 VAL A C 1
ATOM 2870 O O . VAL A 1 452 ? 143.033 119.590 117.716 1.00 121.33 552 VAL A O 1
ATOM 2874 N N . ALA A 1 453 ? 141.857 121.265 118.616 1.00 113.52 553 ALA A N 1
ATOM 2875 C CA . ALA A 1 453 ? 140.616 120.800 118.010 1.00 112.21 553 ALA A CA 1
ATOM 2876 C C . ALA A 1 453 ? 140.256 121.587 116.763 1.00 111.98 553 ALA A C 1
ATOM 2877 O O . ALA A 1 453 ? 139.840 120.991 115.767 1.00 116.66 553 ALA A O 1
ATOM 2879 N N . ALA A 1 454 ? 140.406 122.910 116.790 1.00 113.16 554 ALA A N 1
ATOM 2880 C CA . ALA A 1 454 ? 140.171 123.703 115.591 1.00 116.04 554 ALA A CA 1
ATOM 2881 C C . ALA A 1 454 ? 141.156 123.325 114.495 1.00 113.91 554 ALA A C 1
ATOM 2882 O O . ALA A 1 454 ? 140.782 123.171 113.328 1.00 117.71 554 ALA A O 1
ATOM 2884 N N . PHE A 1 455 ? 142.428 123.160 114.860 1.00 118.21 555 PHE A N 1
ATOM 2885 C CA . PHE A 1 455 ? 143.443 122.809 113.874 1.00 119.63 555 PHE A CA 1
ATOM 2886 C C . PHE A 1 455 ? 143.136 121.468 113.226 1.00 121.43 555 PHE A C 1
ATOM 2887 O O . PHE A 1 455 ? 143.231 121.318 112.003 1.00 128.59 555 PHE A O 1
ATOM 2895 N N . LEU A 1 456 ? 142.761 120.476 114.033 1.00 106.55 556 LEU A N 1
ATOM 2896 C CA . LEU A 1 456 ? 142.372 119.187 113.474 1.00 111.84 556 LEU A CA 1
ATOM 2897 C C . LEU A 1 456 ? 141.123 119.325 112.618 1.00 119.48 556 LEU A C 1
ATOM 2898 O O . LEU A 1 456 ? 140.985 118.657 111.588 1.00 127.47 556 LEU A O 1
ATOM 2903 N N . THR A 1 457 ? 140.195 120.190 113.031 1.00 110.72 557 THR A N 1
ATOM 2904 C CA . THR A 1 457 ? 139.039 120.470 112.189 1.00 108.32 557 THR A CA 1
ATOM 2905 C C . THR A 1 457 ? 139.474 121.069 110.860 1.00 113.59 557 THR A C 1
ATOM 2906 O O . THR A 1 457 ? 138.953 120.698 109.802 1.00 117.72 557 THR A O 1
ATOM 2910 N N . TRP A 1 458 ? 140.430 121.997 110.894 1.00 125.22 558 TRP A N 1
ATOM 2911 C CA . TRP A 1 458 ? 140.997 122.503 109.650 1.00 123.48 558 TRP A CA 1
ATOM 2912 C C . TRP A 1 458 ? 141.775 121.412 108.928 1.00 124.64 558 TRP A C 1
ATOM 2913 O O . TRP A 1 458 ? 141.675 121.272 107.705 1.00 128.95 558 TRP A O 1
ATOM 2924 N N . LEU A 1 459 ? 142.550 120.618 109.671 1.00 120.68 559 LEU A N 1
ATOM 2925 C CA . LEU A 1 459 ? 143.261 119.496 109.067 1.00 118.71 559 LEU A CA 1
ATOM 2926 C C . LEU A 1 459 ? 142.305 118.390 108.646 1.00 117.17 559 LEU A C 1
ATOM 2927 O O . LEU A 1 459 ? 142.748 117.308 108.248 1.00 120.89 559 LEU A O 1
ATOM 2932 N N . GLY A 1 460 ? 141.008 118.646 108.723 1.00 113.18 560 GLY A N 1
ATOM 2933 C CA . GLY A 1 460 ? 139.981 117.748 108.253 1.00 118.65 560 GLY A CA 1
ATOM 2934 C C . GLY A 1 460 ? 139.518 118.205 106.890 1.00 120.46 560 GLY A C 1
ATOM 2935 O O . GLY A 1 460 ? 140.089 117.817 105.870 1.00 123.23 560 GLY A O 1
ATOM 2936 N N . TRP A 1 461 ? 138.462 119.013 106.871 1.00 106.48 561 TRP A N 1
ATOM 2937 C CA . TRP A 1 461 ? 137.848 119.524 105.652 1.00 110.76 561 TRP A CA 1
ATOM 2938 C C . TRP A 1 461 ? 138.859 119.913 104.579 1.00 111.75 561 TRP A C 1
ATOM 2939 O O . TRP A 1 461 ? 138.617 119.688 103.390 1.00 117.37 561 TRP A O 1
ATOM 2950 N N . PHE A 1 462 ? 139.989 120.501 104.978 1.00 124.29 562 PHE A N 1
ATOM 2951 C CA . PHE A 1 462 ? 140.995 120.898 103.997 1.00 126.31 562 PHE A CA 1
ATOM 2952 C C . PHE A 1 462 ? 141.553 119.695 103.248 1.00 131.48 562 PHE A C 1
ATOM 2953 O O . PHE A 1 462 ? 141.564 119.674 102.012 1.00 133.14 562 PHE A O 1
ATOM 2961 N N . VAL A 1 463 ? 142.028 118.679 103.975 1.00 136.39 563 VAL A N 1
ATOM 2962 C CA . VAL A 1 463 ? 142.603 117.517 103.302 1.00 135.63 563 VAL A CA 1
ATOM 2963 C C . VAL A 1 463 ? 141.513 116.741 102.577 1.00 135.53 563 VAL A C 1
ATOM 2964 O O . VAL A 1 463 ? 141.770 116.068 101.573 1.00 138.37 563 VAL A O 1
ATOM 2968 N N . ALA A 1 464 ? 140.277 116.833 103.065 1.00 132.77 564 ALA A N 1
ATOM 2969 C CA . ALA A 1 464 ? 139.145 116.276 102.339 1.00 134.59 564 ALA A CA 1
ATOM 2970 C C . ALA A 1 464 ? 138.839 117.039 101.060 1.00 136.16 564 ALA A C 1
ATOM 2971 O O . ALA A 1 464 ? 138.063 116.546 100.235 1.00 135.87 564 ALA A O 1
ATOM 2973 N N . GLY A 1 465 ? 139.419 118.222 100.880 1.00 147.48 565 GLY A N 1
ATOM 2974 C CA . GLY A 1 465 ? 139.238 118.980 99.660 1.00 147.04 565 GLY A CA 1
ATOM 2975 C C . GLY A 1 465 ? 140.267 118.634 98.606 1.00 148.55 565 GLY A C 1
ATOM 2976 O O . GLY A 1 465 ? 139.956 118.603 97.413 1.00 149.70 565 GLY A O 1
ATOM 2977 N N . GLN A 1 466 ? 141.505 118.379 99.036 1.00 157.87 566 GLN A N 1
ATOM 2978 C CA . GLN A 1 466 ? 142.552 118.010 98.090 1.00 157.83 566 GLN A CA 1
ATOM 2979 C C . GLN A 1 466 ? 142.232 116.697 97.390 1.00 160.05 566 GLN A C 1
ATOM 2980 O O . GLN A 1 466 ? 142.413 116.572 96.174 1.00 160.07 566 GLN A O 1
ATOM 2986 N N . PHE A 1 467 ? 141.749 115.705 98.139 1.00 158.84 567 PHE A N 1
ATOM 2987 C CA . PHE A 1 467 ? 141.410 114.404 97.577 1.00 155.49 567 PHE A CA 1
ATOM 2988 C C . PHE A 1 467 ? 139.925 114.285 97.253 1.00 155.23 567 PHE A C 1
ATOM 2989 O O . PHE A 1 467 ? 139.459 113.210 96.863 1.00 157.27 567 PHE A O 1
ATOM 2997 N N . ASP A 1 468 ? 139.173 115.374 97.420 1.00 160.05 568 ASP A N 1
ATOM 2998 C CA . ASP A 1 468 ? 137.797 115.475 96.947 1.00 160.51 568 ASP A CA 1
ATOM 2999 C C . ASP A 1 468 ? 136.874 114.408 97.522 1.00 158.64 568 ASP A C 1
ATOM 3000 O O . ASP A 1 468 ? 135.958 113.951 96.832 1.00 158.72 568 ASP A O 1
ATOM 3005 N N . ILE A 1 469 ? 137.095 113.997 98.773 1.00 135.54 569 ILE A N 1
ATOM 3006 C CA . ILE A 1 469 ? 136.185 113.032 99.385 1.00 135.54 569 ILE A CA 1
ATOM 3007 C C . ILE A 1 469 ? 134.794 113.630 99.508 1.00 139.58 569 ILE A C 1
ATOM 3008 O O . ILE A 1 469 ? 133.798 113.025 99.094 1.00 140.29 569 ILE A O 1
ATOM 3013 N N . TYR A 1 470 ? 134.704 114.822 100.071 1.00 142.43 570 TYR A N 1
ATOM 3014 C CA . TYR A 1 470 ? 133.414 115.468 100.254 1.00 143.24 570 TYR A CA 1
ATOM 3015 C C . TYR A 1 470 ? 132.928 116.040 98.929 1.00 142.28 570 TYR A C 1
ATOM 3016 O O . TYR A 1 470 ? 133.737 116.581 98.164 1.00 137.36 570 TYR A O 1
ATOM 3025 N N . PRO A 1 471 ? 131.640 115.913 98.602 1.00 148.95 571 PRO A N 1
ATOM 3026 C CA . PRO A 1 471 ? 131.142 116.397 97.306 1.00 146.04 571 PRO A CA 1
ATOM 3027 C C . PRO A 1 471 ? 131.344 117.890 97.110 1.00 147.65 571 PRO A C 1
ATOM 3028 O O . PRO A 1 471 ? 131.271 118.666 98.067 1.00 153.77 571 PRO A O 1
ATOM 3032 N N . ARG A 1 472 ? 131.593 118.299 95.867 1.00 150.49 572 ARG A N 1
ATOM 3033 C CA . ARG A 1 472 ? 131.874 119.693 95.545 1.00 151.29 572 ARG A CA 1
ATOM 3034 C C . ARG A 1 472 ? 130.720 120.620 95.906 1.00 155.18 572 ARG A C 1
ATOM 3035 O O . ARG A 1 472 ? 130.948 121.745 96.358 1.00 155.61 572 ARG A O 1
ATOM 3043 N N . GLU A 1 473 ? 129.479 120.166 95.715 1.00 154.70 573 GLU A N 1
ATOM 3044 C CA . GLU A 1 473 ? 128.335 121.044 95.934 1.00 153.98 573 GLU A CA 1
ATOM 3045 C C . GLU A 1 473 ? 128.174 121.453 97.392 1.00 153.56 573 GLU A C 1
ATOM 3046 O O . GLU A 1 473 ? 127.417 122.386 97.680 1.00 152.62 573 GLU A O 1
ATOM 3052 N N . TRP A 1 474 ? 128.857 120.779 98.320 1.00 148.46 574 TRP A N 1
ATOM 3053 C CA . TRP A 1 474 ? 128.772 121.178 99.722 1.00 145.24 574 TRP A CA 1
ATOM 3054 C C . TRP A 1 474 ? 129.361 122.560 99.949 1.00 143.46 574 TRP A C 1
ATOM 3055 O O . TRP A 1 474 ? 128.914 123.285 100.845 1.00 145.40 574 TRP A O 1
ATOM 3066 N N . ILE A 1 475 ? 130.365 122.937 99.165 1.00 125.77 575 ILE A N 1
ATOM 3067 C CA . ILE A 1 475 ? 131.020 124.228 99.383 1.00 127.33 575 ILE A CA 1
ATOM 3068 C C . ILE A 1 475 ? 130.027 125.349 99.094 1.00 129.75 575 ILE A C 1
ATOM 3069 O O . ILE A 1 475 ? 129.213 125.232 98.156 1.00 131.79 575 ILE A O 1
ATOM 3074 N N . PRO A 1 476 ? 129.997 126.412 99.884 1.00 126.36 576 PRO A N 1
ATOM 3075 C CA . PRO A 1 476 ? 129.069 127.515 99.628 1.00 125.12 576 PRO A CA 1
ATOM 3076 C C . PRO A 1 476 ? 129.548 128.361 98.453 1.00 131.15 576 PRO A C 1
ATOM 3077 O O . PRO A 1 476 ? 130.643 128.178 97.925 1.00 132.96 576 PRO A O 1
ATOM 3081 N N . LYS A 1 477 ? 128.696 129.299 98.052 1.00 136.63 577 LYS A N 1
ATOM 3082 C CA . LYS A 1 477 ? 128.969 130.118 96.881 1.00 134.04 577 LYS A CA 1
ATOM 3083 C C . LYS A 1 477 ? 130.214 130.974 97.092 1.00 135.44 577 LYS A C 1
ATOM 3084 O O . LYS A 1 477 ? 130.454 131.519 98.171 1.00 139.03 577 LYS A O 1
ATOM 3090 N N . ALA A 1 478 ? 131.010 131.081 96.028 1.00 145.22 578 ALA A N 1
ATOM 3091 C CA . ALA A 1 478 ? 132.194 131.941 95.997 1.00 148.66 578 ALA A CA 1
ATOM 3092 C C . ALA A 1 478 ? 133.165 131.625 97.130 1.00 146.81 578 ALA A C 1
ATOM 3093 O O . ALA A 1 478 ? 133.739 132.527 97.741 1.00 146.53 578 ALA A O 1
ATOM 3095 N N . MET A 1 479 ? 133.362 130.343 97.421 1.00 142.24 579 MET A N 1
ATOM 3096 C CA . MET A 1 479 ? 134.314 129.926 98.439 1.00 141.85 579 MET A CA 1
ATOM 3097 C C . MET A 1 479 ? 135.198 128.812 97.902 1.00 144.92 579 MET A C 1
ATOM 3098 O O . MET A 1 479 ? 134.767 128.008 97.072 1.00 149.74 579 MET A O 1
ATOM 3103 N N . ASP A 1 480 ? 136.438 128.778 98.381 1.00 143.11 580 ASP A N 1
ATOM 3104 C CA . ASP A 1 480 ? 137.415 127.763 98.014 1.00 143.23 580 ASP A CA 1
ATOM 3105 C C . ASP A 1 480 ? 137.549 126.791 99.176 1.00 141.59 580 ASP A C 1
ATOM 3106 O O . ASP A 1 480 ? 137.227 127.142 100.315 1.00 142.40 580 ASP A O 1
ATOM 3111 N N . SER A 1 481 ? 137.996 125.568 98.881 1.00 140.60 581 SER A N 1
ATOM 3112 C CA . SER A 1 481 ? 138.155 124.515 99.880 1.00 138.96 581 SER A CA 1
ATOM 3113 C C . SER A 1 481 ? 138.808 125.031 101.155 1.00 139.96 581 SER A C 1
ATOM 3114 O O . SER A 1 481 ? 138.428 124.629 102.258 1.00 141.02 581 SER A O 1
ATOM 3117 N N . PHE A 1 482 ? 139.790 125.923 101.015 1.00 139.44 582 PHE A N 1
ATOM 3118 C CA . PHE A 1 482 ? 140.416 126.529 102.184 1.00 138.46 582 PHE A CA 1
ATOM 3119 C C . PHE A 1 482 ? 139.405 127.314 103.006 1.00 134.67 582 PHE A C 1
ATOM 3120 O O . PHE A 1 482 ? 139.401 127.250 104.239 1.00 136.74 582 PHE A O 1
ATOM 3128 N N . GLU A 1 483 ? 138.543 128.072 102.331 1.00 135.28 583 GLU A N 1
ATOM 3129 C CA . GLU A 1 483 ? 137.556 128.885 103.030 1.00 138.18 583 GLU A CA 1
ATOM 3130 C C . GLU A 1 483 ? 136.570 128.013 103.796 1.00 141.32 583 GLU A C 1
ATOM 3131 O O . GLU A 1 483 ? 136.194 128.325 104.931 1.00 146.18 583 GLU A O 1
ATOM 3137 N N . LEU A 1 484 ? 136.137 126.908 103.185 1.00 123.27 584 LEU A N 1
ATOM 3138 C CA . LEU A 1 484 ? 135.220 126.003 103.868 1.00 121.38 584 LEU A CA 1
ATOM 3139 C C . LEU A 1 484 ? 135.860 125.410 105.113 1.00 124.73 584 LEU A C 1
ATOM 3140 O O . LEU A 1 484 ? 135.206 125.274 106.153 1.00 127.62 584 LEU A O 1
ATOM 3145 N N . ALA A 1 485 ? 137.138 125.043 105.026 1.00 121.59 585 ALA A N 1
ATOM 3146 C CA . ALA A 1 485 ? 137.850 124.566 106.205 1.00 119.01 585 ALA A CA 1
ATOM 3147 C C . ALA A 1 485 ? 137.938 125.660 107.259 1.00 118.05 585 ALA A C 1
ATOM 3148 O O . ALA A 1 485 ? 137.751 125.407 108.454 1.00 123.35 585 ALA A O 1
ATOM 3150 N N . LEU A 1 486 ? 138.218 126.892 106.831 1.00 121.01 586 LEU A N 1
ATOM 3151 C CA . LEU A 1 486 ? 138.281 128.009 107.766 1.00 120.91 586 LEU A CA 1
ATOM 3152 C C . LEU A 1 486 ? 136.933 128.258 108.423 1.00 117.93 586 LEU A C 1
ATOM 3153 O O . LEU A 1 486 ? 136.856 128.516 109.627 1.00 126.72 586 LEU A O 1
ATOM 3158 N N . GLN A 1 487 ? 135.855 128.187 107.641 1.00 114.58 587 GLN A N 1
ATOM 3159 C CA . GLN A 1 487 ? 134.525 128.383 108.204 1.00 118.98 587 GLN A CA 1
ATOM 3160 C C . GLN A 1 487 ? 134.251 127.376 109.308 1.00 124.31 587 GLN A C 1
ATOM 3161 O O . GLN A 1 487 ? 133.675 127.713 110.347 1.00 132.05 587 GLN A O 1
ATOM 3167 N N . PHE A 1 488 ? 134.656 126.126 109.097 1.00 118.71 588 PHE A N 1
ATOM 3168 C CA . PHE A 1 488 ? 134.453 125.113 110.122 1.00 119.36 588 PHE A CA 1
ATOM 3169 C C . PHE A 1 488 ? 135.474 125.253 111.243 1.00 125.75 588 PHE A C 1
ATOM 3170 O O . PHE A 1 488 ? 135.136 125.099 112.421 1.00 127.83 588 PHE A O 1
ATOM 3178 N N . GLY A 1 489 ? 136.723 125.555 110.898 1.00 116.87 589 GLY A N 1
ATOM 3179 C CA . GLY A 1 489 ? 137.768 125.696 111.892 1.00 107.92 589 GLY A CA 1
ATOM 3180 C C . GLY A 1 489 ? 137.567 126.859 112.838 1.00 103.99 589 GLY A C 1
ATOM 3181 O O . GLY A 1 489 ? 137.691 126.702 114.055 1.00 112.84 589 GLY A O 1
ATOM 3182 N N . ILE A 1 490 ? 137.252 128.036 112.294 1.00 105.71 590 ILE A N 1
ATOM 3183 C CA . ILE A 1 490 ? 136.990 129.194 113.143 1.00 109.25 590 ILE A CA 1
ATOM 3184 C C . ILE A 1 490 ? 135.726 128.969 113.958 1.00 112.15 590 ILE A C 1
ATOM 3185 O O . ILE A 1 490 ? 135.601 129.450 115.090 1.00 120.85 590 ILE A O 1
ATOM 3190 N N . SER A 1 491 ? 134.773 128.224 113.398 1.00 102.02 591 SER A N 1
ATOM 3191 C CA . SER A 1 491 ? 133.547 127.917 114.124 1.00 104.53 591 SER A CA 1
ATOM 3192 C C . SER A 1 491 ? 133.838 127.188 115.427 1.00 112.71 591 SER A C 1
ATOM 3193 O O . SER A 1 491 ? 133.158 127.408 116.434 1.00 118.42 591 SER A O 1
ATOM 3196 N N . VAL A 1 492 ? 134.843 126.310 115.427 1.00 102.85 592 VAL A N 1
ATOM 3197 C CA . VAL A 1 492 ? 135.192 125.577 116.643 1.00 102.49 592 VAL A CA 1
ATOM 3198 C C . VAL A 1 492 ? 135.620 126.545 117.737 1.00 98.85 592 VAL A C 1
ATOM 3199 O O . VAL A 1 492 ? 135.194 126.438 118.891 1.00 103.05 592 VAL A O 1
ATOM 3203 N N . LEU A 1 493 ? 136.458 127.520 117.381 1.00 89.66 593 LEU A N 1
ATOM 3204 C CA . LEU A 1 493 ? 136.950 128.472 118.370 1.00 87.92 593 LEU A CA 1
ATOM 3205 C C . LEU A 1 493 ? 135.810 129.267 118.990 1.00 94.67 593 LEU A C 1
ATOM 3206 O O . LEU A 1 493 ? 135.779 129.487 120.205 1.00 105.75 593 LEU A O 1
ATOM 3211 N N . VAL A 1 494 ? 134.860 129.709 118.166 1.00 91.50 594 VAL A N 1
ATOM 3212 C CA . VAL A 1 494 ? 133.794 130.579 118.655 1.00 92.58 594 VAL A CA 1
ATOM 3213 C C . VAL A 1 494 ? 132.893 129.830 119.628 1.00 100.99 594 VAL A C 1
ATOM 3214 O O . VAL A 1 494 ? 132.594 130.311 120.726 1.00 110.67 594 VAL A O 1
ATOM 3218 N N . VAL A 1 495 ? 132.448 128.635 119.238 1.00 104.76 595 VAL A N 1
ATOM 3219 C CA . VAL A 1 495 ? 131.514 127.890 120.076 1.00 107.86 595 VAL A CA 1
ATOM 3220 C C . VAL A 1 495 ? 132.197 127.349 121.322 1.00 110.82 595 VAL A C 1
ATOM 3221 O O . VAL A 1 495 ? 131.569 127.232 122.381 1.00 113.97 595 VAL A O 1
ATOM 3225 N N . ALA A 1 496 ? 133.483 127.012 121.228 1.00 119.72 596 ALA A N 1
ATOM 3226 C CA . ALA A 1 496 ? 134.151 126.356 122.347 1.00 118.04 596 ALA A CA 1
ATOM 3227 C C . ALA A 1 496 ? 134.317 127.299 123.531 1.00 120.29 596 ALA A C 1
ATOM 3228 O O . ALA A 1 496 ? 134.446 126.850 124.675 1.00 129.25 596 ALA A O 1
ATOM 3230 N N . CYS A 1 497 ? 134.328 128.607 123.279 1.00 132.12 597 CYS A N 1
ATOM 3231 C CA . CYS A 1 497 ? 134.484 129.565 124.367 1.00 134.66 597 CYS A CA 1
ATOM 3232 C C . CYS A 1 497 ? 133.334 129.399 125.353 1.00 136.95 597 CYS A C 1
ATOM 3233 O O . CYS A 1 497 ? 132.163 129.446 124.957 1.00 137.22 597 CYS A O 1
ATOM 3236 N N . PRO A 1 498 ? 133.626 129.212 126.642 1.00 136.73 598 PRO A N 1
ATOM 3237 C CA . PRO A 1 498 ? 132.594 128.793 127.593 1.00 136.40 598 PRO A CA 1
ATOM 3238 C C . PRO A 1 498 ? 131.666 129.894 128.068 1.00 138.53 598 PRO A C 1
ATOM 3239 O O . PRO A 1 498 ? 130.672 129.582 128.738 1.00 139.08 598 PRO A O 1
ATOM 3243 N N . CYS A 1 499 ? 131.969 131.156 127.763 1.00 147.27 599 CYS A N 1
ATOM 3244 C CA . CYS A 1 499 ? 131.081 132.267 128.076 1.00 148.96 599 CYS A CA 1
ATOM 3245 C C . CYS A 1 499 ? 130.849 132.371 129.575 1.00 146.50 599 CYS A C 1
ATOM 3246 O O . CYS A 1 499 ? 131.575 133.080 130.279 1.00 145.91 599 CYS A O 1
ATOM 3249 N N . ALA A 1 500 ? 129.841 131.656 130.072 1.00 128.72 600 ALA A N 1
ATOM 3250 C CA . ALA A 1 500 ? 129.476 131.724 131.479 1.00 126.05 600 ALA A CA 1
ATOM 3251 C C . ALA A 1 500 ? 130.372 130.837 132.330 1.00 124.83 600 ALA A C 1
ATOM 3252 O O . ALA A 1 500 ? 129.883 129.994 133.088 1.00 123.74 600 ALA A O 1
ATOM 3254 N N . LEU A 1 501 ? 131.685 131.017 132.212 1.00 125.63 601 LEU A N 1
ATOM 3255 C CA . LEU A 1 501 ? 132.626 130.349 133.096 1.00 125.28 601 LEU A CA 1
ATOM 3256 C C . LEU A 1 501 ? 133.033 131.214 134.276 1.00 127.01 601 LEU A C 1
ATOM 3257 O O . LEU A 1 501 ? 133.231 130.684 135.374 1.00 130.37 601 LEU A O 1
ATOM 3262 N N . GLY A 1 502 ? 133.151 132.523 134.078 1.00 120.82 602 GLY A N 1
ATOM 3263 C CA . GLY A 1 502 ? 133.355 133.437 135.181 1.00 118.99 602 GLY A CA 1
ATOM 3264 C C . GLY A 1 502 ? 132.171 133.405 136.120 1.00 117.45 602 GLY A C 1
ATOM 3265 O O . GLY A 1 502 ? 132.332 133.480 137.339 1.00 116.30 602 GLY A O 1
ATOM 3266 N N . LEU A 1 503 ? 130.970 133.289 135.558 1.00 129.14 603 LEU A N 1
ATOM 3267 C CA . LEU A 1 503 ? 129.765 133.137 136.361 1.00 129.83 603 LEU A CA 1
ATOM 3268 C C . LEU A 1 503 ? 129.591 131.695 136.807 1.00 129.98 603 LEU A C 1
ATOM 3269 O O . LEU A 1 503 ? 128.594 131.058 136.452 1.00 133.28 603 LEU A O 1
ATOM 3274 N N . ALA A 1 504 ? 130.552 131.149 137.545 1.00 130.91 604 ALA A N 1
ATOM 3275 C CA . ALA A 1 504 ? 130.321 129.833 138.122 1.00 130.83 604 ALA A CA 1
ATOM 3276 C C . ALA A 1 504 ? 130.596 129.811 139.619 1.00 139.33 604 ALA A C 1
ATOM 3277 O O . ALA A 1 504 ? 129.815 129.241 140.387 1.00 144.88 604 ALA A O 1
ATOM 3279 N N . THR A 1 505 ? 131.697 130.420 140.048 1.00 135.89 605 THR A N 1
ATOM 3280 C CA . THR A 1 505 ? 131.935 130.605 141.474 1.00 133.69 605 THR A CA 1
ATOM 3281 C C . THR A 1 505 ? 131.177 131.822 142.003 1.00 131.05 605 THR A C 1
ATOM 3282 O O . THR A 1 505 ? 130.394 131.683 142.951 1.00 130.09 605 THR A O 1
ATOM 3286 N N . PRO A 1 506 ? 131.352 133.021 141.433 1.00 141.69 606 PRO A N 1
ATOM 3287 C CA . PRO A 1 506 ? 130.643 134.186 141.975 1.00 144.95 606 PRO A CA 1
ATOM 3288 C C . PRO A 1 50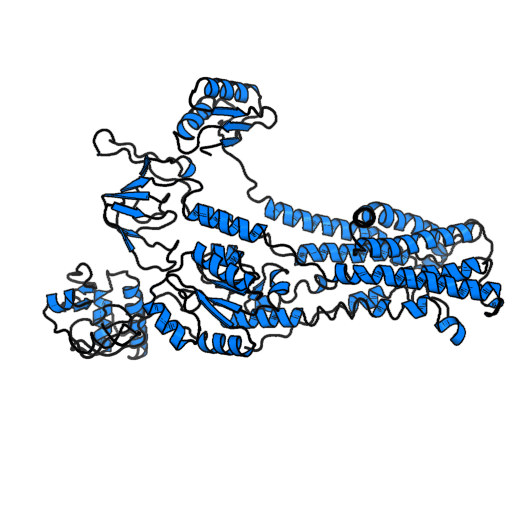6 ? 129.177 134.252 141.600 1.00 146.95 606 PRO A C 1
ATOM 3289 O O . PRO A 1 506 ? 128.438 135.010 142.233 1.00 153.35 606 PRO A O 1
ATOM 3293 N N . THR A 1 507 ? 128.724 133.512 140.592 1.00 160.46 607 THR A N 1
ATOM 3294 C CA . THR A 1 507 ? 127.314 133.518 140.230 1.00 164.72 607 THR A CA 1
ATOM 3295 C C . THR A 1 507 ? 126.450 132.959 141.340 1.00 161.72 607 THR A C 1
ATOM 3296 O O . THR A 1 507 ? 125.255 133.261 141.397 1.00 164.77 607 THR A O 1
ATOM 3300 N N . ALA A 1 508 ? 127.032 132.143 142.218 1.00 150.70 608 ALA A N 1
ATOM 3301 C CA . ALA A 1 508 ? 126.338 131.739 143.427 1.00 156.28 608 ALA A CA 1
ATOM 3302 C C . ALA A 1 508 ? 126.198 132.906 144.389 1.00 162.47 608 ALA A C 1
ATOM 3303 O O . ALA A 1 508 ? 125.548 132.766 145.428 1.00 155.74 608 ALA A O 1
ATOM 3305 N N . VAL A 1 509 ? 126.855 134.036 144.091 1.00 183.39 609 VAL A N 1
ATOM 3306 C CA . VAL A 1 509 ? 126.992 135.210 144.958 1.00 177.42 609 VAL A CA 1
ATOM 3307 C C . VAL A 1 509 ? 127.234 134.708 146.376 1.00 173.59 609 VAL A C 1
ATOM 3308 O O . VAL A 1 509 ? 126.932 135.387 147.363 1.00 175.45 609 VAL A O 1
ATOM 3312 N N . MET A 1 510 ? 127.823 133.515 146.467 1.00 160.61 610 MET A N 1
ATOM 3313 C CA . MET A 1 510 ? 127.863 132.741 147.691 1.00 161.92 610 MET A CA 1
ATOM 3314 C C . MET A 1 510 ? 126.480 132.741 148.331 1.00 162.50 610 MET A C 1
ATOM 3315 O O . MET A 1 510 ? 126.286 133.386 149.363 1.00 162.70 610 MET A O 1
ATOM 3320 N N . VAL A 1 511 ? 125.505 132.064 147.711 1.00 145.35 611 VAL A N 1
ATOM 3321 C CA . VAL A 1 511 ? 124.144 131.972 148.247 1.00 147.14 611 VAL A CA 1
ATOM 3322 C C . VAL A 1 511 ? 124.201 131.623 149.729 1.00 151.09 611 VAL A C 1
ATOM 3323 O O . VAL A 1 511 ? 123.322 132.014 150.505 1.00 152.38 611 VAL A O 1
ATOM 3327 N N . ALA A 1 512 ? 125.246 130.904 150.136 1.00 141.61 612 ALA A N 1
ATOM 3328 C CA . ALA A 1 512 ? 125.519 130.692 151.550 1.00 141.25 612 ALA A CA 1
ATOM 3329 C C . ALA A 1 512 ? 125.544 132.028 152.282 1.00 139.75 612 ALA A C 1
ATOM 3330 O O . ALA A 1 512 ? 124.935 132.168 153.346 1.00 140.53 612 ALA A O 1
ATOM 3332 N N . THR A 1 513 ? 126.221 133.024 151.716 1.00 127.83 613 THR A N 1
ATOM 3333 C CA . THR A 1 513 ? 126.070 134.382 152.221 1.00 131.74 613 THR A CA 1
ATOM 3334 C C . THR A 1 513 ? 124.689 134.846 151.788 1.00 134.67 613 THR A C 1
ATOM 3335 O O . THR A 1 513 ? 124.529 135.454 150.726 1.00 138.56 613 THR A O 1
ATOM 3339 N N . GLY A 1 514 ? 123.690 134.558 152.612 1.00 151.04 614 GLY A N 1
ATOM 3340 C CA . GLY A 1 514 ? 122.328 134.425 152.142 1.00 150.49 614 GLY A CA 1
ATOM 3341 C C . GLY A 1 514 ? 121.606 133.461 153.055 1.00 152.27 614 GLY A C 1
ATOM 3342 O O . GLY A 1 514 ? 121.461 133.737 154.249 1.00 155.33 614 GLY A O 1
ATOM 3343 N N . LYS A 1 515 ? 121.111 132.353 152.500 1.00 147.84 615 LYS A N 1
ATOM 3344 C CA . LYS A 1 515 ? 120.545 131.267 153.295 1.00 147.69 615 LYS A CA 1
ATOM 3345 C C . LYS A 1 515 ? 121.328 131.005 154.575 1.00 151.00 615 LYS A C 1
ATOM 3346 O O . LYS A 1 515 ? 120.731 130.783 155.633 1.00 155.84 615 LYS A O 1
ATOM 3352 N N . GLY A 1 516 ? 122.654 131.038 154.495 1.00 145.63 616 GLY A N 1
ATOM 3353 C CA . GLY A 1 516 ? 123.477 130.852 155.673 1.00 148.90 616 GLY A CA 1
ATOM 3354 C C . GLY A 1 516 ? 123.215 131.886 156.747 1.00 148.35 616 GLY A C 1
ATOM 3355 O O . GLY A 1 516 ? 123.222 131.564 157.939 1.00 150.36 616 GLY A O 1
ATOM 3356 N N . ALA A 1 517 ? 122.987 133.137 156.340 1.00 141.10 617 ALA A N 1
ATOM 3357 C CA . ALA A 1 517 ? 122.668 134.188 157.297 1.00 140.70 617 ALA A CA 1
ATOM 3358 C C . ALA A 1 517 ? 121.382 133.864 158.045 1.00 142.63 617 ALA A C 1
ATOM 3359 O O . ALA A 1 517 ? 121.278 134.078 159.257 1.00 144.94 617 ALA A O 1
ATOM 3361 N N . SER A 1 518 ? 120.388 133.343 157.325 1.00 153.06 618 SER A N 1
ATOM 3362 C CA . SER A 1 518 ? 119.160 132.893 157.969 1.00 153.88 618 SER A CA 1
ATOM 3363 C C . SER A 1 518 ? 119.446 131.746 158.930 1.00 154.67 618 SER A C 1
ATOM 3364 O O . SER A 1 518 ? 118.867 131.665 160.018 1.00 155.95 618 SER A O 1
ATOM 3367 N N . GLN A 1 519 ? 120.344 130.841 158.533 1.00 166.40 619 GLN A N 1
ATOM 3368 C CA . GLN A 1 519 ? 120.702 129.728 159.405 1.00 167.79 619 GLN A CA 1
ATOM 3369 C C . GLN A 1 519 ? 121.435 130.216 160.647 1.00 168.93 619 GLN A C 1
ATOM 3370 O O . GLN A 1 519 ? 121.427 129.547 161.687 1.00 166.87 619 GLN A O 1
ATOM 3376 N N . GLY A 1 520 ? 122.075 131.378 160.557 1.00 160.43 620 GLY A N 1
ATOM 3377 C CA . GLY A 1 520 ? 122.796 131.935 161.683 1.00 156.75 620 GLY A CA 1
ATOM 3378 C C . GLY A 1 520 ? 124.288 132.007 161.441 1.00 153.97 620 GLY A C 1
ATOM 3379 O O . GLY A 1 520 ? 125.081 132.006 162.387 1.00 157.23 620 GLY A O 1
ATOM 3380 N N . VAL A 1 521 ? 124.683 132.074 160.174 1.00 134.14 621 VAL A N 1
ATOM 3381 C CA . VAL A 1 521 ? 126.092 132.101 159.801 1.00 132.35 621 VAL A CA 1
ATOM 3382 C C . VAL A 1 521 ? 126.297 133.209 158.781 1.00 137.34 621 VAL A C 1
ATOM 3383 O O . VAL A 1 521 ? 125.692 133.190 157.705 1.00 141.71 621 VAL A O 1
ATOM 3387 N N . LEU A 1 522 ? 127.148 134.171 159.110 1.00 133.08 622 LEU A N 1
ATOM 3388 C CA . LEU A 1 522 ? 127.453 135.291 158.223 1.00 132.30 622 LEU A CA 1
ATOM 3389 C C . LEU A 1 522 ? 128.880 135.096 157.724 1.00 131.62 622 LEU A C 1
ATOM 3390 O O . LEU A 1 522 ? 129.843 135.228 158.480 1.00 135.59 622 LEU A O 1
ATOM 3395 N N . ILE A 1 523 ? 129.011 134.782 156.438 1.00 121.35 623 ILE A N 1
ATOM 3396 C CA . ILE A 1 523 ? 130.326 134.568 155.847 1.00 127.01 623 ILE A CA 1
ATOM 3397 C C . ILE A 1 523 ? 130.859 135.920 155.389 1.00 129.30 623 ILE A C 1
ATOM 3398 O O . ILE A 1 523 ? 130.215 136.615 154.598 1.00 130.31 623 ILE A O 1
ATOM 3403 N N . LYS A 1 524 ? 132.034 136.299 155.882 1.00 143.98 624 LYS A N 1
ATOM 3404 C CA . LYS A 1 524 ? 132.643 137.580 155.530 1.00 142.32 624 LYS A CA 1
ATOM 3405 C C . LYS A 1 524 ? 133.562 137.420 154.317 1.00 146.02 624 LYS A C 1
ATOM 3406 O O . LYS A 1 524 ? 134.737 137.782 154.332 1.00 148.94 624 LYS A O 1
ATOM 3412 N N . GLY A 1 525 ? 132.998 136.862 153.254 1.00 151.96 625 GLY A N 1
ATOM 3413 C CA . GLY A 1 525 ? 133.741 136.699 152.019 1.00 152.59 625 GLY A CA 1
ATOM 3414 C C . GLY A 1 525 ? 133.257 135.479 151.255 1.00 150.29 625 GLY A C 1
ATOM 3415 O O . GLY A 1 525 ? 132.140 135.010 151.451 1.00 150.38 625 GLY A O 1
ATOM 3416 N N . GLY A 1 526 ? 134.122 135.005 150.365 1.00 137.86 626 GLY A N 1
ATOM 3417 C CA . GLY A 1 526 ? 133.893 133.759 149.665 1.00 137.89 626 GLY A CA 1
ATOM 3418 C C . GLY A 1 526 ? 135.042 132.804 149.902 1.00 135.42 626 GLY A C 1
ATOM 3419 O O . GLY A 1 526 ? 134.892 131.582 149.798 1.00 137.96 626 GLY A O 1
ATOM 3420 N N . ASN A 1 527 ? 136.203 133.371 150.233 1.00 146.32 627 ASN A N 1
ATOM 3421 C CA . ASN A 1 527 ? 137.384 132.578 150.543 1.00 152.40 627 ASN A CA 1
ATOM 3422 C C . ASN A 1 527 ? 137.120 131.680 151.746 1.00 153.73 627 ASN A C 1
ATOM 3423 O O . ASN A 1 527 ? 137.580 130.534 151.802 1.00 157.55 627 ASN A O 1
ATOM 3428 N N . ALA A 1 528 ? 136.374 132.197 152.719 1.00 147.09 628 ALA A N 1
ATOM 3429 C CA . ALA A 1 528 ? 136.004 131.424 153.895 1.00 150.20 628 ALA A CA 1
ATOM 3430 C C . ALA A 1 528 ? 135.210 130.189 153.500 1.00 151.49 628 ALA A C 1
ATOM 3431 O O . ALA A 1 528 ? 135.500 129.082 153.964 1.00 154.26 628 ALA A O 1
ATOM 3433 N N . LEU A 1 529 ? 134.205 130.370 152.648 1.00 138.55 629 LEU A N 1
ATOM 3434 C CA . LEU A 1 529 ? 133.395 129.248 152.196 1.00 138.25 629 LEU A CA 1
ATOM 3435 C C . LEU A 1 529 ? 134.242 128.262 151.409 1.00 137.33 629 LEU A C 1
ATOM 3436 O O . LEU A 1 529 ? 134.074 127.046 151.542 1.00 137.43 629 LEU A O 1
ATOM 3441 N N . GLU A 1 530 ? 135.148 128.778 150.580 1.00 161.05 630 GLU A N 1
ATOM 3442 C CA . GLU A 1 530 ? 135.980 127.901 149.766 1.00 162.79 630 GLU A CA 1
ATOM 3443 C C . GLU A 1 530 ? 136.874 127.031 150.642 1.00 160.90 630 GLU A C 1
ATOM 3444 O O . GLU A 1 530 ? 137.011 125.827 150.407 1.00 163.89 630 GLU A O 1
ATOM 3450 N N . LYS A 1 531 ? 137.493 127.623 151.659 1.00 140.75 631 LYS A N 1
ATOM 3451 C CA . LYS A 1 531 ? 138.405 126.845 152.501 1.00 141.69 631 LYS A CA 1
ATOM 3452 C C . LYS A 1 531 ? 137.718 126.103 153.630 1.00 145.26 631 LYS A C 1
ATOM 3453 O O . LYS A 1 531 ? 138.387 125.251 154.221 1.00 146.35 631 LYS A O 1
ATOM 3459 N N . ALA A 1 532 ? 136.459 126.340 153.989 1.00 132.68 632 ALA A N 1
ATOM 3460 C CA . ALA A 1 532 ? 135.885 125.683 155.154 1.00 130.40 632 ALA A CA 1
ATOM 3461 C C . ALA A 1 532 ? 135.434 124.254 154.899 1.00 133.74 632 ALA A C 1
ATOM 3462 O O . ALA A 1 532 ? 135.194 123.518 155.861 1.00 130.64 632 ALA A O 1
ATOM 3464 N N . HIS A 1 533 ? 135.306 123.833 153.639 1.00 138.49 633 HIS A N 1
ATOM 3465 C CA . HIS A 1 533 ? 134.824 122.481 153.380 1.00 133.26 633 HIS A CA 1
ATOM 3466 C C . HIS A 1 533 ? 135.872 121.446 153.755 1.00 129.71 633 HIS A C 1
ATOM 3467 O O . HIS A 1 533 ? 135.534 120.364 154.244 1.00 129.28 633 HIS A O 1
ATOM 3474 N N . LYS A 1 534 ? 137.147 121.763 153.537 1.00 128.05 634 LYS A N 1
ATOM 3475 C CA . LYS A 1 534 ? 138.248 120.846 153.789 1.00 130.18 634 LYS A CA 1
ATOM 3476 C C . LYS A 1 534 ? 138.742 120.915 155.226 1.00 132.91 634 LYS A C 1
ATOM 3477 O O . LYS A 1 534 ? 139.857 120.470 155.513 1.00 137.40 634 LYS A O 1
ATOM 3483 N N . VAL A 1 535 ? 137.942 121.475 156.132 1.00 125.52 635 VAL A N 1
ATOM 3484 C CA . VAL A 1 535 ? 138.351 121.584 157.525 1.00 125.76 635 VAL A CA 1
ATOM 3485 C C . VAL A 1 535 ? 138.394 120.195 158.143 1.00 126.49 635 VAL A C 1
ATOM 3486 O O . VAL A 1 535 ? 137.431 119.425 158.047 1.00 129.50 635 VAL A O 1
ATOM 3490 N N . LYS A 1 536 ? 139.483 119.890 158.804 1.00 123.21 636 LYS A N 1
ATOM 3491 C CA . LYS A 1 536 ? 139.607 118.591 159.374 1.00 124.22 636 LYS A CA 1
ATOM 3492 C C . LYS A 1 536 ? 139.918 118.696 160.812 1.00 124.98 636 LYS A C 1
ATOM 3493 O O . LYS A 1 536 ? 139.839 117.724 161.538 1.00 124.73 636 LYS A O 1
ATOM 3499 N N . ALA A 1 537 ? 140.280 119.873 161.248 1.00 123.70 637 ALA A N 1
ATOM 3500 C CA . ALA A 1 537 ? 140.501 120.050 162.652 1.00 125.48 637 ALA A CA 1
ATOM 3501 C C . ALA A 1 537 ? 140.041 121.402 163.101 1.00 124.84 637 ALA A C 1
ATOM 3502 O O . ALA A 1 537 ? 140.165 122.359 162.373 1.00 127.96 637 ALA A O 1
ATOM 3504 N N . ILE A 1 538 ? 139.536 121.512 164.307 1.00 111.49 638 ILE A N 1
ATOM 3505 C CA . ILE A 1 538 ? 139.016 122.773 164.702 1.00 110.74 638 ILE A CA 1
ATOM 3506 C C . ILE A 1 538 ? 139.361 123.028 166.149 1.00 118.62 638 ILE A C 1
ATOM 3507 O O . ILE A 1 538 ? 139.183 122.168 166.982 1.00 125.77 638 ILE A O 1
ATOM 3512 N N . ILE A 1 539 ? 139.945 124.183 166.437 1.00 121.68 639 ILE A N 1
ATOM 3513 C CA . ILE A 1 539 ? 140.360 124.562 167.782 1.00 122.86 639 ILE A CA 1
ATOM 3514 C C . ILE A 1 539 ? 139.213 125.250 168.474 1.00 124.48 639 ILE A C 1
ATOM 3515 O O . ILE A 1 539 ? 138.322 125.721 167.812 1.00 128.11 639 ILE A O 1
ATOM 3520 N N . PHE A 1 540 ? 139.189 125.303 169.792 1.00 127.64 640 PHE A N 1
ATOM 3521 C CA . PHE A 1 540 ? 138.072 125.876 170.490 1.00 123.52 640 PHE A CA 1
ATOM 3522 C C . PHE A 1 540 ? 138.490 126.601 171.747 1.00 123.50 640 PHE A C 1
ATOM 3523 O O . PHE A 1 540 ? 139.234 126.066 172.526 1.00 131.08 640 PHE A O 1
ATOM 3531 N N . ASP A 1 541 ? 138.014 127.812 171.964 1.00 134.29 641 ASP A N 1
ATOM 3532 C CA . ASP A 1 541 ? 138.318 128.545 173.163 1.00 136.34 641 ASP A CA 1
ATOM 3533 C C . ASP A 1 541 ? 137.404 128.048 174.185 1.00 139.99 641 ASP A C 1
ATOM 3534 O O . ASP A 1 541 ? 136.317 127.653 173.871 1.00 142.83 641 ASP A O 1
ATOM 3539 N N . LYS A 1 542 ? 137.775 128.092 175.433 1.00 148.06 642 LYS A N 1
ATOM 3540 C CA . LYS A 1 542 ? 136.885 127.509 176.373 1.00 146.22 642 LYS A CA 1
ATOM 3541 C C . LYS A 1 542 ? 135.946 128.532 176.791 1.00 149.86 642 LYS A C 1
ATOM 3542 O O . LYS A 1 542 ? 134.754 128.462 176.544 1.00 152.08 642 LYS A O 1
ATOM 3548 N N . THR A 1 543 ? 136.484 129.515 177.447 1.00 159.67 643 THR A N 1
ATOM 3549 C CA . THR A 1 543 ? 135.608 130.536 178.008 1.00 159.40 643 THR A CA 1
ATOM 3550 C C . THR A 1 543 ? 134.958 131.374 176.918 1.00 159.76 643 THR A C 1
ATOM 3551 O O . THR A 1 543 ? 135.649 132.012 176.118 1.00 164.85 643 THR A O 1
ATOM 3555 N N . GLY A 1 544 ? 133.630 131.383 176.886 1.00 151.11 644 GLY A N 1
ATOM 3556 C CA . GLY A 1 544 ? 132.900 132.153 175.901 1.00 154.62 644 GLY A CA 1
ATOM 3557 C C . GLY A 1 544 ? 132.495 131.330 174.697 1.00 153.35 644 GLY A C 1
ATOM 3558 O O . GLY A 1 544 ? 131.361 131.430 174.220 1.00 152.44 644 GLY A O 1
ATOM 3559 N N . THR A 1 545 ? 133.412 130.502 174.201 1.00 151.25 645 THR A N 1
ATOM 3560 C CA . THR A 1 545 ? 133.133 129.696 173.021 1.00 149.51 645 THR A CA 1
ATOM 3561 C C . THR A 1 545 ? 132.561 128.334 173.387 1.00 148.68 645 THR A C 1
ATOM 3562 O O . THR A 1 545 ? 131.430 128.012 173.011 1.00 151.15 645 THR A O 1
ATOM 3566 N N . LEU A 1 546 ? 133.323 127.527 174.126 1.00 146.79 646 LEU A N 1
ATOM 3567 C CA . LEU A 1 546 ? 132.802 126.244 174.582 1.00 146.98 646 LEU A CA 1
ATOM 3568 C C . LEU A 1 546 ? 131.840 126.453 175.739 1.00 147.45 646 LEU A C 1
ATOM 3569 O O . LEU A 1 546 ? 130.681 126.027 175.697 1.00 149.05 646 LEU A O 1
ATOM 3574 N N . THR A 1 547 ? 132.314 127.115 176.783 1.00 159.03 647 THR A N 1
ATOM 3575 C CA . THR A 1 547 ? 131.484 127.449 177.922 1.00 160.32 647 THR A CA 1
ATOM 3576 C C . THR A 1 547 ? 130.886 128.839 177.747 1.00 161.29 647 THR A C 1
ATOM 3577 O O . THR A 1 547 ? 131.367 129.645 176.948 1.00 161.64 647 THR A O 1
ATOM 3581 N N . VAL A 1 548 ? 129.819 129.110 178.496 1.00 170.75 648 VAL A N 1
ATOM 3582 C CA . VAL A 1 548 ? 129.098 130.372 178.370 1.00 171.07 648 VAL A CA 1
ATOM 3583 C C . VAL A 1 548 ? 129.998 131.529 178.779 1.00 170.40 648 VAL A C 1
ATOM 3584 O O . VAL A 1 548 ? 130.103 132.531 178.064 1.00 172.09 648 VAL A O 1
ATOM 3588 N N . GLY A 1 549 ? 130.653 131.401 179.928 1.00 178.60 649 GLY A N 1
ATOM 3589 C CA . GLY A 1 549 ? 131.598 132.411 180.362 1.00 181.36 649 GLY A CA 1
ATOM 3590 C C . GLY A 1 549 ? 131.202 133.121 181.639 1.00 181.20 649 GLY A C 1
ATOM 3591 O O . GLY A 1 549 ? 132.042 133.346 182.515 1.00 181.65 649 GLY A O 1
ATOM 3592 N N . LYS A 1 550 ? 129.932 133.479 181.759 1.00 196.04 650 LYS A N 1
ATOM 3593 C CA . LYS A 1 550 ? 129.462 134.129 182.972 1.00 196.64 650 LYS A CA 1
ATOM 3594 C C . LYS A 1 550 ? 129.133 133.064 184.014 1.00 197.19 650 LYS A C 1
ATOM 3595 O O . LYS A 1 550 ? 128.260 132.222 183.771 1.00 198.53 650 LYS A O 1
ATOM 3601 N N . PRO A 1 551 ? 129.788 133.073 185.175 1.00 202.72 651 PRO A N 1
ATOM 3602 C CA . PRO A 1 551 ? 129.610 131.979 186.138 1.00 203.64 651 PRO A CA 1
ATOM 3603 C C . PRO A 1 551 ? 128.156 131.809 186.556 1.00 203.59 651 PRO A C 1
ATOM 3604 O O . PRO A 1 551 ? 127.391 132.771 186.628 1.00 204.02 651 PRO A O 1
ATOM 3608 N N . SER A 1 552 ? 127.777 130.558 186.814 1.00 213.57 652 SER A N 1
ATOM 3609 C CA . SER A 1 552 ? 126.416 130.231 187.225 1.00 214.77 652 SER A CA 1
ATOM 3610 C C . SER A 1 552 ? 126.487 129.206 188.342 1.00 215.04 652 SER A C 1
ATOM 3611 O O . SER A 1 552 ? 127.409 128.386 188.371 1.00 215.88 652 SER A O 1
ATOM 3614 N N . VAL A 1 553 ? 125.519 129.245 189.254 1.00 233.73 653 VAL A N 1
ATOM 3615 C CA . VAL A 1 553 ? 125.499 128.274 190.339 1.00 234.42 653 VAL A CA 1
ATOM 3616 C C . VAL A 1 553 ? 124.563 127.137 189.951 1.00 235.55 653 VAL A C 1
ATOM 3617 O O . VAL A 1 553 ? 123.336 127.270 190.038 1.00 236.16 653 VAL A O 1
ATOM 3621 N N . VAL A 1 554 ? 125.133 126.009 189.524 1.00 246.63 654 VAL A N 1
ATOM 3622 C CA . VAL A 1 554 ? 124.330 124.963 188.896 1.00 247.15 654 VAL A CA 1
ATOM 3623 C C . VAL A 1 554 ? 124.259 123.683 189.729 1.00 246.95 654 VAL A C 1
ATOM 3624 O O . VAL A 1 554 ? 123.162 123.217 190.055 1.00 246.98 654 VAL A O 1
ATOM 3628 N N . GLN A 1 555 ? 125.405 123.100 190.082 1.00 276.89 655 GLN A N 1
ATOM 3629 C CA . GLN A 1 555 ? 125.416 121.823 190.801 1.00 277.94 655 GLN A CA 1
ATOM 3630 C C . GLN A 1 555 ? 125.346 122.094 192.304 1.00 278.28 655 GLN A C 1
ATOM 3631 O O . GLN A 1 555 ? 126.342 122.114 193.028 1.00 278.00 655 GLN A O 1
ATOM 3637 N N . THR A 1 556 ? 124.120 122.290 192.766 1.00 277.19 656 THR A N 1
ATOM 3638 C CA . THR A 1 556 ? 123.881 122.862 194.079 1.00 277.62 656 THR A CA 1
ATOM 3639 C C . THR A 1 556 ? 123.493 121.795 195.098 1.00 278.12 656 THR A C 1
ATOM 3640 O O . THR A 1 556 ? 123.157 120.659 194.757 1.00 278.15 656 THR A O 1
ATOM 3644 N N . LYS A 1 557 ? 123.545 122.192 196.368 1.00 296.98 657 LYS A N 1
ATOM 3645 C CA . LYS A 1 557 ? 123.201 121.335 197.495 1.00 297.28 657 LYS A CA 1
ATOM 3646 C C . LYS A 1 557 ? 122.554 122.200 198.574 1.00 298.38 657 LYS A C 1
ATOM 3647 O O . LYS A 1 557 ? 122.106 123.315 198.290 1.00 299.49 657 LYS A O 1
ATOM 3653 N N . VAL A 1 558 ? 122.494 121.699 199.806 1.00 305.22 658 VAL A N 1
ATOM 3654 C CA . VAL A 1 558 ? 121.932 122.434 200.936 1.00 305.65 658 VAL A CA 1
ATOM 3655 C C . VAL A 1 558 ? 123.126 122.784 201.818 1.00 305.42 658 VAL A C 1
ATOM 3656 O O . VAL A 1 558 ? 124.253 122.412 201.490 1.00 304.89 658 VAL A O 1
ATOM 3660 N N . PHE A 1 559 ? 122.916 123.528 202.907 1.00 310.22 659 PHE A N 1
ATOM 3661 C CA . PHE A 1 559 ? 123.993 123.870 203.837 1.00 310.10 659 PHE A CA 1
ATOM 3662 C C . PHE A 1 559 ? 123.486 124.503 205.133 1.00 310.26 659 PHE A C 1
ATOM 3663 O O . PHE A 1 559 ? 123.038 123.773 206.021 1.00 310.04 659 PHE A O 1
ATOM 3671 N N . SER A 1 560 ? 123.577 125.826 205.279 1.00 312.25 660 SER A N 1
ATOM 3672 C CA . SER A 1 560 ? 123.258 126.513 206.531 1.00 311.86 660 SER A CA 1
ATOM 3673 C C . SER A 1 560 ? 121.932 126.071 207.143 1.00 311.69 660 SER A C 1
ATOM 3674 O O . SER A 1 560 ? 121.035 125.601 206.436 1.00 312.25 660 SER A O 1
ATOM 3677 N N . LYS A 1 561 ? 121.795 126.228 208.461 1.00 299.81 661 LYS A N 1
ATOM 3678 C CA . LYS A 1 561 ? 120.655 125.667 209.176 1.00 299.30 661 LYS A CA 1
ATOM 3679 C C . LYS A 1 561 ? 119.399 126.499 208.952 1.00 299.34 661 LYS A C 1
ATOM 3680 O O . LYS A 1 561 ? 118.716 126.878 209.908 1.00 299.25 661 LYS A O 1
ATOM 3686 N N . ILE A 1 562 ? 119.081 126.759 207.687 1.00 289.14 662 ILE A N 1
ATOM 3687 C CA . ILE A 1 562 ? 117.870 127.456 207.258 1.00 288.11 662 ILE A CA 1
ATOM 3688 C C . ILE A 1 562 ? 117.446 126.824 205.936 1.00 287.77 662 ILE A C 1
ATOM 3689 O O . ILE A 1 562 ? 118.281 126.206 205.260 1.00 287.71 662 ILE A O 1
ATOM 3694 N N . PRO A 1 563 ? 116.173 126.913 205.548 1.00 276.08 663 PRO A N 1
ATOM 3695 C CA . PRO A 1 563 ? 115.724 126.235 204.324 1.00 275.56 663 PRO A CA 1
ATOM 3696 C C . PRO A 1 563 ? 116.518 126.664 203.097 1.00 275.38 663 PRO A C 1
ATOM 3697 O O . PRO A 1 563 ? 117.075 127.762 203.047 1.00 276.09 663 PRO A O 1
ATOM 3701 N N . LEU A 1 564 ? 116.562 125.773 202.103 1.00 265.53 664 LEU A N 1
ATOM 3702 C CA . LEU A 1 564 ? 117.257 126.008 200.840 1.00 266.07 664 LEU A CA 1
ATOM 3703 C C . LEU A 1 564 ? 116.835 127.332 200.220 1.00 266.73 664 LEU A C 1
ATOM 3704 O O . LEU A 1 564 ? 117.677 128.153 199.823 1.00 267.27 664 LEU A O 1
ATOM 3709 N N . LEU A 1 565 ? 115.523 127.547 200.143 1.00 274.86 665 LEU A N 1
ATOM 3710 C CA . LEU A 1 565 ? 115.016 128.835 199.693 1.00 275.52 665 LEU A CA 1
ATOM 3711 C C . LEU A 1 565 ? 115.512 129.947 200.604 1.00 275.95 665 LEU A C 1
ATOM 3712 O O . LEU A 1 565 ? 115.965 130.995 200.137 1.00 275.50 665 LEU A O 1
ATOM 3717 N N . GLU A 1 566 ? 115.451 129.724 201.919 1.00 286.67 666 GLU A N 1
ATOM 3718 C CA . GLU A 1 566 ? 115.957 130.718 202.858 1.00 286.54 666 GLU A CA 1
ATOM 3719 C C . GLU A 1 566 ? 117.476 130.816 202.786 1.00 286.02 666 GLU A C 1
ATOM 3720 O O . GLU A 1 566 ? 118.045 131.892 203.005 1.00 285.72 666 GLU A O 1
ATOM 3726 N N . LEU A 1 567 ? 118.149 129.702 202.479 1.00 285.79 667 LEU A N 1
ATOM 3727 C CA . LEU A 1 567 ? 119.582 129.744 202.201 1.00 286.15 667 LEU A CA 1
ATOM 3728 C C . LEU A 1 567 ? 119.894 130.808 201.159 1.00 286.29 667 LEU A C 1
ATOM 3729 O O . LEU A 1 567 ? 120.628 131.770 201.422 1.00 286.20 667 LEU A O 1
ATOM 3734 N N . CYS A 1 568 ? 119.319 130.654 199.965 1.00 278.58 668 CYS A N 1
ATOM 3735 C CA . CYS A 1 568 ? 119.609 131.604 198.897 1.00 277.74 668 CYS A CA 1
ATOM 3736 C C . CYS A 1 568 ? 119.012 132.975 199.179 1.00 277.70 668 CYS A C 1
ATOM 3737 O O . CYS A 1 568 ? 119.542 133.985 198.708 1.00 277.50 668 CYS A O 1
ATOM 3740 N N . ASP A 1 569 ? 117.935 133.039 199.962 1.00 294.92 669 ASP A N 1
ATOM 3741 C CA . ASP A 1 569 ? 117.359 134.325 200.336 1.00 296.15 669 ASP A CA 1
ATOM 3742 C C . ASP A 1 569 ? 118.350 135.143 201.152 1.00 296.55 669 ASP A C 1
ATOM 3743 O O . ASP A 1 569 ? 118.644 136.299 200.828 1.00 297.08 669 ASP A O 1
ATOM 3748 N N . LEU A 1 570 ? 118.891 134.543 202.214 1.00 299.29 670 LEU A N 1
ATOM 3749 C CA . LEU A 1 570 ? 119.888 135.229 203.026 1.00 299.41 670 LEU A CA 1
ATOM 3750 C C . LEU A 1 570 ? 121.159 135.497 202.234 1.00 299.34 670 LEU A C 1
ATOM 3751 O O . LEU A 1 570 ? 121.783 136.553 202.403 1.00 299.62 670 LEU A O 1
ATOM 3756 N N . ALA A 1 571 ? 121.556 134.563 201.367 1.00 295.02 671 ALA A N 1
ATOM 3757 C CA . ALA A 1 571 ? 122.727 134.787 200.527 1.00 295.05 671 ALA A CA 1
ATOM 3758 C C . ALA A 1 571 ? 122.551 136.037 199.671 1.00 295.12 671 ALA A C 1
ATOM 3759 O O . ALA A 1 571 ? 123.388 136.945 199.694 1.00 295.67 671 ALA A O 1
ATOM 3761 N N . ALA A 1 572 ? 121.442 136.110 198.931 1.00 295.23 672 ALA A N 1
ATOM 3762 C CA . ALA A 1 572 ? 121.175 137.269 198.087 1.00 295.26 672 ALA A CA 1
ATOM 3763 C C . ALA A 1 572 ? 121.045 138.538 198.914 1.00 296.25 672 ALA A C 1
ATOM 3764 O O . ALA A 1 572 ? 121.442 139.621 198.469 1.00 296.14 672 ALA A O 1
ATOM 3766 N N . GLY A 1 573 ? 120.485 138.427 200.118 1.00 309.23 673 GLY A N 1
ATOM 3767 C CA . GLY A 1 573 ? 120.430 139.555 201.024 1.00 309.05 673 GLY A CA 1
ATOM 3768 C C . GLY A 1 573 ? 121.819 140.083 201.300 1.00 309.45 673 GLY A C 1
ATOM 3769 O O . GLY A 1 573 ? 122.046 141.297 201.306 1.00 309.50 673 GLY A O 1
ATOM 3770 N N . ALA A 1 574 ? 122.764 139.168 201.525 1.00 309.54 674 ALA A N 1
ATOM 3771 C CA . ALA A 1 574 ? 124.158 139.567 201.666 1.00 308.98 674 ALA A CA 1
ATOM 3772 C C . ALA A 1 574 ? 124.746 140.094 200.365 1.00 309.25 674 ALA A C 1
ATOM 3773 O O . ALA A 1 574 ? 125.766 140.789 200.400 1.00 308.57 674 ALA A O 1
ATOM 3775 N N . GLU A 1 575 ? 124.126 139.792 199.225 1.00 299.70 675 GLU A N 1
ATOM 3776 C CA . GLU A 1 575 ? 124.689 140.158 197.933 1.00 299.01 675 GLU A CA 1
ATOM 3777 C C . GLU A 1 575 ? 124.151 141.483 197.408 1.00 298.72 675 GLU A C 1
ATOM 3778 O O . GLU A 1 575 ? 124.347 141.792 196.227 1.00 298.48 675 GLU A O 1
ATOM 3784 N N . ALA A 1 576 ? 123.471 142.263 198.247 1.00 286.55 676 ALA A N 1
ATOM 3785 C CA . ALA A 1 576 ? 122.894 143.529 197.814 1.00 285.09 676 ALA A CA 1
ATOM 3786 C C . ALA A 1 576 ? 123.982 144.530 197.447 1.00 285.15 676 ALA A C 1
ATOM 3787 O O . ALA A 1 576 ? 124.051 144.988 196.302 1.00 284.18 676 ALA A O 1
ATOM 3789 N N . ASN A 1 577 ? 124.838 144.875 198.412 1.00 286.94 677 ASN A N 1
ATOM 3790 C CA . ASN A 1 577 ? 125.935 145.794 198.125 1.00 286.93 677 ASN A CA 1
ATOM 3791 C C . ASN A 1 577 ? 127.011 145.124 197.280 1.00 285.75 677 ASN A C 1
ATOM 3792 O O . ASN A 1 577 ? 127.693 145.788 196.490 1.00 284.60 677 ASN A O 1
ATOM 3797 N N . SER A 1 578 ? 127.183 143.814 197.435 1.00 279.78 678 SER A N 1
ATOM 3798 C CA . SER A 1 578 ? 128.165 143.083 196.645 1.00 279.80 678 SER A CA 1
ATOM 3799 C C . SER A 1 578 ? 127.762 143.060 195.178 1.00 280.18 678 SER A C 1
ATOM 3800 O O . SER A 1 578 ? 126.628 142.711 194.839 1.00 280.85 678 SER A O 1
ATOM 3803 N N . GLU A 1 579 ? 128.699 143.431 194.306 1.00 261.65 679 GLU A N 1
ATOM 3804 C CA . GLU A 1 579 ? 128.433 143.485 192.873 1.00 261.59 679 GLU A CA 1
ATOM 3805 C C . GLU A 1 579 ? 129.486 142.697 192.105 1.00 262.28 679 GLU A C 1
ATOM 3806 O O . GLU A 1 579 ? 130.028 143.181 191.105 1.00 262.61 679 GLU A O 1
ATOM 3812 N N . HIS A 1 580 ? 129.781 141.484 192.566 1.00 250.86 680 HIS A N 1
ATOM 3813 C CA . HIS A 1 580 ? 130.847 140.652 192.023 1.00 250.03 680 HIS A CA 1
ATOM 3814 C C . HIS A 1 580 ? 130.276 139.680 191.002 1.00 249.17 680 HIS A C 1
ATOM 3815 O O . HIS A 1 580 ? 129.066 139.418 191.024 1.00 248.73 680 HIS A O 1
ATOM 3822 N N . PRO A 1 581 ? 131.077 139.171 190.063 1.00 237.22 681 PRO A N 1
ATOM 3823 C CA . PRO A 1 581 ? 130.577 138.105 189.178 1.00 235.33 681 PRO A CA 1
ATOM 3824 C C . PRO A 1 581 ? 129.892 136.969 189.920 1.00 235.35 681 PRO A C 1
ATOM 3825 O O . PRO A 1 581 ? 128.782 136.563 189.546 1.00 234.68 681 PRO A O 1
ATOM 3829 N N . LEU A 1 582 ? 130.525 136.445 190.971 1.00 237.42 682 LEU A N 1
ATOM 3830 C CA . LEU A 1 582 ? 129.895 135.409 191.780 1.00 237.69 682 LEU A CA 1
ATOM 3831 C C . LEU A 1 582 ? 128.639 135.930 192.464 1.00 236.32 682 LEU A C 1
ATOM 3832 O O . LEU A 1 582 ? 127.703 135.171 192.725 1.00 235.73 682 LEU A O 1
ATOM 3837 N N . SER A 1 583 ? 128.599 137.228 192.767 1.00 234.72 683 SER A N 1
ATOM 3838 C CA . SER A 1 583 ? 127.364 137.811 193.280 1.00 236.21 683 SER A CA 1
ATOM 3839 C C . SER A 1 583 ? 126.243 137.683 192.260 1.00 235.72 683 SER A C 1
ATOM 3840 O O . SER A 1 583 ? 125.119 137.296 192.600 1.00 235.33 683 SER A O 1
ATOM 3843 N N . LYS A 1 584 ? 126.541 137.989 190.995 1.00 226.54 684 LYS A N 1
ATOM 3844 C CA . LYS A 1 584 ? 125.545 137.856 189.939 1.00 226.83 684 LYS A CA 1
ATOM 3845 C C . LYS A 1 584 ? 125.113 136.405 189.782 1.00 227.13 684 LYS A C 1
ATOM 3846 O O . LYS A 1 584 ? 123.926 136.111 189.603 1.00 226.89 684 LYS A O 1
ATOM 3852 N N . ALA A 1 585 ? 126.072 135.480 189.847 1.00 231.32 685 ALA A N 1
ATOM 3853 C CA . ALA A 1 585 ? 125.745 134.061 189.755 1.00 231.62 685 ALA A CA 1
ATOM 3854 C C . ALA A 1 585 ? 124.864 133.599 190.908 1.00 230.68 685 ALA A C 1
ATOM 3855 O O . ALA A 1 585 ? 123.921 132.825 190.696 1.00 230.12 685 ALA A O 1
ATOM 3857 N N . ILE A 1 586 ? 125.162 134.054 192.125 1.00 228.58 686 ILE A N 1
ATOM 3858 C CA . ILE A 1 586 ? 124.349 133.705 193.284 1.00 229.06 686 ILE A CA 1
ATOM 3859 C C . ILE A 1 586 ? 122.940 134.249 193.115 1.00 228.48 686 ILE A C 1
ATOM 3860 O O . ILE A 1 586 ? 121.953 133.570 193.417 1.00 228.03 686 ILE A O 1
ATOM 3865 N N . VAL A 1 587 ? 122.825 135.484 192.622 1.00 223.01 687 VAL A N 1
ATOM 3866 C CA . VAL A 1 587 ? 121.508 136.069 192.390 1.00 223.74 687 VAL A CA 1
ATOM 3867 C C . VAL A 1 587 ? 120.741 135.267 191.346 1.00 223.85 687 VAL A C 1
ATOM 3868 O O . VAL A 1 587 ? 119.534 135.037 191.482 1.00 224.02 687 VAL A O 1
ATOM 3872 N N . GLU A 1 588 ? 121.424 134.830 190.286 1.00 229.80 688 GLU A N 1
ATOM 3873 C CA . GLU A 1 588 ? 120.747 134.069 189.240 1.00 229.97 688 GLU A CA 1
ATOM 3874 C C . GLU A 1 588 ? 120.281 132.711 189.749 1.00 229.82 688 GLU A C 1
ATOM 3875 O O . GLU A 1 588 ? 119.166 132.271 189.438 1.00 229.95 688 GLU A O 1
ATOM 3881 N N . TYR A 1 589 ? 121.118 132.030 190.532 1.00 232.05 689 TYR A N 1
ATOM 3882 C CA . TYR A 1 589 ? 120.692 130.773 191.139 1.00 232.84 689 TYR A CA 1
ATOM 3883 C C . TYR A 1 589 ? 119.532 131.009 192.094 1.00 233.24 689 TYR A C 1
ATOM 3884 O O . TYR A 1 589 ? 118.614 130.186 192.200 1.00 233.65 689 TYR A O 1
ATOM 3893 N N . THR A 1 590 ? 119.571 132.128 192.817 1.00 237.72 690 THR A N 1
ATOM 3894 C CA . THR A 1 590 ? 118.468 132.480 193.694 1.00 238.83 690 THR A CA 1
ATOM 3895 C C . THR A 1 590 ? 117.183 132.631 192.901 1.00 240.17 690 THR A C 1
ATOM 3896 O O . THR A 1 590 ? 116.137 132.129 193.310 1.00 240.66 690 THR A O 1
ATOM 3900 N N . LYS A 1 591 ? 117.250 133.305 191.751 1.00 241.33 691 LYS A N 1
ATOM 3901 C CA . LYS A 1 591 ? 116.077 133.444 190.891 1.00 240.85 691 LYS A CA 1
ATOM 3902 C C . LYS A 1 591 ? 115.579 132.086 190.414 1.00 240.83 691 LYS A C 1
ATOM 3903 O O . LYS A 1 591 ? 114.367 131.830 190.391 1.00 240.81 691 LYS A O 1
ATOM 3909 N N . LYS A 1 592 ? 116.501 131.206 190.024 1.00 243.39 692 LYS A N 1
ATOM 3910 C CA . LYS A 1 592 ? 116.120 129.868 189.593 1.00 243.69 692 LYS A CA 1
ATOM 3911 C C . LYS A 1 592 ? 115.418 129.091 190.699 1.00 244.37 692 LYS A C 1
ATOM 3912 O O . LYS A 1 592 ? 114.430 128.400 190.426 1.00 244.66 692 LYS A O 1
ATOM 3918 N N . LEU A 1 593 ? 115.895 129.196 191.939 1.00 255.38 693 LEU A N 1
ATOM 3919 C CA . LEU A 1 593 ? 115.210 128.542 193.047 1.00 255.71 693 LEU A CA 1
ATOM 3920 C C . LEU A 1 593 ? 113.906 129.228 193.427 1.00 257.19 693 LEU A C 1
ATOM 3921 O O . LEU A 1 593 ? 112.991 128.553 193.908 1.00 258.00 693 LEU A O 1
ATOM 3926 N N . ARG A 1 594 ? 113.801 130.546 193.240 1.00 271.02 694 ARG A N 1
ATOM 3927 C CA . ARG A 1 594 ? 112.524 131.213 193.462 1.00 271.18 694 ARG A CA 1
ATOM 3928 C C . ARG A 1 594 ? 111.497 130.670 192.483 1.00 271.70 694 ARG A C 1
ATOM 3929 O O . ARG A 1 594 ? 110.331 130.472 192.839 1.00 272.91 694 ARG A O 1
ATOM 3937 N N . GLU A 1 595 ? 111.928 130.427 191.242 1.00 268.20 695 GLU A N 1
ATOM 3938 C CA . GLU A 1 595 ? 111.102 129.690 190.291 1.00 267.91 695 GLU A CA 1
ATOM 3939 C C . GLU A 1 595 ? 110.776 128.300 190.825 1.00 268.49 695 GLU A C 1
ATOM 3940 O O . GLU A 1 595 ? 109.626 127.850 190.764 1.00 268.04 695 GLU A O 1
ATOM 3946 N N . GLN A 1 596 ? 111.787 127.602 191.347 1.00 272.45 696 GLN A N 1
ATOM 3947 C CA . GLN A 1 596 ? 111.554 126.307 191.980 1.00 271.88 696 GLN A CA 1
ATOM 3948 C C . GLN A 1 596 ? 110.643 126.445 193.193 1.00 272.21 696 GLN A C 1
ATOM 3949 O O . GLN A 1 596 ? 109.743 125.624 193.407 1.00 272.18 696 GLN A O 1
ATOM 3955 N N . TYR A 1 597 ? 110.864 127.477 194.000 1.00 273.60 697 TYR A N 1
ATOM 3956 C CA . TYR A 1 597 ? 110.071 127.709 195.207 1.00 272.73 697 TYR A CA 1
ATOM 3957 C C . TYR A 1 597 ? 108.950 128.708 194.923 1.00 272.67 697 TYR A C 1
ATOM 3958 O O . TYR A 1 597 ? 108.887 129.796 195.496 1.00 272.29 697 TYR A O 1
ATOM 3967 N N . GLY A 1 598 ? 108.052 128.324 194.020 1.00 268.92 698 GLY A N 1
ATOM 3968 C CA . GLY A 1 598 ? 106.963 129.203 193.637 1.00 267.81 698 GLY A CA 1
ATOM 3969 C C . GLY A 1 598 ? 107.425 130.358 192.773 1.00 267.99 698 GLY A C 1
ATOM 3970 O O . GLY A 1 598 ? 107.762 130.170 191.600 1.00 267.44 698 GLY A O 1
ATOM 3971 N N . SER A 1 599 ? 107.445 131.558 193.341 1.00 266.31 699 SER A N 1
ATOM 3972 C CA . SER A 1 599 ? 107.952 132.741 192.652 1.00 265.60 699 SER A CA 1
ATOM 3973 C C . SER A 1 599 ? 108.832 133.504 193.636 1.00 265.74 699 SER A C 1
ATOM 3974 O O . SER A 1 599 ? 109.165 133.011 194.720 1.00 265.88 699 SER A O 1
ATOM 3977 N N . HIS A 1 600 ? 109.223 134.724 193.265 1.00 267.53 700 HIS A N 1
ATOM 3978 C CA . HIS A 1 600 ? 110.036 135.570 194.140 1.00 267.90 700 HIS A CA 1
ATOM 3979 C C . HIS A 1 600 ? 109.123 136.331 195.103 1.00 268.59 700 HIS A C 1
ATOM 3980 O O . HIS A 1 600 ? 108.902 137.539 194.997 1.00 268.41 700 HIS A O 1
ATOM 3987 N N . SER A 1 601 ? 108.575 135.583 196.056 1.00 273.55 701 SER A N 1
ATOM 3988 C CA . SER A 1 601 ? 107.810 136.172 197.147 1.00 273.50 701 SER A CA 1
ATOM 3989 C C . SER A 1 601 ? 108.684 137.119 197.958 1.00 274.36 701 SER A C 1
ATOM 3990 O O . SER A 1 601 ? 109.875 136.860 198.157 1.00 274.76 701 SER A O 1
ATOM 3993 N N . ASP A 1 602 ? 108.079 138.221 198.412 1.00 284.24 702 ASP A N 1
ATOM 3994 C CA . ASP A 1 602 ? 108.723 139.301 199.162 1.00 284.02 702 ASP A CA 1
ATOM 3995 C C . ASP A 1 602 ? 110.090 139.671 198.596 1.00 283.98 702 ASP A C 1
ATOM 3996 O O . ASP A 1 602 ? 110.307 139.597 197.382 1.00 283.71 702 ASP A O 1
ATOM 4001 N N . HIS A 1 603 ? 111.016 140.068 199.467 1.00 278.03 703 HIS A N 1
ATOM 4002 C CA . HIS A 1 603 ? 112.323 140.529 199.004 1.00 277.50 703 HIS A CA 1
ATOM 4003 C C . HIS A 1 603 ? 113.313 140.449 200.168 1.00 277.27 703 HIS A C 1
ATOM 4004 O O . HIS A 1 603 ? 113.035 139.795 201.178 1.00 276.08 703 HIS A O 1
ATOM 4011 N N . ILE A 1 604 ? 114.458 141.114 200.020 1.00 280.01 704 ILE A N 1
ATOM 4012 C CA . ILE A 1 604 ? 115.525 141.114 201.013 1.00 279.67 704 ILE A CA 1
ATOM 4013 C C . ILE A 1 604 ? 115.778 142.544 201.470 1.00 280.17 704 ILE A C 1
ATOM 4014 O O . ILE A 1 604 ? 115.107 143.479 201.020 1.00 280.37 704 ILE A O 1
ATOM 4019 N N . MET A 1 605 ? 116.743 142.725 202.370 1.00 300.03 705 MET A N 1
ATOM 4020 C CA . MET A 1 605 ? 117.190 144.047 202.786 1.00 300.46 705 MET A CA 1
ATOM 4021 C C . MET A 1 605 ? 118.709 144.115 202.646 1.00 301.26 705 MET A C 1
ATOM 4022 O O . MET A 1 605 ? 119.377 143.104 202.407 1.00 301.68 705 MET A O 1
ATOM 4027 N N . GLU A 1 606 ? 119.253 145.322 202.789 1.00 305.69 706 GLU A N 1
ATOM 4028 C CA . GLU A 1 606 ? 120.629 145.598 202.395 1.00 305.64 706 GLU A CA 1
ATOM 4029 C C . GLU A 1 606 ? 121.625 144.802 203.238 1.00 305.95 706 GLU A C 1
ATOM 4030 O O . GLU A 1 606 ? 121.282 144.190 204.251 1.00 306.14 706 GLU A O 1
ATOM 4036 N N . SER A 1 607 ? 122.884 144.824 202.802 1.00 303.38 707 SER A N 1
ATOM 4037 C CA . SER A 1 607 ? 123.928 144.061 203.475 1.00 302.58 707 SER A CA 1
ATOM 4038 C C . SER A 1 607 ? 124.322 144.730 204.784 1.00 302.52 707 SER A C 1
ATOM 4039 O O . SER A 1 607 ? 125.359 145.397 204.861 1.00 302.51 707 SER A O 1
ATOM 4042 N N . LYS A 1 608 ? 123.488 144.567 205.809 1.00 302.40 708 LYS A N 1
ATOM 4043 C CA . LYS A 1 608 ? 123.792 145.104 207.128 1.00 302.42 708 LYS A CA 1
ATOM 4044 C C . LYS A 1 608 ? 125.116 144.546 207.631 1.00 302.60 708 LYS A C 1
ATOM 4045 O O . LYS A 1 608 ? 125.399 143.356 207.480 1.00 302.61 708 LYS A O 1
ATOM 4051 N N . ASP A 1 609 ? 125.928 145.414 208.227 1.00 306.36 709 ASP A N 1
ATOM 4052 C CA . ASP A 1 609 ? 127.247 145.046 208.738 1.00 306.47 709 ASP A CA 1
ATOM 4053 C C . ASP A 1 609 ? 128.044 144.297 207.670 1.00 307.15 709 ASP A C 1
ATOM 4054 O O . ASP A 1 609 ? 128.343 143.108 207.785 1.00 308.16 709 ASP A O 1
ATOM 4059 N N . PHE A 1 610 ? 128.368 145.025 206.604 1.00 298.80 710 PHE A N 1
ATOM 4060 C CA . PHE A 1 610 ? 129.010 144.425 205.443 1.00 298.60 710 PHE A CA 1
ATOM 4061 C C . PHE A 1 610 ? 130.434 144.047 205.836 1.00 299.17 710 PHE A C 1
ATOM 4062 O O . PHE A 1 610 ? 131.361 144.856 205.736 1.00 298.78 710 PHE A O 1
ATOM 4070 N N . GLU A 1 611 ? 130.599 142.801 206.285 1.00 315.11 711 GLU A N 1
ATOM 4071 C CA . GLU A 1 611 ? 131.732 142.361 207.089 1.00 315.27 711 GLU A CA 1
ATOM 4072 C C . GLU A 1 611 ? 132.836 141.708 206.250 1.00 314.61 711 GLU A C 1
ATOM 4073 O O . GLU A 1 611 ? 133.874 141.319 206.799 1.00 314.35 711 GLU A O 1
ATOM 4079 N N . VAL A 1 612 ? 132.666 141.662 204.926 1.00 306.96 712 VAL A N 1
ATOM 4080 C CA . VAL A 1 612 ? 133.507 140.886 204.016 1.00 306.87 712 VAL A CA 1
ATOM 4081 C C . VAL A 1 612 ? 134.987 141.023 204.358 1.00 306.78 712 VAL A C 1
ATOM 4082 O O . VAL A 1 612 ? 135.482 142.124 204.626 1.00 306.50 712 VAL A O 1
ATOM 4086 N N . HIS A 1 613 ? 135.694 139.897 204.384 1.00 315.32 713 HIS A N 1
ATOM 4087 C CA . HIS A 1 613 ? 137.112 139.880 204.690 1.00 315.58 713 HIS A CA 1
ATOM 4088 C C . HIS A 1 613 ? 137.904 139.495 203.447 1.00 316.60 713 HIS A C 1
ATOM 4089 O O . HIS A 1 613 ? 137.369 138.835 202.550 1.00 316.46 713 HIS A O 1
ATOM 4096 N N . PRO A 1 614 ? 139.168 139.913 203.353 1.00 330.38 714 PRO A N 1
ATOM 4097 C CA . PRO A 1 614 ? 139.975 139.561 202.179 1.00 330.33 714 PRO A CA 1
ATOM 4098 C C . PRO A 1 614 ? 140.012 138.056 201.956 1.00 329.99 714 PRO A C 1
ATOM 4099 O O . PRO A 1 614 ? 140.325 137.280 202.861 1.00 329.42 714 PRO A O 1
ATOM 4103 N N . GLY A 1 615 ? 139.681 137.649 200.733 1.00 322.68 715 GLY A N 1
ATOM 4104 C CA . GLY A 1 615 ? 139.636 136.240 200.399 1.00 322.22 715 GLY A CA 1
ATOM 4105 C C . GLY A 1 615 ? 138.379 135.549 200.883 1.00 321.44 715 GLY A C 1
ATOM 4106 O O . GLY A 1 615 ? 137.787 134.746 200.155 1.00 321.38 715 GLY A O 1
ATOM 4107 N N . ALA A 1 616 ? 137.971 135.858 202.116 1.00 310.86 716 ALA A N 1
ATOM 4108 C CA . ALA A 1 616 ? 136.873 135.193 202.811 1.00 310.56 716 ALA A CA 1
ATOM 4109 C C . ALA A 1 616 ? 135.628 135.012 201.952 1.00 311.19 716 ALA A C 1
ATOM 4110 O O . ALA A 1 616 ? 135.244 133.879 201.646 1.00 311.87 716 ALA A O 1
ATOM 4112 N N . GLY A 1 617 ? 135.001 136.112 201.547 1.00 307.68 717 GLY A N 1
ATOM 4113 C CA . GLY A 1 617 ? 133.758 136.028 200.806 1.00 307.89 717 GLY A CA 1
ATOM 4114 C C . GLY A 1 617 ? 132.795 137.152 201.125 1.00 308.24 717 GLY A C 1
ATOM 4115 O O . GLY A 1 617 ? 133.217 138.291 201.342 1.00 308.42 717 GLY A O 1
ATOM 4116 N N . VAL A 1 618 ? 131.499 136.848 201.156 1.00 314.84 718 VAL A N 1
ATOM 4117 C CA . VAL A 1 618 ? 130.464 137.859 201.350 1.00 315.47 718 VAL A CA 1
ATOM 4118 C C . VAL A 1 618 ? 129.836 137.627 202.722 1.00 315.73 718 VAL A C 1
ATOM 4119 O O . VAL A 1 618 ? 129.182 136.611 202.959 1.00 315.11 718 VAL A O 1
ATOM 4123 N N . SER A 1 619 ? 130.017 138.588 203.624 1.00 320.08 719 SER A N 1
ATOM 4124 C CA . SER A 1 619 ? 129.470 138.518 204.971 1.00 319.71 719 SER A CA 1
ATOM 4125 C C . SER A 1 619 ? 128.629 139.755 205.258 1.00 318.70 719 SER A C 1
ATOM 4126 O O . SER A 1 619 ? 129.018 140.876 204.912 1.00 318.18 719 SER A O 1
ATOM 4129 N N . ALA A 1 620 ? 127.476 139.546 205.896 1.00 306.17 720 ALA A N 1
ATOM 4130 C CA . ALA A 1 620 ? 126.564 140.639 206.212 1.00 305.47 720 ALA A CA 1
ATOM 4131 C C . ALA A 1 620 ? 125.595 140.249 207.323 1.00 305.95 720 ALA A C 1
ATOM 4132 O O . ALA A 1 620 ? 125.382 139.060 207.578 1.00 306.34 720 ALA A O 1
ATOM 4134 N N . ASN A 1 621 ? 125.002 141.243 207.986 1.00 309.36 721 ASN A N 1
ATOM 4135 C CA . ASN A 1 621 ? 124.081 141.001 209.091 1.00 310.00 721 ASN A CA 1
ATOM 4136 C C . ASN A 1 621 ? 122.650 141.237 208.621 1.00 310.06 721 ASN A C 1
ATOM 4137 O O . ASN A 1 621 ? 121.832 141.813 209.345 1.00 309.98 721 ASN A O 1
ATOM 4142 N N . VAL A 1 622 ? 122.354 140.811 207.394 1.00 310.18 722 VAL A N 1
ATOM 4143 C CA . VAL A 1 622 ? 121.053 141.015 206.764 1.00 309.88 722 VAL A CA 1
ATOM 4144 C C . VAL A 1 622 ? 119.934 140.451 207.630 1.00 309.78 722 VAL A C 1
ATOM 4145 O O . VAL A 1 622 ? 120.009 139.307 208.093 1.00 309.87 722 VAL A O 1
ATOM 4149 N N . GLU A 1 623 ? 118.892 141.256 207.848 1.00 300.06 723 GLU A N 1
ATOM 4150 C CA . GLU A 1 623 ? 117.717 140.851 208.622 1.00 299.67 723 GLU A CA 1
ATOM 4151 C C . GLU A 1 623 ? 118.107 140.399 210.027 1.00 299.64 723 GLU A C 1
ATOM 4152 O O . GLU A 1 623 ? 117.528 139.467 210.587 1.00 299.54 723 GLU A O 1
ATOM 4158 N N . GLY A 1 624 ? 119.099 141.073 210.604 1.00 309.07 724 GLY A N 1
ATOM 4159 C CA . GLY A 1 624 ? 119.588 140.692 211.915 1.00 309.81 724 GLY A CA 1
ATOM 4160 C C . GLY A 1 624 ? 120.240 139.330 211.954 1.00 310.27 724 GLY A C 1
ATOM 4161 O O . GLY A 1 624 ? 120.274 138.695 213.012 1.00 310.16 724 GLY A O 1
ATOM 4162 N N . LYS A 1 625 ? 120.764 138.862 210.821 1.00 302.87 725 LYS A N 1
ATOM 4163 C CA . LYS A 1 625 ? 121.371 137.537 210.698 1.00 302.31 725 LYS A CA 1
ATOM 4164 C C . LYS A 1 625 ? 122.760 137.723 210.092 1.00 302.61 725 LYS A C 1
ATOM 4165 O O . LYS A 1 625 ? 122.890 138.022 208.903 1.00 302.61 725 LYS A O 1
ATOM 4171 N N . LEU A 1 626 ? 123.796 137.535 210.909 1.00 305.10 726 LEU A N 1
ATOM 4172 C CA . LEU A 1 626 ? 125.163 137.734 210.444 1.00 304.60 726 LEU A CA 1
ATOM 4173 C C . LEU A 1 626 ? 125.601 136.582 209.550 1.00 304.50 726 LEU A C 1
ATOM 4174 O O . LEU A 1 626 ? 126.274 135.651 210.004 1.00 304.14 726 LEU A O 1
ATOM 4179 N N . VAL A 1 627 ? 125.229 136.651 208.273 1.00 311.71 727 VAL A N 1
ATOM 4180 C CA . VAL A 1 627 ? 125.529 135.581 207.331 1.00 311.86 727 VAL A CA 1
ATOM 4181 C C . VAL A 1 627 ? 126.982 135.686 206.874 1.00 312.48 727 VAL A C 1
ATOM 4182 O O . VAL A 1 627 ? 127.597 136.756 206.896 1.00 312.84 727 VAL A O 1
ATOM 4186 N N . LEU A 1 628 ? 127.543 134.544 206.457 1.00 317.35 728 LEU A N 1
ATOM 4187 C CA . LEU A 1 628 ? 128.964 134.473 206.138 1.00 317.37 728 LEU A CA 1
ATOM 4188 C C . LEU A 1 628 ? 129.255 133.753 204.824 1.00 317.62 728 LEU A C 1
ATOM 4189 O O . LEU A 1 628 ? 130.131 132.881 204.797 1.00 317.64 728 LEU A O 1
ATOM 4194 N N . VAL A 1 629 ? 128.559 134.080 203.737 1.00 306.25 729 VAL A N 1
ATOM 4195 C CA . VAL A 1 629 ? 128.789 133.400 202.465 1.00 305.04 729 VAL A CA 1
ATOM 4196 C C . VAL A 1 629 ? 130.243 133.585 202.049 1.00 305.03 729 VAL A C 1
ATOM 4197 O O . VAL A 1 629 ? 130.680 134.702 201.756 1.00 304.93 729 VAL A O 1
ATOM 4201 N N . GLY A 1 630 ? 131.001 132.491 202.002 1.00 315.60 730 GLY A N 1
ATOM 4202 C CA . GLY A 1 630 ? 132.422 132.596 201.733 1.00 316.33 730 GLY A CA 1
ATOM 4203 C C . GLY A 1 630 ? 133.214 131.322 201.950 1.00 316.74 730 GLY A C 1
ATOM 4204 O O . GLY A 1 630 ? 132.673 130.221 201.811 1.00 316.18 730 GLY A O 1
ATOM 4205 N N . ASN A 1 631 ? 134.496 131.455 202.293 1.00 329.64 731 ASN A N 1
ATOM 4206 C CA . ASN A 1 631 ? 135.408 130.323 202.392 1.00 329.87 731 ASN A CA 1
ATOM 4207 C C . ASN A 1 631 ? 135.907 130.151 203.824 1.00 330.45 731 ASN A C 1
ATOM 4208 O O . ASN A 1 631 ? 135.403 130.765 204.770 1.00 330.94 731 ASN A O 1
ATOM 4213 N N . LYS A 1 632 ? 136.908 129.280 203.964 1.00 332.35 732 LYS A N 1
ATOM 4214 C CA . LYS A 1 632 ? 137.414 128.798 205.245 1.00 331.91 732 LYS A CA 1
ATOM 4215 C C . LYS A 1 632 ? 137.772 129.927 206.203 1.00 331.93 732 LYS A C 1
ATOM 4216 O O . LYS A 1 632 ? 137.564 129.797 207.413 1.00 331.55 732 LYS A O 1
ATOM 4222 N N . ARG A 1 633 ? 138.318 131.027 205.687 1.00 320.91 733 ARG A N 1
ATOM 4223 C CA . ARG A 1 633 ? 138.650 132.157 206.546 1.00 319.96 733 ARG A CA 1
ATOM 4224 C C . ARG A 1 633 ? 137.382 132.697 207.194 1.00 320.47 733 ARG A C 1
ATOM 4225 O O . ARG A 1 633 ? 137.367 133.001 208.391 1.00 320.67 733 ARG A O 1
ATOM 4233 N N . LEU A 1 634 ? 136.304 132.790 206.417 1.00 329.31 734 LEU A N 1
ATOM 4234 C CA . LEU A 1 634 ? 135.074 133.369 206.939 1.00 329.20 734 LEU A CA 1
ATOM 4235 C C . LEU A 1 634 ? 134.277 132.352 207.749 1.00 329.15 734 LEU A C 1
ATOM 4236 O O . LEU A 1 634 ? 133.486 132.732 208.620 1.00 328.73 734 LEU A O 1
ATOM 4241 N N . MET A 1 635 ? 134.470 131.058 207.482 1.00 336.60 735 MET A N 1
ATOM 4242 C CA . MET A 1 635 ? 133.899 130.034 208.352 1.00 336.64 735 MET A CA 1
ATOM 4243 C C . MET A 1 635 ? 134.560 130.049 209.722 1.00 337.04 735 MET A C 1
ATOM 4244 O O . MET A 1 635 ? 133.880 130.089 210.754 1.00 337.10 735 MET A O 1
ATOM 4249 N N . GLN A 1 636 ? 135.893 130.025 209.751 1.00 337.80 736 GLN A N 1
ATOM 4250 C CA . GLN A 1 636 ? 136.607 130.054 211.019 1.00 337.68 736 GLN A CA 1
ATOM 4251 C C . GLN A 1 636 ? 136.550 131.427 211.670 1.00 337.51 736 GLN A C 1
ATOM 4252 O O . GLN A 1 636 ? 136.925 131.561 212.839 1.00 337.27 736 GLN A O 1
ATOM 4258 N N . GLU A 1 637 ? 136.097 132.446 210.936 1.00 330.82 737 GLU A N 1
ATOM 4259 C CA . GLU A 1 637 ? 135.803 133.730 211.559 1.00 330.45 737 GLU A CA 1
ATOM 4260 C C . GLU A 1 637 ? 134.725 133.573 212.623 1.00 330.92 737 GLU A C 1
ATOM 4261 O O . GLU A 1 637 ? 134.815 134.166 213.705 1.00 330.75 737 GLU A O 1
ATOM 4267 N N . PHE A 1 638 ? 133.700 132.770 212.336 1.00 335.01 738 PHE A N 1
ATOM 4268 C CA . PHE A 1 638 ? 132.716 132.358 213.326 1.00 335.14 738 PHE A CA 1
ATOM 4269 C C . PHE A 1 638 ? 132.887 130.900 213.739 1.00 334.95 738 PHE A C 1
ATOM 4270 O O . PHE A 1 638 ? 131.997 130.337 214.385 1.00 334.43 738 PHE A O 1
ATOM 4278 N N . GLU A 1 639 ? 134.009 130.284 213.370 1.00 338.38 739 GLU A N 1
ATOM 4279 C CA . GLU A 1 639 ? 134.358 128.921 213.768 1.00 337.92 739 GLU A CA 1
ATOM 4280 C C . GLU A 1 639 ? 133.301 127.917 213.298 1.00 337.57 739 GLU A C 1
ATOM 4281 O O . GLU A 1 639 ? 132.617 127.262 214.084 1.00 337.22 739 GLU A O 1
ATOM 4287 N N . VAL A 1 640 ? 133.189 127.820 211.980 1.00 336.94 740 VAL A N 1
ATOM 4288 C CA . VAL A 1 640 ? 132.343 126.833 211.325 1.00 336.88 740 VAL A CA 1
ATOM 4289 C C . VAL A 1 640 ? 133.237 125.705 210.825 1.00 336.64 740 VAL A C 1
ATOM 4290 O O . VAL A 1 640 ? 134.072 125.904 209.943 1.00 337.28 740 VAL A O 1
ATOM 4294 N N . PRO A 1 641 ? 133.094 124.496 211.383 1.00 318.23 741 PRO A N 1
ATOM 4295 C CA . PRO A 1 641 ? 134.020 123.402 211.053 1.00 318.09 741 PRO A CA 1
ATOM 4296 C C . PRO A 1 641 ? 134.094 123.074 209.570 1.00 318.48 741 PRO A C 1
ATOM 4297 O O . PRO A 1 641 ? 133.079 123.078 208.865 1.00 318.15 741 PRO A O 1
ATOM 4301 N N . ILE A 1 642 ? 135.306 122.788 209.092 1.00 312.63 742 ILE A N 1
ATOM 4302 C CA . ILE A 1 642 ? 135.487 122.377 207.707 1.00 311.74 742 ILE A CA 1
ATOM 4303 C C . ILE A 1 642 ? 135.375 120.861 207.624 1.00 311.95 742 ILE A C 1
ATOM 4304 O O . ILE A 1 642 ? 136.056 120.128 208.353 1.00 311.70 742 ILE A O 1
ATOM 4309 N N . SER A 1 643 ? 134.514 120.378 206.734 1.00 325.79 743 SER A N 1
ATOM 4310 C CA . SER A 1 643 ? 134.228 118.949 206.650 1.00 326.23 743 SER A CA 1
ATOM 4311 C C . SER A 1 643 ? 134.128 118.529 205.185 1.00 327.03 743 SER A C 1
ATOM 4312 O O . SER A 1 643 ? 134.519 119.257 204.264 1.00 327.36 743 SER A O 1
ATOM 4315 N N . SER A 1 644 ? 133.591 117.323 204.958 1.00 329.52 744 SER A N 1
ATOM 4316 C CA . SER A 1 644 ? 133.568 116.576 203.697 1.00 329.20 744 SER A CA 1
ATOM 4317 C C . SER A 1 644 ? 132.930 117.326 202.544 1.00 329.45 744 SER A C 1
ATOM 4318 O O . SER A 1 644 ? 133.071 116.857 201.406 1.00 328.53 744 SER A O 1
ATOM 4321 N N . GLU A 1 645 ? 132.237 118.445 202.740 1.00 341.59 745 GLU A N 1
ATOM 4322 C CA . GLU A 1 645 ? 131.695 119.195 201.617 1.00 341.67 745 GLU A CA 1
ATOM 4323 C C . GLU A 1 645 ? 132.641 120.280 201.130 1.00 341.53 745 GLU A C 1
ATOM 4324 O O . GLU A 1 645 ? 132.491 120.753 199.998 1.00 341.58 745 GLU A O 1
ATOM 4330 N N . VAL A 1 646 ? 133.618 120.662 201.951 1.00 343.56 746 VAL A N 1
ATOM 4331 C CA . VAL A 1 646 ? 134.771 121.434 201.511 1.00 343.42 746 VAL A CA 1
ATOM 4332 C C . VAL A 1 646 ? 135.688 120.422 200.831 1.00 343.85 746 VAL A C 1
ATOM 4333 O O . VAL A 1 646 ? 136.751 120.760 200.299 1.00 343.46 746 VAL A O 1
ATOM 4337 N N . GLU A 1 647 ? 135.272 119.157 200.859 1.00 350.55 747 GLU A N 1
ATOM 4338 C CA . GLU A 1 647 ? 135.971 118.082 200.175 1.00 350.22 747 GLU A CA 1
ATOM 4339 C C . GLU A 1 647 ? 135.064 117.407 199.153 1.00 349.43 747 GLU A C 1
ATOM 4340 O O . GLU A 1 647 ? 135.229 116.216 198.865 1.00 349.19 747 GLU A O 1
ATOM 4346 N N . GLY A 1 648 ? 134.082 118.134 198.618 1.00 350.75 748 GLY A N 1
ATOM 4347 C CA . GLY A 1 648 ? 133.153 117.525 197.686 1.00 350.95 748 GLY A CA 1
ATOM 4348 C C . GLY A 1 648 ? 132.598 118.372 196.555 1.00 352.33 748 GLY A C 1
ATOM 4349 O O . GLY A 1 648 ? 131.678 117.920 195.869 1.00 352.95 748 GLY A O 1
ATOM 4350 N N . HIS A 1 649 ? 133.102 119.600 196.346 1.00 355.47 749 HIS A N 1
ATOM 4351 C CA . HIS A 1 649 ? 132.491 120.440 195.318 1.00 355.34 749 HIS A CA 1
ATOM 4352 C C . HIS A 1 649 ? 133.465 121.299 194.504 1.00 354.56 749 HIS A C 1
ATOM 4353 O O . HIS A 1 649 ? 133.033 122.307 193.934 1.00 354.11 749 HIS A O 1
ATOM 4360 N N . MET A 1 650 ? 134.750 120.942 194.418 1.00 347.75 750 MET A N 1
ATOM 4361 C CA . MET A 1 650 ? 135.639 121.532 193.415 1.00 346.82 750 MET A CA 1
ATOM 4362 C C . MET A 1 650 ? 136.696 120.500 193.043 1.00 346.43 750 MET A C 1
ATOM 4363 O O . MET A 1 650 ? 136.442 119.298 193.155 1.00 345.99 750 MET A O 1
ATOM 4368 N N . SER A 1 651 ? 137.844 120.956 192.533 1.00 348.53 751 SER A N 1
ATOM 4369 C CA . SER A 1 651 ? 138.922 120.104 192.033 1.00 348.86 751 SER A CA 1
ATOM 4370 C C . SER A 1 651 ? 138.528 119.524 190.684 1.00 349.29 751 SER A C 1
ATOM 4371 O O . SER A 1 651 ? 138.878 120.102 189.650 1.00 349.39 751 SER A O 1
ATOM 4374 N N . GLU A 1 652 ? 137.828 118.387 190.661 1.00 339.67 752 GLU A N 1
ATOM 4375 C CA . GLU A 1 652 ? 137.326 117.910 189.380 1.00 339.62 752 GLU A CA 1
ATOM 4376 C C . GLU A 1 652 ? 136.389 118.953 188.786 1.00 339.35 752 GLU A C 1
ATOM 4377 O O . GLU A 1 652 ? 136.753 119.679 187.856 1.00 339.69 752 GLU A O 1
ATOM 4383 N N . THR A 1 653 ? 135.181 119.056 189.332 1.00 325.87 753 THR A N 1
ATOM 4384 C CA . THR A 1 653 ? 134.463 120.321 189.391 1.00 325.58 753 THR A CA 1
ATOM 4385 C C . THR A 1 653 ? 133.688 120.320 190.702 1.00 325.58 753 THR A C 1
ATOM 4386 O O . THR A 1 653 ? 133.375 121.371 191.269 1.00 324.69 753 THR A O 1
ATOM 4390 N N . GLU A 1 654 ? 133.395 119.108 191.180 1.00 339.98 754 GLU A N 1
ATOM 4391 C CA . GLU A 1 654 ? 132.562 118.849 192.352 1.00 340.80 754 GLU A CA 1
ATOM 4392 C C . GLU A 1 654 ? 133.177 117.760 193.240 1.00 340.91 754 GLU A C 1
ATOM 4393 O O . GLU A 1 654 ? 132.540 116.768 193.582 1.00 341.14 754 GLU A O 1
ATOM 4399 N N . GLU A 1 655 ? 134.454 117.917 193.609 1.00 342.02 755 GLU A N 1
ATOM 4400 C CA . GLU A 1 655 ? 135.117 116.888 194.403 1.00 341.34 755 GLU A CA 1
ATOM 4401 C C . GLU A 1 655 ? 135.839 117.448 195.631 1.00 341.73 755 GLU A C 1
ATOM 4402 O O . GLU A 1 655 ? 136.331 116.665 196.452 1.00 341.61 755 GLU A O 1
ATOM 4408 N N . LEU A 1 656 ? 135.868 118.768 195.823 1.00 352.56 756 LEU A N 1
ATOM 4409 C CA . LEU A 1 656 ? 136.654 119.393 196.887 1.00 352.49 756 LEU A CA 1
ATOM 4410 C C . LEU A 1 656 ? 135.919 120.663 197.331 1.00 352.73 756 LEU A C 1
ATOM 4411 O O . LEU A 1 656 ? 134.688 120.666 197.332 1.00 353.51 756 LEU A O 1
ATOM 4416 N N . ALA A 1 657 ? 136.629 121.696 197.801 1.00 356.03 757 ALA A N 1
ATOM 4417 C CA . ALA A 1 657 ? 136.050 122.917 198.365 1.00 356.28 757 ALA A CA 1
ATOM 4418 C C . ALA A 1 657 ? 134.752 123.366 197.695 1.00 357.04 757 ALA A C 1
ATOM 4419 O O . ALA A 1 657 ? 134.596 123.295 196.474 1.00 357.85 757 ALA A O 1
ATOM 4421 N N . ARG A 1 658 ? 133.824 123.843 198.520 1.00 341.67 758 ARG A N 1
ATOM 4422 C CA . ARG A 1 658 ? 132.385 123.765 198.304 1.00 340.70 758 ARG A CA 1
ATOM 4423 C C . ARG A 1 658 ? 131.691 124.752 197.364 1.00 339.37 758 ARG A C 1
ATOM 4424 O O . ARG A 1 658 ? 130.489 124.993 197.518 1.00 338.17 758 ARG A O 1
ATOM 4432 N N . THR A 1 659 ? 132.392 125.336 196.401 1.00 317.80 759 THR A N 1
ATOM 4433 C CA . THR A 1 659 ? 131.699 125.601 195.138 1.00 316.97 759 THR A CA 1
ATOM 4434 C C . THR A 1 659 ? 132.714 125.354 194.028 1.00 317.30 759 THR A C 1
ATOM 4435 O O . THR A 1 659 ? 133.844 124.938 194.301 1.00 318.52 759 THR A O 1
ATOM 4439 N N . CYS A 1 660 ? 132.314 125.618 192.783 1.00 308.99 760 CYS A N 1
ATOM 4440 C CA . CYS A 1 660 ? 133.001 125.125 191.591 1.00 309.16 760 CYS A CA 1
ATOM 4441 C C . CYS A 1 660 ? 134.520 125.122 191.716 1.00 310.07 760 CYS A C 1
ATOM 4442 O O . CYS A 1 660 ? 135.160 124.114 191.404 1.00 309.84 760 CYS A O 1
ATOM 4445 N N . VAL A 1 661 ? 135.111 126.251 192.112 1.00 330.64 761 VAL A N 1
ATOM 4446 C CA . VAL A 1 661 ? 136.531 126.301 192.451 1.00 331.35 761 VAL A CA 1
ATOM 4447 C C . VAL A 1 661 ? 136.692 127.100 193.746 1.00 331.26 761 VAL A C 1
ATOM 4448 O O . VAL A 1 661 ? 137.810 127.425 194.160 1.00 331.46 761 VAL A O 1
ATOM 4452 N N . LEU A 1 662 ? 135.579 127.396 194.421 1.00 322.75 762 LEU A N 1
ATOM 4453 C CA . LEU A 1 662 ? 135.541 128.565 195.300 1.00 322.11 762 LEU A CA 1
ATOM 4454 C C . LEU A 1 662 ? 134.638 128.417 196.526 1.00 322.52 762 LEU A C 1
ATOM 4455 O O . LEU A 1 662 ? 134.374 127.308 197.000 1.00 323.29 762 LEU A O 1
ATOM 4460 N N . VAL A 1 663 ? 134.176 129.563 197.035 1.00 329.52 763 VAL A N 1
ATOM 4461 C CA . VAL A 1 663 ? 133.440 129.750 198.286 1.00 329.92 763 VAL A CA 1
ATOM 4462 C C . VAL A 1 663 ? 132.026 129.156 198.293 1.00 329.64 763 VAL A C 1
ATOM 4463 O O . VAL A 1 663 ? 131.843 127.960 198.037 1.00 329.67 763 VAL A O 1
ATOM 4467 N N . ALA A 1 664 ? 131.028 129.983 198.636 1.00 313.88 764 ALA A N 1
ATOM 4468 C CA . ALA A 1 664 ? 129.599 129.664 198.585 1.00 313.27 764 ALA A CA 1
ATOM 4469 C C . ALA A 1 664 ? 129.130 128.536 199.503 1.00 313.32 764 ALA A C 1
ATOM 4470 O O . ALA A 1 664 ? 128.732 127.470 199.021 1.00 312.11 764 ALA A O 1
ATOM 4472 N N . ILE A 1 665 ? 129.171 128.750 200.822 1.00 316.30 765 ILE A N 1
ATOM 4473 C CA . ILE A 1 665 ? 128.566 127.809 201.766 1.00 316.18 765 ILE A CA 1
ATOM 4474 C C . ILE A 1 665 ? 127.659 128.508 202.778 1.00 316.39 765 ILE A C 1
ATOM 4475 O O . ILE A 1 665 ? 127.034 127.848 203.618 1.00 316.58 765 ILE A O 1
ATOM 4480 N N . ASP A 1 666 ? 127.580 129.839 202.710 1.00 306.69 766 ASP A N 1
ATOM 4481 C CA . ASP A 1 666 ? 126.721 130.637 203.586 1.00 306.68 766 ASP A CA 1
ATOM 4482 C C . ASP A 1 666 ? 127.144 130.565 205.051 1.00 306.90 766 ASP A C 1
ATOM 4483 O O . ASP A 1 666 ? 128.198 131.088 205.418 1.00 307.07 766 ASP A O 1
ATOM 4488 N N . ARG A 1 667 ? 126.337 129.929 205.902 1.00 300.57 767 ARG A N 1
ATOM 4489 C CA . ARG A 1 667 ? 126.583 129.995 207.340 1.00 299.64 767 ARG A CA 1
ATOM 4490 C C . ARG A 1 667 ? 127.006 128.656 207.930 1.00 300.05 767 ARG A C 1
ATOM 4491 O O . ARG A 1 667 ? 128.088 128.546 208.516 1.00 299.58 767 ARG A O 1
ATOM 4499 N N . THR A 1 668 ? 126.165 127.634 207.783 1.00 298.62 768 THR A N 1
ATOM 4500 C CA . THR A 1 668 ? 126.463 126.319 208.336 1.00 297.53 768 THR A CA 1
ATOM 4501 C C . THR A 1 668 ? 126.568 125.341 207.171 1.00 297.31 768 THR A C 1
ATOM 4502 O O . THR A 1 668 ? 126.340 125.729 206.021 1.00 297.90 768 THR A O 1
ATOM 4506 N N . ILE A 1 669 ? 126.911 124.083 207.435 1.00 306.16 769 ILE A N 1
ATOM 4507 C CA . ILE A 1 669 ? 127.242 123.159 206.358 1.00 307.17 769 ILE A CA 1
ATOM 4508 C C . ILE A 1 669 ? 126.345 121.933 206.451 1.00 307.87 769 ILE A C 1
ATOM 4509 O O . ILE A 1 669 ? 126.239 121.293 207.501 1.00 308.12 769 ILE A O 1
ATOM 4514 N N . CYS A 1 670 ? 125.681 121.630 205.337 1.00 301.99 770 CYS A N 1
ATOM 4515 C CA . CYS A 1 670 ? 125.011 120.356 205.109 1.00 301.34 770 CYS A CA 1
ATOM 4516 C C . CYS A 1 670 ? 125.321 119.899 203.691 1.00 301.40 770 CYS A C 1
ATOM 4517 O O . CYS A 1 670 ? 124.963 118.788 203.288 1.00 300.59 770 CYS A O 1
ATOM 4520 N N . GLY A 1 671 ? 125.987 120.765 202.933 1.00 316.01 771 GLY A N 1
ATOM 4521 C CA . GLY A 1 671 ? 126.351 120.502 201.555 1.00 316.16 771 GLY A CA 1
ATOM 4522 C C . GLY A 1 671 ? 127.056 121.703 200.957 1.00 315.95 771 GLY A C 1
ATOM 4523 O O . GLY A 1 671 ? 127.944 122.278 201.594 1.00 315.76 771 GLY A O 1
ATOM 4524 N N . ALA A 1 672 ? 126.667 122.103 199.744 1.00 305.25 772 ALA A N 1
ATOM 4525 C CA . ALA A 1 672 ? 127.381 123.167 199.050 1.00 305.20 772 ALA A CA 1
ATOM 4526 C C . ALA A 1 672 ? 126.620 123.764 197.873 1.00 304.20 772 ALA A C 1
ATOM 4527 O O . ALA A 1 672 ? 125.416 123.549 197.715 1.00 303.91 772 ALA A O 1
ATOM 4529 N N . LEU A 1 673 ? 127.330 124.535 197.057 1.00 285.10 773 LEU A N 1
ATOM 4530 C CA . LEU A 1 673 ? 126.840 125.026 195.774 1.00 284.46 773 LEU A CA 1
ATOM 4531 C C . LEU A 1 673 ? 127.874 124.667 194.712 1.00 284.87 773 LEU A C 1
ATOM 4532 O O . LEU A 1 673 ? 128.839 123.946 194.985 1.00 286.12 773 LEU A O 1
ATOM 4537 N N . SER A 1 674 ? 127.671 125.166 193.494 1.00 268.87 774 SER A N 1
ATOM 4538 C CA . SER A 1 674 ? 128.681 125.065 192.450 1.00 269.40 774 SER A CA 1
ATOM 4539 C C . SER A 1 674 ? 128.591 126.275 191.532 1.00 268.10 774 SER A C 1
ATOM 4540 O O . SER A 1 674 ? 127.805 126.273 190.580 1.00 267.64 774 SER A O 1
ATOM 4543 N N . VAL A 1 675 ? 129.412 127.296 191.780 1.00 252.39 775 VAL A N 1
ATOM 4544 C CA . VAL A 1 675 ? 129.353 128.508 190.972 1.00 251.18 775 VAL A CA 1
ATOM 4545 C C . VAL A 1 675 ? 130.186 128.240 189.733 1.00 251.46 775 VAL A C 1
ATOM 4546 O O . VAL A 1 675 ? 131.348 128.654 189.643 1.00 251.52 775 VAL A O 1
ATOM 4550 N N . SER A 1 676 ? 129.586 127.569 188.759 1.00 232.96 776 SER A N 1
ATOM 4551 C CA . SER A 1 676 ? 130.337 127.023 187.641 1.00 232.02 776 SER A CA 1
ATOM 4552 C C . SER A 1 676 ? 130.115 127.876 186.399 1.00 229.49 776 SER A C 1
ATOM 4553 O O . SER A 1 676 ? 129.197 128.697 186.321 1.00 228.96 776 SER A O 1
ATOM 4556 N N . ASP A 1 677 ? 130.950 127.684 185.430 1.00 186.98 777 ASP A N 1
ATOM 4557 C CA . ASP A 1 677 ? 130.768 128.267 184.114 1.00 187.46 777 ASP A CA 1
ATOM 4558 C C . ASP A 1 677 ? 129.741 127.420 183.369 1.00 186.81 777 ASP A C 1
ATOM 4559 O O . ASP A 1 677 ? 129.967 126.219 183.181 1.00 184.39 777 ASP A O 1
ATOM 4564 N N . PRO A 1 678 ? 128.606 127.993 182.926 1.00 191.86 778 PRO A N 1
ATOM 4565 C CA . PRO A 1 678 ? 127.439 127.155 182.609 1.00 191.28 778 PRO A CA 1
ATOM 4566 C C . PRO A 1 678 ? 127.661 126.229 181.429 1.00 190.58 778 PRO A C 1
ATOM 4567 O O . PRO A 1 678 ? 127.165 126.461 180.322 1.00 191.37 778 PRO A O 1
ATOM 4571 N N . LEU A 1 679 ? 128.402 125.157 181.710 1.00 166.57 779 LEU A N 1
ATOM 4572 C CA . LEU A 1 679 ? 128.744 124.072 180.800 1.00 164.51 779 LEU A CA 1
ATOM 4573 C C . LEU A 1 679 ? 128.709 124.459 179.330 1.00 163.32 779 LEU A C 1
ATOM 4574 O O . LEU A 1 679 ? 129.474 125.320 178.890 1.00 163.43 779 LEU A O 1
ATOM 4579 N N . LYS A 1 680 ? 127.823 123.833 178.569 1.00 180.70 780 LYS A N 1
ATOM 4580 C CA . LYS A 1 680 ? 127.895 123.937 177.121 1.00 183.52 780 LYS A CA 1
ATOM 4581 C C . LYS A 1 680 ? 126.609 123.428 176.476 1.00 184.23 780 LYS A C 1
ATOM 4582 O O . LYS A 1 680 ? 126.626 122.370 175.835 1.00 185.61 780 LYS A O 1
ATOM 4588 N N . PRO A 1 681 ? 125.488 124.162 176.609 1.00 161.94 781 PRO A N 1
ATOM 4589 C CA . PRO A 1 681 ? 124.155 123.615 176.308 1.00 159.85 781 PRO A CA 1
ATOM 4590 C C . PRO A 1 681 ? 124.070 122.549 175.223 1.00 160.47 781 PRO A C 1
ATOM 4591 O O . PRO A 1 681 ? 123.461 121.498 175.443 1.00 161.29 781 PRO A O 1
ATOM 4595 N N . GLU A 1 682 ? 124.667 122.792 174.054 1.00 168.41 782 GLU A N 1
ATOM 4596 C CA . GLU A 1 682 ? 124.672 121.788 172.996 1.00 170.80 782 GLU A CA 1
ATOM 4597 C C . GLU A 1 682 ? 126.065 121.445 172.488 1.00 172.61 782 GLU A C 1
ATOM 4598 O O . GLU A 1 682 ? 126.183 120.663 171.536 1.00 174.14 782 GLU A O 1
ATOM 4604 N N . ALA A 1 683 ? 127.117 122.004 173.089 1.00 167.76 783 ALA A N 1
ATOM 4605 C CA . ALA A 1 683 ? 128.456 121.776 172.559 1.00 167.46 783 ALA A CA 1
ATOM 4606 C C . ALA A 1 683 ? 128.869 120.316 172.665 1.00 167.90 783 ALA A C 1
ATOM 4607 O O . ALA A 1 683 ? 129.722 119.860 171.899 1.00 169.13 783 ALA A O 1
ATOM 4609 N N . GLY A 1 684 ? 128.271 119.563 173.583 1.00 151.55 784 GLY A N 1
ATOM 4610 C CA . GLY A 1 684 ? 128.549 118.143 173.657 1.00 150.99 784 GLY A CA 1
ATOM 4611 C C . GLY A 1 684 ? 128.176 117.425 172.377 1.00 149.23 784 GLY A C 1
ATOM 4612 O O . GLY A 1 684 ? 129.024 116.791 171.733 1.00 148.28 784 GLY A O 1
ATOM 4613 N N . ARG A 1 685 ? 126.904 117.536 171.985 1.00 149.78 785 ARG A N 1
ATOM 4614 C CA . ARG A 1 685 ? 126.481 116.928 170.732 1.00 152.95 785 ARG A CA 1
ATOM 4615 C C . ARG A 1 685 ? 127.183 117.572 169.548 1.00 154.23 785 ARG A C 1
ATOM 4616 O O . ARG A 1 685 ? 127.420 116.907 168.535 1.00 157.08 785 ARG A O 1
ATOM 4624 N N . ALA A 1 686 ? 127.543 118.851 169.661 1.00 154.89 786 ALA A N 1
ATOM 4625 C CA . ALA A 1 686 ? 128.257 119.522 168.583 1.00 156.35 786 ALA A CA 1
ATOM 4626 C C . ALA A 1 686 ? 129.607 118.863 168.331 1.00 155.04 786 ALA A C 1
ATOM 4627 O O . ALA A 1 686 ? 129.946 118.544 167.188 1.00 158.22 786 ALA A O 1
ATOM 4629 N N . ILE A 1 687 ? 130.375 118.646 169.394 1.00 140.59 787 ILE A N 1
ATOM 4630 C CA . ILE A 1 687 ? 131.689 118.024 169.295 1.00 141.35 787 ILE A CA 1
ATOM 4631 C C . ILE A 1 687 ? 131.544 116.581 168.833 1.00 146.44 787 ILE A C 1
ATOM 4632 O O . ILE A 1 687 ? 132.351 116.094 168.035 1.00 146.34 787 ILE A O 1
ATOM 4637 N N . SER A 1 688 ? 130.519 115.883 169.328 1.00 156.11 788 SER A N 1
ATOM 4638 C CA . SER A 1 688 ? 130.308 114.503 168.897 1.00 155.27 788 SER A CA 1
ATOM 4639 C C . SER A 1 688 ? 130.050 114.438 167.395 1.00 154.22 788 SER A C 1
ATOM 4640 O O . SER A 1 688 ? 130.638 113.616 166.681 1.00 153.19 788 SER A O 1
ATOM 4643 N N . TYR A 1 689 ? 129.179 115.317 166.896 1.00 141.24 789 TYR A N 1
ATOM 4644 C CA . TYR A 1 689 ? 128.879 115.349 165.470 1.00 138.13 789 TYR A CA 1
ATOM 4645 C C . TYR A 1 689 ? 130.109 115.741 164.663 1.00 136.73 789 TYR A C 1
ATOM 4646 O O . TYR A 1 689 ? 130.356 115.194 163.584 1.00 139.52 789 TYR A O 1
ATOM 4655 N N . LEU A 1 690 ? 130.897 116.687 165.178 1.00 144.39 790 LEU A N 1
ATOM 4656 C CA . LEU A 1 690 ? 132.125 117.085 164.499 1.00 146.00 790 LEU A CA 1
ATOM 4657 C C . LEU A 1 690 ? 133.087 115.912 164.384 1.00 149.31 790 LEU A C 1
ATOM 4658 O O . LEU A 1 690 ? 133.720 115.710 163.342 1.00 153.41 790 LEU A O 1
ATOM 4663 N N . SER A 1 691 ? 133.213 115.129 165.456 1.00 160.49 791 SER A N 1
ATOM 4664 C CA . SER A 1 691 ? 134.070 113.950 165.423 1.00 163.07 791 SER A CA 1
ATOM 4665 C C . SER A 1 691 ? 133.532 112.912 164.448 1.00 161.17 791 SER A C 1
ATOM 4666 O O . SER A 1 691 ? 134.298 112.192 163.799 1.00 157.38 791 SER A O 1
ATOM 4669 N N . SER A 1 692 ? 132.205 112.820 164.338 1.00 161.25 792 SER A N 1
ATOM 4670 C CA . SER A 1 692 ? 131.595 111.848 163.437 1.00 159.48 792 SER A CA 1
ATOM 4671 C C . SER A 1 692 ? 131.990 112.095 161.987 1.00 157.31 792 SER A C 1
ATOM 4672 O O . SER A 1 692 ? 132.276 111.154 161.240 1.00 159.09 792 SER A O 1
ATOM 4675 N N . MET A 1 693 ? 132.013 113.360 161.568 1.00 138.15 793 MET A N 1
ATOM 4676 C CA . MET A 1 693 ? 132.351 113.687 160.188 1.00 138.35 793 MET A CA 1
ATOM 4677 C C . MET A 1 693 ? 133.859 113.730 159.980 1.00 138.99 793 MET A C 1
ATOM 4678 O O . MET A 1 693 ? 134.336 114.266 158.975 1.00 140.13 793 MET A O 1
ATOM 4683 N N . GLY A 1 694 ? 134.610 113.184 160.916 1.00 136.30 794 GLY A N 1
ATOM 4684 C CA . GLY A 1 694 ? 136.056 113.083 160.769 1.00 139.72 794 GLY A CA 1
ATOM 4685 C C . GLY A 1 694 ? 136.849 114.261 161.279 1.00 139.83 794 GLY A C 1
ATOM 4686 O O . GLY A 1 694 ? 138.058 114.158 161.478 1.00 141.20 794 GLY A O 1
ATOM 4687 N N . ILE A 1 695 ? 136.183 115.392 161.494 1.00 138.45 795 ILE A N 1
ATOM 4688 C CA . ILE A 1 695 ? 136.849 116.584 162.002 1.00 136.72 795 ILE A CA 1
ATOM 4689 C C . ILE A 1 695 ? 137.237 116.356 163.455 1.00 134.69 795 ILE A C 1
ATOM 4690 O O . ILE A 1 695 ? 136.382 116.077 164.301 1.00 137.67 795 ILE A O 1
ATOM 4695 N N . SER A 1 696 ? 138.527 116.480 163.756 1.00 131.20 796 SER A N 1
ATOM 4696 C CA . SER A 1 696 ? 138.987 116.334 165.130 1.00 135.29 796 SER A CA 1
ATOM 4697 C C . SER A 1 696 ? 138.630 117.581 165.925 1.00 136.36 796 SER A C 1
ATOM 4698 O O . SER A 1 696 ? 137.981 118.491 165.402 1.00 138.89 796 SER A O 1
ATOM 4701 N N . SER A 1 697 ? 139.050 117.641 167.185 1.00 131.40 797 SER A N 1
ATOM 4702 C CA . SER A 1 697 ? 138.725 118.794 168.013 1.00 133.49 797 SER A CA 1
ATOM 4703 C C . SER A 1 697 ? 139.843 119.082 169.002 1.00 134.20 797 SER A C 1
ATOM 4704 O O . SER A 1 697 ? 140.382 118.163 169.626 1.00 135.94 797 SER A O 1
ATOM 4707 N N . ILE A 1 698 ? 140.194 120.355 169.154 1.00 136.35 798 ILE A N 1
ATOM 4708 C CA . ILE A 1 698 ? 141.274 120.772 170.030 1.00 134.32 798 ILE A CA 1
ATOM 4709 C C . ILE A 1 698 ? 140.715 121.843 170.964 1.00 135.57 798 ILE A C 1
ATOM 4710 O O . ILE A 1 698 ? 139.778 122.564 170.622 1.00 140.83 798 ILE A O 1
ATOM 4715 N N . MET A 1 699 ? 141.294 121.937 172.161 1.00 142.58 799 MET A N 1
ATOM 4716 C CA . MET A 1 699 ? 140.905 122.974 173.122 1.00 144.97 799 MET A CA 1
ATOM 4717 C C . MET A 1 699 ? 142.170 123.702 173.567 1.00 145.57 799 MET A C 1
ATOM 4718 O O . MET A 1 699 ? 142.917 123.210 174.416 1.00 147.90 799 MET A O 1
ATOM 4723 N N . VAL A 1 700 ? 142.400 124.876 172.993 1.00 143.99 800 VAL A N 1
ATOM 4724 C CA . VAL A 1 700 ? 143.516 125.732 173.370 1.00 145.03 800 VAL A CA 1
ATOM 4725 C C . VAL A 1 700 ? 142.923 126.918 174.120 1.00 149.08 800 VAL A C 1
ATOM 4726 O O . VAL A 1 700 ? 142.492 127.902 173.514 1.00 154.45 800 VAL A O 1
ATOM 4730 N N . THR A 1 701 ? 142.885 126.823 175.442 1.00 158.99 801 THR A N 1
ATOM 4731 C CA . THR A 1 701 ? 142.362 127.888 176.276 1.00 159.10 801 THR A CA 1
ATOM 4732 C C . THR A 1 701 ? 143.514 128.663 176.906 1.00 160.12 801 THR A C 1
ATOM 4733 O O . THR A 1 701 ? 144.687 128.454 176.585 1.00 161.16 801 THR A O 1
ATOM 4737 N N . GLY A 1 702 ? 143.181 129.579 177.808 1.00 164.29 802 GLY A N 1
ATOM 4738 C CA . GLY A 1 702 ? 144.189 130.325 178.529 1.00 164.90 802 GLY A CA 1
ATOM 4739 C C . GLY A 1 702 ? 143.980 130.250 180.025 1.00 162.68 802 GLY A C 1
ATOM 4740 O O . GLY A 1 702 ? 144.755 130.815 180.801 1.00 164.36 802 GLY A O 1
ATOM 4741 N N . ASP A 1 703 ? 142.931 129.543 180.441 1.00 168.11 803 ASP A N 1
ATOM 4742 C CA . ASP A 1 703 ? 142.578 129.453 181.851 1.00 170.81 803 ASP A CA 1
ATOM 4743 C C . ASP A 1 703 ? 143.337 128.337 182.555 1.00 171.76 803 ASP A C 1
ATOM 4744 O O . ASP A 1 703 ? 144.302 127.792 182.011 1.00 172.83 803 ASP A O 1
ATOM 4749 N N . ASN A 1 704 ? 142.906 128.002 183.767 1.00 175.85 804 ASN A N 1
ATOM 4750 C CA . ASN A 1 704 ? 143.580 127.035 184.621 1.00 176.03 804 ASN A CA 1
ATOM 4751 C C . ASN A 1 704 ? 143.540 125.654 183.984 1.00 176.97 804 ASN A C 1
ATOM 4752 O O . ASN A 1 704 ? 142.584 125.315 183.279 1.00 177.21 804 ASN A O 1
ATOM 4757 N N . TRP A 1 705 ? 144.584 124.864 184.240 1.00 166.02 805 TRP A N 1
ATOM 4758 C CA . TRP A 1 705 ? 144.620 123.486 183.766 1.00 164.56 805 TRP A CA 1
ATOM 4759 C C . TRP A 1 705 ? 143.477 122.678 184.361 1.00 166.70 805 TRP A C 1
ATOM 4760 O O . TRP A 1 705 ? 142.857 121.856 183.678 1.00 168.27 805 TRP A O 1
ATOM 4771 N N . ALA A 1 706 ? 143.192 122.896 185.644 1.00 174.34 806 ALA A N 1
ATOM 4772 C CA . ALA A 1 706 ? 142.159 122.146 186.347 1.00 174.77 806 ALA A CA 1
ATOM 4773 C C . ALA A 1 706 ? 140.788 122.362 185.722 1.00 177.78 806 ALA A C 1
ATOM 4774 O O . ALA A 1 706 ? 140.044 121.401 185.500 1.00 180.18 806 ALA A O 1
ATOM 4776 N N . THR A 1 707 ? 140.446 123.616 185.434 1.00 180.61 807 THR A N 1
ATOM 4777 C CA . THR A 1 707 ? 139.166 123.931 184.813 1.00 182.36 807 THR A CA 1
ATOM 4778 C C . THR A 1 707 ? 139.079 123.312 183.425 1.00 180.56 807 THR A C 1
ATOM 4779 O O . THR A 1 707 ? 138.036 122.775 183.040 1.00 181.12 807 THR A O 1
ATOM 4783 N N . ALA A 1 708 ? 140.173 123.384 182.671 1.00 166.77 808 ALA A N 1
ATOM 4784 C CA . ALA A 1 708 ? 140.218 122.838 181.321 1.00 166.20 808 ALA A CA 1
ATOM 4785 C C . ALA A 1 708 ? 139.993 121.332 181.325 1.00 168.09 808 ALA A C 1
ATOM 4786 O O . ALA A 1 708 ? 139.261 120.805 180.478 1.00 169.07 808 ALA A O 1
ATOM 4788 N N . LYS A 1 709 ? 140.636 120.637 182.267 1.00 169.99 809 LYS A N 1
ATOM 4789 C CA . LYS A 1 709 ? 140.514 119.191 182.401 1.00 170.52 809 LYS A CA 1
ATOM 4790 C C . LYS A 1 709 ? 139.062 118.740 182.421 1.00 172.25 809 LYS A C 1
ATOM 4791 O O . LYS A 1 709 ? 138.650 117.928 181.588 1.00 174.23 809 LYS A O 1
ATOM 4797 N N . SER A 1 710 ? 138.291 119.253 183.377 1.00 191.48 810 SER A N 1
ATOM 4798 C CA . SER A 1 710 ? 136.919 118.810 183.582 1.00 194.28 810 SER A CA 1
ATOM 4799 C C . SER A 1 710 ? 136.043 119.099 182.374 1.00 194.01 810 SER A C 1
ATOM 4800 O O . SER A 1 710 ? 135.270 118.237 181.939 1.00 193.50 810 SER A O 1
ATOM 4803 N N . ILE A 1 711 ? 136.151 120.313 181.833 1.00 178.71 811 ILE A N 1
ATOM 4804 C CA . ILE A 1 711 ? 135.320 120.685 180.693 1.00 178.98 811 ILE A CA 1
ATOM 4805 C C . ILE A 1 711 ? 135.615 119.775 179.511 1.00 179.83 811 ILE A C 1
ATOM 4806 O O . ILE A 1 711 ? 134.701 119.218 178.892 1.00 180.82 811 ILE A O 1
ATOM 4811 N N . ALA A 1 712 ? 136.900 119.586 179.200 1.00 172.74 812 ALA A N 1
ATOM 4812 C CA . ALA A 1 712 ? 137.269 118.743 178.069 1.00 171.11 812 ALA A CA 1
ATOM 4813 C C . ALA A 1 712 ? 136.828 117.304 178.290 1.00 170.75 812 ALA A C 1
ATOM 4814 O O . ALA A 1 712 ? 136.361 116.635 177.361 1.00 171.77 812 ALA A O 1
ATOM 4816 N N . LYS A 1 713 ? 136.980 116.809 179.519 1.00 167.58 813 LYS A N 1
ATOM 4817 C CA . LYS A 1 713 ? 136.566 115.447 179.829 1.00 169.37 813 LYS A CA 1
ATOM 4818 C C . LYS A 1 713 ? 135.071 115.281 179.608 1.00 170.85 813 LYS A C 1
ATOM 4819 O O . LYS A 1 713 ? 134.624 114.276 179.044 1.00 172.38 813 LYS A O 1
ATOM 4825 N N . GLU A 1 714 ? 134.281 116.267 180.032 1.00 175.82 814 GLU A N 1
ATOM 4826 C CA . GLU A 1 714 ? 132.833 116.135 179.937 1.00 177.91 814 GLU A CA 1
ATOM 4827 C C . GLU A 1 714 ? 132.358 116.254 178.492 1.00 179.93 814 GLU A C 1
ATOM 4828 O O . GLU A 1 714 ? 131.524 115.463 178.035 1.00 181.23 814 GLU A O 1
ATOM 4834 N N . VAL A 1 715 ? 132.874 117.238 177.750 1.00 176.99 815 VAL A N 1
ATOM 4835 C CA . VAL A 1 715 ? 132.410 117.426 176.376 1.00 176.22 815 VAL A CA 1
ATOM 4836 C C . VAL A 1 715 ? 132.927 116.312 175.473 1.00 176.34 815 VAL A C 1
ATOM 4837 O O . VAL A 1 715 ? 132.190 115.786 174.631 1.00 176.24 815 VAL A O 1
ATOM 4841 N N . GLY A 1 716 ? 134.190 115.931 175.633 1.00 173.04 816 GLY A N 1
ATOM 4842 C CA . GLY A 1 716 ? 134.809 114.922 174.792 1.00 172.36 816 GLY A CA 1
ATOM 4843 C C . GLY A 1 716 ? 136.000 115.399 173.988 1.00 170.12 816 GLY A C 1
ATOM 4844 O O . GLY A 1 716 ? 136.451 114.669 173.093 1.00 170.95 816 GLY A O 1
ATOM 4845 N N . ILE A 1 717 ? 136.527 116.597 174.249 1.00 162.07 817 ILE A N 1
ATOM 4846 C CA . ILE A 1 717 ? 137.700 117.066 173.525 1.00 162.39 817 ILE A CA 1
ATOM 4847 C C . ILE A 1 717 ? 138.882 116.164 173.856 1.00 164.69 817 ILE A C 1
ATOM 4848 O O . ILE A 1 717 ? 138.895 115.478 174.883 1.00 166.35 817 ILE A O 1
ATOM 4853 N N . GLY A 1 718 ? 139.885 116.165 172.980 1.00 160.09 818 GLY A N 1
ATOM 4854 C CA . GLY A 1 718 ? 141.055 115.328 173.148 1.00 161.45 818 GLY A CA 1
ATOM 4855 C C . GLY A 1 718 ? 142.188 116.070 173.822 1.00 159.52 818 GLY A C 1
ATOM 4856 O O . GLY A 1 718 ? 142.194 116.204 175.048 1.00 159.61 818 GLY A O 1
ATOM 4857 N N . THR A 1 719 ? 143.165 116.532 173.046 1.00 157.90 819 THR A N 1
ATOM 4858 C CA . THR A 1 719 ? 144.261 117.308 173.609 1.00 160.54 819 THR A CA 1
ATOM 4859 C C . THR A 1 719 ? 143.725 118.564 174.282 1.00 160.59 819 THR A C 1
ATOM 4860 O O . THR A 1 719 ? 142.756 119.168 173.816 1.00 161.19 819 THR A O 1
ATOM 4864 N N . VAL A 1 720 ? 144.358 118.948 175.388 1.00 163.46 820 VAL A N 1
ATOM 4865 C CA . VAL A 1 720 ? 143.814 119.972 176.272 1.00 162.41 820 VAL A CA 1
ATOM 4866 C C . VAL A 1 720 ? 144.820 121.084 176.541 1.00 163.37 820 VAL A C 1
ATOM 4867 O O . VAL A 1 720 ? 144.823 121.666 177.631 1.00 164.74 820 VAL A O 1
ATOM 4871 N N . PHE A 1 721 ? 145.679 121.382 175.565 1.00 150.81 821 PHE A N 1
ATOM 4872 C CA . PHE A 1 721 ? 146.699 122.413 175.742 1.00 148.36 821 PHE A CA 1
ATOM 4873 C C . PHE A 1 721 ? 146.098 123.683 176.329 1.00 151.03 821 PHE A C 1
ATOM 4874 O O . PHE A 1 721 ? 145.247 124.328 175.712 1.00 153.90 821 PHE A O 1
ATOM 4882 N N . ALA A 1 722 ? 146.546 124.034 177.534 1.00 157.98 822 ALA A N 1
ATOM 4883 C CA . ALA A 1 722 ? 145.987 125.164 178.266 1.00 157.70 822 ALA A CA 1
ATOM 4884 C C . ALA A 1 722 ? 147.079 126.119 178.728 1.00 156.68 822 ALA A C 1
ATOM 4885 O O . ALA A 1 722 ? 148.258 125.908 178.428 1.00 158.49 822 ALA A O 1
ATOM 4887 N N . GLU A 1 723 ? 146.692 127.159 179.471 1.00 157.92 823 GLU A N 1
ATOM 4888 C CA . GLU A 1 723 ? 147.616 128.193 179.923 1.00 157.63 823 GLU A CA 1
ATOM 4889 C C . GLU A 1 723 ? 148.356 128.799 178.738 1.00 158.44 823 GLU A C 1
ATOM 4890 O O . GLU A 1 723 ? 149.579 128.960 178.777 1.00 159.56 823 GLU A O 1
ATOM 4896 N N . ILE A 1 724 ? 147.623 129.136 177.685 1.00 154.67 824 ILE A N 1
ATOM 4897 C CA . ILE A 1 724 ? 148.219 129.549 176.430 1.00 154.66 824 ILE A CA 1
ATOM 4898 C C . ILE A 1 724 ? 147.899 131.013 176.163 1.00 158.21 824 ILE A C 1
ATOM 4899 O O . ILE A 1 724 ? 146.750 131.455 176.237 1.00 160.63 824 ILE A O 1
ATOM 4904 N N . ASP A 1 725 ? 148.934 131.777 175.851 1.00 170.82 825 ASP A N 1
ATOM 4905 C CA . ASP A 1 725 ? 148.836 133.160 175.423 1.00 170.01 825 ASP A CA 1
ATOM 4906 C C . ASP A 1 725 ? 148.401 133.247 173.965 1.00 171.83 825 ASP A C 1
ATOM 4907 O O . ASP A 1 725 ? 148.454 132.258 173.226 1.00 174.08 825 ASP A O 1
ATOM 4912 N N . PRO A 1 726 ? 147.930 134.421 173.520 1.00 154.27 826 PRO A N 1
ATOM 4913 C CA . PRO A 1 726 ? 147.505 134.573 172.123 1.00 154.48 826 PRO A CA 1
ATOM 4914 C C . PRO A 1 726 ? 148.534 134.090 171.115 1.00 153.56 826 PRO A C 1
ATOM 4915 O O . PRO A 1 726 ? 148.188 133.447 170.117 1.00 152.52 826 PRO A O 1
ATOM 4919 N N . VAL A 1 727 ? 149.807 134.393 171.374 1.00 156.25 827 VAL A N 1
ATOM 4920 C CA . VAL A 1 727 ? 150.870 133.959 170.474 1.00 157.39 827 VAL A CA 1
ATOM 4921 C C . VAL A 1 727 ? 150.904 132.439 170.396 1.00 159.17 827 VAL A C 1
ATOM 4922 O O . VAL A 1 727 ? 151.001 131.858 169.311 1.00 159.41 827 VAL A O 1
ATOM 4926 N N . GLY A 1 728 ? 150.809 131.773 171.547 1.00 159.57 828 GLY A N 1
ATOM 4927 C CA . GLY A 1 728 ? 150.769 130.319 171.542 1.00 157.01 828 GLY A CA 1
ATOM 4928 C C . GLY A 1 728 ? 149.531 129.776 170.859 1.00 157.76 828 GLY A C 1
ATOM 4929 O O . GLY A 1 728 ? 149.562 128.709 170.240 1.00 162.10 828 GLY A O 1
ATOM 4930 N N . LYS A 1 729 ? 148.417 130.495 170.976 1.00 144.75 829 LYS A N 1
ATOM 4931 C CA . LYS A 1 729 ? 147.186 130.088 170.312 1.00 143.47 829 LYS A CA 1
ATOM 4932 C C . LYS A 1 729 ? 147.393 130.114 168.806 1.00 144.81 829 LYS A C 1
ATOM 4933 O O . LYS A 1 729 ? 146.917 129.228 168.090 1.00 146.02 829 LYS A O 1
ATOM 4939 N N . ALA A 1 730 ? 148.104 131.130 168.318 1.00 149.43 830 ALA A N 1
ATOM 4940 C CA . ALA A 1 730 ? 148.459 131.173 166.904 1.00 151.79 830 ALA A CA 1
ATOM 4941 C C . ALA A 1 730 ? 149.419 130.042 166.547 1.00 151.23 830 ALA A C 1
ATOM 4942 O O . ALA A 1 730 ? 149.325 129.442 165.470 1.00 151.77 830 ALA A O 1
ATOM 4944 N N . GLU A 1 731 ? 150.365 129.753 167.443 1.00 158.47 831 GLU A N 1
ATOM 4945 C CA . GLU A 1 731 ? 151.356 128.712 167.185 1.00 159.07 831 GLU A CA 1
ATOM 4946 C C . GLU A 1 731 ? 150.717 127.341 167.035 1.00 158.36 831 GLU A C 1
ATOM 4947 O O . GLU A 1 731 ? 151.136 126.542 166.196 1.00 157.11 831 GLU A O 1
ATOM 4953 N N . LYS A 1 732 ? 149.716 127.038 167.861 1.00 135.38 832 LYS A N 1
ATOM 4954 C CA . LYS A 1 732 ? 149.043 125.747 167.744 1.00 129.98 832 LYS A CA 1
ATOM 4955 C C . LYS A 1 732 ? 148.353 125.614 166.392 1.00 130.31 832 LYS A C 1
ATOM 4956 O O . LYS A 1 732 ? 148.440 124.570 165.733 1.00 134.18 832 LYS A O 1
ATOM 4962 N N . ILE A 1 733 ? 147.664 126.672 165.961 1.00 126.59 833 ILE A N 1
ATOM 4963 C CA . ILE A 1 733 ? 147.021 126.662 164.650 1.00 129.30 833 ILE A CA 1
ATOM 4964 C C . ILE A 1 733 ? 148.057 126.442 163.558 1.00 134.00 833 ILE A C 1
ATOM 4965 O O . ILE A 1 733 ? 147.871 125.620 162.654 1.00 137.52 833 ILE A O 1
ATOM 4970 N N . LYS A 1 734 ? 149.172 127.169 163.637 1.00 148.03 834 LYS A N 1
ATOM 4971 C CA . LYS A 1 734 ? 150.215 127.039 162.623 1.00 148.23 834 LYS A CA 1
ATOM 4972 C C . LYS A 1 734 ? 150.795 125.630 162.614 1.00 150.60 834 LYS A C 1
ATOM 4973 O O . LYS A 1 734 ? 151.094 125.074 161.551 1.00 152.86 834 LYS A O 1
ATOM 4979 N N . ASP A 1 735 ? 150.961 125.039 163.796 1.00 146.74 835 ASP A N 1
ATOM 4980 C CA . ASP A 1 735 ? 151.529 123.702 163.901 1.00 148.23 835 ASP A CA 1
ATOM 4981 C C . ASP A 1 735 ? 150.603 122.684 163.249 1.00 148.31 835 ASP A C 1
ATOM 4982 O O . ASP A 1 735 ? 151.037 121.860 162.436 1.00 149.78 835 ASP A O 1
ATOM 4987 N N . LEU A 1 736 ? 149.313 122.733 163.584 1.00 138.24 836 LEU A N 1
ATOM 4988 C CA . LEU A 1 736 ? 148.372 121.798 162.973 1.00 137.75 836 LEU A CA 1
ATOM 4989 C C . LEU A 1 736 ? 148.237 122.034 161.472 1.00 142.41 836 LEU A C 1
ATOM 4990 O O . LEU A 1 736 ? 147.965 121.100 160.711 1.00 145.19 836 LEU A O 1
ATOM 4995 N N . GLN A 1 737 ? 148.423 123.276 161.022 1.00 146.49 837 GLN A N 1
ATOM 4996 C CA . GLN A 1 737 ? 148.486 123.521 159.584 1.00 145.63 837 GLN A CA 1
ATOM 4997 C C . GLN A 1 737 ? 149.703 122.845 158.969 1.00 146.34 837 GLN A C 1
ATOM 4998 O O . GLN A 1 737 ? 149.635 122.298 157.863 1.00 144.51 837 GLN A O 1
ATOM 5004 N N . MET A 1 738 ? 150.833 122.880 159.678 1.00 166.38 838 MET A N 1
ATOM 5005 C CA . MET A 1 738 ? 152.074 122.336 159.139 1.00 167.06 838 MET A CA 1
ATOM 5006 C C . MET A 1 738 ? 151.959 120.835 158.897 1.00 167.66 838 MET A C 1
ATOM 5007 O O . MET A 1 738 ? 152.550 120.298 157.955 1.00 169.64 838 MET A O 1
ATOM 5012 N N . LYS A 1 739 ? 151.189 120.142 159.734 1.00 150.02 839 LYS A N 1
ATOM 5013 C CA . LYS A 1 739 ? 151.052 118.696 159.605 1.00 150.11 839 LYS A CA 1
ATOM 5014 C C . LYS A 1 739 ? 150.137 118.321 158.445 1.00 151.33 839 LYS A C 1
ATOM 5015 O O . LYS A 1 739 ? 149.971 117.136 158.141 1.00 153.67 839 LYS A O 1
ATOM 5021 N N . GLY A 1 740 ? 149.533 119.314 157.799 1.00 145.69 840 GLY A N 1
ATOM 5022 C CA . GLY A 1 740 ? 148.772 119.057 156.592 1.00 148.09 840 GLY A CA 1
ATOM 5023 C C . GLY A 1 740 ? 147.307 119.427 156.675 1.00 148.11 840 GLY A C 1
ATOM 5024 O O . GLY A 1 740 ? 146.724 119.897 155.694 1.00 149.28 840 GLY A O 1
ATOM 5025 N N . LEU A 1 741 ? 146.698 119.213 157.839 1.00 136.23 841 LEU A N 1
ATOM 5026 C CA . LEU A 1 741 ? 145.279 119.490 157.999 1.00 136.37 841 LEU A CA 1
ATOM 5027 C C . LEU A 1 741 ? 145.006 120.981 157.850 1.00 140.50 841 LEU A C 1
ATOM 5028 O O . LEU A 1 741 ? 145.821 121.824 158.232 1.00 143.18 841 LEU A O 1
ATOM 5033 N N . THR A 1 742 ? 143.850 121.302 157.277 1.00 134.44 842 THR A N 1
ATOM 5034 C CA . THR A 1 742 ? 143.371 122.676 157.215 1.00 134.74 842 THR A CA 1
ATOM 5035 C C . THR A 1 742 ? 142.481 122.924 158.426 1.00 135.06 842 THR A C 1
ATOM 5036 O O . THR A 1 742 ? 141.406 122.327 158.541 1.00 133.90 842 THR A O 1
ATOM 5040 N N . VAL A 1 743 ? 142.922 123.807 159.320 1.00 133.09 843 VAL A N 1
ATOM 5041 C CA . VAL A 1 743 ? 142.277 123.961 160.619 1.00 132.90 843 VAL A CA 1
ATOM 5042 C C . VAL A 1 743 ? 141.394 125.200 160.641 1.00 134.01 843 VAL A C 1
ATOM 5043 O O . VAL A 1 743 ? 141.440 126.027 159.725 1.00 136.26 843 VAL A O 1
ATOM 5047 N N . ALA A 1 744 ? 140.586 125.333 161.691 1.00 128.31 844 ALA A N 1
ATOM 5048 C CA . ALA A 1 744 ? 139.677 126.469 161.821 1.00 130.83 844 ALA A CA 1
ATOM 5049 C C . ALA A 1 744 ? 139.615 126.884 163.282 1.00 132.01 844 ALA A C 1
ATOM 5050 O O . ALA A 1 744 ? 139.427 126.035 164.158 1.00 134.81 844 ALA A O 1
ATOM 5052 N N . MET A 1 745 ? 139.763 128.178 163.539 1.00 130.21 845 MET A N 1
ATOM 5053 C CA . MET A 1 745 ? 139.715 128.740 164.881 1.00 124.40 845 MET A CA 1
ATOM 5054 C C . MET A 1 745 ? 138.303 129.188 165.214 1.00 129.02 845 MET A C 1
ATOM 5055 O O . MET A 1 745 ? 137.672 129.909 164.438 1.00 138.77 845 MET A O 1
ATOM 5060 N N . VAL A 1 746 ? 137.802 128.745 166.362 1.00 111.40 846 VAL A N 1
ATOM 5061 C CA . VAL A 1 746 ? 136.520 129.204 166.879 1.00 113.95 846 VAL A CA 1
ATOM 5062 C C . VAL A 1 746 ? 136.800 129.914 168.195 1.00 115.97 846 VAL A C 1
ATOM 5063 O O . VAL A 1 746 ? 137.231 129.282 169.167 1.00 123.54 846 VAL A O 1
ATOM 5067 N N . GLY A 1 747 ? 136.557 131.222 168.231 1.00 131.24 847 GLY A N 1
ATOM 5068 C CA . GLY A 1 747 ? 136.864 132.005 169.411 1.00 134.44 847 GLY A CA 1
ATOM 5069 C C . GLY A 1 747 ? 135.911 133.153 169.668 1.00 133.17 847 GLY A C 1
ATOM 5070 O O . GLY A 1 747 ? 135.033 133.441 168.849 1.00 128.47 847 GLY A O 1
ATOM 5071 N N . ASP A 1 748 ? 136.076 133.816 170.810 1.00 150.04 848 ASP A N 1
ATOM 5072 C CA . ASP A 1 748 ? 135.171 134.885 171.203 1.00 149.30 848 ASP A CA 1
ATOM 5073 C C . ASP A 1 748 ? 135.923 136.135 171.634 1.00 153.51 848 ASP A C 1
ATOM 5074 O O . ASP A 1 748 ? 135.391 137.245 171.541 1.00 156.50 848 ASP A O 1
ATOM 5079 N N . GLY A 1 749 ? 137.152 135.971 172.112 1.00 159.79 849 GLY A N 1
ATOM 5080 C CA . GLY A 1 749 ? 137.853 137.079 172.729 1.00 160.43 849 GLY A CA 1
ATOM 5081 C C . GLY A 1 749 ? 138.960 137.684 171.895 1.00 158.30 849 GLY A C 1
ATOM 5082 O O . GLY A 1 749 ? 139.291 137.179 170.818 1.00 158.21 849 GLY A O 1
ATOM 5083 N N . ILE A 1 750 ? 139.541 138.777 172.393 1.00 153.53 850 ILE A N 1
ATOM 5084 C CA . ILE A 1 750 ? 140.667 139.406 171.709 1.00 151.70 850 ILE A CA 1
ATOM 5085 C C . ILE A 1 750 ? 141.875 138.480 171.727 1.00 153.88 850 ILE A C 1
ATOM 5086 O O . ILE A 1 750 ? 142.806 138.628 170.927 1.00 157.29 850 ILE A O 1
ATOM 5091 N N . ASN A 1 751 ? 141.881 137.515 172.650 1.00 151.66 851 ASN A N 1
ATOM 5092 C CA . ASN A 1 751 ? 142.914 136.487 172.653 1.00 149.41 851 ASN A CA 1
ATOM 5093 C C . ASN A 1 751 ? 142.890 135.691 171.360 1.00 149.72 851 ASN A C 1
ATOM 5094 O O . ASN A 1 751 ? 143.939 135.332 170.815 1.00 150.41 851 ASN A O 1
ATOM 5099 N N . ASP A 1 752 ? 141.692 135.402 170.859 1.00 155.66 852 ASP A N 1
ATOM 5100 C CA . ASP A 1 752 ? 141.535 134.510 169.721 1.00 15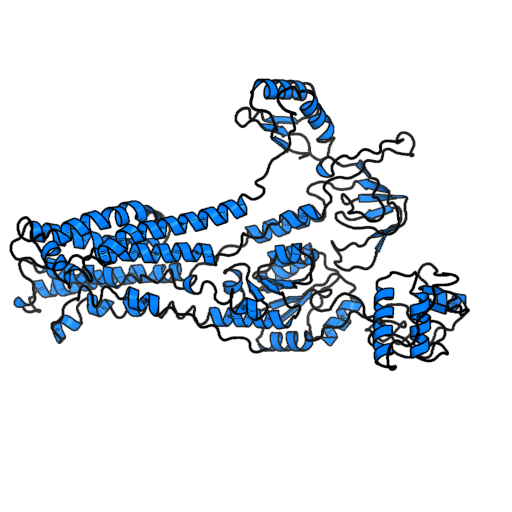8.36 852 ASP A CA 1
ATOM 5101 C C . ASP A 1 752 ? 141.940 135.165 168.410 1.00 158.12 852 ASP A C 1
ATOM 5102 O O . ASP A 1 752 ? 142.192 134.460 167.427 1.00 159.41 852 ASP A O 1
ATOM 5107 N N . SER A 1 753 ? 142.014 136.494 168.374 1.00 142.95 853 SER A N 1
ATOM 5108 C CA . SER A 1 753 ? 142.231 137.233 167.136 1.00 144.42 853 SER A CA 1
ATOM 5109 C C . SER A 1 753 ? 143.494 136.796 166.395 1.00 146.73 853 SER A C 1
ATOM 5110 O O . SER A 1 753 ? 143.424 136.550 165.184 1.00 148.13 853 SER A O 1
ATOM 5113 N N . PRO A 1 754 ? 144.667 136.686 167.055 1.00 145.98 854 PRO A N 1
ATOM 5114 C CA . PRO A 1 754 ? 145.845 136.186 166.335 1.00 148.77 854 PRO A CA 1
ATOM 5115 C C . PRO A 1 754 ? 145.616 134.799 165.763 1.00 148.50 854 PRO A C 1
ATOM 5116 O O . PRO A 1 754 ? 146.037 134.500 164.642 1.00 146.08 854 PRO A O 1
ATOM 5120 N N . ALA A 1 755 ? 144.934 133.947 166.527 1.00 142.57 855 ALA A N 1
ATOM 5121 C CA . ALA A 1 755 ? 144.610 132.615 166.035 1.00 139.34 855 ALA A CA 1
ATOM 5122 C C . ALA A 1 755 ? 143.453 132.657 165.048 1.00 138.15 855 ALA A C 1
ATOM 5123 O O . ALA A 1 755 ? 143.418 131.871 164.096 1.00 142.40 855 ALA A O 1
ATOM 5125 N N . LEU A 1 756 ? 142.501 133.568 165.258 1.00 127.71 856 LEU A N 1
ATOM 5126 C CA . LEU A 1 756 ? 141.362 133.673 164.355 1.00 128.61 856 LEU A CA 1
ATOM 5127 C C . LEU A 1 756 ? 141.802 134.047 162.950 1.00 132.20 856 LEU A C 1
ATOM 5128 O O . LEU A 1 756 ? 141.288 133.500 161.969 1.00 137.12 856 LEU A O 1
ATOM 5133 N N . ALA A 1 757 ? 142.748 134.974 162.832 1.00 130.07 857 ALA A N 1
ATOM 5134 C CA . ALA A 1 757 ? 143.247 135.382 161.527 1.00 130.36 857 ALA A CA 1
ATOM 5135 C C . ALA A 1 757 ? 144.144 134.308 160.928 1.00 132.71 857 ALA A C 1
ATOM 5136 O O . ALA A 1 757 ? 144.078 134.035 159.726 1.00 134.24 857 ALA A O 1
ATOM 5138 N N . ALA A 1 758 ? 144.985 133.697 161.760 1.00 147.49 858 ALA A N 1
ATOM 5139 C CA . ALA A 1 758 ? 145.952 132.710 161.296 1.00 149.85 858 ALA A CA 1
ATOM 5140 C C . ALA A 1 758 ? 145.269 131.493 160.690 1.00 147.90 858 ALA A C 1
ATOM 5141 O O . ALA A 1 758 ? 145.732 130.955 159.680 1.00 149.80 858 ALA A O 1
ATOM 5143 N N . ALA A 1 759 ? 144.174 131.051 161.299 1.00 141.37 859 ALA A N 1
ATOM 5144 C CA . ALA A 1 759 ? 143.459 129.870 160.839 1.00 141.98 859 ALA A CA 1
ATOM 5145 C C . ALA A 1 759 ? 142.929 130.068 159.429 1.00 145.13 859 ALA A C 1
ATOM 5146 O O . ALA A 1 759 ? 142.644 131.195 159.012 1.00 146.93 859 ALA A O 1
ATOM 5148 N N . ASP A 1 760 ? 142.813 128.968 158.688 1.00 155.81 860 ASP A N 1
ATOM 5149 C CA . ASP A 1 760 ? 142.341 129.010 157.312 1.00 156.67 860 ASP A CA 1
ATOM 5150 C C . ASP A 1 760 ? 140.956 129.634 157.239 1.00 157.12 860 ASP A C 1
ATOM 5151 O O . ASP A 1 760 ? 140.692 130.471 156.372 1.00 161.95 860 ASP A O 1
ATOM 5156 N N . VAL A 1 761 ? 140.067 129.237 158.144 1.00 127.09 861 VAL A N 1
ATOM 5157 C CA . VAL A 1 761 ? 138.770 129.887 158.266 1.00 128.86 861 VAL A CA 1
ATOM 5158 C C . VAL A 1 761 ? 138.454 130.128 159.739 1.00 131.70 861 VAL A C 1
ATOM 5159 O O . VAL A 1 761 ? 138.227 129.192 160.511 1.00 136.86 861 VAL A O 1
ATOM 5163 N N . GLY A 1 762 ? 138.486 131.392 160.148 1.00 138.50 862 GLY A N 1
ATOM 5164 C CA . GLY A 1 762 ? 138.224 131.740 161.528 1.00 138.57 862 GLY A CA 1
ATOM 5165 C C . GLY A 1 762 ? 136.755 131.945 161.824 1.00 140.13 862 GLY A C 1
ATOM 5166 O O . GLY A 1 762 ? 136.060 132.647 161.084 1.00 146.98 862 GLY A O 1
ATOM 5167 N N . LEU A 1 763 ? 136.267 131.341 162.903 1.00 123.10 863 LEU A N 1
ATOM 5168 C CA . LEU A 1 763 ? 134.872 131.455 163.308 1.00 120.32 863 LEU A CA 1
ATOM 5169 C C . LEU A 1 763 ? 134.810 132.216 164.623 1.00 125.15 863 LEU A C 1
ATOM 5170 O O . LEU A 1 763 ? 135.489 131.849 165.586 1.00 134.31 863 LEU A O 1
ATOM 5175 N N . ALA A 1 764 ? 134.007 133.273 164.664 1.00 129.66 864 ALA A N 1
ATOM 5176 C CA . ALA A 1 764 ? 133.860 134.087 165.858 1.00 127.53 864 ALA A CA 1
ATOM 5177 C C . ALA A 1 764 ? 132.435 134.008 166.384 1.00 131.31 864 ALA A C 1
ATOM 5178 O O . ALA A 1 764 ? 131.467 134.091 165.622 1.00 134.22 864 ALA A O 1
ATOM 5180 N N . ILE A 1 765 ? 132.316 133.847 167.694 1.00 139.82 865 ILE A N 1
ATOM 5181 C CA . ILE A 1 765 ? 131.014 133.835 168.346 1.00 142.10 865 ILE A CA 1
ATOM 5182 C C . ILE A 1 765 ? 130.483 135.258 168.405 1.00 141.78 865 ILE A C 1
ATOM 5183 O O . ILE A 1 765 ? 131.189 136.185 168.819 1.00 144.02 865 ILE A O 1
ATOM 5188 N N . GLY A 1 766 ? 129.230 135.439 167.997 1.00 145.41 866 GLY A N 1
ATOM 5189 C CA . GLY A 1 766 ? 128.658 136.767 167.894 1.00 147.15 866 GLY A CA 1
ATOM 5190 C C . GLY A 1 766 ? 128.459 137.464 169.223 1.00 149.09 866 GLY A C 1
ATOM 5191 O O . GLY A 1 766 ? 128.158 138.660 169.261 1.00 152.81 866 GLY A O 1
ATOM 5192 N N . ALA A 1 767 ? 128.627 136.732 170.320 1.00 149.58 867 ALA A N 1
ATOM 5193 C CA . ALA A 1 767 ? 128.493 137.290 171.658 1.00 150.87 867 ALA A CA 1
ATOM 5194 C C . ALA A 1 767 ? 129.853 137.638 172.249 1.00 150.76 867 ALA A C 1
ATOM 5195 O O . ALA A 1 767 ? 129.957 137.994 173.424 1.00 151.27 867 ALA A O 1
ATOM 5197 N N . GLY A 1 768 ? 130.906 137.547 171.439 1.00 158.81 868 GLY A N 1
ATOM 5198 C CA . GLY A 1 768 ? 132.251 137.820 171.880 1.00 160.52 868 GLY A CA 1
ATOM 5199 C C . GLY A 1 768 ? 132.645 139.272 171.687 1.00 160.74 868 GLY A C 1
ATOM 5200 O O . GLY A 1 768 ? 131.818 140.146 171.424 1.00 160.97 868 GLY A O 1
ATOM 5201 N N . THR A 1 769 ? 133.945 139.518 171.829 1.00 162.75 869 THR A N 1
ATOM 5202 C CA . THR A 1 769 ? 134.472 140.863 171.658 1.00 161.65 869 THR A CA 1
ATOM 5203 C C . THR A 1 769 ? 134.272 141.330 170.224 1.00 161.88 869 THR A C 1
ATOM 5204 O O . THR A 1 769 ? 134.267 140.527 169.287 1.00 161.42 869 THR A O 1
ATOM 5208 N N . ASP A 1 770 ? 134.092 142.641 170.060 1.00 172.46 870 ASP A N 1
ATOM 5209 C CA . ASP A 1 770 ? 133.838 143.191 168.734 1.00 173.81 870 ASP A CA 1
ATOM 5210 C C . ASP A 1 770 ? 135.011 142.945 167.797 1.00 171.79 870 ASP A C 1
ATOM 5211 O O . ASP A 1 770 ? 134.821 142.745 166.593 1.00 171.37 870 ASP A O 1
ATOM 5216 N N . VAL A 1 771 ? 136.234 142.950 168.328 1.00 153.02 871 VAL A N 1
ATOM 5217 C CA . VAL A 1 771 ? 137.403 142.737 167.478 1.00 155.55 871 VAL A CA 1
ATOM 5218 C C . VAL A 1 771 ? 137.500 141.271 167.069 1.00 157.03 871 VAL A C 1
ATOM 5219 O O . VAL A 1 771 ? 138.122 140.928 166.058 1.00 155.62 871 VAL A O 1
ATOM 5223 N N . ALA A 1 772 ? 136.896 140.379 167.854 1.00 162.35 872 ALA A N 1
ATOM 5224 C CA . ALA A 1 772 ? 136.809 138.985 167.433 1.00 161.29 872 ALA A CA 1
ATOM 5225 C C . ALA A 1 772 ? 135.928 138.852 166.199 1.00 160.26 872 ALA A C 1
ATOM 5226 O O . ALA A 1 772 ? 136.262 138.131 165.252 1.00 160.44 872 ALA A O 1
ATOM 5228 N N . ILE A 1 773 ? 134.795 139.551 166.195 1.00 154.10 873 ILE A N 1
ATOM 5229 C CA . ILE A 1 773 ? 133.910 139.629 165.040 1.00 154.61 873 ILE A CA 1
ATOM 5230 C C . ILE A 1 773 ? 134.699 140.232 163.890 1.00 155.00 873 ILE A C 1
ATOM 5231 O O . ILE A 1 773 ? 134.589 139.800 162.738 1.00 155.06 873 ILE A O 1
ATOM 5236 N N . GLU A 1 774 ? 135.492 141.249 164.218 1.00 171.43 874 GLU A N 1
ATOM 5237 C CA . GLU A 1 774 ? 136.356 141.912 163.248 1.00 174.00 874 GLU A CA 1
ATOM 5238 C C . GLU A 1 774 ? 137.284 140.932 162.540 1.00 174.75 874 GLU A C 1
ATOM 5239 O O . GLU A 1 774 ? 137.326 140.885 161.306 1.00 175.83 874 GLU A O 1
ATOM 5245 N N . ALA A 1 775 ? 138.022 140.142 163.296 1.00 166.18 875 ALA A N 1
ATOM 5246 C CA . ALA A 1 775 ? 139.141 139.408 162.715 1.00 167.48 875 ALA A CA 1
ATOM 5247 C C . ALA A 1 775 ? 138.757 138.077 162.120 1.00 167.69 875 ALA A C 1
ATOM 5248 O O . ALA A 1 775 ? 139.614 137.474 161.466 1.00 167.92 875 ALA A O 1
ATOM 5250 N N . ALA A 1 776 ? 137.542 137.564 162.282 1.00 145.82 876 ALA A N 1
ATOM 5251 C CA . ALA A 1 776 ? 137.232 136.242 161.757 1.00 143.88 876 ALA A CA 1
ATOM 5252 C C . ALA A 1 776 ? 136.810 136.312 160.298 1.00 141.69 876 ALA A C 1
ATOM 5253 O O . ALA A 1 776 ? 136.711 137.399 159.722 1.00 143.81 876 ALA A O 1
ATOM 5255 N N . ASP A 1 777 ? 136.557 135.152 159.699 1.00 139.43 877 ASP A N 1
ATOM 5256 C CA . ASP A 1 777 ? 136.035 135.087 158.342 1.00 141.98 877 ASP A CA 1
ATOM 5257 C C . ASP A 1 777 ? 134.561 134.720 158.395 1.00 139.75 877 ASP A C 1
ATOM 5258 O O . ASP A 1 777 ? 133.790 135.067 157.496 1.00 142.51 877 ASP A O 1
ATOM 5263 N N . ILE A 1 778 ? 134.167 134.010 159.447 1.00 132.04 878 ILE A N 1
ATOM 5264 C CA . ILE A 1 778 ? 132.775 133.672 159.710 1.00 130.38 878 ILE A CA 1
ATOM 5265 C C . ILE A 1 778 ? 132.434 134.127 161.119 1.00 136.24 878 ILE A C 1
ATOM 5266 O O . ILE A 1 778 ? 133.187 133.860 162.061 1.00 140.31 878 ILE A O 1
ATOM 5271 N N . VAL A 1 779 ? 131.310 134.820 161.260 1.00 143.68 879 VAL A N 1
ATOM 5272 C CA . VAL A 1 779 ? 130.802 135.251 162.555 1.00 141.08 879 VAL A CA 1
ATOM 5273 C C . VAL A 1 779 ? 129.518 134.489 162.841 1.00 141.32 879 VAL A C 1
ATOM 5274 O O . VAL A 1 779 ? 128.671 134.327 161.954 1.00 145.44 879 VAL A O 1
ATOM 5278 N N . LEU A 1 780 ? 129.386 134.000 164.068 1.00 139.93 880 LEU A N 1
ATOM 5279 C CA . LEU A 1 780 ? 128.249 133.181 164.457 1.00 142.35 880 LEU A CA 1
ATOM 5280 C C . LEU A 1 780 ? 127.261 134.031 165.245 1.00 144.54 880 LEU A C 1
ATOM 5281 O O . LEU A 1 780 ? 127.460 134.268 166.440 1.00 147.23 880 LEU A O 1
ATOM 5286 N N . MET A 1 781 ? 126.194 134.477 164.582 1.00 170.94 881 MET A N 1
ATOM 5287 C CA . MET A 1 781 ? 125.259 135.400 165.216 1.00 173.76 881 MET A CA 1
ATOM 5288 C C . MET A 1 781 ? 124.551 134.738 166.386 1.00 175.92 881 MET A C 1
ATOM 5289 O O . MET A 1 781 ? 124.674 135.185 167.530 1.00 176.85 881 MET A O 1
ATOM 5294 N N . ARG A 1 782 ? 123.804 133.673 166.111 1.00 163.39 882 ARG A N 1
ATOM 5295 C CA . ARG A 1 782 ? 123.174 132.924 167.185 1.00 162.54 882 ARG A CA 1
ATOM 5296 C C . ARG A 1 782 ? 124.259 132.159 167.926 1.00 160.36 882 ARG A C 1
ATOM 5297 O O . ARG A 1 782 ? 124.931 131.306 167.338 1.00 157.19 882 ARG A O 1
ATOM 5305 N N . SER A 1 783 ? 124.448 132.460 169.209 1.00 163.19 883 SER A N 1
ATOM 5306 C CA . SER A 1 783 ? 125.559 131.867 169.940 1.00 165.11 883 SER A CA 1
ATOM 5307 C C . SER A 1 783 ? 125.300 130.382 170.135 1.00 168.93 883 SER A C 1
ATOM 5308 O O . SER A 1 783 ? 124.574 129.978 171.048 1.00 170.50 883 SER A O 1
ATOM 5311 N N . SER A 1 784 ? 125.900 129.567 169.274 1.00 159.10 884 SER A N 1
ATOM 5312 C CA . SER A 1 784 ? 125.636 128.133 169.256 1.00 156.53 884 SER A CA 1
ATOM 5313 C C . SER A 1 784 ? 126.792 127.464 168.532 1.00 154.71 884 SER A C 1
ATOM 5314 O O . SER A 1 784 ? 127.056 127.776 167.369 1.00 156.75 884 SER A O 1
ATOM 5317 N N . LEU A 1 785 ? 127.476 126.549 169.216 1.00 136.38 885 LEU A N 1
ATOM 5318 C CA . LEU A 1 785 ? 128.603 125.870 168.594 1.00 139.67 885 LEU A CA 1
ATOM 5319 C C . LEU A 1 785 ? 128.145 124.961 167.463 1.00 139.86 885 LEU A C 1
ATOM 5320 O O . LEU A 1 785 ? 128.952 124.566 166.614 1.00 139.82 885 LEU A O 1
ATOM 5325 N N . GLU A 1 786 ? 126.857 124.626 167.432 1.00 155.72 886 GLU A N 1
ATOM 5326 C CA . GLU A 1 786 ? 126.273 123.822 166.368 1.00 158.75 886 GLU A CA 1
ATOM 5327 C C . GLU A 1 786 ? 126.343 124.583 165.049 1.00 159.07 886 GLU A C 1
ATOM 5328 O O . GLU A 1 786 ? 126.325 123.991 163.960 1.00 160.35 886 GLU A O 1
ATOM 5334 N N . ASP A 1 787 ? 126.435 125.907 165.137 1.00 149.37 887 ASP A N 1
ATOM 5335 C CA . ASP A 1 787 ? 126.603 126.717 163.944 1.00 149.17 887 ASP A CA 1
ATOM 5336 C C . ASP A 1 787 ? 127.930 126.469 163.247 1.00 149.15 887 ASP A C 1
ATOM 5337 O O . ASP A 1 787 ? 128.024 126.697 162.040 1.00 152.79 887 ASP A O 1
ATOM 5342 N N . VAL A 1 788 ? 128.948 125.986 163.963 1.00 124.05 888 VAL A N 1
ATOM 5343 C CA . VAL A 1 788 ? 130.173 125.547 163.298 1.00 123.71 888 VAL A CA 1
ATOM 5344 C C . VAL A 1 788 ? 129.875 124.381 162.367 1.00 127.93 888 VAL A C 1
ATOM 5345 O O . VAL A 1 788 ? 130.340 124.340 161.220 1.00 128.52 888 VAL A O 1
ATOM 5349 N N . ILE A 1 789 ? 129.093 123.414 162.852 1.00 134.62 889 ILE A N 1
ATOM 5350 C CA . ILE A 1 789 ? 128.674 122.287 162.021 1.00 130.89 889 ILE A CA 1
ATOM 5351 C C . ILE A 1 789 ? 127.896 122.792 160.817 1.00 132.71 889 ILE A C 1
ATOM 5352 O O . ILE A 1 789 ? 128.098 122.343 159.682 1.00 134.19 889 ILE A O 1
ATOM 5357 N N . THR A 1 790 ? 126.981 123.733 161.060 1.00 136.51 890 THR A N 1
ATOM 5358 C CA . THR A 1 790 ? 126.203 124.287 159.956 1.00 138.67 890 THR A CA 1
ATOM 5359 C C . THR A 1 790 ? 127.109 124.943 158.924 1.00 136.06 890 THR A C 1
ATOM 5360 O O . THR A 1 790 ? 126.906 124.780 157.718 1.00 137.67 890 THR A O 1
ATOM 5364 N N . ALA A 1 791 ? 128.112 125.689 159.379 1.00 117.62 891 ALA A N 1
ATOM 5365 C CA . ALA A 1 791 ? 129.035 126.372 158.483 1.00 116.09 891 ALA A CA 1
ATOM 5366 C C . ALA A 1 791 ? 129.823 125.379 157.642 1.00 120.23 891 ALA A C 1
ATOM 5367 O O . ALA A 1 791 ? 129.968 125.565 156.431 1.00 127.37 891 ALA A O 1
ATOM 5369 N N . ILE A 1 792 ? 130.332 124.318 158.270 1.00 115.21 892 ILE A N 1
ATOM 5370 C CA . ILE A 1 792 ? 131.088 123.317 157.517 1.00 116.08 892 ILE A CA 1
ATOM 5371 C C . ILE A 1 792 ? 130.193 122.632 156.492 1.00 119.75 892 ILE A C 1
ATOM 5372 O O . ILE A 1 792 ? 130.606 122.363 155.357 1.00 122.77 892 ILE A O 1
ATOM 5377 N N . ASP A 1 793 ? 128.956 122.329 156.877 1.00 146.14 893 ASP A N 1
ATOM 5378 C CA . ASP A 1 793 ? 128.051 121.653 155.957 1.00 148.21 893 ASP A CA 1
ATOM 5379 C C . ASP A 1 793 ? 127.715 122.565 154.782 1.00 149.84 893 ASP A C 1
ATOM 5380 O O . ASP A 1 793 ? 127.681 122.115 153.632 1.00 154.06 893 ASP A O 1
ATOM 5385 N N . LEU A 1 794 ? 127.466 123.844 155.058 1.00 128.92 894 LEU A N 1
ATOM 5386 C CA . LEU A 1 794 ? 127.182 124.821 154.013 1.00 128.00 894 LEU A CA 1
ATOM 5387 C C . LEU A 1 794 ? 128.392 125.074 153.130 1.00 129.38 894 LEU A C 1
ATOM 5388 O O . LEU A 1 794 ? 128.243 125.480 151.976 1.00 132.52 894 LEU A O 1
ATOM 5393 N N . SER A 1 795 ? 129.589 124.840 153.656 1.00 118.97 895 SER A N 1
ATOM 5394 C CA . SER A 1 795 ? 130.788 124.945 152.842 1.00 119.34 895 SER A CA 1
ATOM 5395 C C . SER A 1 795 ? 131.030 123.709 151.992 1.00 125.42 895 SER A C 1
ATOM 5396 O O . SER A 1 795 ? 131.626 123.827 150.920 1.00 129.16 895 SER A O 1
ATOM 5399 N N . ARG A 1 796 ? 130.600 122.533 152.437 1.00 121.65 896 ARG A N 1
ATOM 5400 C CA . ARG A 1 796 ? 130.670 121.316 151.638 1.00 117.45 896 ARG A CA 1
ATOM 5401 C C . ARG A 1 796 ? 129.632 121.314 150.524 1.00 114.28 896 ARG A C 1
ATOM 5402 O O . ARG A 1 796 ? 129.913 120.906 149.386 1.00 120.97 896 ARG A O 1
ATOM 5410 N N . LYS A 1 797 ? 128.424 121.778 150.842 1.00 111.54 897 LYS A N 1
ATOM 5411 C CA . LYS A 1 797 ? 127.341 121.764 149.871 1.00 115.75 897 LYS A CA 1
ATOM 5412 C C . LYS A 1 797 ? 127.490 122.869 148.840 1.00 123.27 897 LYS A C 1
ATOM 5413 O O . LYS A 1 797 ? 126.713 122.925 147.882 1.00 134.80 897 LYS A O 1
ATOM 5419 N N . THR A 1 798 ? 128.456 123.773 149.022 1.00 115.62 898 THR A N 1
ATOM 5420 C CA . THR A 1 798 ? 128.746 124.769 147.998 1.00 119.08 898 THR A CA 1
ATOM 5421 C C . THR A 1 798 ? 129.998 124.433 147.200 1.00 120.16 898 THR A C 1
ATOM 5422 O O . THR A 1 798 ? 130.312 125.134 146.235 1.00 126.00 898 THR A O 1
ATOM 5426 N N . LEU A 1 799 ? 130.734 123.391 147.589 1.00 119.34 899 LEU A N 1
ATOM 5427 C CA . LEU A 1 799 ? 131.702 122.760 146.700 1.00 121.65 899 LEU A CA 1
ATOM 5428 C C . LEU A 1 799 ? 131.077 121.692 145.826 1.00 123.21 899 LEU A C 1
ATOM 5429 O O . LEU A 1 799 ? 131.405 121.601 144.633 1.00 129.18 899 LEU A O 1
ATOM 5434 N N . SER A 1 800 ? 130.172 120.896 146.382 1.00 128.59 900 SER A N 1
ATOM 5435 C CA . SER A 1 800 ? 129.144 120.366 145.511 1.00 128.59 900 SER A CA 1
ATOM 5436 C C . SER A 1 800 ? 128.355 121.557 144.975 1.00 125.83 900 SER A C 1
ATOM 5437 O O . SER A 1 800 ? 128.176 122.566 145.659 1.00 125.45 900 SER A O 1
ATOM 5440 N N . ARG A 1 801 ? 127.931 121.468 143.718 1.00 136.77 901 ARG A N 1
ATOM 5441 C CA . ARG A 1 801 ? 127.262 122.575 143.031 1.00 137.25 901 ARG A CA 1
ATOM 5442 C C . ARG A 1 801 ? 128.206 123.756 142.810 1.00 137.18 901 ARG A C 1
ATOM 5443 O O . ARG A 1 801 ? 127.772 124.880 142.556 1.00 142.53 901 ARG A O 1
ATOM 5451 N N . ILE A 1 802 ? 129.511 123.510 142.914 1.00 121.94 902 ILE A N 1
ATOM 5452 C CA . ILE A 1 802 ? 130.465 124.433 142.309 1.00 124.97 902 ILE A CA 1
ATOM 5453 C C . ILE A 1 802 ? 131.364 123.585 141.425 1.00 129.89 902 ILE A C 1
ATOM 5454 O O . ILE A 1 802 ? 132.015 124.096 140.507 1.00 134.16 902 ILE A O 1
ATOM 5459 N N . ARG A 1 803 ? 131.402 122.278 141.688 1.00 128.94 903 ARG A N 1
ATOM 5460 C CA . ARG A 1 803 ? 131.903 121.366 140.661 1.00 127.13 903 ARG A CA 1
ATOM 5461 C C . ARG A 1 803 ? 130.871 121.252 139.539 1.00 126.95 903 ARG A C 1
ATOM 5462 O O . ARG A 1 803 ? 131.206 121.309 138.349 1.00 133.70 903 ARG A O 1
ATOM 5470 N N . LEU A 1 804 ? 129.604 121.100 139.908 1.00 116.40 904 LEU A N 1
ATOM 5471 C CA . LEU A 1 804 ? 128.540 121.493 139.003 1.00 117.36 904 LEU A CA 1
ATOM 5472 C C . LEU A 1 804 ? 128.585 123.005 138.841 1.00 124.99 904 LEU A C 1
ATOM 5473 O O . LEU A 1 804 ? 129.112 123.717 139.693 1.00 134.50 904 LEU A O 1
ATOM 5478 N N . ASN A 1 805 ? 128.051 123.488 137.721 1.00 135.57 905 ASN A N 1
ATOM 5479 C CA . ASN A 1 805 ? 128.137 124.886 137.298 1.00 142.65 905 ASN A CA 1
ATOM 5480 C C . ASN A 1 805 ? 129.535 125.183 136.763 1.00 140.09 905 ASN A C 1
ATOM 5481 O O . ASN A 1 805 ? 129.771 126.250 136.192 1.00 146.02 905 ASN A O 1
ATOM 5486 N N . TYR A 1 806 ? 130.466 124.250 136.952 1.00 123.19 906 TYR A N 1
ATOM 5487 C CA . TYR A 1 806 ? 131.587 124.044 136.045 1.00 122.77 906 TYR A CA 1
ATOM 5488 C C . TYR A 1 806 ? 131.256 122.984 135.011 1.00 128.90 906 TYR A C 1
ATOM 5489 O O . TYR A 1 806 ? 131.522 123.166 133.820 1.00 131.76 906 TYR A O 1
ATOM 5498 N N . VAL A 1 807 ? 130.672 121.874 135.457 1.00 126.43 907 VAL A N 1
ATOM 5499 C CA . VAL A 1 807 ? 130.161 120.887 134.511 1.00 121.75 907 VAL A CA 1
ATOM 5500 C C . VAL A 1 807 ? 129.121 121.529 133.600 1.00 121.37 907 VAL A C 1
ATOM 5501 O O . VAL A 1 807 ? 129.207 121.444 132.371 1.00 126.90 907 VAL A O 1
ATOM 5505 N N . TRP A 1 808 ? 128.139 122.208 134.191 1.00 125.07 908 TRP A N 1
ATOM 5506 C CA . TRP A 1 808 ? 127.088 122.858 133.416 1.00 122.90 908 TRP A CA 1
ATOM 5507 C C . TRP A 1 808 ? 127.595 124.073 132.653 1.00 122.92 908 TRP A C 1
ATOM 5508 O O . TRP A 1 808 ? 126.904 124.580 131.766 1.00 129.89 908 TRP A O 1
ATOM 5519 N N . ALA A 1 809 ? 128.790 124.551 132.984 1.00 107.99 909 ALA A N 1
ATOM 5520 C CA . ALA A 1 809 ? 129.362 125.667 132.244 1.00 111.77 909 ALA A CA 1
ATOM 5521 C C . ALA A 1 809 ? 130.065 125.162 130.994 1.00 113.59 909 ALA A C 1
ATOM 5522 O O . ALA A 1 809 ? 129.781 125.619 129.883 1.00 119.57 909 ALA A O 1
ATOM 5524 N N . LEU A 1 810 ? 130.988 124.221 131.169 1.00 106.82 910 LEU A N 1
ATOM 5525 C CA . LEU A 1 810 ? 131.762 123.697 130.053 1.00 106.27 910 LEU A CA 1
ATOM 5526 C C . LEU A 1 810 ? 130.916 122.854 129.110 1.00 109.38 910 LEU A C 1
ATOM 5527 O O . LEU A 1 810 ? 131.017 123.008 127.889 1.00 110.39 910 LEU A O 1
ATOM 5532 N N . GLY A 1 811 ? 130.071 121.979 129.655 1.00 131.94 911 GLY A N 1
ATOM 5533 C CA . GLY A 1 811 ? 129.395 120.971 128.866 1.00 134.37 911 GLY A CA 1
ATOM 5534 C C . GLY A 1 811 ? 128.627 121.479 127.668 1.00 133.22 911 GLY A C 1
ATOM 5535 O O . GLY A 1 811 ? 128.629 120.832 126.622 1.00 134.88 911 GLY A O 1
ATOM 5536 N N . TYR A 1 812 ? 127.970 122.631 127.794 1.00 120.47 912 TYR A N 1
ATOM 5537 C CA . TYR A 1 812 ? 127.202 123.150 126.669 1.00 119.86 912 TYR A CA 1
ATOM 5538 C C . TYR A 1 812 ? 128.102 123.490 125.489 1.00 122.10 912 TYR A C 1
ATOM 5539 O O . TYR A 1 812 ? 127.742 123.246 124.333 1.00 126.85 912 TYR A O 1
ATOM 5548 N N . ASN A 1 813 ? 129.276 124.054 125.758 1.00 122.21 913 ASN A N 1
ATOM 5549 C CA . ASN A 1 813 ? 130.214 124.370 124.690 1.00 120.97 913 ASN A CA 1
ATOM 5550 C C . ASN A 1 813 ? 130.912 123.114 124.185 1.00 120.52 913 ASN A C 1
ATOM 5551 O O . ASN A 1 813 ? 131.159 122.971 122.982 1.00 130.06 913 ASN A O 1
ATOM 5556 N N . VAL A 1 814 ? 131.247 122.208 125.100 1.00 118.14 914 VAL A N 1
ATOM 5557 C CA . VAL A 1 814 ? 131.946 120.984 124.726 1.00 124.75 914 VAL A CA 1
ATOM 5558 C C . VAL A 1 814 ? 131.065 120.160 123.801 1.00 124.50 914 VAL A C 1
ATOM 5559 O O . VAL A 1 814 ? 131.531 119.664 122.771 1.00 128.64 914 VAL A O 1
ATOM 5563 N N . LEU A 1 815 ? 129.789 120.002 124.150 1.00 128.77 915 LEU A N 1
ATOM 5564 C CA . LEU A 1 815 ? 128.867 119.340 123.242 1.00 132.56 915 LEU A CA 1
ATOM 5565 C C . LEU A 1 815 ? 128.208 120.366 122.334 1.00 131.68 915 LEU A C 1
ATOM 5566 O O . LEU A 1 815 ? 126.996 120.319 122.103 1.00 133.29 915 LEU A O 1
ATOM 5571 N N . GLY A 1 816 ? 129.005 121.291 121.813 1.00 121.42 916 GLY A N 1
ATOM 5572 C CA . GLY A 1 816 ? 128.628 122.089 120.668 1.00 121.11 916 GLY A CA 1
ATOM 5573 C C . GLY A 1 816 ? 129.822 122.176 119.748 1.00 123.05 916 GLY A C 1
ATOM 5574 O O . GLY A 1 816 ? 129.714 122.572 118.585 1.00 132.09 916 GLY A O 1
ATOM 5575 N N . MET A 1 817 ? 130.979 121.800 120.287 1.00 115.92 917 MET A N 1
ATOM 5576 C CA . MET A 1 817 ? 132.195 121.733 119.479 1.00 115.41 917 MET A CA 1
ATOM 5577 C C . MET A 1 817 ? 132.099 120.745 118.323 1.00 120.73 917 MET A C 1
ATOM 5578 O O . MET A 1 817 ? 132.532 121.094 117.216 1.00 125.91 917 MET A O 1
ATOM 5583 N N . PRO A 1 818 ? 131.593 119.509 118.495 1.00 111.16 918 PRO A N 1
ATOM 5584 C CA . PRO A 1 818 ? 131.407 118.641 117.324 1.00 111.88 918 PRO A CA 1
ATOM 5585 C C . PRO A 1 818 ? 130.474 119.245 116.288 1.00 118.81 918 PRO A C 1
ATOM 5586 O O . PRO A 1 818 ? 130.715 119.125 115.084 1.00 124.58 918 PRO A O 1
ATOM 5590 N N . VAL A 1 819 ? 129.412 119.904 116.743 1.00 106.19 919 VAL A N 1
ATOM 5591 C CA . VAL A 1 819 ? 128.469 120.553 115.841 1.00 102.93 919 VAL A CA 1
ATOM 5592 C C . VAL A 1 819 ? 129.177 121.678 115.103 1.00 103.01 919 VAL A C 1
ATOM 5593 O O . VAL A 1 819 ? 128.993 121.858 113.895 1.00 107.03 919 VAL A O 1
ATOM 5597 N N . ALA A 1 820 ? 129.989 122.444 115.830 1.00 119.38 920 ALA A N 1
ATOM 5598 C CA . ALA A 1 820 ? 130.739 123.533 115.217 1.00 119.16 920 ALA A CA 1
ATOM 5599 C C . ALA A 1 820 ? 131.695 123.004 114.157 1.00 121.34 920 ALA A C 1
ATOM 5600 O O . ALA A 1 820 ? 131.811 123.568 113.064 1.00 129.53 920 ALA A O 1
ATOM 5602 N N . ALA A 1 821 ? 132.391 121.911 114.469 1.00 112.24 921 ALA A N 1
ATOM 5603 C CA . ALA A 1 821 ? 133.344 121.338 113.529 1.00 113.92 921 ALA A CA 1
ATOM 5604 C C . ALA A 1 821 ? 132.652 120.793 112.293 1.00 114.91 921 ALA A C 1
ATOM 5605 O O . ALA A 1 821 ? 133.289 120.621 111.248 1.00 118.39 921 ALA A O 1
ATOM 5607 N N . GLY A 1 822 ? 131.359 120.511 112.388 1.00 123.92 922 GLY A N 1
ATOM 5608 C CA . GLY A 1 822 ? 130.607 119.995 111.269 1.00 126.72 922 GLY A CA 1
ATOM 5609 C C . GLY A 1 822 ? 130.513 118.491 111.190 1.00 125.89 922 GLY A C 1
ATOM 5610 O O . GLY A 1 822 ? 130.334 117.961 110.090 1.00 126.07 922 GLY A O 1
ATOM 5611 N N . VAL A 1 823 ? 130.641 117.783 112.309 1.00 116.17 923 VAL A N 1
ATOM 5612 C CA . VAL A 1 823 ? 130.524 116.331 112.314 1.00 116.29 923 VAL A CA 1
ATOM 5613 C C . VAL A 1 823 ? 129.147 115.946 111.799 1.00 119.53 923 VAL A C 1
ATOM 5614 O O . VAL A 1 823 ? 128.998 114.964 111.064 1.00 125.71 923 VAL A O 1
ATOM 5618 N N . LEU A 1 824 ? 128.130 116.718 112.179 1.00 127.22 924 LEU A N 1
ATOM 5619 C CA . LEU A 1 824 ? 126.774 116.417 111.736 1.00 132.50 924 LEU A CA 1
ATOM 5620 C C . LEU A 1 824 ? 126.620 116.641 110.235 1.00 136.98 924 LEU A C 1
ATOM 5621 O O . LEU A 1 824 ? 125.797 115.990 109.582 1.00 140.39 924 LEU A O 1
ATOM 5626 N N . PHE A 1 825 ? 127.418 117.548 109.668 1.00 132.08 925 PHE A N 1
ATOM 5627 C CA . PHE A 1 825 ? 127.235 118.012 108.295 1.00 131.64 925 PHE A CA 1
ATOM 5628 C C . PHE A 1 825 ? 127.218 116.874 107.276 1.00 131.30 925 PHE A C 1
ATOM 5629 O O . PHE A 1 825 ? 126.331 116.854 106.414 1.00 129.69 925 PHE A O 1
ATOM 5637 N N . PRO A 1 826 ? 128.155 115.918 107.312 1.00 137.80 926 PRO A N 1
ATOM 5638 C CA . PRO A 1 826 ? 128.049 114.789 106.372 1.00 137.25 926 PRO A CA 1
ATOM 5639 C C . PRO A 1 826 ? 126.764 113.994 106.522 1.00 137.32 926 PRO A C 1
ATOM 5640 O O . PRO A 1 826 ? 126.220 113.503 105.526 1.00 139.60 926 PRO A O 1
ATOM 5644 N N . PHE A 1 827 ? 126.259 113.856 107.745 1.00 139.54 927 PHE A N 1
ATOM 5645 C CA . PHE A 1 827 ? 125.164 112.938 108.019 1.00 142.01 927 PHE A CA 1
ATOM 5646 C C . PHE A 1 827 ? 123.800 113.618 108.103 1.00 142.27 927 PHE A C 1
ATOM 5647 O O . PHE A 1 827 ? 122.788 112.912 108.173 1.00 144.55 927 PHE A O 1
ATOM 5655 N N . THR A 1 828 ? 123.726 114.949 108.105 1.00 150.72 928 THR A N 1
ATOM 5656 C CA . THR A 1 828 ? 122.421 115.598 108.085 1.00 153.55 928 THR A CA 1
ATOM 5657 C C . THR A 1 828 ? 122.388 116.772 107.115 1.00 154.53 928 THR A C 1
ATOM 5658 O O . THR A 1 828 ? 121.314 117.298 106.808 1.00 155.18 928 THR A O 1
ATOM 5662 N N . GLY A 1 829 ? 123.554 117.193 106.630 1.00 151.21 929 GLY A N 1
ATOM 5663 C CA . GLY A 1 829 ? 123.634 118.315 105.722 1.00 151.17 929 GLY A CA 1
ATOM 5664 C C . GLY A 1 829 ? 123.389 119.669 106.346 1.00 149.31 929 GLY A C 1
ATOM 5665 O O . GLY A 1 829 ? 123.274 120.658 105.610 1.00 149.18 929 GLY A O 1
ATOM 5666 N N . ILE A 1 830 ? 123.304 119.757 107.668 1.00 160.09 930 ILE A N 1
ATOM 5667 C CA . ILE A 1 830 ? 123.039 121.017 108.350 1.00 161.67 930 ILE A CA 1
ATOM 5668 C C . ILE A 1 830 ? 124.359 121.619 108.810 1.00 161.54 930 ILE A C 1
ATOM 5669 O O . ILE A 1 830 ? 125.120 120.984 109.549 1.00 159.05 930 ILE A O 1
ATOM 5674 N N . ARG A 1 831 ? 124.628 122.850 108.377 1.00 162.68 931 ARG A N 1
ATOM 5675 C CA . ARG A 1 831 ? 125.866 123.534 108.728 1.00 160.99 931 ARG A CA 1
ATOM 5676 C C . ARG A 1 831 ? 125.731 124.165 110.108 1.00 160.08 931 ARG A C 1
ATOM 5677 O O . ARG A 1 831 ? 124.768 123.886 110.827 1.00 159.02 931 ARG A O 1
ATOM 5685 N N . LEU A 1 832 ? 126.691 125.009 110.488 1.00 161.55 932 LEU A N 1
ATOM 5686 C CA . LEU A 1 832 ? 126.612 125.752 111.737 1.00 163.95 932 LEU A CA 1
ATOM 5687 C C . LEU A 1 832 ? 125.457 126.738 111.667 1.00 161.73 932 LEU A C 1
ATOM 5688 O O . LEU A 1 832 ? 125.444 127.595 110.771 1.00 163.90 932 LEU A O 1
ATOM 5693 N N . PRO A 1 833 ? 124.482 126.670 112.570 1.00 148.00 933 PRO A N 1
ATOM 5694 C CA . PRO A 1 833 ? 123.520 127.757 112.672 1.00 148.26 933 PRO A CA 1
ATOM 5695 C C . PRO A 1 833 ? 124.139 128.932 113.399 1.00 150.55 933 PRO A C 1
ATOM 5696 O O . PRO A 1 833 ? 124.680 128.780 114.511 1.00 155.47 933 PRO A O 1
ATOM 5700 N N . PRO A 1 834 ? 124.102 130.123 112.804 1.00 135.21 934 PRO A N 1
ATOM 5701 C CA . PRO A 1 834 ? 124.683 131.301 113.465 1.00 135.15 934 PRO A CA 1
ATOM 5702 C C . PRO A 1 834 ? 124.021 131.579 114.803 1.00 133.83 934 PRO A C 1
ATOM 5703 O O . PRO A 1 834 ? 124.650 132.107 115.728 1.00 130.18 934 PRO A O 1
ATOM 5707 N N . TRP A 1 835 ? 122.737 131.230 114.896 1.00 156.65 935 TRP A N 1
ATOM 5708 C CA . TRP A 1 835 ? 121.995 131.395 116.141 1.00 158.03 935 TRP A CA 1
ATOM 5709 C C . TRP A 1 835 ? 121.982 130.121 116.973 1.00 158.29 935 TRP A C 1
ATOM 5710 O O . TRP A 1 835 ? 122.456 130.115 118.113 1.00 157.92 935 TRP A O 1
ATOM 5721 N N . LEU A 1 836 ? 121.480 129.020 116.416 1.00 157.24 936 LEU A N 1
ATOM 5722 C CA . LEU A 1 836 ? 121.172 127.851 117.239 1.00 160.59 936 LEU A CA 1
ATOM 5723 C C . LEU A 1 836 ? 122.406 127.174 117.832 1.00 162.87 936 LEU A C 1
ATOM 5724 O O . LEU A 1 836 ? 122.281 126.163 118.531 1.00 165.70 936 LEU A O 1
ATOM 5729 N N . ALA A 1 837 ? 123.601 127.710 117.555 1.00 137.13 937 ALA A N 1
ATOM 5730 C CA . ALA A 1 837 ? 124.789 127.234 118.273 1.00 131.34 937 ALA A CA 1
ATOM 5731 C C . ALA A 1 837 ? 125.651 128.376 118.794 1.00 131.84 937 ALA A C 1
ATOM 5732 O O . ALA A 1 837 ? 126.608 128.108 119.528 1.00 134.60 937 ALA A O 1
ATOM 5734 N N . GLY A 1 838 ? 125.357 129.626 118.454 1.00 119.82 938 GLY A N 1
ATOM 5735 C CA . GLY A 1 838 ? 126.096 130.735 119.015 1.00 120.63 938 GLY A CA 1
ATOM 5736 C C . GLY A 1 838 ? 125.471 131.213 120.307 1.00 120.79 938 GLY A C 1
ATOM 5737 O O . GLY A 1 838 ? 126.148 131.801 121.154 1.00 116.66 938 GLY A O 1
ATOM 5738 N N . ALA A 1 839 ? 124.175 130.959 120.470 1.00 130.94 939 ALA A N 1
ATOM 5739 C CA . ALA A 1 839 ? 123.470 131.313 121.700 1.00 127.66 939 ALA A CA 1
ATOM 5740 C C . ALA A 1 839 ? 123.424 130.117 122.651 1.00 126.73 939 ALA A C 1
ATOM 5741 O O . ALA A 1 839 ? 122.382 129.735 123.180 1.00 127.50 939 ALA A O 1
ATOM 5743 N N . CYS A 1 840 ? 124.594 129.518 122.855 1.00 137.00 940 CYS A N 1
ATOM 5744 C CA . CYS A 1 840 ? 124.766 128.521 123.901 1.00 138.31 940 CYS A CA 1
ATOM 5745 C C . CYS A 1 840 ? 125.042 129.152 125.253 1.00 141.23 940 CYS A C 1
ATOM 5746 O O . CYS A 1 840 ? 124.749 128.541 126.285 1.00 147.67 940 CYS A O 1
ATOM 5749 N N . MET A 1 841 ? 125.595 130.366 125.262 1.00 132.71 941 MET A N 1
ATOM 5750 C CA . MET A 1 841 ? 125.789 131.099 126.504 1.00 130.79 941 MET A CA 1
ATOM 5751 C C . MET A 1 841 ? 124.476 131.384 127.212 1.00 136.49 941 MET A C 1
ATOM 5752 O O . MET A 1 841 ? 124.446 131.411 128.446 1.00 145.07 941 MET A O 1
ATOM 5757 N N . ALA A 1 842 ? 123.396 131.600 126.466 1.00 138.98 942 ALA A N 1
ATOM 5758 C CA . ALA A 1 842 ? 122.086 131.756 127.078 1.00 142.19 942 ALA A CA 1
ATOM 5759 C C . ALA A 1 842 ? 121.717 130.467 127.794 1.00 142.14 942 ALA A C 1
ATOM 5760 O O . ALA A 1 842 ? 121.250 130.492 128.935 1.00 147.51 942 ALA A O 1
ATOM 5762 N N . ALA A 1 843 ? 121.932 129.332 127.130 1.00 134.55 943 ALA A N 1
ATOM 5763 C CA . ALA A 1 843 ? 121.734 128.050 127.793 1.00 136.73 943 ALA A CA 1
ATOM 5764 C C . ALA A 1 843 ? 122.758 127.844 128.899 1.00 135.73 943 ALA A C 1
ATOM 5765 O O . ALA A 1 843 ? 122.432 127.313 129.966 1.00 136.94 943 ALA A O 1
ATOM 5767 N N . SER A 1 844 ? 124.005 128.254 128.661 1.00 139.97 944 SER A N 1
ATOM 5768 C CA . SER A 1 844 ? 125.061 128.039 129.644 1.00 141.10 944 SER A CA 1
ATOM 5769 C C . SER A 1 844 ? 124.798 128.826 130.922 1.00 142.73 944 SER A C 1
ATOM 5770 O O . SER A 1 844 ? 124.789 128.264 132.021 1.00 144.77 944 SER A O 1
ATOM 5773 N N . SER A 1 845 ? 124.565 130.133 130.794 1.00 122.71 945 SER A N 1
ATOM 5774 C CA . SER A 1 845 ? 124.418 130.980 131.973 1.00 114.81 945 SER A CA 1
ATOM 5775 C C . SER A 1 845 ? 123.155 130.634 132.749 1.00 118.25 945 SER A C 1
ATOM 5776 O O . SER A 1 845 ? 123.183 130.481 133.974 1.00 128.00 945 SER A O 1
ATOM 5779 N N . VAL A 1 846 ? 122.028 130.504 132.046 1.00 119.32 946 VAL A N 1
ATOM 5780 C CA . VAL A 1 846 ? 120.778 130.137 132.700 1.00 124.91 946 VAL A CA 1
ATOM 5781 C C . VAL A 1 846 ? 120.850 128.767 133.352 1.00 127.40 946 VAL A C 1
ATOM 5782 O O . VAL A 1 846 ? 120.230 128.558 134.399 1.00 134.75 946 VAL A O 1
ATOM 5786 N N . SER A 1 847 ? 121.609 127.835 132.783 1.00 125.69 947 SER A N 1
ATOM 5787 C CA . SER A 1 847 ? 121.825 126.554 133.437 1.00 128.68 947 SER A CA 1
ATOM 5788 C C . SER A 1 847 ? 122.558 126.686 134.761 1.00 131.76 947 SER A C 1
ATOM 5789 O O . SER A 1 847 ? 122.484 125.770 135.584 1.00 139.17 947 SER A O 1
ATOM 5792 N N . VAL A 1 848 ? 123.251 127.798 134.991 1.00 105.25 948 VAL A N 1
ATOM 5793 C CA . VAL A 1 848 ? 123.948 128.005 136.252 1.00 104.97 948 VAL A CA 1
ATOM 5794 C C . VAL A 1 848 ? 122.987 128.630 137.252 1.00 106.62 948 VAL A C 1
ATOM 5795 O O . VAL A 1 848 ? 122.947 129.855 137.417 1.00 96.36 948 VAL A O 1
ATOM 5799 N N . VAL A 1 849 ? 122.204 127.788 137.920 1.00 109.83 949 VAL A N 1
ATOM 5800 C CA . VAL A 1 849 ? 121.299 128.205 138.982 1.00 111.36 949 VAL A CA 1
ATOM 5801 C C . VAL A 1 849 ? 121.727 127.511 140.264 1.00 112.96 949 VAL A C 1
ATOM 5802 O O . VAL A 1 849 ? 122.185 126.362 140.236 1.00 103.76 949 VAL A O 1
ATOM 5806 N N . CYS A 1 850 ? 121.599 128.215 141.382 1.00 133.93 950 CYS A N 1
ATOM 5807 C CA . CYS A 1 850 ? 122.016 127.715 142.680 1.00 136.09 950 CYS A CA 1
ATOM 5808 C C . CYS A 1 850 ? 120.804 127.567 143.588 1.00 133.23 950 CYS A C 1
ATOM 5809 O O . CYS A 1 850 ? 119.950 128.457 143.652 1.00 125.57 950 CYS A O 1
ATOM 5812 N N . SER A 1 851 ? 120.733 126.437 144.281 1.00 121.34 951 SER A N 1
ATOM 5813 C CA . SER A 1 851 ? 119.627 126.129 145.172 1.00 121.39 951 SER A CA 1
ATOM 5814 C C . SER A 1 851 ? 120.023 126.416 146.614 1.00 119.18 951 SER A C 1
ATOM 5815 O O . SER A 1 851 ? 121.195 126.302 146.984 1.00 110.77 951 SER A O 1
ATOM 5818 N N . SER A 1 852 ? 119.037 126.797 147.422 1.00 125.59 952 SER A N 1
ATOM 5819 C CA . SER A 1 852 ? 119.241 127.167 148.821 1.00 125.66 952 SER A CA 1
ATOM 5820 C C . SER A 1 852 ? 118.244 126.391 149.675 1.00 126.50 952 SER A C 1
ATOM 5821 O O . SER A 1 852 ? 117.149 126.872 149.968 1.00 127.40 952 SER A O 1
ATOM 5824 N N . LEU A 1 853 ? 118.638 125.185 150.079 1.00 154.10 953 LEU A N 1
ATOM 5825 C CA . LEU A 1 853 ? 117.828 124.322 150.926 1.00 160.24 953 LEU A CA 1
ATOM 5826 C C . LEU A 1 853 ? 118.756 123.476 151.785 1.00 159.77 953 LEU A C 1
ATOM 5827 O O . LEU A 1 853 ? 119.220 122.417 151.357 1.00 161.85 953 LEU A O 1
ATOM 5832 N N . LEU A 1 854 ? 119.025 123.944 153.001 1.00 153.20 954 LEU A N 1
ATOM 5833 C CA . LEU A 1 854 ? 120.131 123.391 153.779 1.00 152.75 954 LEU A CA 1
ATOM 5834 C C . LEU A 1 854 ? 119.708 123.214 155.237 1.00 152.94 954 LEU A C 1
ATOM 5835 O O . LEU A 1 854 ? 118.511 123.184 155.548 1.00 151.15 954 LEU A O 1
ATOM 5840 N N . LEU A 1 855 ? 120.707 123.056 156.114 1.00 155.39 955 LEU A N 1
ATOM 5841 C CA . LEU A 1 855 ? 120.591 122.839 157.556 1.00 155.14 955 LEU A CA 1
ATOM 5842 C C . LEU A 1 855 ? 120.150 121.415 157.866 1.00 156.26 955 LEU A C 1
ATOM 5843 O O . LEU A 1 855 ? 119.215 120.897 157.247 1.00 157.18 955 LEU A O 1
ATOM 5848 N N . GLN A 1 856 ? 120.826 120.776 158.821 1.00 165.56 956 GLN A N 1
ATOM 5849 C CA . GLN A 1 856 ? 120.528 119.393 159.172 1.00 167.86 956 GLN A CA 1
ATOM 5850 C C . GLN A 1 856 ? 120.634 119.162 160.673 1.00 167.25 956 GLN A C 1
ATOM 5851 O O . GLN A 1 856 ? 120.400 118.044 161.144 1.00 165.17 956 GLN A O 1
ATOM 5857 N N . LEU A 1 857 ? 120.962 120.214 161.421 1.00 165.01 957 LEU A N 1
ATOM 5858 C CA . LEU A 1 857 ? 121.332 120.121 162.838 1.00 164.15 957 LEU A CA 1
ATOM 5859 C C . LEU A 1 857 ? 122.148 118.862 163.138 1.00 161.93 957 LEU A C 1
ATOM 5860 O O . LEU A 1 857 ? 122.368 118.505 164.294 1.00 162.22 957 LEU A O 1
#

GO terms:
  GO:0005774 vacuolar membrane (C, EXP)
  GO:0140581 P-type monovalent copper transporter activity (F, EXP)

Secondary structure (DSSP, 8-state):
--SEEEEEEES--SHHHHHHHHHHHHTS---SEEE--TTTTEEEEE--SSSS-HHHHHHHHHTT--TT---EE-----SSHHHHHHHHHHHHHHHHHHHHHHHHHHHHHTTTTGGGSTTHHHHHH-B-STT-BHHHHHHHHHHHHIIIIITHHHHHHHHHHTTTSS--HHHHHHHHHHHHHHHHHHHHHHHHH-SS------HHHHHHHHHHHHHHHHHHHHTT-SS---TTHHHHHS-SB--B--BSSTT-BB-----BTTT--TT-EE---SSSB--S-EEEEE--EEE---SSS-S---EEE-TTSEEPSS-BB-SS--EEEE-S-GGGSHHHHHHHHHHHHHHT-PPP--HHHHHHHHHHHHHHHHHHHHHHHHTHHHHTT-S-GGGSPTT--HHHHHHHHHHHHHHHHS-STTSTTSGGGTTTIIIIIHHHTEEESSSHHHHHHTTEEEEEE-TBTTTB--S-EE-S----SSS-HHHHHHHHHHHTTT---HHHHHHHHHHHHHHHHTSS--S-----SS----TTTEEEE-GGG--EEEE-HHHHHHTT----TTTTSSSTTTTSSSSSSSS----SS-S----EE----TTHHHHHHHHHHTT-EEEE--SS-HHHHHHHHHHHT------S--HHHHHHHHHHHHHTT-EEEEEE-STTHHHHHHHSSS-EEETTS-HHHHHH-SEEESS--THHHHHHHHHHHTTTTTTSTTTHHHHHHHHTTHHHHHTSHHHHH-----TTTTTTHHHHHHHH----------